Protein AF-0000000074691077 (afdb_homodimer)

Nearest PDB structures (foldseek):
  2z0b-assembly9_D  TM=8.021E-01  e=1.906E-07  Homo sapiens
  6fhv-assembly1_A  TM=8.304E-01  e=1.041E-05  Penicillium oxalicum 114-2
  7t8t-assembly1_A  TM=6.051E-01  e=1.243E-04  Rattus norvegicus
  1djy-assembly2_B  TM=5.001E-01  e=1.184E-03  Rattus norvegicus
  1qat-assembly1_A  TM=5.034E-01  e=3.265E-03  Rattus norvegicus

Radius of gyration: 37.83 Å; Cα contacts (8 Å, |Δi|>4): 3043; chains: 2; bounding box: 96×134×83 Å

Structure (mmCIF, N/CA/C/O backbone):
data_AF-0000000074691077-model_v1
#
loop_
_entity.id
_entity.type
_entity.pdbx_description
1 polymer 'Glycerophosphocholine phosphodiesterase'
#
loop_
_atom_site.group_PDB
_atom_site.id
_atom_site.type_symbol
_atom_site.label_atom_id
_atom_site.label_alt_id
_atom_site.label_comp_id
_atom_site.label_asym_id
_atom_site.label_entity_id
_atom_site.label_seq_id
_atom_site.pdbx_PDB_ins_code
_atom_site.Cartn_x
_atom_site.Cartn_y
_atom_site.Cartn_z
_atom_site.occupancy
_atom_site.B_iso_or_equiv
_atom_site.auth_seq_id
_atom_site.auth_comp_id
_atom_site.auth_asym_id
_atom_site.auth_atom_id
_atom_site.pdbx_PDB_model_num
ATOM 1 N N . MET A 1 1 ? 10.656 -65.75 6.633 1 41.53 1 MET A N 1
ATOM 2 C CA . MET A 1 1 ? 11.523 -64.625 7.02 1 41.53 1 MET A CA 1
ATOM 3 C C . MET A 1 1 ? 11.734 -63.656 5.855 1 41.53 1 MET A C 1
ATOM 5 O O . MET A 1 1 ? 12.141 -64.062 4.77 1 41.53 1 MET A O 1
ATOM 9 N N . GLU A 1 2 ? 10.852 -62.656 5.738 1 58.03 2 GLU A N 1
ATOM 10 C CA . GLU A 1 2 ? 10.914 -61.688 4.66 1 58.03 2 GLU A CA 1
ATOM 11 C C . GLU A 1 2 ? 12.344 -61.188 4.445 1 58.03 2 GLU A C 1
ATOM 13 O O . GLU A 1 2 ? 12.961 -60.656 5.363 1 58.03 2 GLU A O 1
ATOM 18 N N . VAL A 1 3 ? 13.156 -61.875 3.617 1 71.19 3 VAL A N 1
ATOM 19 C CA . VAL A 1 3 ? 14.562 -61.562 3.385 1 71.19 3 VAL A CA 1
ATOM 20 C C . VAL A 1 3 ? 14.688 -60.281 2.562 1 71.19 3 VAL A C 1
ATOM 22 O O . VAL A 1 3 ? 13.961 -60.094 1.585 1 71.19 3 VAL A O 1
ATOM 25 N N . GLY A 1 4 ? 15.328 -59.25 3.135 1 84.06 4 GLY A N 1
ATOM 26 C CA . GLY A 1 4 ? 15.688 -58.031 2.418 1 84.06 4 GLY A CA 1
ATOM 27 C C . GLY A 1 4 ? 16.766 -58.25 1.377 1 84.06 4 GLY A C 1
ATOM 28 O O . GLY A 1 4 ? 17.719 -59 1.613 1 84.06 4 GLY A O 1
ATOM 29 N N . VAL A 1 5 ? 16.5 -57.875 0.088 1 89.5 5 VAL A N 1
ATOM 30 C CA . VAL A 1 5 ? 17.484 -57.969 -0.988 1 89.5 5 VAL A CA 1
ATOM 31 C C . VAL A 1 5 ? 17.891 -56.562 -1.446 1 89.5 5 VAL A C 1
ATOM 33 O O . VAL A 1 5 ? 17.078 -55.656 -1.417 1 89.5 5 VAL A O 1
ATOM 36 N N . ASP A 1 6 ? 19.172 -56.531 -1.837 1 92.44 6 ASP A N 1
ATOM 37 C CA . ASP A 1 6 ? 19.688 -55.281 -2.369 1 92.44 6 ASP A CA 1
ATOM 38 C C . ASP A 1 6 ? 19.25 -55.062 -3.818 1 92.44 6 ASP A C 1
ATOM 40 O O . ASP A 1 6 ? 19.531 -55.906 -4.676 1 92.44 6 ASP A O 1
ATOM 44 N N . VAL A 1 7 ? 18.578 -53.969 -4.09 1 94.56 7 VAL A N 1
ATOM 45 C CA . VAL A 1 7 ? 18.125 -53.656 -5.434 1 94.56 7 VAL A CA 1
ATOM 46 C C . VAL A 1 7 ? 18.812 -52.375 -5.902 1 94.56 7 VAL A C 1
ATOM 48 O O . VAL A 1 7 ? 18.828 -51.344 -5.184 1 94.56 7 VAL A O 1
ATOM 51 N N . THR A 1 8 ? 19.359 -52.406 -7.102 1 95 8 THR A N 1
ATOM 52 C CA . THR A 1 8 ? 20.062 -51.25 -7.629 1 95 8 THR A CA 1
ATOM 53 C C . THR A 1 8 ? 19.188 -50.5 -8.625 1 95 8 THR A C 1
ATOM 55 O O . THR A 1 8 ? 18.703 -51.062 -9.594 1 95 8 THR A O 1
ATOM 58 N N . PHE A 1 9 ? 19 -49.219 -8.328 1 96.44 9 PHE A N 1
ATOM 59 C CA . PHE A 1 9 ? 18.312 -48.281 -9.219 1 96.44 9 PHE A CA 1
ATOM 60 C C . PHE A 1 9 ? 19.312 -47.438 -10.008 1 96.44 9 PHE A C 1
ATOM 62 O O . PHE A 1 9 ? 20.344 -47.031 -9.469 1 96.44 9 PHE A O 1
ATOM 69 N N . SER A 1 10 ? 19.016 -47.219 -11.305 1 95.62 10 SER A N 1
ATOM 70 C CA . SER A 1 10 ? 19.891 -46.375 -12.133 1 95.62 10 SER A CA 1
ATOM 71 C C . SER A 1 10 ? 19.062 -45.531 -13.109 1 95.62 10 SER A C 1
ATOM 73 O O . SER A 1 10 ? 18.078 -46 -13.656 1 95.62 10 SER A O 1
ATOM 75 N N . VAL A 1 11 ? 19.5 -44.281 -13.289 1 96.75 11 VAL A N 1
ATOM 76 C CA . VAL A 1 11 ? 18.797 -43.406 -14.211 1 96.75 11 VAL A CA 1
ATOM 77 C C . VAL A 1 11 ? 19.797 -42.438 -14.852 1 96.75 11 VAL A C 1
ATOM 79 O O . VAL A 1 11 ? 20.734 -41.969 -14.195 1 96.75 11 VAL A O 1
ATOM 82 N N . THR A 1 12 ? 19.578 -42.188 -16.141 1 95.38 12 THR A N 1
ATOM 83 C CA . THR A 1 12 ? 20.375 -41.188 -16.859 1 95.38 12 THR A CA 1
ATOM 84 C C . THR A 1 12 ? 19.625 -39.844 -16.938 1 95.38 12 THR A C 1
ATOM 86 O O . THR A 1 12 ? 18.484 -39.812 -17.406 1 95.38 12 THR A O 1
ATOM 89 N N . VAL A 1 13 ? 20.281 -38.781 -16.453 1 95.38 13 VAL A N 1
ATOM 90 C CA . VAL A 1 13 ? 19.688 -37.438 -16.484 1 95.38 13 VAL A CA 1
ATOM 91 C C . VAL A 1 13 ? 20.781 -36.375 -16.391 1 95.38 13 VAL A C 1
ATOM 93 O O . VAL A 1 13 ? 21.781 -36.594 -15.672 1 95.38 13 VAL A O 1
ATOM 96 N N . SER A 1 14 ? 20.594 -35.344 -17.156 1 90.19 14 SER A N 1
ATOM 97 C CA . SER A 1 14 ? 21.5 -34.188 -17.031 1 90.19 14 SER A CA 1
ATOM 98 C C . SER A 1 14 ? 21.156 -33.344 -15.805 1 90.19 14 SER A C 1
ATOM 100 O O . SER A 1 14 ? 19.984 -33.031 -15.562 1 90.19 14 SER A O 1
ATOM 102 N N . THR A 1 15 ? 22.172 -33.062 -14.977 1 89.56 15 THR A N 1
ATOM 103 C CA . THR A 1 15 ? 21.984 -32.219 -13.789 1 89.56 15 THR A CA 1
ATOM 104 C C . THR A 1 15 ? 23 -31.094 -13.75 1 89.56 15 THR A C 1
ATOM 106 O O . THR A 1 15 ? 24.094 -31.219 -14.305 1 89.56 15 THR A O 1
ATOM 109 N N . GLU A 1 16 ? 22.578 -30.031 -13.141 1 83.31 16 GLU A N 1
ATOM 110 C CA . GLU A 1 16 ? 23.5 -28.953 -12.805 1 83.31 16 GLU A CA 1
ATOM 111 C C . GLU A 1 16 ? 24.312 -29.297 -11.555 1 83.31 16 GLU A C 1
ATOM 113 O O . GLU A 1 16 ? 23.953 -30.203 -10.805 1 83.31 16 GLU A O 1
ATOM 118 N N . PRO A 1 17 ? 25.453 -28.547 -11.328 1 79.81 17 PRO A N 1
ATOM 119 C CA . PRO A 1 17 ? 26.328 -28.844 -10.195 1 79.81 17 PRO A CA 1
ATOM 120 C C . PRO A 1 17 ? 25.609 -28.781 -8.852 1 79.81 17 PRO A C 1
ATOM 122 O O . PRO A 1 17 ? 25.969 -29.484 -7.914 1 79.81 17 PRO A O 1
ATOM 125 N N . ASN A 1 18 ? 24.656 -27.984 -8.766 1 82.94 18 ASN A N 1
ATOM 126 C CA . ASN A 1 18 ? 23.969 -27.812 -7.488 1 82.94 18 ASN A CA 1
ATOM 127 C C . ASN A 1 18 ? 22.75 -28.734 -7.387 1 82.94 18 ASN A C 1
ATOM 129 O O . ASN A 1 18 ? 21.922 -28.562 -6.492 1 82.94 18 ASN A O 1
ATOM 133 N N . GLN A 1 19 ? 22.719 -29.75 -8.242 1 89.5 19 GLN A N 1
ATOM 134 C CA . GLN A 1 19 ? 21.547 -30.625 -8.266 1 89.5 19 GLN A CA 1
ATOM 135 C C . GLN A 1 19 ? 21.953 -32.062 -7.949 1 89.5 19 GLN A C 1
ATOM 137 O O . GLN A 1 19 ? 23.094 -32.469 -8.203 1 89.5 19 GLN A O 1
ATOM 142 N N . CYS A 1 20 ? 21.062 -32.75 -7.359 1 93.19 20 CYS A N 1
ATOM 143 C CA . CYS A 1 20 ? 21.203 -34.188 -7.121 1 93.19 20 CYS A CA 1
ATOM 144 C C . CYS A 1 20 ? 19.953 -34.938 -7.578 1 93.19 20 CYS A C 1
ATOM 146 O O . CYS A 1 20 ? 18.938 -34.312 -7.887 1 93.19 20 CYS A O 1
ATOM 148 N N . VAL A 1 21 ? 20.141 -36.25 -7.699 1 96.5 21 VAL A N 1
ATOM 149 C CA . VAL A 1 21 ? 19.016 -37.094 -8.117 1 96.5 21 VAL A CA 1
ATOM 150 C C . VAL A 1 21 ? 18.578 -37.969 -6.949 1 96.5 21 VAL A C 1
ATOM 152 O O . VAL A 1 21 ? 19.422 -38.469 -6.195 1 96.5 21 VAL A O 1
ATOM 155 N N . CYS A 1 22 ? 17.297 -38.062 -6.828 1 97.44 22 CYS A N 1
ATOM 156 C CA . CYS A 1 22 ? 16.719 -38.938 -5.793 1 97.44 22 CYS A CA 1
ATOM 157 C C . CYS A 1 22 ? 15.719 -39.906 -6.391 1 97.44 22 CYS A C 1
ATOM 159 O O . CYS A 1 22 ? 15.234 -39.719 -7.508 1 97.44 22 CYS A O 1
ATOM 161 N N . VAL A 1 23 ? 15.508 -40.969 -5.684 1 98.12 23 VAL A N 1
ATOM 162 C CA . VAL A 1 23 ? 14.445 -41.938 -6.004 1 98.12 23 VAL A CA 1
ATOM 163 C C . VAL A 1 23 ? 13.438 -41.969 -4.859 1 98.12 23 VAL A C 1
ATOM 165 O O . VAL A 1 23 ? 13.812 -41.875 -3.689 1 98.12 23 VAL A O 1
ATOM 168 N N . THR A 1 24 ? 12.203 -42.031 -5.176 1 98.06 24 THR A N 1
ATOM 169 C CA . THR A 1 24 ? 11.125 -42.188 -4.211 1 98.06 24 THR A CA 1
ATOM 170 C C . THR A 1 24 ? 10.109 -43.219 -4.691 1 98.06 24 THR A C 1
ATOM 172 O O . THR A 1 24 ? 10.141 -43.625 -5.855 1 98.06 24 THR A O 1
ATOM 175 N N . GLY A 1 25 ? 9.266 -43.688 -3.711 1 98.12 25 GLY A N 1
ATOM 176 C CA . GLY A 1 25 ? 8.281 -44.719 -4.062 1 98.12 25 GLY A CA 1
ATOM 177 C C . GLY A 1 25 ? 7.258 -44.969 -2.975 1 98.12 25 GLY A C 1
ATOM 178 O O . GLY A 1 25 ? 7.125 -44.156 -2.047 1 98.12 25 GLY A O 1
ATOM 179 N N . ASP A 1 26 ? 6.516 -46.031 -3.186 1 97.69 26 ASP A N 1
ATOM 180 C CA . ASP A 1 26 ? 5.371 -46.312 -2.324 1 97.69 26 ASP A CA 1
ATOM 181 C C . ASP A 1 26 ? 5.812 -46.969 -1.015 1 97.69 26 ASP A C 1
ATOM 183 O O . ASP A 1 26 ? 5.062 -46.969 -0.037 1 97.69 26 ASP A O 1
ATOM 187 N N . ASP A 1 27 ? 6.973 -47.469 -0.967 1 96.75 27 ASP A N 1
ATOM 188 C CA . ASP A 1 27 ? 7.484 -48.156 0.21 1 96.75 27 ASP A CA 1
ATOM 189 C C . ASP A 1 27 ? 8.242 -47.219 1.127 1 96.75 27 ASP A C 1
ATOM 191 O O . ASP A 1 27 ? 8.836 -46.25 0.661 1 96.75 27 ASP A O 1
ATOM 195 N N . ALA A 1 28 ? 8.25 -47.562 2.393 1 96.12 28 ALA A N 1
ATOM 196 C CA . ALA A 1 28 ? 8.961 -46.75 3.371 1 96.12 28 ALA A CA 1
ATOM 197 C C . ALA A 1 28 ? 10.445 -46.656 3.035 1 96.12 28 ALA A C 1
ATOM 199 O O . ALA A 1 28 ? 11.07 -45.594 3.266 1 96.12 28 ALA A O 1
ATOM 200 N N . ALA A 1 29 ? 11.031 -47.688 2.49 1 96.19 29 ALA A N 1
ATOM 201 C CA . ALA A 1 29 ? 12.445 -47.719 2.135 1 96.19 29 ALA A CA 1
ATOM 202 C C . ALA A 1 29 ? 12.734 -46.75 0.989 1 96.19 29 ALA A C 1
ATOM 204 O O . ALA A 1 29 ? 13.875 -46.312 0.8 1 96.19 29 ALA A O 1
ATOM 205 N N . LEU A 1 30 ? 11.719 -46.438 0.269 1 97.38 30 LEU A N 1
ATOM 206 C CA . LEU A 1 30 ? 11.836 -45.5 -0.838 1 97.38 30 LEU A CA 1
ATOM 207 C C . LEU A 1 30 ? 11.266 -44.125 -0.455 1 97.38 30 LEU A C 1
ATOM 209 O O . LEU A 1 30 ? 11.008 -43.312 -1.323 1 97.38 30 LEU A O 1
ATOM 213 N N . GLY A 1 31 ? 10.906 -43.938 0.749 1 96.75 31 GLY A N 1
ATOM 214 C CA . GLY A 1 31 ? 10.453 -42.656 1.241 1 96.75 31 GLY A CA 1
ATOM 215 C C . GLY A 1 31 ? 8.938 -42.5 1.225 1 96.75 31 GLY A C 1
ATOM 216 O O . GLY A 1 31 ? 8.414 -41.469 1.599 1 96.75 31 GLY A O 1
ATOM 217 N N . ALA A 1 32 ? 8.172 -43.469 0.817 1 97.75 32 ALA A N 1
ATOM 218 C CA . ALA A 1 32 ? 6.711 -43.469 0.806 1 97.75 32 ALA A CA 1
ATOM 219 C C . ALA A 1 32 ? 6.156 -42.25 0.089 1 97.75 32 ALA A C 1
ATOM 221 O O . ALA A 1 32 ? 5.219 -41.594 0.572 1 97.75 32 ALA A O 1
ATOM 222 N N . TRP A 1 33 ? 6.785 -41.844 -0.959 1 97.5 33 TRP A N 1
ATOM 223 C CA . TRP A 1 33 ? 6.406 -40.75 -1.838 1 97.5 33 TRP A CA 1
ATOM 224 C C . TRP A 1 33 ? 6.562 -39.406 -1.129 1 97.5 33 TRP A C 1
ATOM 226 O O . TRP A 1 33 ? 6.125 -38.375 -1.639 1 97.5 33 TRP A O 1
ATOM 236 N N . ASP A 1 34 ? 7.109 -39.375 0.087 1 95.75 34 ASP A N 1
ATOM 237 C CA . ASP A 1 34 ? 7.363 -38.125 0.839 1 95.75 34 ASP A CA 1
ATOM 238 C C . ASP A 1 34 ? 8.57 -37.375 0.281 1 95.75 34 ASP A C 1
ATOM 240 O O . ASP A 1 34 ? 9.695 -37.875 0.326 1 95.75 34 ASP A O 1
ATOM 244 N N . PRO A 1 35 ? 8.328 -36.188 -0.18 1 95.5 35 PRO A N 1
ATOM 245 C CA . PRO A 1 35 ? 9.445 -35.469 -0.792 1 95.5 35 PRO A CA 1
ATOM 246 C C . PRO A 1 35 ? 10.57 -35.156 0.198 1 95.5 35 PRO A C 1
ATOM 248 O O . PRO A 1 35 ? 11.68 -34.812 -0.211 1 95.5 35 PRO A O 1
ATOM 251 N N . THR A 1 36 ? 10.328 -35.25 1.429 1 92.38 36 THR A N 1
ATOM 252 C CA . THR A 1 36 ? 11.352 -34.969 2.426 1 92.38 36 THR A CA 1
ATOM 253 C C . THR A 1 36 ? 12.078 -36.219 2.85 1 92.38 36 THR A C 1
ATOM 255 O O . THR A 1 36 ? 13.016 -36.188 3.648 1 92.38 36 THR A O 1
ATOM 258 N N . ARG A 1 37 ? 11.719 -37.406 2.297 1 94.19 37 ARG A N 1
ATOM 259 C CA . ARG A 1 37 ? 12.305 -38.656 2.727 1 94.19 37 ARG A CA 1
ATOM 260 C C . ARG A 1 37 ? 12.789 -39.469 1.529 1 94.19 37 ARG A C 1
ATOM 262 O O . ARG A 1 37 ? 12.883 -40.719 1.604 1 94.19 37 ARG A O 1
ATOM 269 N N . MET A 1 38 ? 13.109 -38.875 0.482 1 96.31 38 MET A N 1
ATOM 270 C CA . MET A 1 38 ? 13.57 -39.562 -0.716 1 96.31 38 MET A CA 1
ATOM 271 C C . MET A 1 38 ? 14.984 -40.094 -0.523 1 96.31 38 MET A C 1
ATOM 273 O O . MET A 1 38 ? 15.711 -39.625 0.354 1 96.31 38 MET A O 1
ATOM 277 N N . VAL A 1 39 ? 15.328 -41 -1.365 1 96.62 39 VAL A N 1
ATOM 278 C CA . VAL A 1 39 ? 16.656 -41.594 -1.266 1 96.62 39 VAL A CA 1
ATOM 279 C C . VAL A 1 39 ? 17.594 -40.969 -2.297 1 96.62 39 VAL A C 1
ATOM 281 O O . VAL A 1 39 ? 17.328 -41.031 -3.5 1 96.62 39 VAL A O 1
ATOM 284 N N . ARG A 1 40 ? 18.609 -40.406 -1.838 1 95.69 40 ARG A N 1
ATOM 285 C CA . ARG A 1 40 ? 19.594 -39.75 -2.701 1 95.69 40 ARG A CA 1
ATOM 286 C C . ARG A 1 40 ? 20.406 -40.781 -3.479 1 95.69 40 ARG A C 1
ATOM 288 O O . ARG A 1 40 ? 20.812 -41.812 -2.93 1 95.69 40 ARG A O 1
ATOM 295 N N . MET A 1 41 ? 20.672 -40.469 -4.688 1 96.12 41 MET A N 1
ATOM 296 C CA . MET A 1 41 ? 21.484 -41.344 -5.543 1 96.12 41 MET A CA 1
ATOM 297 C C . MET A 1 41 ? 22.891 -40.781 -5.695 1 96.12 41 MET A C 1
ATOM 299 O O . MET A 1 41 ? 23.156 -39.656 -5.328 1 96.12 41 MET A O 1
ATOM 303 N N . SER A 1 42 ? 23.734 -41.625 -6.164 1 93.5 42 SER A N 1
ATOM 304 C CA . SER A 1 42 ? 25.125 -41.25 -6.398 1 93.5 42 SER A CA 1
ATOM 305 C C . SER A 1 42 ? 25.438 -41.156 -7.887 1 93.5 42 SER A C 1
ATOM 307 O O . SER A 1 42 ? 24.984 -42 -8.664 1 93.5 42 SER A O 1
ATOM 309 N N . ARG A 1 43 ? 26.141 -40.156 -8.172 1 91.56 43 ARG A N 1
ATOM 310 C CA . ARG A 1 43 ? 26.562 -40.031 -9.555 1 91.56 43 ARG A CA 1
ATOM 311 C C . ARG A 1 43 ? 27.625 -41.062 -9.922 1 91.56 43 ARG A C 1
ATOM 313 O O . ARG A 1 43 ? 28.547 -41.312 -9.148 1 91.56 43 ARG A O 1
ATOM 320 N N . GLU A 1 44 ? 27.469 -41.719 -11.078 1 86.06 44 GLU A N 1
ATOM 321 C CA . GLU A 1 44 ? 28.438 -42.719 -11.523 1 86.06 44 GLU A CA 1
ATOM 322 C C . GLU A 1 44 ? 29.391 -42.125 -12.562 1 86.06 44 GLU A C 1
ATOM 324 O O . GLU A 1 44 ? 28.969 -41.375 -13.445 1 86.06 44 GLU A O 1
ATOM 329 N N . PHE A 1 45 ? 30.672 -42.094 -12.312 1 72.62 45 PHE A N 1
ATOM 330 C CA . PHE A 1 45 ? 31.688 -41.594 -13.234 1 72.62 45 PHE A CA 1
ATOM 331 C C . PHE A 1 45 ? 32.094 -42.656 -14.234 1 72.62 45 PHE A C 1
ATOM 333 O O . PHE A 1 45 ? 32.469 -43.781 -13.844 1 72.62 45 PHE A O 1
ATOM 340 N N . THR A 1 46 ? 31.359 -42.75 -15.328 1 59.38 46 THR A N 1
ATOM 341 C CA . THR A 1 46 ? 31.797 -43.719 -16.328 1 59.38 46 THR A CA 1
ATOM 342 C C . THR A 1 46 ? 33.062 -43.219 -17.047 1 59.38 46 THR A C 1
ATOM 344 O O . THR A 1 46 ? 33.344 -42 -17.047 1 59.38 46 THR A O 1
ATOM 347 N N . GLY A 1 47 ? 33.938 -44.094 -17.547 1 51.78 47 GLY A N 1
ATOM 348 C CA . GLY A 1 47 ? 35.188 -43.844 -18.25 1 51.78 47 GLY A CA 1
ATOM 349 C C . GLY A 1 47 ? 35.062 -42.781 -19.312 1 51.78 47 GLY A C 1
ATOM 350 O O . GLY A 1 47 ? 36.062 -42.156 -19.703 1 51.78 47 GLY A O 1
ATOM 351 N N . ASN A 1 48 ? 34.031 -42.75 -20.078 1 48.47 48 ASN A N 1
ATOM 352 C CA . ASN A 1 48 ? 34 -41.812 -21.219 1 48.47 48 ASN A CA 1
ATOM 353 C C . ASN A 1 48 ? 33.5 -40.438 -20.781 1 48.47 48 ASN A C 1
ATOM 355 O O . ASN A 1 48 ? 33.094 -39.625 -21.625 1 48.47 48 ASN A O 1
ATOM 359 N N . GLY A 1 49 ? 33.469 -40.125 -19.594 1 51.28 49 GLY A N 1
ATOM 360 C CA . GLY A 1 49 ? 33.25 -38.75 -19.203 1 51.28 49 GLY A CA 1
ATOM 361 C C . GLY A 1 49 ? 31.781 -38.406 -19.016 1 51.28 49 GLY A C 1
ATOM 362 O O . GLY A 1 49 ? 31.438 -37.25 -18.766 1 51.28 49 GLY A O 1
ATOM 363 N N . SER A 1 50 ? 30.953 -39.344 -19.469 1 56 50 SER A N 1
ATOM 364 C CA . SER A 1 50 ? 29.578 -38.875 -19.469 1 56 50 SER A CA 1
ATOM 365 C C . SER A 1 50 ? 28.984 -38.875 -18.047 1 56 50 SER A C 1
ATOM 367 O O . SER A 1 50 ? 29 -39.906 -17.375 1 56 50 SER A O 1
ATOM 369 N N . ARG A 1 51 ? 28.766 -37.781 -17.281 1 66.94 51 ARG A N 1
ATOM 370 C CA . ARG A 1 51 ? 28.359 -37.344 -15.945 1 66.94 51 ARG A CA 1
ATOM 371 C C . ARG A 1 51 ? 26.844 -37.375 -15.797 1 66.94 51 ARG A C 1
ATOM 373 O O . ARG A 1 51 ? 26.297 -36.656 -14.961 1 66.94 51 ARG A O 1
ATOM 380 N N . LYS A 1 52 ? 26.203 -38.375 -16.516 1 88.44 52 LYS A N 1
ATOM 381 C CA . LYS A 1 52 ? 24.75 -38.219 -16.484 1 88.44 52 LYS A CA 1
ATOM 382 C C . LYS A 1 52 ? 24.109 -39.406 -15.758 1 88.44 52 LYS A C 1
ATOM 384 O O . LYS A 1 52 ? 22.906 -39.375 -15.492 1 88.44 52 LYS A O 1
ATOM 389 N N . LEU A 1 53 ? 24.906 -40.469 -15.445 1 93.69 53 LEU A N 1
ATOM 390 C CA . LEU A 1 53 ? 24.328 -41.625 -14.836 1 93.69 53 LEU A CA 1
ATOM 391 C C . LEU A 1 53 ? 24.328 -41.531 -13.312 1 93.69 53 LEU A C 1
ATOM 393 O O . LEU A 1 53 ? 25.344 -41.188 -12.719 1 93.69 53 LEU A O 1
ATOM 397 N N . TRP A 1 54 ? 23.219 -41.75 -12.695 1 95.75 54 TRP A N 1
ATOM 398 C CA . TRP A 1 54 ? 23.031 -41.812 -11.25 1 95.75 54 TRP A CA 1
ATOM 399 C C . TRP A 1 54 ? 22.531 -43.156 -10.797 1 95.75 54 TRP A C 1
ATOM 401 O O . TRP A 1 54 ? 21.734 -43.812 -11.492 1 95.75 54 TRP A O 1
ATOM 411 N N . SER A 1 55 ? 23.016 -43.656 -9.594 1 95.69 55 SER A N 1
ATOM 412 C CA . SER A 1 55 ? 22.562 -44.969 -9.117 1 95.69 55 SER A CA 1
ATOM 413 C C . SER A 1 55 ? 22.547 -45.031 -7.59 1 95.69 55 SER A C 1
ATOM 415 O O . SER A 1 55 ? 23.172 -44.188 -6.93 1 95.69 55 SER A O 1
ATOM 417 N N . THR A 1 56 ? 21.766 -45.875 -7.105 1 95.81 56 THR A N 1
ATOM 418 C CA . THR A 1 56 ? 21.75 -46.188 -5.68 1 95.81 56 THR A CA 1
ATOM 419 C C . THR A 1 56 ? 21.219 -47.594 -5.441 1 95.81 56 THR A C 1
ATOM 421 O O . THR A 1 56 ? 20.562 -48.188 -6.312 1 95.81 56 THR A O 1
ATOM 424 N N . THR A 1 57 ? 21.656 -48.188 -4.383 1 95.62 57 THR A N 1
ATOM 425 C CA . THR A 1 57 ? 21.203 -49.531 -3.986 1 95.62 57 THR A CA 1
ATOM 426 C C . THR A 1 57 ? 20.422 -49.469 -2.676 1 95.62 57 THR A C 1
ATOM 428 O O . THR A 1 57 ? 20.891 -48.844 -1.702 1 95.62 57 THR A O 1
ATOM 431 N N . ILE A 1 58 ? 19.281 -50.062 -2.729 1 95.25 58 ILE A N 1
ATOM 432 C CA . ILE A 1 58 ? 18.375 -50 -1.586 1 95.25 58 ILE A CA 1
ATOM 433 C C . ILE A 1 58 ? 17.953 -51.438 -1.208 1 95.25 58 ILE A C 1
ATOM 435 O O . ILE A 1 58 ? 17.688 -52.25 -2.082 1 95.25 58 ILE A O 1
ATOM 439 N N . LYS A 1 59 ? 17.891 -51.719 0.114 1 93.44 59 LYS A N 1
ATOM 440 C CA . LYS A 1 59 ? 17.391 -53 0.598 1 93.44 59 LYS A CA 1
ATOM 441 C C . LYS A 1 59 ? 15.867 -53.062 0.602 1 93.44 59 LYS A C 1
ATOM 443 O O . LYS A 1 59 ? 15.227 -52.25 1.269 1 93.44 59 LYS A O 1
ATOM 448 N N . LEU A 1 60 ? 15.336 -54.031 -0.163 1 94.31 60 LEU A N 1
ATOM 449 C CA . LEU A 1 60 ? 13.883 -54.156 -0.281 1 94.31 60 LEU A CA 1
ATOM 450 C C . LEU A 1 60 ? 13.438 -55.562 0.024 1 94.31 60 LEU A C 1
ATOM 452 O O . LEU A 1 60 ? 14.227 -56.531 -0.089 1 94.31 60 LEU A O 1
ATOM 456 N N . HIS A 1 61 ? 12.148 -55.688 0.437 1 91.94 61 HIS A N 1
ATOM 457 C CA . HIS A 1 61 ? 11.602 -57.031 0.76 1 91.94 61 HIS A CA 1
ATOM 458 C C . HIS A 1 61 ? 11.172 -57.75 -0.499 1 91.94 61 HIS A C 1
ATOM 460 O O . HIS A 1 61 ? 10.648 -57.156 -1.436 1 91.94 61 HIS A O 1
ATOM 466 N N . THR A 1 62 ? 11.336 -59.062 -0.495 1 88.94 62 THR A N 1
ATOM 467 C CA . THR A 1 62 ? 10.953 -59.875 -1.637 1 88.94 62 THR A CA 1
ATOM 468 C C . THR A 1 62 ? 9.453 -60.156 -1.63 1 88.94 62 THR A C 1
ATOM 470 O O . THR A 1 62 ? 8.773 -59.906 -0.635 1 88.94 62 THR A O 1
ATOM 473 N N . HIS A 1 63 ? 8.953 -60.625 -2.852 1 88.44 63 HIS A N 1
ATOM 474 C CA . HIS A 1 63 ? 7.555 -61 -3.084 1 88.44 63 HIS A CA 1
ATOM 475 C C . HIS A 1 63 ? 6.641 -59.781 -2.939 1 88.44 63 HIS A C 1
ATOM 477 O O . HIS A 1 63 ? 5.586 -59.875 -2.307 1 88.44 63 HIS A O 1
ATOM 483 N N . LYS A 1 64 ? 7.199 -58.719 -3.414 1 91.75 64 LYS A N 1
ATOM 484 C CA . LYS A 1 64 ? 6.445 -57.469 -3.404 1 91.75 64 LYS A CA 1
ATOM 485 C C . LYS A 1 64 ? 6.641 -56.688 -4.707 1 91.75 64 LYS A C 1
ATOM 487 O O . LYS A 1 64 ? 7.676 -56.844 -5.367 1 91.75 64 LYS A O 1
ATOM 492 N N . THR A 1 65 ? 5.566 -55.938 -5.117 1 94.75 65 THR A N 1
ATOM 493 C CA . THR A 1 65 ? 5.637 -55 -6.238 1 94.75 65 THR A CA 1
ATOM 494 C C . THR A 1 65 ? 5.867 -53.594 -5.742 1 94.75 65 THR A C 1
ATOM 496 O O . THR A 1 65 ? 5.242 -53.156 -4.77 1 94.75 65 THR A O 1
ATOM 499 N N . TYR A 1 66 ? 6.848 -52.906 -6.402 1 95.94 66 TYR A N 1
ATOM 500 C CA . TYR A 1 66 ? 7.215 -51.562 -5.977 1 95.94 66 TYR A CA 1
ATOM 501 C C . TYR A 1 66 ? 6.941 -50.531 -7.078 1 95.94 66 TYR A C 1
ATOM 503 O O . TYR A 1 66 ? 7.262 -50.781 -8.242 1 95.94 66 TYR A O 1
ATOM 511 N N . ASP A 1 67 ? 6.316 -49.406 -6.723 1 97.69 67 ASP A N 1
ATOM 512 C CA . ASP A 1 67 ? 6.219 -48.219 -7.57 1 97.69 67 ASP A CA 1
ATOM 513 C C . ASP A 1 67 ? 7.293 -47.188 -7.207 1 97.69 67 ASP A C 1
ATOM 515 O O . ASP A 1 67 ? 7.602 -47 -6.027 1 97.69 67 ASP A O 1
ATOM 519 N N . TYR A 1 68 ? 7.902 -46.562 -8.219 1 97.88 68 TYR A N 1
ATOM 520 C CA . TYR A 1 68 ? 8.93 -45.594 -7.883 1 97.88 68 TYR A CA 1
ATOM 521 C C . TYR A 1 68 ? 9.047 -44.531 -8.961 1 97.88 68 TYR A C 1
ATOM 523 O O . TYR A 1 68 ? 8.5 -44.688 -10.062 1 97.88 68 TYR A O 1
ATOM 531 N N . ARG A 1 69 ? 9.648 -43.375 -8.672 1 98 69 ARG A N 1
ATOM 532 C CA . ARG A 1 69 ? 9.945 -42.25 -9.547 1 98 69 ARG A CA 1
ATOM 533 C C . ARG A 1 69 ? 11.312 -41.656 -9.234 1 98 69 ARG A C 1
ATOM 535 O O . ARG A 1 69 ? 11.82 -41.812 -8.125 1 98 69 ARG A O 1
ATOM 542 N N . PHE A 1 70 ? 11.852 -41 -10.242 1 98.25 70 PHE A N 1
ATOM 543 C CA . PHE A 1 70 ? 13.078 -40.25 -10.031 1 98.25 70 PHE A CA 1
ATOM 544 C C . PHE A 1 70 ? 12.781 -38.75 -9.93 1 98.25 70 PHE A C 1
ATOM 546 O O . PHE A 1 70 ? 11.836 -38.281 -10.555 1 98.25 70 PHE A O 1
ATOM 553 N N . VAL A 1 71 ? 13.594 -38.062 -9.109 1 97.88 71 VAL A N 1
ATOM 554 C CA . VAL A 1 71 ? 13.406 -36.625 -8.82 1 97.88 71 VAL A CA 1
ATOM 555 C C . VAL A 1 71 ? 14.758 -35.906 -8.859 1 97.88 71 VAL A C 1
ATOM 557 O O . VAL A 1 71 ? 15.75 -36.406 -8.328 1 97.88 71 VAL A O 1
ATOM 560 N N . VAL A 1 72 ? 14.836 -34.844 -9.523 1 96.12 72 VAL A N 1
ATOM 561 C CA . VAL A 1 72 ? 16 -33.969 -9.469 1 96.12 72 VAL A CA 1
ATOM 562 C C . VAL A 1 72 ? 15.75 -32.812 -8.484 1 96.12 72 VAL A C 1
ATOM 564 O O . VAL A 1 72 ? 14.805 -32.062 -8.633 1 96.12 72 VAL A O 1
ATOM 567 N N . CYS A 1 73 ? 16.594 -32.75 -7.484 1 93.94 73 CYS A N 1
ATOM 568 C CA . CYS A 1 73 ? 16.406 -31.781 -6.414 1 93.94 73 CYS A CA 1
ATOM 569 C C . CYS A 1 73 ? 17.672 -30.969 -6.172 1 93.94 73 CYS A C 1
ATOM 571 O O . CYS A 1 73 ? 18.719 -31.266 -6.766 1 93.94 73 CYS A O 1
ATOM 573 N N . LYS A 1 74 ? 17.469 -29.922 -5.414 1 89.31 74 LYS A N 1
ATOM 574 C CA . LYS A 1 74 ? 18.641 -29.156 -4.984 1 89.31 74 LYS A CA 1
ATOM 575 C C . LYS A 1 74 ? 19.516 -29.953 -4.027 1 89.31 74 LYS A C 1
ATOM 577 O O . LYS A 1 74 ? 19 -30.641 -3.139 1 89.31 74 LYS A O 1
ATOM 582 N N . ASP A 1 75 ? 20.812 -29.844 -4.25 1 81.31 75 ASP A N 1
ATOM 583 C CA . ASP A 1 75 ? 21.766 -30.547 -3.396 1 81.31 75 ASP A CA 1
ATOM 584 C C . ASP A 1 75 ? 22.078 -29.75 -2.139 1 81.31 75 ASP A C 1
ATOM 586 O O . ASP A 1 75 ? 22.828 -28.766 -2.189 1 81.31 75 ASP A O 1
ATOM 590 N N . SER A 1 76 ? 21.375 -30.078 -1.082 1 69.88 76 SER A N 1
ATOM 591 C CA . SER A 1 76 ? 21.594 -29.359 0.163 1 69.88 76 SER A CA 1
ATOM 592 C C . SER A 1 76 ? 23.016 -29.531 0.659 1 69.88 76 SER A C 1
ATOM 594 O O . SER A 1 76 ? 23.5 -28.734 1.477 1 69.88 76 SER A O 1
ATOM 596 N N . HIS A 1 77 ? 23.703 -30.609 0.251 1 57.81 77 HIS A N 1
ATOM 597 C CA . HIS A 1 77 ? 25.078 -30.875 0.687 1 57.81 77 HIS A CA 1
ATOM 598 C C . HIS A 1 77 ? 26.094 -30.203 -0.229 1 57.81 77 HIS A C 1
ATOM 600 O O . HIS A 1 77 ? 27.281 -30.203 0.062 1 57.81 77 HIS A O 1
ATOM 606 N N . ALA A 1 78 ? 25.672 -29.719 -1.239 1 49.88 78 ALA A N 1
ATOM 607 C CA . ALA A 1 78 ? 26.594 -29.062 -2.152 1 49.88 78 ALA A CA 1
ATOM 608 C C . ALA A 1 78 ? 27.172 -27.781 -1.53 1 49.88 78 ALA A C 1
ATOM 610 O O . ALA A 1 78 ? 26.422 -26.875 -1.182 1 49.88 78 ALA A O 1
ATOM 611 N N . ARG A 1 79 ? 28.266 -27.969 -0.62 1 43.31 79 ARG A N 1
ATOM 612 C CA . ARG A 1 79 ? 29.031 -26.891 -0.007 1 43.31 79 ARG A CA 1
ATOM 613 C C . ARG A 1 79 ? 29.469 -25.859 -1.051 1 43.31 79 ARG A C 1
ATOM 615 O O . ARG A 1 79 ? 29.672 -26.219 -2.217 1 43.31 79 ARG A O 1
ATOM 622 N N . SER A 1 80 ? 29.297 -24.609 -0.726 1 40.75 80 SER A N 1
ATOM 623 C CA . SER A 1 80 ? 29.984 -23.516 -1.428 1 40.75 80 SER A CA 1
ATOM 624 C C . SER A 1 80 ? 31.469 -23.844 -1.632 1 40.75 80 SER A C 1
ATOM 626 O O . SER A 1 80 ? 32.156 -24.188 -0.68 1 40.75 80 SER A O 1
ATOM 628 N N . THR A 1 81 ? 32.031 -24.297 -2.67 1 30 81 THR A N 1
ATOM 629 C CA . THR A 1 81 ? 33.469 -24.297 -2.877 1 30 81 THR A CA 1
ATOM 630 C C . THR A 1 81 ? 34.094 -22.984 -2.377 1 30 81 THR A C 1
ATOM 632 O O . THR A 1 81 ? 33.875 -21.922 -2.965 1 30 81 THR A O 1
ATOM 635 N N . LYS A 1 82 ? 34.344 -22.797 -1.191 1 31.88 82 LYS A N 1
ATOM 636 C CA . LYS A 1 82 ? 35.375 -21.797 -0.889 1 31.88 82 LYS A CA 1
ATOM 637 C C . LYS A 1 82 ? 36.625 -22 -1.738 1 31.88 82 LYS A C 1
ATOM 639 O O . LYS A 1 82 ? 37.156 -23.125 -1.813 1 31.88 82 LYS A O 1
ATOM 644 N N . ALA A 1 83 ? 37.125 -21.031 -2.461 1 26.14 83 ALA A N 1
ATOM 645 C CA . ALA A 1 83 ? 38.469 -20.922 -3.01 1 26.14 83 ALA A CA 1
ATOM 646 C C . ALA A 1 83 ? 39.5 -21.266 -1.961 1 26.14 83 ALA A C 1
ATOM 648 O O . ALA A 1 83 ? 39.719 -20.516 -1.01 1 26.14 83 ALA A O 1
ATOM 649 N N . GLU A 1 84 ? 39.812 -22.422 -1.589 1 27.66 84 GLU A N 1
ATOM 650 C CA . GLU A 1 84 ? 41.062 -22.797 -0.943 1 27.66 84 GLU A CA 1
ATOM 651 C C . GLU A 1 84 ? 42.281 -22.297 -1.752 1 27.66 84 GLU A C 1
ATOM 653 O O . GLU A 1 84 ? 42.719 -22.984 -2.668 1 27.66 84 GLU A O 1
ATOM 658 N N . THR A 1 85 ? 42.344 -21.047 -2.205 1 23.94 85 THR A N 1
ATOM 659 C CA . THR A 1 85 ? 43.656 -20.812 -2.736 1 23.94 85 THR A CA 1
ATOM 660 C C . THR A 1 85 ? 44.719 -21.25 -1.734 1 23.94 85 THR A C 1
ATOM 662 O O . THR A 1 85 ? 45.656 -22.016 -2.08 1 23.94 85 THR A O 1
ATOM 665 N N . ASN A 1 86 ? 45.719 -20.234 -1.282 1 23.02 86 ASN A N 1
ATOM 666 C CA . ASN A 1 86 ? 47.156 -20.281 -1.225 1 23.02 86 ASN A CA 1
ATOM 667 C C . ASN A 1 86 ? 47.656 -20.891 0.089 1 23.02 86 ASN A C 1
ATOM 669 O O . ASN A 1 86 ? 48.781 -20.656 0.499 1 23.02 86 ASN A O 1
ATOM 673 N N . LEU A 1 87 ? 46.938 -21.172 1.102 1 21.94 87 LEU A N 1
ATOM 674 C CA . LEU A 1 87 ? 47.906 -21.406 2.156 1 21.94 87 LEU A CA 1
ATOM 675 C C . LEU A 1 87 ? 48.781 -22.609 1.827 1 21.94 87 LEU A C 1
ATOM 677 O O . LEU A 1 87 ? 48.281 -23.703 1.618 1 21.94 87 LEU A O 1
ATOM 681 N N . ARG A 1 88 ? 50 -22.375 1.264 1 21.61 88 ARG A N 1
ATOM 682 C CA . ARG A 1 88 ? 51.188 -23.234 1.129 1 21.61 88 ARG A CA 1
ATOM 683 C C . ARG A 1 88 ? 51.281 -24.188 2.32 1 21.61 88 ARG A C 1
ATOM 685 O O . ARG A 1 88 ? 51.469 -25.391 2.145 1 21.61 88 ARG A O 1
ATOM 692 N N . ASN A 1 89 ? 52.125 -23.688 3.326 1 20.77 89 ASN A N 1
ATOM 693 C CA . ASN A 1 89 ? 53.25 -24.484 3.783 1 20.77 89 ASN A CA 1
ATOM 694 C C . ASN A 1 89 ? 52.812 -25.625 4.707 1 20.77 89 ASN A C 1
ATOM 696 O O . ASN A 1 89 ? 53.188 -26.781 4.512 1 20.77 89 ASN A O 1
ATOM 700 N N . GLY A 1 90 ? 52.812 -25.266 6.055 1 21.39 90 GLY A N 1
ATOM 701 C CA . GLY A 1 90 ? 53.5 -26.109 7.02 1 21.39 90 GLY A CA 1
ATOM 702 C C . GLY A 1 90 ? 52.781 -27.391 7.324 1 21.39 90 GLY A C 1
ATOM 703 O O . GLY A 1 90 ? 51.594 -27.516 7.016 1 21.39 90 GLY A O 1
ATOM 704 N N . ASN A 1 91 ? 53.469 -28.422 7.895 1 20.28 91 ASN A N 1
ATOM 705 C CA . ASN A 1 91 ? 53.562 -29.844 8.164 1 20.28 91 ASN A CA 1
ATOM 706 C C . ASN A 1 91 ? 52.438 -30.312 9.086 1 20.28 91 ASN A C 1
ATOM 708 O O . ASN A 1 91 ? 52.469 -31.453 9.547 1 20.28 91 ASN A O 1
ATOM 712 N N . SER A 1 92 ? 51.844 -29.328 9.867 1 20.25 92 SER A N 1
ATOM 713 C CA . SER A 1 92 ? 51.562 -30.078 11.094 1 20.25 92 SER A CA 1
ATOM 714 C C . SER A 1 92 ? 50.562 -31.203 10.836 1 20.25 92 SER A C 1
ATOM 716 O O . SER A 1 92 ? 49.625 -31.031 10.039 1 20.25 92 SER A O 1
ATOM 718 N N . THR A 1 93 ? 50.75 -32.375 11.328 1 19.91 93 THR A N 1
ATOM 719 C CA . THR A 1 93 ? 50.406 -33.781 11.359 1 19.91 93 THR A CA 1
ATOM 720 C C . THR A 1 93 ? 48.938 -33.969 11.734 1 19.91 93 THR A C 1
ATOM 722 O O . THR A 1 93 ? 48.281 -34.938 11.289 1 19.91 93 THR A O 1
ATOM 725 N N . ASN A 1 94 ? 48.438 -33.25 12.773 1 18.64 94 ASN A N 1
ATOM 726 C CA . ASN A 1 94 ? 47.688 -34.125 13.656 1 18.64 94 ASN A CA 1
ATOM 727 C C . ASN A 1 94 ? 46.406 -34.594 13.008 1 18.64 94 ASN A C 1
ATOM 729 O O . ASN A 1 94 ? 45.875 -33.938 12.102 1 18.64 94 ASN A O 1
ATOM 733 N N . ASN A 1 95 ? 45.844 -35.719 13.445 1 19 95 ASN A N 1
ATOM 734 C CA . ASN A 1 95 ? 45.062 -36.906 13.234 1 19 95 ASN A CA 1
ATOM 735 C C . ASN A 1 95 ? 43.562 -36.625 13.203 1 19 95 ASN A C 1
ATOM 737 O O . ASN A 1 95 ? 42.75 -37.438 12.766 1 19 95 ASN A O 1
ATOM 741 N N . GLY A 1 96 ? 43.031 -35.719 14.086 1 18.83 96 GLY A N 1
ATOM 742 C CA . GLY A 1 96 ? 41.781 -36.25 14.672 1 18.83 96 GLY A CA 1
ATOM 743 C C . GLY A 1 96 ? 40.625 -36.188 13.711 1 18.83 96 GLY A C 1
ATOM 744 O O . GLY A 1 96 ? 40.562 -35.344 12.82 1 18.83 96 GLY A O 1
ATOM 745 N N . HIS A 1 97 ? 39.875 -37.25 13.57 1 18.92 97 HIS A N 1
ATOM 746 C CA . HIS A 1 97 ? 38.75 -37.875 12.836 1 18.92 97 HIS A CA 1
ATOM 747 C C . HIS A 1 97 ? 37.469 -37.062 13.023 1 18.92 97 HIS A C 1
ATOM 749 O O . HIS A 1 97 ? 36.406 -37.562 12.703 1 18.92 97 HIS A O 1
ATOM 755 N N . GLY A 1 98 ? 37.438 -35.812 13.445 1 19.56 98 GLY A N 1
ATOM 756 C CA . GLY A 1 98 ? 36.094 -35.469 13.883 1 19.56 98 GLY A CA 1
ATOM 757 C C . GLY A 1 98 ? 35.094 -35.5 12.75 1 19.56 98 GLY A C 1
ATOM 758 O O . GLY A 1 98 ? 35.312 -34.906 11.695 1 19.56 98 GLY A O 1
ATOM 759 N N . HIS A 1 99 ? 34.344 -36.594 12.633 1 20.98 99 HIS A N 1
ATOM 760 C CA . HIS A 1 99 ? 33.125 -36.812 11.875 1 20.98 99 HIS A CA 1
ATOM 761 C C . HIS A 1 99 ? 32.094 -35.719 12.102 1 20.98 99 HIS A C 1
ATOM 763 O O . HIS A 1 99 ? 31.609 -35.531 13.219 1 20.98 99 HIS A O 1
ATOM 769 N N . SER A 1 100 ? 32.344 -34.562 11.695 1 23.62 100 SER A N 1
ATOM 770 C CA . SER A 1 100 ? 31.25 -33.625 11.875 1 23.62 100 SER A CA 1
ATOM 771 C C . SER A 1 100 ? 29.938 -34.156 11.312 1 23.62 100 SER A C 1
ATOM 773 O O . SER A 1 100 ? 29.828 -34.406 10.109 1 23.62 100 SER A O 1
ATOM 775 N N . ASP A 1 101 ? 29.234 -34.969 12.109 1 24.02 101 ASP A N 1
ATOM 776 C CA . ASP A 1 101 ? 27.844 -35.406 11.992 1 24.02 101 ASP A CA 1
ATOM 777 C C . ASP A 1 101 ? 26.938 -34.25 11.57 1 24.02 101 ASP A C 1
ATOM 779 O O . ASP A 1 101 ? 27.141 -33.125 11.984 1 24.02 101 ASP A O 1
ATOM 783 N N . MET A 1 102 ? 26.375 -34.406 10.492 1 26.8 102 MET A N 1
ATOM 784 C CA . MET A 1 102 ? 25.188 -33.656 10.094 1 26.8 102 MET A CA 1
ATOM 785 C C . MET A 1 102 ? 24.219 -33.531 11.258 1 26.8 102 MET A C 1
ATOM 787 O O . MET A 1 102 ? 23.688 -34.531 11.758 1 26.8 102 MET A O 1
ATOM 791 N N . ASP A 1 103 ? 24.516 -32.719 12.219 1 27.44 103 ASP A N 1
ATOM 792 C CA . ASP A 1 103 ? 23.578 -32.438 13.312 1 27.44 103 ASP A CA 1
ATOM 793 C C . ASP A 1 103 ? 22.172 -32.219 12.789 1 27.44 103 ASP A C 1
ATOM 795 O O . ASP A 1 103 ? 21.875 -31.188 12.195 1 27.44 103 ASP A O 1
ATOM 799 N N . CYS A 1 104 ? 21.438 -33.281 12.438 1 29.45 104 CYS A N 1
ATOM 800 C CA . CYS A 1 104 ? 20.016 -33.5 12.195 1 29.45 104 CYS A CA 1
ATOM 801 C C . CYS A 1 104 ? 19.172 -32.938 13.336 1 29.45 104 CYS A C 1
ATOM 803 O O . CYS A 1 104 ? 18 -33.281 13.461 1 29.45 104 CYS A O 1
ATOM 805 N N . SER A 1 105 ? 19.625 -32.375 14.312 1 30.56 105 SER A N 1
ATOM 806 C CA . SER A 1 105 ? 18.766 -32.125 15.469 1 30.56 105 SER A CA 1
ATOM 807 C C . SER A 1 105 ? 17.734 -31.031 15.148 1 30.56 105 SER A C 1
ATOM 809 O O . SER A 1 105 ? 16.891 -30.719 15.984 1 30.56 105 SER A O 1
ATOM 811 N N . SER A 1 106 ? 18.094 -30.016 14.398 1 34.44 106 SER A N 1
ATOM 812 C CA . SER A 1 106 ? 16.984 -29.047 14.406 1 34.44 106 SER A CA 1
ATOM 813 C C . SER A 1 106 ? 15.781 -29.594 13.633 1 34.44 106 SER A C 1
ATOM 815 O O . SER A 1 106 ? 15.938 -30.188 12.57 1 34.44 106 SER A O 1
ATOM 817 N N . SER A 1 107 ? 14.656 -29.984 14.258 1 39.28 107 SER A N 1
ATOM 818 C CA . SER A 1 107 ? 13.375 -30.578 13.898 1 39.28 107 SER A CA 1
ATOM 819 C C . SER A 1 107 ? 12.828 -29.984 12.609 1 39.28 107 SER A C 1
ATOM 821 O O . SER A 1 107 ? 11.812 -30.453 12.086 1 39.28 107 SER A O 1
ATOM 823 N N . ASP A 1 108 ? 13.133 -28.812 12.242 1 49.06 108 ASP A N 1
ATOM 824 C CA . ASP A 1 108 ? 12.453 -28.344 11.039 1 49.06 108 ASP A CA 1
ATOM 825 C C . ASP A 1 108 ? 13.07 -28.969 9.789 1 49.06 108 ASP A C 1
ATOM 827 O O . ASP A 1 108 ? 14.289 -28.938 9.609 1 49.06 108 ASP A O 1
ATOM 831 N N . PRO A 1 109 ? 12.352 -29.875 9.086 1 56.78 109 PRO A N 1
ATOM 832 C CA . PRO A 1 109 ? 12.898 -30.516 7.883 1 56.78 109 PRO A CA 1
ATOM 833 C C . PRO A 1 109 ? 13.602 -29.531 6.957 1 56.78 109 PRO A C 1
ATOM 835 O O . PRO A 1 109 ? 13.219 -28.359 6.891 1 56.78 109 PRO A O 1
ATOM 838 N N . SER A 1 110 ? 14.789 -29.797 6.566 1 68.56 110 SER A N 1
ATOM 839 C CA . SER A 1 110 ? 15.555 -29.016 5.594 1 68.56 110 SER A CA 1
ATOM 840 C C . SER A 1 110 ? 14.734 -28.719 4.348 1 68.56 110 SER A C 1
ATOM 842 O O . SER A 1 110 ? 13.938 -29.547 3.908 1 68.56 110 SER A O 1
ATOM 844 N N . PRO A 1 111 ? 14.805 -27.531 3.895 1 79.38 111 PRO A N 1
ATOM 845 C CA . PRO A 1 111 ? 14.031 -27.188 2.699 1 79.38 111 PRO A CA 1
ATOM 846 C C . PRO A 1 111 ? 14.398 -28.047 1.49 1 79.38 111 PRO A C 1
ATOM 848 O O . PRO A 1 111 ? 15.57 -28.375 1.301 1 79.38 111 PRO A O 1
ATOM 851 N N . VAL A 1 112 ? 13.438 -28.562 0.878 1 87.25 112 VAL A N 1
ATOM 852 C CA . VAL A 1 112 ? 13.602 -29.391 -0.322 1 87.25 112 VAL A CA 1
ATOM 853 C C . VAL A 1 112 ? 13.102 -28.609 -1.542 1 87.25 112 VAL A C 1
ATOM 855 O O . VAL A 1 112 ? 11.961 -28.141 -1.559 1 87.25 112 VAL A O 1
ATOM 858 N N . THR A 1 113 ? 13.984 -28.391 -2.457 1 92 113 THR A N 1
ATOM 859 C CA . THR A 1 113 ? 13.602 -27.797 -3.732 1 92 113 THR A CA 1
ATOM 860 C C . THR A 1 113 ? 13.68 -28.828 -4.855 1 92 113 THR A C 1
ATOM 862 O O . THR A 1 113 ? 14.734 -29.406 -5.098 1 92 113 THR A O 1
ATOM 865 N N . ILE A 1 114 ? 12.555 -29.078 -5.457 1 95 114 ILE A N 1
ATOM 866 C CA . ILE A 1 114 ? 12.492 -29.984 -6.605 1 95 114 ILE A CA 1
ATOM 867 C C . ILE A 1 114 ? 12.531 -29.172 -7.898 1 95 114 ILE A C 1
ATOM 869 O O . ILE A 1 114 ? 11.688 -28.297 -8.117 1 95 114 ILE A O 1
ATOM 873 N N . TYR A 1 115 ? 13.508 -29.469 -8.703 1 92.44 115 TYR A N 1
ATOM 874 C CA . TYR A 1 115 ? 13.609 -28.766 -9.977 1 92.44 115 TYR A CA 1
ATOM 875 C C . TYR A 1 115 ? 12.758 -29.438 -11.047 1 92.44 115 TYR A C 1
ATOM 877 O O . TYR A 1 115 ? 12.078 -28.766 -11.828 1 92.44 115 TYR A O 1
ATOM 885 N N . LYS A 1 116 ? 12.859 -30.734 -11.102 1 94.25 116 LYS A N 1
ATOM 886 C CA . LYS A 1 116 ? 12.023 -31.531 -12 1 94.25 116 LYS A CA 1
ATOM 887 C C . LYS A 1 116 ? 11.828 -32.938 -11.461 1 94.25 116 LYS A C 1
ATOM 889 O O . LYS A 1 116 ? 12.664 -33.469 -10.711 1 94.25 116 LYS A O 1
ATOM 894 N N . TRP A 1 117 ? 10.75 -33.594 -11.844 1 97.12 117 TRP A N 1
ATOM 895 C CA . TRP A 1 117 ? 10.453 -34.938 -11.414 1 97.12 117 TRP A CA 1
ATOM 896 C C . TRP A 1 117 ? 9.555 -35.656 -12.422 1 97.12 117 TRP A C 1
ATOM 898 O O . TRP A 1 117 ? 8.938 -35.031 -13.273 1 97.12 117 TRP A O 1
ATOM 908 N N . GLU A 1 118 ? 9.594 -36.938 -12.406 1 96.75 118 GLU A N 1
ATOM 909 C CA . GLU A 1 118 ? 8.758 -37.75 -13.289 1 96.75 118 GLU A CA 1
ATOM 910 C C . GLU A 1 118 ? 7.293 -37.688 -12.859 1 96.75 118 GLU A C 1
ATOM 912 O O . GLU A 1 118 ? 6.973 -37.938 -11.695 1 96.75 118 GLU A O 1
ATOM 917 N N . THR A 1 119 ? 6.441 -37.406 -13.867 1 95.19 119 THR A N 1
ATOM 918 C CA . THR A 1 119 ? 5.035 -37.25 -13.516 1 95.19 119 THR A CA 1
ATOM 919 C C . THR A 1 119 ? 4.145 -38.094 -14.422 1 95.19 119 THR A C 1
ATOM 921 O O . THR A 1 119 ? 2.975 -37.75 -14.625 1 95.19 119 THR A O 1
ATOM 924 N N . ASN A 1 120 ? 4.73 -39.125 -14.969 1 93.31 120 ASN A N 1
ATOM 925 C CA . ASN A 1 120 ? 3.846 -40.062 -15.641 1 93.31 120 ASN A CA 1
ATOM 926 C C . ASN A 1 120 ? 2.723 -40.531 -14.719 1 93.31 120 ASN A C 1
ATOM 928 O O . ASN A 1 120 ? 2.953 -40.781 -13.539 1 93.31 120 ASN A O 1
ATOM 932 N N . VAL A 1 121 ? 1.54 -40.594 -15.266 1 90.5 121 VAL A N 1
ATOM 933 C CA . VAL A 1 121 ? 0.391 -40.938 -14.438 1 90.5 121 VAL A CA 1
ATOM 934 C C . VAL A 1 121 ? 0.648 -42.281 -13.742 1 90.5 121 VAL A C 1
ATOM 936 O O . VAL A 1 121 ? 0.393 -42.406 -12.547 1 90.5 121 VAL A O 1
ATOM 939 N N . ARG A 1 122 ? 1.146 -43.219 -14.555 1 91.75 122 ARG A N 1
ATOM 940 C CA . ARG A 1 122 ? 1.579 -44.469 -13.961 1 91.75 122 ARG A CA 1
ATOM 941 C C . ARG A 1 122 ? 3.045 -44.406 -13.547 1 91.75 122 ARG A C 1
ATOM 943 O O . ARG A 1 122 ? 3.922 -44.188 -14.383 1 91.75 122 ARG A O 1
ATOM 950 N N . PRO A 1 123 ? 3.318 -44.625 -12.328 1 96.12 123 PRO A N 1
ATOM 951 C CA . PRO A 1 123 ? 4.723 -44.688 -11.914 1 96.12 123 PRO A CA 1
ATOM 952 C C . PRO A 1 123 ? 5.457 -45.906 -12.453 1 96.12 123 PRO A C 1
ATOM 954 O O . PRO A 1 123 ? 4.832 -46.812 -13 1 96.12 123 PRO A O 1
ATOM 957 N N . ARG A 1 124 ? 6.82 -45.875 -12.375 1 96.94 124 ARG A N 1
ATOM 958 C CA . ARG A 1 124 ? 7.586 -47.062 -12.672 1 96.94 124 ARG A CA 1
ATOM 959 C C . ARG A 1 124 ? 7.246 -48.188 -11.703 1 96.94 124 ARG A C 1
ATOM 961 O O . ARG A 1 124 ? 6.977 -47.938 -10.523 1 96.94 124 ARG A O 1
ATOM 968 N N . VAL A 1 125 ? 7.203 -49.406 -12.25 1 95.94 125 VAL A N 1
ATOM 969 C CA . VAL A 1 125 ? 6.848 -50.562 -11.406 1 95.94 125 VAL A CA 1
ATOM 970 C C . VAL A 1 125 ? 7.848 -51.688 -11.625 1 95.94 125 VAL A C 1
ATOM 972 O O . VAL A 1 125 ? 8.32 -51.906 -12.742 1 95.94 125 VAL A O 1
ATOM 975 N N . PHE A 1 126 ? 8.273 -52.344 -10.57 1 92.94 126 PHE A N 1
ATOM 976 C CA . PHE A 1 126 ? 9.039 -53.562 -10.672 1 92.94 126 PHE A CA 1
ATOM 977 C C . PHE A 1 126 ? 8.625 -54.562 -9.594 1 92.94 126 PHE A C 1
ATOM 979 O O . PHE A 1 126 ? 8.203 -54.156 -8.5 1 92.94 126 PHE A O 1
ATOM 986 N N . LYS A 1 127 ? 8.688 -55.781 -9.961 1 91.81 127 LYS A N 1
ATOM 987 C CA . LYS A 1 127 ? 8.344 -56.875 -9.039 1 91.81 127 LYS A CA 1
ATOM 988 C C . LYS A 1 127 ? 9.594 -57.594 -8.562 1 91.81 127 LYS A C 1
ATOM 990 O O . LYS A 1 127 ? 10.484 -57.906 -9.359 1 91.81 127 LYS A O 1
ATOM 995 N N . LEU A 1 128 ? 9.703 -57.688 -7.324 1 88.69 128 LEU A N 1
ATOM 996 C CA . LEU A 1 128 ? 10.789 -58.469 -6.734 1 88.69 128 LEU A CA 1
ATOM 997 C C . LEU A 1 128 ? 10.305 -59.875 -6.359 1 88.69 128 LEU A C 1
ATOM 999 O O . LEU A 1 128 ? 9.578 -60.062 -5.379 1 88.69 128 LEU A O 1
ATOM 1003 N N . ASP A 1 129 ? 10.836 -60.812 -7.16 1 81.25 129 ASP A N 1
ATOM 1004 C CA . ASP A 1 129 ? 10.469 -62.188 -6.906 1 81.25 129 ASP A CA 1
ATOM 1005 C C . ASP A 1 129 ? 11.438 -62.844 -5.93 1 81.25 129 ASP A C 1
ATOM 1007 O O . ASP A 1 129 ? 12.477 -62.281 -5.594 1 81.25 129 ASP A O 1
ATOM 1011 N N . GLY A 1 130 ? 11.148 -63.875 -5.094 1 72.38 130 GLY A N 1
ATOM 1012 C CA . GLY A 1 130 ? 11.93 -64.562 -4.086 1 72.38 130 GLY A CA 1
ATOM 1013 C C . GLY A 1 130 ? 13.25 -65.125 -4.625 1 72.38 130 GLY A C 1
ATOM 1014 O O . GLY A 1 130 ? 14.109 -65.5 -3.854 1 72.38 130 GLY A O 1
ATOM 1015 N N . SER A 1 131 ? 13.531 -65.25 -5.852 1 61.5 131 SER A N 1
ATOM 1016 C CA . SER A 1 131 ? 14.633 -66.062 -6.344 1 61.5 131 SER A CA 1
ATOM 1017 C C . SER A 1 131 ? 15.891 -65.25 -6.559 1 61.5 131 SER A C 1
ATOM 1019 O O . SER A 1 131 ? 16.984 -65.75 -6.688 1 61.5 131 SER A O 1
ATOM 1021 N N . ALA A 1 132 ? 15.734 -63.938 -6.891 1 58.97 132 ALA A N 1
ATOM 1022 C CA . ALA A 1 132 ? 16.953 -63.344 -7.426 1 58.97 132 ALA A CA 1
ATOM 1023 C C . ALA A 1 132 ? 17.781 -62.688 -6.32 1 58.97 132 ALA A C 1
ATOM 1025 O O . ALA A 1 132 ? 17.234 -62 -5.453 1 58.97 132 ALA A O 1
ATOM 1026 N N . ALA A 1 133 ? 19.062 -63.094 -6.074 1 62.19 133 ALA A N 1
ATOM 1027 C CA . ALA A 1 133 ? 19.938 -62.656 -4.992 1 62.19 133 ALA A CA 1
ATOM 1028 C C . ALA A 1 133 ? 20.094 -61.125 -5.004 1 62.19 133 ALA A C 1
ATOM 1030 O O . ALA A 1 133 ? 20 -60.5 -3.959 1 62.19 133 ALA A O 1
ATOM 1031 N N . ARG A 1 134 ? 20.516 -60.375 -6.156 1 70.25 134 ARG A N 1
ATOM 1032 C CA . ARG A 1 134 ? 20.734 -58.938 -6.227 1 70.25 134 ARG A CA 1
ATOM 1033 C C . ARG A 1 134 ? 20.25 -58.375 -7.559 1 70.25 134 ARG A C 1
ATOM 1035 O O . ARG A 1 134 ? 21.047 -58.156 -8.469 1 70.25 134 ARG A O 1
ATOM 1042 N N . PRO A 1 135 ? 18.922 -58.125 -7.68 1 78.12 135 PRO A N 1
ATOM 1043 C CA . PRO A 1 135 ? 18.438 -57.625 -8.969 1 78.12 135 PRO A CA 1
ATOM 1044 C C . PRO A 1 135 ? 18.953 -56.219 -9.281 1 78.12 135 PRO A C 1
ATOM 1046 O O . PRO A 1 135 ? 19.031 -55.375 -8.383 1 78.12 135 PRO A O 1
ATOM 1049 N N . ILE A 1 136 ? 19.531 -56.062 -10.477 1 81.19 136 ILE A N 1
ATOM 1050 C CA . ILE A 1 136 ? 19.859 -54.75 -11.062 1 81.19 136 ILE A CA 1
ATOM 1051 C C . ILE A 1 136 ? 18.766 -54.344 -12.047 1 81.19 136 ILE A C 1
ATOM 1053 O O . ILE A 1 136 ? 18.578 -55 -13.078 1 81.19 136 ILE A O 1
ATOM 1057 N N . LEU A 1 137 ? 18.094 -53.25 -11.641 1 90.44 137 LEU A N 1
ATOM 1058 C CA . LEU A 1 137 ? 17.047 -52.781 -12.539 1 90.44 137 LEU A CA 1
ATOM 1059 C C . LEU A 1 137 ? 17.641 -52.188 -13.812 1 90.44 137 LEU A C 1
ATOM 1061 O O . LEU A 1 137 ? 18.766 -51.688 -13.797 1 90.44 137 LEU A O 1
ATOM 1065 N N . PRO A 1 138 ? 16.906 -52.281 -14.898 1 90.44 138 PRO A N 1
ATOM 1066 C CA . PRO A 1 138 ? 17.375 -51.656 -16.125 1 90.44 138 PRO A CA 1
ATOM 1067 C C . PRO A 1 138 ? 17.625 -50.156 -15.969 1 90.44 138 PRO A C 1
ATOM 1069 O O . PRO A 1 138 ? 16.875 -49.469 -15.25 1 90.44 138 PRO A O 1
ATOM 1072 N N . GLU A 1 139 ? 18.656 -49.75 -16.609 1 91.81 139 GLU A N 1
ATOM 1073 C CA . GLU A 1 139 ? 18.953 -48.312 -16.609 1 91.81 139 GLU A CA 1
ATOM 1074 C C . GLU A 1 139 ? 17.781 -47.531 -17.188 1 91.81 139 GLU A C 1
ATOM 1076 O O . GLU A 1 139 ? 17.359 -47.781 -18.328 1 91.81 139 GLU A O 1
ATOM 1081 N N . ALA A 1 140 ? 17.328 -46.594 -16.406 1 95.25 140 ALA A N 1
ATOM 1082 C CA . ALA A 1 140 ? 16.172 -45.812 -16.828 1 95.25 140 ALA A CA 1
ATOM 1083 C C . ALA A 1 140 ? 16.625 -44.5 -17.5 1 95.25 140 ALA A C 1
ATOM 1085 O O . ALA A 1 140 ? 17.766 -44.062 -17.297 1 95.25 140 ALA A O 1
ATOM 1086 N N . THR A 1 141 ? 15.805 -44.031 -18.375 1 95.5 141 THR A N 1
ATOM 1087 C CA . THR A 1 141 ? 15.891 -42.656 -18.859 1 95.5 141 THR A CA 1
ATOM 1088 C C . THR A 1 141 ? 14.906 -41.75 -18.125 1 95.5 141 THR A C 1
ATOM 1090 O O . THR A 1 141 ? 13.703 -42 -18.125 1 95.5 141 THR A O 1
ATOM 1093 N N . PHE A 1 142 ? 15.414 -40.75 -17.578 1 96.81 142 PHE A N 1
ATOM 1094 C CA . PHE A 1 142 ? 14.602 -39.875 -16.734 1 96.81 142 PHE A CA 1
ATOM 1095 C C . PHE A 1 142 ? 13.375 -39.406 -17.5 1 96.81 142 PHE A C 1
ATOM 1097 O O . PHE A 1 142 ? 13.484 -38.906 -18.625 1 96.81 142 PHE A O 1
ATOM 1104 N N . GLY A 1 143 ? 12.234 -39.562 -16.938 1 95.06 143 GLY A N 1
ATOM 1105 C CA . GLY A 1 143 ? 10.984 -39.062 -17.484 1 95.06 143 GLY A CA 1
ATOM 1106 C C . GLY A 1 143 ? 10.312 -40.031 -18.438 1 95.06 143 GLY A C 1
ATOM 1107 O O . GLY A 1 143 ? 9.109 -39.938 -18.672 1 95.06 143 GLY A O 1
ATOM 1108 N N . SER A 1 144 ? 11.062 -40.938 -18.984 1 95.06 144 SER A N 1
ATOM 1109 C CA . SER A 1 144 ? 10.523 -41.875 -19.984 1 95.06 144 SER A CA 1
ATOM 1110 C C . SER A 1 144 ? 10.234 -43.219 -19.391 1 95.06 144 SER A C 1
ATOM 1112 O O . SER A 1 144 ? 11.141 -43.906 -18.922 1 95.06 144 SER A O 1
ATOM 1114 N N . TYR A 1 145 ? 8.984 -43.625 -19.5 1 93.38 145 TYR A N 1
ATOM 1115 C CA . TYR A 1 145 ? 8.57 -44.938 -19 1 93.38 145 TYR A CA 1
ATOM 1116 C C . TYR A 1 145 ? 7.297 -45.406 -19.688 1 93.38 145 TYR A C 1
ATOM 1118 O O . TYR A 1 145 ? 6.332 -44.656 -19.812 1 93.38 145 TYR A O 1
ATOM 1126 N N . ASP A 1 146 ? 7.336 -46.656 -20.188 1 89.88 146 ASP A N 1
ATOM 1127 C CA . ASP A 1 146 ? 6.18 -47.312 -20.781 1 89.88 146 ASP A CA 1
ATOM 1128 C C . ASP A 1 146 ? 5.621 -46.5 -21.938 1 89.88 146 ASP A C 1
ATOM 1130 O O . ASP A 1 146 ? 4.41 -46.25 -22.016 1 89.88 146 ASP A O 1
ATOM 1134 N N . GLY A 1 147 ? 6.438 -45.875 -22.625 1 86.88 147 GLY A N 1
ATOM 1135 C CA . GLY A 1 147 ? 6.047 -45.156 -23.828 1 86.88 147 GLY A CA 1
ATOM 1136 C C . GLY A 1 147 ? 5.625 -43.75 -23.578 1 86.88 147 GLY A C 1
ATOM 1137 O O . GLY A 1 147 ? 5.254 -43.031 -24.516 1 86.88 147 GLY A O 1
ATOM 1138 N N . MET A 1 148 ? 5.656 -43.281 -22.375 1 87.81 148 MET A N 1
ATOM 1139 C CA . MET A 1 148 ? 5.293 -41.906 -22.031 1 87.81 148 MET A CA 1
ATOM 1140 C C . MET A 1 148 ? 6.496 -41.156 -21.469 1 87.81 148 MET A C 1
ATOM 1142 O O . MET A 1 148 ? 7.387 -41.75 -20.875 1 87.81 148 MET A O 1
ATOM 1146 N N . THR A 1 149 ? 6.535 -39.938 -21.766 1 90.5 149 THR A N 1
ATOM 1147 C CA . THR A 1 149 ? 7.57 -39.062 -21.219 1 90.5 149 THR A CA 1
ATOM 1148 C C . THR A 1 149 ? 6.953 -37.781 -20.625 1 90.5 149 THR A C 1
ATOM 1150 O O . THR A 1 149 ? 6.559 -36.875 -21.359 1 90.5 149 THR A O 1
ATOM 1153 N N . ASN A 1 150 ? 6.758 -37.781 -19.359 1 90.69 150 ASN A N 1
ATOM 1154 C CA . ASN A 1 150 ? 6.203 -36.594 -18.672 1 90.69 150 ASN A CA 1
ATOM 1155 C C . ASN A 1 150 ? 7.105 -36.156 -17.516 1 90.69 150 ASN A C 1
ATOM 1157 O O . ASN A 1 150 ? 7.41 -36.938 -16.625 1 90.69 150 ASN A O 1
ATOM 1161 N N . ILE A 1 151 ? 7.574 -34.938 -17.625 1 92.62 151 ILE A N 1
ATOM 1162 C CA . ILE A 1 151 ? 8.398 -34.312 -16.609 1 92.62 151 ILE A CA 1
ATOM 1163 C C . ILE A 1 151 ? 7.77 -32.969 -16.203 1 92.62 151 ILE A C 1
ATOM 1165 O O . ILE A 1 151 ? 7.285 -32.219 -17.062 1 92.62 151 ILE A O 1
ATOM 1169 N N . ASN A 1 152 ? 7.68 -32.75 -14.938 1 93.31 152 ASN A N 1
ATOM 1170 C CA . ASN A 1 152 ? 7.141 -31.469 -14.445 1 93.31 152 ASN A CA 1
ATOM 1171 C C . ASN A 1 152 ? 8.102 -30.797 -13.461 1 93.31 152 ASN A C 1
ATOM 1173 O O . ASN A 1 152 ? 8.992 -31.453 -12.914 1 93.31 152 ASN A O 1
ATOM 1177 N N . LYS A 1 153 ? 7.918 -29.516 -13.359 1 92.56 153 LYS A N 1
ATOM 1178 C CA . LYS A 1 153 ? 8.672 -28.797 -12.344 1 92.56 153 LYS A CA 1
ATOM 1179 C C . LYS A 1 153 ? 8.148 -29.094 -10.945 1 92.56 153 LYS A C 1
ATOM 1181 O O . LYS A 1 153 ? 7.027 -29.594 -10.789 1 92.56 153 LYS A O 1
ATOM 1186 N N . GLY A 1 154 ? 8.945 -28.734 -9.969 1 95 154 GLY A N 1
ATOM 1187 C CA . GLY A 1 154 ? 8.539 -28.953 -8.594 1 95 154 GLY A CA 1
ATOM 1188 C C . GLY A 1 154 ? 7.516 -27.938 -8.117 1 95 154 GLY A C 1
ATOM 1189 O O . GLY A 1 154 ? 7.117 -27.047 -8.867 1 95 154 GLY A O 1
ATOM 1190 N N . TYR A 1 155 ? 6.98 -28.188 -6.953 1 96.5 155 TYR A N 1
ATOM 1191 C CA . TYR A 1 155 ? 6.043 -27.312 -6.246 1 96.5 155 TYR A CA 1
ATOM 1192 C C . TYR A 1 155 ? 6.625 -26.859 -4.914 1 96.5 155 TYR A C 1
ATOM 1194 O O . TYR A 1 155 ? 7.758 -27.203 -4.57 1 96.5 155 TYR A O 1
ATOM 1202 N N . LEU A 1 156 ? 5.922 -26.016 -4.23 1 96.62 156 LEU A N 1
ATOM 1203 C CA . LEU A 1 156 ? 6.418 -25.5 -2.961 1 96.62 156 LEU A CA 1
ATOM 1204 C C . LEU A 1 156 ? 6.09 -26.453 -1.818 1 96.62 156 LEU A C 1
ATOM 1206 O O . LEU A 1 156 ? 4.918 -26.688 -1.523 1 96.62 156 LEU A O 1
ATOM 1210 N N . ILE A 1 157 ? 7.117 -26.953 -1.228 1 94.69 157 ILE A N 1
ATOM 1211 C CA . ILE A 1 157 ? 6.98 -27.906 -0.132 1 94.69 157 ILE A CA 1
ATOM 1212 C C . ILE A 1 157 ? 7.137 -27.188 1.204 1 94.69 157 ILE A C 1
ATOM 1214 O O . ILE A 1 157 ? 6.191 -27.109 1.992 1 94.69 157 ILE A O 1
ATOM 1218 N N . ASN A 1 158 ? 8.234 -26.594 1.493 1 90.94 158 ASN A N 1
ATOM 1219 C CA . ASN A 1 158 ? 8.508 -25.797 2.682 1 90.94 158 ASN A CA 1
ATOM 1220 C C . ASN A 1 158 ? 9.398 -24.594 2.355 1 90.94 158 ASN A C 1
ATOM 1222 O O . ASN A 1 158 ? 10.016 -24.016 3.25 1 90.94 158 ASN A O 1
ATOM 1226 N N . GLN A 1 159 ? 9.516 -24.344 1.121 1 91.88 159 GLN A N 1
ATOM 1227 C CA . GLN A 1 159 ? 10.234 -23.156 0.643 1 91.88 159 GLN A CA 1
ATOM 1228 C C . GLN A 1 159 ? 9.297 -22.203 -0.084 1 91.88 159 GLN A C 1
ATOM 1230 O O . GLN A 1 159 ? 8.141 -22.531 -0.357 1 91.88 159 GLN A O 1
ATOM 1235 N N . CYS A 1 160 ? 9.789 -21 -0.314 1 93.56 160 CYS A N 1
ATOM 1236 C CA . CYS A 1 160 ? 9.07 -19.984 -1.064 1 93.56 160 CYS A CA 1
ATOM 1237 C C . CYS A 1 160 ? 9.773 -19.672 -2.377 1 93.56 160 CYS A C 1
ATOM 1239 O O . CYS A 1 160 ? 10.945 -20.016 -2.559 1 93.56 160 CYS A O 1
ATOM 1241 N N . GLU A 1 161 ? 9.062 -19.188 -3.273 1 95.62 161 GLU A N 1
ATOM 1242 C CA . GLU A 1 161 ? 9.664 -18.688 -4.504 1 95.62 161 GLU A CA 1
ATOM 1243 C C . GLU A 1 161 ? 9.508 -17.172 -4.609 1 95.62 161 GLU A C 1
ATOM 1245 O O . GLU A 1 161 ? 8.445 -16.625 -4.285 1 95.62 161 GLU A O 1
ATOM 1250 N N . ILE A 1 162 ? 10.547 -16.516 -4.906 1 95.75 162 ILE A N 1
ATOM 1251 C CA . ILE A 1 162 ? 10.523 -15.078 -5.172 1 95.75 162 ILE A CA 1
ATOM 1252 C C . ILE A 1 162 ? 10.836 -14.82 -6.645 1 95.75 162 ILE A C 1
ATOM 1254 O O . ILE A 1 162 ? 11.805 -15.352 -7.184 1 95.75 162 ILE A O 1
ATOM 1258 N N . GLN A 1 163 ? 9.961 -14.078 -7.324 1 97.12 163 GLN A N 1
ATOM 1259 C CA . GLN A 1 163 ? 10.203 -13.625 -8.688 1 97.12 163 GLN A CA 1
ATOM 1260 C C . GLN A 1 163 ? 10.492 -12.125 -8.734 1 97.12 163 GLN A C 1
ATOM 1262 O O . GLN A 1 163 ? 9.758 -11.328 -8.141 1 97.12 163 GLN A O 1
ATOM 1267 N N . ILE A 1 164 ? 11.57 -11.773 -9.32 1 97.19 164 ILE A N 1
ATOM 1268 C CA . ILE A 1 164 ? 11.906 -10.391 -9.641 1 97.19 164 ILE A CA 1
ATOM 1269 C C . ILE A 1 164 ? 11.68 -10.141 -11.133 1 97.19 164 ILE A C 1
ATOM 1271 O O . ILE A 1 164 ? 12.32 -10.758 -11.984 1 97.19 164 ILE A O 1
ATOM 1275 N N . ARG A 1 165 ? 10.836 -9.18 -11.43 1 98 165 ARG A N 1
ATOM 1276 C CA . ARG A 1 165 ? 10.406 -9 -12.812 1 98 165 ARG A CA 1
ATOM 1277 C C . ARG A 1 165 ? 10.797 -7.617 -13.328 1 98 165 ARG A C 1
ATOM 1279 O O . ARG A 1 165 ? 10.625 -6.617 -12.633 1 98 165 ARG A O 1
ATOM 1286 N N . LEU A 1 166 ? 11.336 -7.613 -14.508 1 97.75 166 LEU A N 1
ATOM 1287 C CA . LEU A 1 166 ? 11.68 -6.387 -15.219 1 97.75 166 LEU A CA 1
ATOM 1288 C C . LEU A 1 166 ? 10.906 -6.273 -16.531 1 97.75 166 LEU A C 1
ATOM 1290 O O . LEU A 1 166 ? 11.102 -7.086 -17.438 1 97.75 166 LEU A O 1
ATOM 1294 N N . HIS A 1 167 ? 10.055 -5.309 -16.594 1 96.12 167 HIS A N 1
ATOM 1295 C CA . HIS A 1 167 ? 9.258 -5.055 -17.797 1 96.12 167 HIS A CA 1
ATOM 1296 C C . HIS A 1 167 ? 8.805 -3.6 -17.844 1 96.12 167 HIS A C 1
ATOM 1298 O O . HIS A 1 167 ? 8.969 -2.852 -16.891 1 96.12 167 HIS A O 1
ATOM 1304 N N . SER A 1 168 ? 8.344 -3.117 -19 1 92.94 168 SER A N 1
ATOM 1305 C CA . SER A 1 168 ? 7.754 -1.796 -19.172 1 92.94 168 SER A CA 1
ATOM 1306 C C . SER A 1 168 ? 8.758 -0.693 -18.875 1 92.94 168 SER A C 1
ATOM 1308 O O . SER A 1 168 ? 8.484 0.202 -18.062 1 92.94 168 SER A O 1
ATOM 1310 N N . SER A 1 169 ? 9.922 -0.782 -19.406 1 92.88 169 SER A N 1
ATOM 1311 C CA . SER A 1 169 ? 10.992 0.204 -19.297 1 92.88 169 SER A CA 1
ATOM 1312 C C . SER A 1 169 ? 11.406 0.397 -17.844 1 92.88 169 SER A C 1
ATOM 1314 O O . SER A 1 169 ? 11.352 1.511 -17.312 1 92.88 169 SER A O 1
ATOM 1316 N N . PRO A 1 170 ? 11.914 -0.686 -17.281 1 96.12 170 PRO A N 1
ATOM 1317 C CA . PRO A 1 170 ? 12.203 -0.675 -15.844 1 96.12 170 PRO A CA 1
ATOM 1318 C C . PRO A 1 170 ? 13.469 0.106 -15.5 1 96.12 170 PRO A C 1
ATOM 1320 O O . PRO A 1 170 ? 13.695 0.44 -14.336 1 96.12 170 PRO A O 1
ATOM 1323 N N . ILE A 1 171 ? 14.328 0.366 -16.5 1 96.31 171 ILE A N 1
ATOM 1324 C CA . ILE A 1 171 ? 15.625 0.997 -16.25 1 96.31 171 ILE A CA 1
ATOM 1325 C C . ILE A 1 171 ? 15.586 2.449 -16.719 1 96.31 171 ILE A C 1
ATOM 1327 O O . ILE A 1 171 ? 15.297 2.719 -17.891 1 96.31 171 ILE A O 1
ATOM 1331 N N . TYR A 1 172 ? 15.891 3.326 -15.828 1 93.19 172 TYR A N 1
ATOM 1332 C CA . TYR A 1 172 ? 16.016 4.738 -16.188 1 93.19 172 TYR A CA 1
ATOM 1333 C C . TYR A 1 172 ? 17.328 5.316 -15.664 1 93.19 172 TYR A C 1
ATOM 1335 O O . TYR A 1 172 ? 17.516 5.449 -14.453 1 93.19 172 TYR A O 1
ATOM 1343 N N . MET A 1 173 ? 18.188 5.66 -16.578 1 91.75 173 MET A N 1
ATOM 1344 C CA . MET A 1 173 ? 19.469 6.285 -16.25 1 91.75 173 MET A CA 1
ATOM 1345 C C . MET A 1 173 ? 19.391 7.797 -16.422 1 91.75 173 MET A C 1
ATOM 1347 O O . MET A 1 173 ? 18.781 8.289 -17.375 1 91.75 173 MET A O 1
ATOM 1351 N N . TRP A 1 174 ? 20 8.477 -15.547 1 88.44 174 TRP A N 1
ATOM 1352 C CA . TRP A 1 174 ? 19.828 9.93 -15.523 1 88.44 174 TRP A CA 1
ATOM 1353 C C . TRP A 1 174 ? 20.547 10.586 -16.688 1 88.44 174 TRP A C 1
ATOM 1355 O O . TRP A 1 174 ? 19.984 11.43 -17.391 1 88.44 174 TRP A O 1
ATOM 1365 N N . LYS A 1 175 ? 21.766 10.18 -16.953 1 87.88 175 LYS A N 1
ATOM 1366 C CA . LYS A 1 175 ? 22.562 10.805 -18.016 1 87.88 175 LYS A CA 1
ATOM 1367 C C . LYS A 1 175 ? 22.328 10.102 -19.359 1 87.88 175 LYS A C 1
ATOM 1369 O O . LYS A 1 175 ? 22.219 8.875 -19.406 1 87.88 175 LYS A O 1
ATOM 1374 N N . PRO A 1 176 ? 22.406 10.852 -20.359 1 86.12 176 PRO A N 1
ATOM 1375 C CA . PRO A 1 176 ? 22.203 10.273 -21.688 1 86.12 176 PRO A CA 1
ATOM 1376 C C . PRO A 1 176 ? 23.25 9.219 -22.047 1 86.12 176 PRO A C 1
ATOM 1378 O O . PRO A 1 176 ? 22.922 8.211 -22.672 1 86.12 176 PRO A O 1
ATOM 1381 N N . LYS A 1 177 ? 24.438 9.383 -21.688 1 86.06 177 LYS A N 1
ATOM 1382 C CA . LYS A 1 177 ? 25.484 8.43 -22.016 1 86.06 177 LYS A CA 1
ATOM 1383 C C . LYS A 1 177 ? 25.156 7.039 -21.469 1 86.06 177 LYS A C 1
ATOM 1385 O O . LYS A 1 177 ? 25.562 6.027 -22.047 1 86.06 177 LYS A O 1
ATOM 1390 N N . HIS A 1 178 ? 24.422 7.039 -20.359 1 87.81 178 HIS A N 1
ATOM 1391 C CA . HIS A 1 178 ? 23.984 5.773 -19.781 1 87.81 178 HIS A CA 1
ATOM 1392 C C . HIS A 1 178 ? 22.625 5.359 -20.344 1 87.81 178 HIS A C 1
ATOM 1394 O O . HIS A 1 178 ? 22.391 4.176 -20.594 1 87.81 178 HIS A O 1
ATOM 1400 N N . ARG A 1 179 ? 21.75 6.293 -20.578 1 87.5 179 ARG A N 1
ATOM 1401 C CA . ARG A 1 179 ? 20.375 6.035 -20.969 1 87.5 179 ARG A CA 1
ATOM 1402 C C . ARG A 1 179 ? 20.312 5.414 -22.359 1 87.5 179 ARG A C 1
ATOM 1404 O O . ARG A 1 179 ? 19.422 4.621 -22.656 1 87.5 179 ARG A O 1
ATOM 1411 N N . GLU A 1 180 ? 21.25 5.664 -23.203 1 87.88 180 GLU A N 1
ATOM 1412 C CA . GLU A 1 180 ? 21.219 5.227 -24.594 1 87.88 180 GLU A CA 1
ATOM 1413 C C . GLU A 1 180 ? 21.875 3.854 -24.75 1 87.88 180 GLU A C 1
ATOM 1415 O O . GLU A 1 180 ? 21.859 3.277 -25.844 1 87.88 180 GLU A O 1
ATOM 1420 N N . GLN A 1 181 ? 22.344 3.326 -23.672 1 90.38 181 GLN A N 1
ATOM 1421 C CA . GLN A 1 181 ? 23.016 2.031 -23.719 1 90.38 181 GLN A CA 1
ATOM 1422 C C . GLN A 1 181 ? 22.016 0.887 -23.609 1 90.38 181 GLN A C 1
ATOM 1424 O O . GLN A 1 181 ? 20.875 1.094 -23.172 1 90.38 181 GLN A O 1
ATOM 1429 N N . THR A 1 182 ? 22.453 -0.236 -24.109 1 94.56 182 THR A N 1
ATOM 1430 C CA . THR A 1 182 ? 21.766 -1.491 -23.859 1 94.56 182 THR A CA 1
ATOM 1431 C C . THR A 1 182 ? 22.406 -2.242 -22.703 1 94.56 182 THR A C 1
ATOM 1433 O O . THR A 1 182 ? 23.625 -2.416 -22.656 1 94.56 182 THR A O 1
ATOM 1436 N N . TYR A 1 183 ? 21.547 -2.666 -21.781 1 96.44 183 TYR A N 1
ATOM 1437 C CA . TYR A 1 183 ? 22.125 -3.248 -20.578 1 96.44 183 TYR A CA 1
ATOM 1438 C C . TYR A 1 183 ? 21.812 -4.738 -20.5 1 96.44 183 TYR A C 1
ATOM 1440 O O . TYR A 1 183 ? 20.734 -5.18 -20.875 1 96.44 183 TYR A O 1
ATOM 1448 N N . SER A 1 184 ? 22.797 -5.516 -20.078 1 96.69 184 SER A N 1
ATOM 1449 C CA . SER A 1 184 ? 22.609 -6.855 -19.531 1 96.69 184 SER A CA 1
ATOM 1450 C C . SER A 1 184 ? 22.516 -6.824 -18 1 96.69 184 SER A C 1
ATOM 1452 O O . SER A 1 184 ? 23.234 -6.066 -17.344 1 96.69 184 SER A O 1
ATOM 1454 N N . ILE A 1 185 ? 21.609 -7.59 -17.453 1 97.62 185 ILE A N 1
ATOM 1455 C CA . ILE A 1 185 ? 21.344 -7.551 -16.016 1 97.62 185 ILE A CA 1
ATOM 1456 C C . ILE A 1 185 ? 21.562 -8.938 -15.414 1 97.62 185 ILE A C 1
ATOM 1458 O O . ILE A 1 185 ? 20.969 -9.922 -15.875 1 97.62 185 ILE A O 1
ATOM 1462 N N . LYS A 1 186 ? 22.406 -9.016 -14.469 1 96.62 186 LYS A N 1
ATOM 1463 C CA . LYS A 1 186 ? 22.609 -10.227 -13.688 1 96.62 186 LYS A CA 1
ATOM 1464 C C . LYS A 1 186 ? 21.984 -10.117 -12.305 1 96.62 186 LYS A C 1
ATOM 1466 O O . LYS A 1 186 ? 22.188 -9.133 -11.594 1 96.62 186 LYS A O 1
ATOM 1471 N N . CYS A 1 187 ? 21.141 -11.047 -11.969 1 96.75 187 CYS A N 1
ATOM 1472 C CA . CYS A 1 187 ? 20.5 -11.07 -10.664 1 96.75 187 CYS A CA 1
ATOM 1473 C C . CYS A 1 187 ? 21.109 -12.156 -9.781 1 96.75 187 CYS A C 1
ATOM 1475 O O . CYS A 1 187 ? 21.172 -13.32 -10.172 1 96.75 187 CYS A O 1
ATOM 1477 N N . THR A 1 188 ? 21.547 -11.781 -8.602 1 94.56 188 THR A N 1
ATOM 1478 C CA . THR A 1 188 ? 22.125 -12.711 -7.641 1 94.56 188 THR A CA 1
ATOM 1479 C C . THR A 1 188 ? 21.375 -12.656 -6.309 1 94.56 188 THR A C 1
ATOM 1481 O O . THR A 1 188 ? 21.047 -11.57 -5.82 1 94.56 188 THR A O 1
ATOM 1484 N N . ALA A 1 189 ? 21.078 -13.828 -5.824 1 92.69 189 ALA A N 1
ATOM 1485 C CA . ALA A 1 189 ? 20.438 -13.883 -4.512 1 92.69 189 ALA A CA 1
ATOM 1486 C C . ALA A 1 189 ? 21.438 -13.578 -3.402 1 92.69 189 ALA A C 1
ATOM 1488 O O . ALA A 1 189 ? 22.609 -13.961 -3.496 1 92.69 189 ALA A O 1
ATOM 1489 N N . VAL A 1 190 ? 20.984 -12.844 -2.398 1 91.12 190 VAL A N 1
ATOM 1490 C CA . VAL A 1 190 ? 21.797 -12.469 -1.248 1 91.12 190 VAL A CA 1
ATOM 1491 C C . VAL A 1 190 ? 21.156 -12.984 0.035 1 91.12 190 VAL A C 1
ATOM 1493 O O . VAL A 1 190 ? 19.969 -12.773 0.268 1 91.12 190 VAL A O 1
ATOM 1496 N N . ASP A 1 191 ? 21.891 -13.641 0.88 1 86.81 191 ASP A N 1
ATOM 1497 C CA . ASP A 1 191 ? 21.391 -14.234 2.115 1 86.81 191 ASP A CA 1
ATOM 1498 C C . ASP A 1 191 ? 21.578 -13.281 3.295 1 86.81 191 ASP A C 1
ATOM 1500 O O . ASP A 1 191 ? 22.672 -13.156 3.83 1 86.81 191 ASP A O 1
ATOM 1504 N N . TYR A 1 192 ? 20.594 -12.75 3.834 1 86.44 192 TYR A N 1
ATOM 1505 C CA . TYR A 1 192 ? 20.641 -11.781 4.926 1 86.44 192 TYR A CA 1
ATOM 1506 C C . TYR A 1 192 ? 20.438 -12.469 6.27 1 86.44 192 TYR A C 1
ATOM 1508 O O . TYR A 1 192 ? 20.375 -11.805 7.309 1 86.44 192 TYR A O 1
ATOM 1516 N N . SER A 1 193 ? 20.312 -13.742 6.285 1 79.12 193 SER A N 1
ATOM 1517 C CA . SER A 1 193 ? 20.156 -14.477 7.539 1 79.12 193 SER A CA 1
ATOM 1518 C C . SER A 1 193 ? 21.469 -14.562 8.297 1 79.12 193 SER A C 1
ATOM 1520 O O . SER A 1 193 ? 21.484 -14.742 9.516 1 79.12 193 SER A O 1
ATOM 1522 N N . GLN A 1 194 ? 22.562 -14.602 7.547 1 68.25 194 GLN A N 1
ATOM 1523 C CA . GLN A 1 194 ? 23.875 -14.789 8.172 1 68.25 194 GLN A CA 1
ATOM 1524 C C . GLN A 1 194 ? 24.375 -13.484 8.781 1 68.25 194 GLN A C 1
ATOM 1526 O O . GLN A 1 194 ? 24.562 -12.5 8.078 1 68.25 194 GLN A O 1
ATOM 1531 N N . GLN A 1 195 ? 24.156 -13.461 10.102 1 64.81 195 GLN A N 1
ATOM 1532 C CA . GLN A 1 195 ? 24.672 -12.305 10.82 1 64.81 195 GLN A CA 1
ATOM 1533 C C . GLN A 1 195 ? 26.172 -12.445 11.094 1 64.81 195 GLN A C 1
ATOM 1535 O O . GLN A 1 195 ? 26.672 -13.555 11.312 1 64.81 195 GLN A O 1
ATOM 1540 N N . GLY A 1 196 ? 27.078 -11.789 10.305 1 60.38 196 GLY A N 1
ATOM 1541 C CA . GLY A 1 196 ? 28.516 -11.867 10.445 1 60.38 196 GLY A CA 1
ATOM 1542 C C . GLY A 1 196 ? 28.953 -12.242 11.852 1 60.38 196 GLY A C 1
ATOM 1543 O O . GLY A 1 196 ? 28.234 -12.016 12.812 1 60.38 196 GLY A O 1
ATOM 1544 N N . ALA A 1 197 ? 29.938 -13.148 11.906 1 62.94 197 ALA A N 1
ATOM 1545 C CA . ALA A 1 197 ? 30.531 -13.477 13.203 1 62.94 197 ALA A CA 1
ATOM 1546 C C . ALA A 1 197 ? 31.016 -12.227 13.922 1 62.94 197 ALA A C 1
ATOM 1548 O O . ALA A 1 197 ? 31.562 -11.312 13.297 1 62.94 197 ALA A O 1
ATOM 1549 N N . PRO A 1 198 ? 30.641 -12.031 15.164 1 64.31 198 PRO A N 1
ATOM 1550 C CA . PRO A 1 198 ? 31.078 -10.867 15.938 1 64.31 198 PRO A CA 1
ATOM 1551 C C . PRO A 1 198 ? 32.562 -10.57 15.781 1 64.31 198 PRO A C 1
ATOM 1553 O O . PRO A 1 198 ? 32.969 -9.406 15.828 1 64.31 198 PRO A O 1
ATOM 1556 N N . GLU A 1 199 ? 33.344 -11.594 15.57 1 66.5 199 GLU A N 1
ATOM 1557 C CA . GLU A 1 199 ? 34.781 -11.406 15.602 1 66.5 199 GLU A CA 1
ATOM 1558 C C . GLU A 1 199 ? 35.344 -11.055 14.219 1 66.5 199 GLU A C 1
ATOM 1560 O O . GLU A 1 199 ? 36.531 -10.742 14.078 1 66.5 199 GLU A O 1
ATOM 1565 N N . ASP A 1 200 ? 34.5 -10.945 13.328 1 66.19 200 ASP A N 1
ATOM 1566 C CA . ASP A 1 200 ? 35 -10.695 11.977 1 66.19 200 ASP A CA 1
ATOM 1567 C C . ASP A 1 200 ? 35.156 -9.195 11.719 1 66.19 200 ASP A C 1
ATOM 1569 O O . ASP A 1 200 ? 34.156 -8.516 11.414 1 66.19 200 ASP A O 1
ATOM 1573 N N . ASP A 1 201 ? 36.344 -8.648 11.773 1 67.38 201 ASP A N 1
ATOM 1574 C CA . ASP A 1 201 ? 36.594 -7.219 11.656 1 67.38 201 ASP A CA 1
ATOM 1575 C C . ASP A 1 201 ? 36.969 -6.852 10.219 1 67.38 201 ASP A C 1
ATOM 1577 O O . ASP A 1 201 ? 37.375 -5.719 9.945 1 67.38 201 ASP A O 1
ATOM 1581 N N . ASP A 1 202 ? 36.844 -7.832 9.352 1 71.5 202 ASP A N 1
ATOM 1582 C CA . ASP A 1 202 ? 37.219 -7.543 7.961 1 71.5 202 ASP A CA 1
ATOM 1583 C C . ASP A 1 202 ? 36.094 -6.793 7.25 1 71.5 202 ASP A C 1
ATOM 1585 O O . ASP A 1 202 ? 35 -7.332 7.062 1 71.5 202 ASP A O 1
ATOM 1589 N N . ASP A 1 203 ? 36.406 -5.645 6.762 1 71.69 203 ASP A N 1
ATOM 1590 C CA . ASP A 1 203 ? 35.438 -4.754 6.133 1 71.69 203 ASP A CA 1
ATOM 1591 C C . ASP A 1 203 ? 34.906 -5.348 4.824 1 71.69 203 ASP A C 1
ATOM 1593 O O . ASP A 1 203 ? 33.844 -4.977 4.355 1 71.69 203 ASP A O 1
ATOM 1597 N N . SER A 1 204 ? 35.656 -6.238 4.25 1 70.06 204 SER A N 1
ATOM 1598 C CA . SER A 1 204 ? 35.281 -6.824 2.977 1 70.06 204 SER A CA 1
ATOM 1599 C C . SER A 1 204 ? 34.094 -7.773 3.148 1 70.06 204 SER A C 1
ATOM 1601 O O . SER A 1 204 ? 33.406 -8.109 2.178 1 70.06 204 SER A O 1
ATOM 1603 N N . ARG A 1 205 ? 33.781 -8.078 4.473 1 74.19 205 ARG A N 1
ATOM 1604 C CA . ARG A 1 205 ? 32.688 -9.016 4.742 1 74.19 205 ARG A CA 1
ATOM 1605 C C . ARG A 1 205 ? 31.578 -8.344 5.535 1 74.19 205 ARG A C 1
ATOM 1607 O O . ARG A 1 205 ? 30.875 -9 6.297 1 74.19 205 ARG A O 1
ATOM 1614 N N . ASP A 1 206 ? 31.578 -7.074 5.285 1 79.31 206 ASP A N 1
ATOM 1615 C CA . ASP A 1 206 ? 30.562 -6.332 6.031 1 79.31 206 ASP A CA 1
ATOM 1616 C C . ASP A 1 206 ? 29.172 -6.562 5.449 1 79.31 206 ASP A C 1
ATOM 1618 O O . ASP A 1 206 ? 28.156 -6.355 6.129 1 79.31 206 ASP A O 1
ATOM 1622 N N . SER A 1 207 ? 29.172 -7.016 4.188 1 81.25 207 SER A N 1
ATOM 1623 C CA . SER A 1 207 ? 27.906 -7.262 3.512 1 81.25 207 SER A CA 1
ATOM 1624 C C . SER A 1 207 ? 27.516 -8.734 3.584 1 81.25 207 SER A C 1
ATOM 1626 O O . SER A 1 207 ? 28.375 -9.602 3.697 1 81.25 207 SER A O 1
ATOM 1628 N N . PRO A 1 208 ? 26.219 -9 3.531 1 77.81 208 PRO A N 1
ATOM 1629 C CA . PRO A 1 208 ? 25.812 -10.406 3.479 1 77.81 208 PRO A CA 1
ATOM 1630 C C . PRO A 1 208 ? 26.375 -11.148 2.27 1 77.81 208 PRO A C 1
ATOM 1632 O O . PRO A 1 208 ? 26.594 -10.539 1.217 1 77.81 208 PRO A O 1
ATOM 1635 N N . PRO A 1 209 ? 26.656 -12.383 2.494 1 73.75 209 PRO A N 1
ATOM 1636 C CA . PRO A 1 209 ? 27.25 -13.156 1.4 1 73.75 209 PRO A CA 1
ATOM 1637 C C . PRO A 1 209 ? 26.281 -13.383 0.242 1 73.75 209 PRO A C 1
ATOM 1639 O O . PRO A 1 209 ? 25.062 -13.492 0.458 1 73.75 209 PRO A O 1
ATOM 1642 N N . LEU A 1 210 ? 26.844 -13.438 -0.909 1 75.56 210 LEU A N 1
ATOM 1643 C CA . LEU A 1 210 ? 26.078 -13.805 -2.096 1 75.56 210 LEU A CA 1
ATOM 1644 C C . LEU A 1 210 ? 25.828 -15.312 -2.131 1 75.56 210 LEU A C 1
ATOM 1646 O O . LEU A 1 210 ? 26.703 -16.094 -1.729 1 75.56 210 LEU A O 1
ATOM 1650 N N . CYS A 1 211 ? 24.672 -15.594 -2.58 1 74.06 211 CYS A N 1
ATOM 1651 C CA . CYS A 1 211 ? 24.359 -17 -2.771 1 74.06 211 CYS A CA 1
ATOM 1652 C C . CYS A 1 211 ? 25.016 -17.547 -4.035 1 74.06 211 CYS A C 1
ATOM 1654 O O . CYS A 1 211 ? 25.75 -16.812 -4.719 1 74.06 211 CYS A O 1
ATOM 1656 N N . GLN A 1 212 ? 24.781 -18.844 -4.203 1 70 212 GLN A N 1
ATOM 1657 C CA . GLN A 1 212 ? 25.359 -19.453 -5.398 1 70 212 GLN A CA 1
ATOM 1658 C C . GLN A 1 212 ? 24.688 -18.922 -6.664 1 70 212 GLN A C 1
ATOM 1660 O O . GLN A 1 212 ? 23.5 -18.625 -6.656 1 70 212 GLN A O 1
ATOM 1665 N N . PRO A 1 213 ? 25.531 -18.719 -7.633 1 58.47 213 PRO A N 1
ATOM 1666 C CA . PRO A 1 213 ? 24.969 -18.172 -8.875 1 58.47 213 PRO A CA 1
ATOM 1667 C C . PRO A 1 213 ? 23.75 -18.953 -9.367 1 58.47 213 PRO A C 1
ATOM 1669 O O . PRO A 1 213 ? 22.828 -18.359 -9.922 1 58.47 213 PRO A O 1
ATOM 1672 N N . ASN A 1 214 ? 23.828 -20.234 -9.148 1 66.94 214 ASN A N 1
ATOM 1673 C CA . ASN A 1 214 ? 22.766 -21.062 -9.703 1 66.94 214 ASN A CA 1
ATOM 1674 C C . ASN A 1 214 ? 21.547 -21.094 -8.789 1 66.94 214 ASN A C 1
ATOM 1676 O O . ASN A 1 214 ? 20.656 -21.922 -8.977 1 66.94 214 ASN A O 1
ATOM 1680 N N . ASP A 1 215 ? 21.531 -20.094 -8.031 1 81.88 215 ASP A N 1
ATOM 1681 C CA . ASP A 1 215 ? 20.359 -20.016 -7.152 1 81.88 215 ASP A CA 1
ATOM 1682 C C . ASP A 1 215 ? 19.25 -19.172 -7.781 1 81.88 215 ASP A C 1
ATOM 1684 O O . ASP A 1 215 ? 18.125 -19.172 -7.309 1 81.88 215 ASP A O 1
ATOM 1688 N N . VAL A 1 216 ? 19.641 -18.484 -8.859 1 92.31 216 VAL A N 1
ATOM 1689 C CA . VAL A 1 216 ? 18.641 -17.672 -9.547 1 92.31 216 VAL A CA 1
ATOM 1690 C C . VAL A 1 216 ? 18.531 -18.109 -11.008 1 92.31 216 VAL A C 1
ATOM 1692 O O . VAL A 1 216 ? 19.516 -18.094 -11.742 1 92.31 216 VAL A O 1
ATOM 1695 N N . TYR A 1 217 ? 17.375 -18.531 -11.375 1 93.12 217 TYR A N 1
ATOM 1696 C CA . TYR A 1 217 ? 17.078 -18.828 -12.766 1 93.12 217 TYR A CA 1
ATOM 1697 C C . TYR A 1 217 ? 16.422 -17.641 -13.453 1 93.12 217 TYR A C 1
ATOM 1699 O O . TYR A 1 217 ? 15.797 -16.797 -12.797 1 93.12 217 TYR A O 1
ATOM 1707 N N . ALA A 1 218 ? 16.656 -17.516 -14.734 1 95.06 218 ALA A N 1
ATOM 1708 C CA . ALA A 1 218 ? 16.156 -16.359 -15.445 1 95.06 218 ALA A CA 1
ATOM 1709 C C . ALA A 1 218 ? 15.516 -16.766 -16.766 1 95.06 218 ALA A C 1
ATOM 1711 O O . ALA A 1 218 ? 15.906 -17.766 -17.375 1 95.06 218 ALA A O 1
ATOM 1712 N N . CYS A 1 219 ? 14.531 -15.984 -17.188 1 95.25 219 CYS A N 1
ATOM 1713 C CA . CYS A 1 219 ? 13.938 -16.141 -18.516 1 95.25 219 CYS A CA 1
ATOM 1714 C C . CYS A 1 219 ? 13.406 -14.812 -19.031 1 95.25 219 CYS A C 1
ATOM 1716 O O . CYS A 1 219 ? 13.289 -13.852 -18.281 1 95.25 219 CYS A O 1
ATOM 1718 N N . ASN A 1 220 ? 13.273 -14.719 -20.25 1 95.56 220 ASN A N 1
ATOM 1719 C CA . ASN A 1 220 ? 12.523 -13.656 -20.938 1 95.56 220 ASN A CA 1
ATOM 1720 C C . ASN A 1 220 ? 11.219 -14.172 -21.516 1 95.56 220 ASN A C 1
ATOM 1722 O O . ASN A 1 220 ? 11.211 -14.844 -22.547 1 95.56 220 ASN A O 1
ATOM 1726 N N . VAL A 1 221 ? 10.164 -13.812 -20.906 1 93.12 221 VAL A N 1
ATOM 1727 C CA . VAL A 1 221 ? 8.844 -14.359 -21.219 1 93.12 221 VAL A CA 1
ATOM 1728 C C . VAL A 1 221 ? 8.484 -14.047 -22.672 1 93.12 221 VAL A C 1
ATOM 1730 O O . VAL A 1 221 ? 7.801 -14.836 -23.328 1 93.12 221 VAL A O 1
ATOM 1733 N N . ASN A 1 222 ? 9 -13 -23.172 1 88.25 222 ASN A N 1
ATOM 1734 C CA . ASN A 1 222 ? 8.602 -12.57 -24.5 1 88.25 222 ASN A CA 1
ATOM 1735 C C . ASN A 1 222 ? 9.586 -13.07 -25.562 1 88.25 222 ASN A C 1
ATOM 1737 O O . ASN A 1 222 ? 9.445 -12.75 -26.75 1 88.25 222 ASN A O 1
ATOM 1741 N N . ASP A 1 223 ? 10.539 -13.805 -25.094 1 83 223 ASP A N 1
ATOM 1742 C CA . ASP A 1 223 ? 11.492 -14.414 -26.016 1 83 223 ASP A CA 1
ATOM 1743 C C . ASP A 1 223 ? 11.25 -15.914 -26.156 1 83 223 ASP A C 1
ATOM 1745 O O . ASP A 1 223 ? 11.414 -16.672 -25.203 1 83 223 ASP A O 1
ATOM 1749 N N . HIS A 1 224 ? 10.977 -16.344 -27.297 1 74.88 224 HIS A N 1
ATOM 1750 C CA . HIS A 1 224 ? 10.617 -17.734 -27.547 1 74.88 224 HIS A CA 1
ATOM 1751 C C . HIS A 1 224 ? 11.75 -18.672 -27.156 1 74.88 224 HIS A C 1
ATOM 1753 O O . HIS A 1 224 ? 11.508 -19.766 -26.641 1 74.88 224 HIS A O 1
ATOM 1759 N N . GLU A 1 225 ? 12.961 -18.25 -27.312 1 74.62 225 GLU A N 1
ATOM 1760 C CA . GLU A 1 225 ? 14.109 -19.109 -27.031 1 74.62 225 GLU A CA 1
ATOM 1761 C C . GLU A 1 225 ? 14.445 -19.109 -25.547 1 74.62 225 GLU A C 1
ATOM 1763 O O . GLU A 1 225 ? 15.031 -20.078 -25.047 1 74.62 225 GLU A O 1
ATOM 1768 N N . LEU A 1 226 ? 14.031 -18.078 -24.938 1 75.94 226 LEU A N 1
ATOM 1769 C CA . LEU A 1 226 ? 14.391 -17.922 -23.531 1 75.94 226 LEU A CA 1
ATOM 1770 C C . LEU A 1 226 ? 13.148 -17.922 -22.656 1 75.94 226 LEU A C 1
ATOM 1772 O O . LEU A 1 226 ? 13.148 -17.328 -21.562 1 75.94 226 LEU A O 1
ATOM 1776 N N . SER A 1 227 ? 12.125 -18.531 -23.125 1 80.19 227 SER A N 1
ATOM 1777 C CA . SER A 1 227 ? 10.867 -18.422 -22.391 1 80.19 227 SER A CA 1
ATOM 1778 C C . SER A 1 227 ? 10.883 -19.312 -21.156 1 80.19 227 SER A C 1
ATOM 1780 O O . SER A 1 227 ? 10.117 -19.078 -20.219 1 80.19 227 SER A O 1
ATOM 1782 N N . VAL A 1 228 ? 11.742 -20.281 -21.172 1 82.56 228 VAL A N 1
ATOM 1783 C CA . VAL A 1 228 ? 11.828 -21.172 -20.016 1 82.56 228 VAL A CA 1
ATOM 1784 C C . VAL A 1 228 ? 13.016 -20.781 -19.141 1 82.56 228 VAL A C 1
ATOM 1786 O O . VAL A 1 228 ? 14.094 -20.484 -19.641 1 82.56 228 VAL A O 1
ATOM 1789 N N . ALA A 1 229 ? 12.836 -20.797 -17.906 1 88.94 229 ALA A N 1
ATOM 1790 C CA . ALA A 1 229 ? 13.844 -20.375 -16.938 1 88.94 229 ALA A CA 1
ATOM 1791 C C . ALA A 1 229 ? 15.102 -21.234 -17.047 1 88.94 229 ALA A C 1
ATOM 1793 O O . ALA A 1 229 ? 15.016 -22.453 -17.125 1 88.94 229 ALA A O 1
ATOM 1794 N N . GLN A 1 230 ? 16.219 -20.594 -17.047 1 88.62 230 GLN A N 1
ATOM 1795 C CA . GLN A 1 230 ? 17.516 -21.25 -17.141 1 88.62 230 GLN A CA 1
ATOM 1796 C C . GLN A 1 230 ? 18.547 -20.531 -16.266 1 88.62 230 GLN A C 1
ATOM 1798 O O . GLN A 1 230 ? 18.328 -19.406 -15.836 1 88.62 230 GLN A O 1
ATOM 1803 N N . PRO A 1 231 ? 19.578 -21.281 -15.992 1 88.81 231 PRO A N 1
ATOM 1804 C CA . PRO A 1 231 ? 20.656 -20.594 -15.266 1 88.81 231 PRO A CA 1
ATOM 1805 C C . PRO A 1 231 ? 21.172 -19.359 -16.016 1 88.81 231 PRO A C 1
ATOM 1807 O O . PRO A 1 231 ? 21.125 -19.328 -17.25 1 88.81 231 PRO A O 1
ATOM 1810 N N . GLN A 1 232 ? 21.672 -18.422 -15.305 1 91.69 232 GLN A N 1
ATOM 1811 C CA . GLN A 1 232 ? 22.141 -17.172 -15.891 1 91.69 232 GLN A CA 1
ATOM 1812 C C . GLN A 1 232 ? 23.578 -17.312 -16.375 1 91.69 232 GLN A C 1
ATOM 1814 O O . GLN A 1 232 ? 24.375 -18.047 -15.781 1 91.69 232 GLN A O 1
ATOM 1819 N N . GLY A 1 233 ? 23.891 -16.609 -17.453 1 89.56 233 GLY A N 1
ATOM 1820 C CA . GLY A 1 233 ? 25.281 -16.406 -17.797 1 89.56 233 GLY A CA 1
ATOM 1821 C C . GLY A 1 233 ? 26 -15.453 -16.875 1 89.56 233 GLY A C 1
ATOM 1822 O O . GLY A 1 233 ? 25.391 -14.906 -15.945 1 89.56 233 GLY A O 1
ATOM 1823 N N . PRO A 1 234 ? 27.266 -15.234 -17.094 1 90.44 234 PRO A N 1
ATOM 1824 C CA . PRO A 1 234 ? 28.062 -14.398 -16.203 1 90.44 234 PRO A CA 1
ATOM 1825 C C . PRO A 1 234 ? 27.562 -12.961 -16.125 1 90.44 234 PRO A C 1
ATOM 1827 O O . PRO A 1 234 ? 27.766 -12.281 -15.117 1 90.44 234 PRO A O 1
ATOM 1830 N N . VAL A 1 235 ? 26.859 -12.523 -17.172 1 94.19 235 VAL A N 1
ATOM 1831 C CA . VAL A 1 235 ? 26.422 -11.133 -17.172 1 94.19 235 VAL A CA 1
ATOM 1832 C C . VAL A 1 235 ? 24.891 -11.078 -17.219 1 94.19 235 VAL A C 1
ATOM 1834 O O . VAL A 1 235 ? 24.312 -10.023 -17.5 1 94.19 235 VAL A O 1
ATOM 1837 N N . GLY A 1 236 ? 24.266 -12.18 -17.047 1 94.81 236 GLY A N 1
ATOM 1838 C CA . GLY A 1 236 ? 22.812 -12.227 -16.969 1 94.81 236 GLY A CA 1
ATOM 1839 C C . GLY A 1 236 ? 22.141 -12.125 -18.312 1 94.81 236 GLY A C 1
ATOM 1840 O O . GLY A 1 236 ? 22.578 -12.75 -19.281 1 94.81 236 GLY A O 1
ATOM 1841 N N . LEU A 1 237 ? 21.016 -11.43 -18.406 1 95.38 237 LEU A N 1
ATOM 1842 C CA . LEU A 1 237 ? 20.219 -11.32 -19.625 1 95.38 237 LEU A CA 1
ATOM 1843 C C . LEU A 1 237 ? 20.188 -9.891 -20.141 1 95.38 237 LEU A C 1
ATOM 1845 O O . LEU A 1 237 ? 20.109 -8.945 -19.359 1 95.38 237 LEU A O 1
ATOM 1849 N N . ILE A 1 238 ? 20.188 -9.797 -21.469 1 94.88 238 ILE A N 1
ATOM 1850 C CA . ILE A 1 238 ? 20.062 -8.492 -22.109 1 94.88 238 ILE A CA 1
ATOM 1851 C C . ILE A 1 238 ? 18.609 -8.023 -22.062 1 94.88 238 ILE A C 1
ATOM 1853 O O . ILE A 1 238 ? 17.688 -8.812 -22.312 1 94.88 238 ILE A O 1
ATOM 1857 N N . TYR A 1 239 ? 18.375 -6.789 -21.703 1 96 239 TYR A N 1
ATOM 1858 C CA . TYR A 1 239 ? 17.031 -6.215 -21.703 1 96 239 TYR A CA 1
ATOM 1859 C C . TYR A 1 239 ? 16.828 -5.301 -22.906 1 96 239 TYR A C 1
ATOM 1861 O O . TYR A 1 239 ? 17.562 -4.328 -23.094 1 96 239 TYR A O 1
ATOM 1869 N N . LYS A 1 240 ? 15.891 -5.566 -23.703 1 93.19 240 LYS A N 1
ATOM 1870 C CA . LYS A 1 240 ? 15.461 -4.742 -24.844 1 93.19 240 LYS A CA 1
ATOM 1871 C C . LYS A 1 240 ? 14.023 -4.266 -24.656 1 93.19 240 LYS A C 1
ATOM 1873 O O . LYS A 1 240 ? 13.336 -4.684 -23.719 1 93.19 240 LYS A O 1
ATOM 1878 N N . GLN A 1 241 ? 13.656 -3.402 -25.516 1 89.31 241 GLN A N 1
ATOM 1879 C CA . GLN A 1 241 ? 12.289 -2.885 -25.469 1 89.31 241 GLN A CA 1
ATOM 1880 C C . GLN A 1 241 ? 11.273 -4.02 -25.547 1 89.31 241 GLN A C 1
ATOM 1882 O O . GLN A 1 241 ? 11.43 -4.953 -26.328 1 89.31 241 GLN A O 1
ATOM 1887 N N . ASN A 1 242 ? 10.297 -4.074 -24.688 1 88.56 242 ASN A N 1
ATOM 1888 C CA . ASN A 1 242 ? 9.164 -4.992 -24.625 1 88.56 242 ASN A CA 1
ATOM 1889 C C . ASN A 1 242 ? 9.555 -6.332 -24.016 1 88.56 242 ASN A C 1
ATOM 1891 O O . ASN A 1 242 ? 8.766 -7.277 -24.016 1 88.56 242 ASN A O 1
ATOM 1895 N N . ASP A 1 243 ? 10.852 -6.445 -23.594 1 94.25 243 ASP A N 1
ATOM 1896 C CA . ASP A 1 243 ? 11.227 -7.664 -22.875 1 94.25 243 ASP A CA 1
ATOM 1897 C C . ASP A 1 243 ? 10.484 -7.77 -21.547 1 94.25 243 ASP A C 1
ATOM 1899 O O . ASP A 1 243 ? 10.055 -6.758 -20.984 1 94.25 243 ASP A O 1
ATOM 1903 N N . TYR A 1 244 ? 10.234 -8.969 -21.219 1 96.56 244 TYR A N 1
ATOM 1904 C CA . TYR A 1 244 ? 9.703 -9.328 -19.922 1 96.56 244 TYR A CA 1
ATOM 1905 C C . TYR A 1 244 ? 10.586 -10.352 -19.219 1 96.56 244 TYR A C 1
ATOM 1907 O O . TYR A 1 244 ? 10.375 -11.562 -19.359 1 96.56 244 TYR A O 1
ATOM 1915 N N . ILE A 1 245 ? 11.578 -9.852 -18.453 1 97.25 245 ILE A N 1
ATOM 1916 C CA . ILE A 1 245 ? 12.562 -10.727 -17.812 1 97.25 245 ILE A CA 1
ATOM 1917 C C . ILE A 1 245 ? 12.086 -11.109 -16.406 1 97.25 245 ILE A C 1
ATOM 1919 O O . ILE A 1 245 ? 11.594 -10.258 -15.664 1 97.25 245 ILE A O 1
ATOM 1923 N N . VAL A 1 246 ? 12.18 -12.336 -16.125 1 97.44 246 VAL A N 1
ATOM 1924 C CA . VAL A 1 246 ? 11.836 -12.844 -14.789 1 97.44 246 VAL A CA 1
ATOM 1925 C C . VAL A 1 246 ? 13.039 -13.555 -14.18 1 97.44 246 VAL A C 1
ATOM 1927 O O . VAL A 1 246 ? 13.594 -14.477 -14.789 1 97.44 246 VAL A O 1
ATOM 1930 N N . PHE A 1 247 ? 13.492 -13.086 -13.023 1 96.94 247 PHE A N 1
ATOM 1931 C CA . PHE A 1 247 ? 14.438 -13.82 -12.18 1 96.94 247 PHE A CA 1
ATOM 1932 C C . PHE A 1 247 ? 13.703 -14.555 -11.07 1 96.94 247 PHE A C 1
ATOM 1934 O O . PHE A 1 247 ? 12.875 -13.969 -10.367 1 96.94 247 PHE A O 1
ATOM 1941 N N . ARG A 1 248 ? 13.977 -15.828 -10.906 1 95.38 248 ARG A N 1
ATOM 1942 C CA . ARG A 1 248 ? 13.281 -16.609 -9.898 1 95.38 248 ARG A CA 1
ATOM 1943 C C . ARG A 1 248 ? 14.266 -17.344 -8.992 1 95.38 248 ARG A C 1
ATOM 1945 O O . ARG A 1 248 ? 15.289 -17.844 -9.453 1 95.38 248 ARG A O 1
ATOM 1952 N N . SER A 1 249 ? 13.969 -17.344 -7.738 1 93.38 249 SER A N 1
ATOM 1953 C CA . SER A 1 249 ? 14.75 -18.062 -6.738 1 93.38 249 SER A CA 1
ATOM 1954 C C . SER A 1 249 ? 13.844 -18.688 -5.68 1 93.38 249 SER A C 1
ATOM 1956 O O . SER A 1 249 ? 12.844 -18.078 -5.273 1 93.38 249 SER A O 1
ATOM 1958 N N . GLN A 1 250 ? 14.156 -19.875 -5.285 1 91.88 250 GLN A N 1
ATOM 1959 C CA . GLN A 1 250 ? 13.43 -20.531 -4.199 1 91.88 250 GLN A CA 1
ATOM 1960 C C . GLN A 1 250 ? 14.289 -20.609 -2.939 1 91.88 250 GLN A C 1
ATOM 1962 O O . GLN A 1 250 ? 15.477 -20.922 -3.01 1 91.88 250 GLN A O 1
ATOM 1967 N N . MET A 1 251 ? 13.664 -20.234 -1.845 1 87.31 251 MET A N 1
ATOM 1968 C CA . MET A 1 251 ? 14.367 -20.188 -0.567 1 87.31 251 MET A CA 1
ATOM 1969 C C . MET A 1 251 ? 13.422 -20.469 0.591 1 87.31 251 MET A C 1
ATOM 1971 O O . MET A 1 251 ? 12.203 -20.328 0.447 1 87.31 251 MET A O 1
ATOM 1975 N N . PRO A 1 252 ? 13.977 -20.844 1.717 1 83.38 252 PRO A N 1
ATOM 1976 C CA . PRO A 1 252 ? 13.117 -21.219 2.842 1 83.38 252 PRO A CA 1
ATOM 1977 C C . PRO A 1 252 ? 12.336 -20.031 3.4 1 83.38 252 PRO A C 1
ATOM 1979 O O . PRO A 1 252 ? 11.156 -20.156 3.734 1 83.38 252 PRO A O 1
ATOM 1982 N N . ASP A 1 253 ? 13.008 -18.859 3.562 1 85 253 ASP A N 1
ATOM 1983 C CA . ASP A 1 253 ? 12.375 -17.703 4.188 1 85 253 ASP A CA 1
ATOM 1984 C C . ASP A 1 253 ? 12.602 -16.438 3.361 1 85 253 ASP A C 1
ATOM 1986 O O . ASP A 1 253 ? 13.719 -15.914 3.314 1 85 253 ASP A O 1
ATOM 1990 N N . PRO A 1 254 ? 11.516 -16.016 2.816 1 81.44 254 PRO A N 1
ATOM 1991 C CA . PRO A 1 254 ? 11.672 -14.805 1.993 1 81.44 254 PRO A CA 1
ATOM 1992 C C . PRO A 1 254 ? 12.086 -13.586 2.807 1 81.44 254 PRO A C 1
ATOM 1994 O O . PRO A 1 254 ? 12.602 -12.617 2.246 1 81.44 254 PRO A O 1
ATOM 1997 N N . ALA A 1 255 ? 11.906 -13.641 4.082 1 86.31 255 ALA A N 1
ATOM 1998 C CA . ALA A 1 255 ? 12.227 -12.5 4.938 1 86.31 255 ALA A CA 1
ATOM 1999 C C . ALA A 1 255 ? 13.734 -12.367 5.133 1 86.31 255 ALA A C 1
ATOM 2001 O O . ALA A 1 255 ? 14.211 -11.375 5.691 1 86.31 255 ALA A O 1
ATOM 2002 N N . THR A 1 256 ? 14.469 -13.273 4.586 1 85.94 256 THR A N 1
ATOM 2003 C CA . THR A 1 256 ? 15.906 -13.242 4.789 1 85.94 256 THR A CA 1
ATOM 2004 C C . THR A 1 256 ? 16.641 -13.234 3.453 1 85.94 256 THR A C 1
ATOM 2006 O O . THR A 1 256 ? 17.859 -13.383 3.408 1 85.94 256 THR A O 1
ATOM 2009 N N . MET A 1 257 ? 15.914 -13.102 2.455 1 88.06 257 MET A N 1
ATOM 2010 C CA . MET A 1 257 ? 16.562 -13.148 1.147 1 88.06 257 MET A CA 1
ATOM 2011 C C . MET A 1 257 ? 16.406 -11.82 0.418 1 88.06 257 MET A C 1
ATOM 2013 O O . MET A 1 257 ? 15.289 -11.297 0.301 1 88.06 257 MET A O 1
ATOM 2017 N N . GLY A 1 258 ? 17.516 -11.336 0.038 1 92.25 258 GLY A N 1
ATOM 2018 C CA . GLY A 1 258 ? 17.547 -10.18 -0.848 1 92.25 258 GLY A CA 1
ATOM 2019 C C . GLY A 1 258 ? 18.172 -10.484 -2.199 1 92.25 258 GLY A C 1
ATOM 2020 O O . GLY A 1 258 ? 18.469 -11.641 -2.508 1 92.25 258 GLY A O 1
ATOM 2021 N N . PHE A 1 259 ? 18.281 -9.445 -3.029 1 95.06 259 PHE A N 1
ATOM 2022 C CA . PHE A 1 259 ? 18.828 -9.633 -4.363 1 95.06 259 PHE A CA 1
ATOM 2023 C C . PHE A 1 259 ? 19.719 -8.453 -4.75 1 95.06 259 PHE A C 1
ATOM 2025 O O . PHE A 1 259 ? 19.5 -7.328 -4.297 1 95.06 259 PHE A O 1
ATOM 2032 N N . GLN A 1 260 ? 20.688 -8.773 -5.453 1 95.12 260 GLN A N 1
ATOM 2033 C CA . GLN A 1 260 ? 21.547 -7.789 -6.102 1 95.12 260 GLN A CA 1
ATOM 2034 C C . GLN A 1 260 ? 21.438 -7.875 -7.621 1 95.12 260 GLN A C 1
ATOM 2036 O O . GLN A 1 260 ? 21.531 -8.961 -8.195 1 95.12 260 GLN A O 1
ATOM 2041 N N . LEU A 1 261 ? 21.172 -6.777 -8.281 1 97.06 261 LEU A N 1
ATOM 2042 C CA . LEU A 1 261 ? 21.141 -6.703 -9.742 1 97.06 261 LEU A CA 1
ATOM 2043 C C . LEU A 1 261 ? 22.328 -5.895 -10.266 1 97.06 261 LEU A C 1
ATOM 2045 O O . LEU A 1 261 ? 22.438 -4.703 -9.969 1 97.06 261 LEU A O 1
ATOM 2049 N N . ASP A 1 262 ? 23.125 -6.547 -11.031 1 96.25 262 ASP A N 1
ATOM 2050 C CA . ASP A 1 262 ? 24.297 -5.906 -11.641 1 96.25 262 ASP A CA 1
ATOM 2051 C C . ASP A 1 262 ? 24.016 -5.512 -13.086 1 96.25 262 ASP A C 1
ATOM 2053 O O . ASP A 1 262 ? 23.438 -6.293 -13.852 1 96.25 262 ASP A O 1
ATOM 2057 N N . PHE A 1 263 ? 24.453 -4.34 -13.414 1 96.88 263 PHE A N 1
ATOM 2058 C CA . PHE A 1 263 ? 24.188 -3.805 -14.75 1 96.88 263 PHE A CA 1
ATOM 2059 C C . PHE A 1 263 ? 25.484 -3.723 -15.555 1 96.88 263 PHE A C 1
ATOM 2061 O O . PHE A 1 263 ? 26.469 -3.152 -15.094 1 96.88 263 PHE A O 1
ATOM 2068 N N . TYR A 1 264 ? 25.453 -4.277 -16.766 1 96.69 264 TYR A N 1
ATOM 2069 C CA . TYR A 1 264 ? 26.578 -4.25 -17.688 1 96.69 264 TYR A CA 1
ATOM 2070 C C . TYR A 1 264 ? 26.172 -3.611 -19.016 1 96.69 264 TYR A C 1
ATOM 2072 O O . TYR A 1 264 ? 25.078 -3.883 -19.531 1 96.69 264 TYR A O 1
ATOM 2080 N N . VAL A 1 265 ? 26.984 -2.756 -19.547 1 95.69 265 VAL A N 1
ATOM 2081 C CA . VAL A 1 265 ? 26.75 -2.25 -20.891 1 95.69 265 VAL A CA 1
ATOM 2082 C C . VAL A 1 265 ? 27.031 -3.35 -21.922 1 95.69 265 VAL A C 1
ATOM 2084 O O . VAL A 1 265 ? 28.094 -3.984 -21.875 1 95.69 265 VAL A O 1
ATOM 2087 N N . PHE A 1 266 ? 26.062 -3.568 -22.719 1 91.81 266 PHE A N 1
ATOM 2088 C CA . PHE A 1 266 ? 26.203 -4.578 -23.75 1 91.81 266 PHE A CA 1
ATOM 2089 C C . PHE A 1 266 ? 26.391 -3.924 -25.125 1 91.81 266 PHE A C 1
ATOM 2091 O O . PHE A 1 266 ? 25.547 -3.143 -25.562 1 91.81 266 PHE A O 1
ATOM 2098 N N . GLU A 1 267 ? 27.484 -4.129 -25.672 1 87.94 267 GLU A N 1
ATOM 2099 C CA . GLU A 1 267 ? 27.797 -3.793 -27.062 1 87.94 267 GLU A CA 1
ATOM 2100 C C . GLU A 1 267 ? 28.281 -5.02 -27.828 1 87.94 267 GLU A C 1
ATOM 2102 O O . GLU A 1 267 ? 29.094 -5.797 -27.328 1 87.94 267 GLU A O 1
ATOM 2107 N N . ALA A 1 268 ? 27.766 -5.035 -29.047 1 84 268 ALA A N 1
ATOM 2108 C CA . ALA A 1 268 ? 28.125 -6.188 -29.859 1 84 268 ALA A CA 1
ATOM 2109 C C . ALA A 1 268 ? 29.641 -6.301 -29.984 1 84 268 ALA A C 1
ATOM 2111 O O . ALA A 1 268 ? 30.328 -5.312 -30.281 1 84 268 ALA A O 1
ATOM 2112 N N . ASN A 1 269 ? 30.25 -7.441 -29.781 1 85.56 269 ASN A N 1
ATOM 2113 C CA . ASN A 1 269 ? 31.641 -7.805 -30 1 85.56 269 ASN A CA 1
ATOM 2114 C C . ASN A 1 269 ? 32.562 -7.098 -29 1 85.56 269 ASN A C 1
ATOM 2116 O O . ASN A 1 269 ? 33.75 -6.906 -29.266 1 85.56 269 ASN A O 1
ATOM 2120 N N . GLN A 1 270 ? 31.969 -6.562 -27.938 1 89.62 270 GLN A N 1
ATOM 2121 C CA . GLN A 1 270 ? 32.75 -5.977 -26.859 1 89.62 270 GLN A CA 1
ATOM 2122 C C . GLN A 1 270 ? 32.5 -6.684 -25.531 1 89.62 270 GLN A C 1
ATOM 2124 O O . GLN A 1 270 ? 31.422 -7.262 -25.344 1 89.62 270 GLN A O 1
ATOM 2129 N N . THR A 1 271 ? 33.5 -6.691 -24.797 1 91.38 271 THR A N 1
ATOM 2130 C CA . THR A 1 271 ? 33.312 -7.211 -23.438 1 91.38 271 THR A CA 1
ATOM 2131 C C . THR A 1 271 ? 32.344 -6.344 -22.656 1 91.38 271 THR A C 1
ATOM 2133 O O . THR A 1 271 ? 32.5 -5.117 -22.625 1 91.38 271 THR A O 1
ATOM 2136 N N . PRO A 1 272 ? 31.359 -6.93 -22.047 1 93.12 272 PRO A N 1
ATOM 2137 C CA . PRO A 1 272 ? 30.406 -6.145 -21.266 1 93.12 272 PRO A CA 1
ATOM 2138 C C . PRO A 1 272 ? 31.062 -5.375 -20.125 1 93.12 272 PRO A C 1
ATOM 2140 O O . PRO A 1 272 ? 31.953 -5.914 -19.453 1 93.12 272 PRO A O 1
ATOM 2143 N N . LYS A 1 273 ? 30.719 -4.168 -19.906 1 93.88 273 LYS A N 1
ATOM 2144 C CA . LYS A 1 273 ? 31.312 -3.303 -18.891 1 93.88 273 LYS A CA 1
ATOM 2145 C C . LYS A 1 273 ? 30.344 -3.07 -17.734 1 93.88 273 LYS A C 1
ATOM 2147 O O . LYS A 1 273 ? 29.203 -2.637 -17.953 1 93.88 273 LYS A O 1
ATOM 2152 N N . PHE A 1 274 ? 30.844 -3.348 -16.594 1 94.5 274 PHE A N 1
ATOM 2153 C CA . PHE A 1 274 ? 30.047 -3.127 -15.383 1 94.5 274 PHE A CA 1
ATOM 2154 C C . PHE A 1 274 ? 29.844 -1.638 -15.133 1 94.5 274 PHE A C 1
ATOM 2156 O O . PHE A 1 274 ? 30.797 -0.853 -15.219 1 94.5 274 PHE A O 1
ATOM 2163 N N . VAL A 1 275 ? 28.562 -1.236 -14.727 1 93.06 275 VAL A N 1
ATOM 2164 C CA . VAL A 1 275 ? 28.297 0.187 -14.555 1 93.06 275 VAL A CA 1
ATOM 2165 C C . VAL A 1 275 ? 27.75 0.447 -13.148 1 93.06 275 VAL A C 1
ATOM 2167 O O . VAL A 1 275 ? 27.859 1.563 -12.633 1 93.06 275 VAL A O 1
ATOM 2170 N N . GLY A 1 276 ? 27.156 -0.541 -12.562 1 93.56 276 GLY A N 1
ATOM 2171 C CA . GLY A 1 276 ? 26.578 -0.342 -11.242 1 93.56 276 GLY A CA 1
ATOM 2172 C C . GLY A 1 276 ? 25.656 -1.477 -10.812 1 93.56 276 GLY A C 1
ATOM 2173 O O . GLY A 1 276 ? 25.531 -2.479 -11.523 1 93.56 276 GLY A O 1
ATOM 2174 N N . SER A 1 277 ? 25.109 -1.344 -9.539 1 95.25 277 SER A N 1
ATOM 2175 C CA . SER A 1 277 ? 24.25 -2.387 -8.984 1 95.25 277 SER A CA 1
ATOM 2176 C C . SER A 1 277 ? 23.047 -1.79 -8.258 1 95.25 277 SER A C 1
ATOM 2178 O O . SER A 1 277 ? 23.094 -0.644 -7.809 1 95.25 277 SER A O 1
ATOM 2180 N N . SER A 1 278 ? 22.016 -2.455 -8.258 1 96.38 278 SER A N 1
ATOM 2181 C CA . SER A 1 278 ? 20.875 -2.211 -7.383 1 96.38 278 SER A CA 1
ATOM 2182 C C . SER A 1 278 ? 20.75 -3.301 -6.324 1 96.38 278 SER A C 1
ATOM 2184 O O . SER A 1 278 ? 21.078 -4.461 -6.574 1 96.38 278 SER A O 1
ATOM 2186 N N . HIS A 1 279 ? 20.328 -2.945 -5.152 1 94.75 279 HIS A N 1
ATOM 2187 C CA . HIS A 1 279 ? 20.172 -3.881 -4.043 1 94.75 279 HIS A CA 1
ATOM 2188 C C . HIS A 1 279 ? 18.734 -3.924 -3.551 1 94.75 279 HIS A C 1
ATOM 2190 O O . HIS A 1 279 ? 18.172 -2.896 -3.162 1 94.75 279 HIS A O 1
ATOM 2196 N N . LEU A 1 280 ? 18.172 -5.043 -3.619 1 94.94 280 LEU A N 1
ATOM 2197 C CA . LEU A 1 280 ? 16.828 -5.285 -3.082 1 94.94 280 LEU A CA 1
ATOM 2198 C C . LEU A 1 280 ? 16.906 -5.977 -1.725 1 94.94 280 LEU A C 1
ATOM 2200 O O . LEU A 1 280 ? 17.359 -7.121 -1.63 1 94.94 280 LEU A O 1
ATOM 2204 N N . LEU A 1 281 ? 16.484 -5.332 -0.683 1 93 281 LEU A N 1
ATOM 2205 C CA . LEU A 1 281 ? 16.438 -5.914 0.654 1 93 281 LEU A CA 1
ATOM 2206 C C . LEU A 1 281 ? 15.312 -6.93 0.769 1 93 281 LEU A C 1
ATOM 2208 O O . LEU A 1 281 ? 14.367 -6.91 -0.027 1 93 281 LEU A O 1
ATOM 2212 N N . PRO A 1 282 ? 15.5 -7.82 1.764 1 90.19 282 PRO A N 1
ATOM 2213 C CA . PRO A 1 282 ? 14.406 -8.773 1.979 1 90.19 282 PRO A CA 1
ATOM 2214 C C . PRO A 1 282 ? 13.062 -8.086 2.238 1 90.19 282 PRO A C 1
ATOM 2216 O O . PRO A 1 282 ? 13.023 -7.023 2.861 1 90.19 282 PRO A O 1
ATOM 2219 N N . HIS A 1 283 ? 12.109 -8.68 1.654 1 83 283 HIS A N 1
ATOM 2220 C CA . HIS A 1 283 ? 10.758 -8.172 1.869 1 83 283 HIS A CA 1
ATOM 2221 C C . HIS A 1 283 ? 10.156 -8.742 3.148 1 83 283 HIS A C 1
ATOM 2223 O O . HIS A 1 283 ? 9.875 -9.938 3.232 1 83 283 HIS A O 1
ATOM 2229 N N . LYS A 1 284 ? 9.883 -7.93 4.105 1 77.94 284 LYS A N 1
ATOM 2230 C CA . LYS A 1 284 ? 9.406 -8.406 5.402 1 77.94 284 LYS A CA 1
ATOM 2231 C C . LYS A 1 284 ? 7.914 -8.125 5.57 1 77.94 284 LYS A C 1
ATOM 2233 O O . LYS A 1 284 ? 7.297 -8.586 6.535 1 77.94 284 LYS A O 1
ATOM 2238 N N . GLN A 1 285 ? 7.332 -7.535 4.605 1 75.31 285 GLN A N 1
ATOM 2239 C CA . GLN A 1 285 ? 5.922 -7.188 4.738 1 75.31 285 GLN A CA 1
ATOM 2240 C C . GLN A 1 285 ? 5.027 -8.328 4.262 1 75.31 285 GLN A C 1
ATOM 2242 O O . GLN A 1 285 ? 5.52 -9.352 3.771 1 75.31 285 GLN A O 1
ATOM 2247 N N . LYS A 1 286 ? 3.74 -8.148 4.516 1 78.75 286 LYS A N 1
ATOM 2248 C CA . LYS A 1 286 ? 2.756 -9.195 4.273 1 78.75 286 LYS A CA 1
ATOM 2249 C C . LYS A 1 286 ? 2.342 -9.234 2.805 1 78.75 286 LYS A C 1
ATOM 2251 O O . LYS A 1 286 ? 1.87 -10.266 2.314 1 78.75 286 LYS A O 1
ATOM 2256 N N . ASP A 1 287 ? 2.59 -8.242 2.096 1 90 287 ASP A N 1
ATOM 2257 C CA . ASP A 1 287 ? 2.133 -8.18 0.712 1 90 287 ASP A CA 1
ATOM 2258 C C . ASP A 1 287 ? 2.955 -9.102 -0.182 1 90 287 ASP A C 1
ATOM 2260 O O . ASP A 1 287 ? 4.188 -9.102 -0.118 1 90 287 ASP A O 1
ATOM 2264 N N . SER A 1 288 ? 2.248 -9.867 -0.985 1 96.06 288 SER A N 1
ATOM 2265 C CA . SER A 1 288 ? 2.912 -10.82 -1.859 1 96.06 288 SER A CA 1
ATOM 2266 C C . SER A 1 288 ? 3.291 -10.188 -3.193 1 96.06 288 SER A C 1
ATOM 2268 O O . SER A 1 288 ? 4.141 -10.711 -3.918 1 96.06 288 SER A O 1
ATOM 2270 N N . GLN A 1 289 ? 2.59 -9.18 -3.617 1 95.38 289 GLN A N 1
ATOM 2271 C CA . GLN A 1 289 ? 2.846 -8.422 -4.84 1 95.38 289 GLN A CA 1
ATOM 2272 C C . GLN A 1 289 ? 3.328 -7.012 -4.523 1 95.38 289 GLN A C 1
ATOM 2274 O O . GLN A 1 289 ? 2.596 -6.219 -3.932 1 95.38 289 GLN A O 1
ATOM 2279 N N . VAL A 1 290 ? 4.57 -6.75 -4.984 1 91.75 290 VAL A N 1
ATOM 2280 C CA . VAL A 1 290 ? 5.156 -5.473 -4.578 1 91.75 290 VAL A CA 1
ATOM 2281 C C . VAL A 1 290 ? 5.891 -4.844 -5.758 1 91.75 290 VAL A C 1
ATOM 2283 O O . VAL A 1 290 ? 6.566 -5.539 -6.52 1 91.75 290 VAL A O 1
ATOM 2286 N N . ILE A 1 291 ? 5.73 -3.619 -5.977 1 92.06 291 ILE A N 1
ATOM 2287 C CA . ILE A 1 291 ? 6.539 -2.842 -6.91 1 92.06 291 ILE A CA 1
ATOM 2288 C C . ILE A 1 291 ? 7.512 -1.954 -6.137 1 92.06 291 ILE A C 1
ATOM 2290 O O . ILE A 1 291 ? 7.109 -1.235 -5.219 1 92.06 291 ILE A O 1
ATOM 2294 N N . ARG A 1 292 ? 8.719 -2.008 -6.449 1 92 292 ARG A N 1
ATOM 2295 C CA . ARG A 1 292 ? 9.75 -1.221 -5.777 1 92 292 ARG A CA 1
ATOM 2296 C C . ARG A 1 292 ? 10.562 -0.406 -6.777 1 92 292 ARG A C 1
ATOM 2298 O O . ARG A 1 292 ? 10.852 -0.881 -7.879 1 92 292 ARG A O 1
ATOM 2305 N N . LYS A 1 293 ? 10.844 0.759 -6.41 1 92.31 293 LYS A N 1
ATOM 2306 C CA . LYS A 1 293 ? 11.812 1.595 -7.117 1 92.31 293 LYS A CA 1
ATOM 2307 C C . LYS A 1 293 ? 13.094 1.76 -6.305 1 92.31 293 LYS A C 1
ATOM 2309 O O . LYS A 1 293 ? 13.055 2.227 -5.164 1 92.31 293 LYS A O 1
ATOM 2314 N N . VAL A 1 294 ? 14.203 1.371 -6.844 1 94.81 294 VAL A N 1
ATOM 2315 C CA . VAL A 1 294 ? 15.469 1.408 -6.121 1 94.81 294 VAL A CA 1
ATOM 2316 C C . VAL A 1 294 ? 16.531 2.092 -6.98 1 94.81 294 VAL A C 1
ATOM 2318 O O . VAL A 1 294 ? 16.438 2.09 -8.211 1 94.81 294 VAL A O 1
ATOM 2321 N N . PRO A 1 295 ? 17.516 2.676 -6.371 1 94.5 295 PRO A N 1
ATOM 2322 C CA . PRO A 1 295 ? 18.562 3.326 -7.148 1 94.5 295 PRO A CA 1
ATOM 2323 C C . PRO A 1 295 ? 19.547 2.326 -7.77 1 94.5 295 PRO A C 1
ATOM 2325 O O . PRO A 1 295 ? 19.734 1.231 -7.238 1 94.5 295 PRO A O 1
ATOM 2328 N N . ILE A 1 296 ? 19.984 2.678 -8.906 1 95.94 296 ILE A N 1
ATOM 2329 C CA . ILE A 1 296 ? 21.188 2.047 -9.461 1 95.94 296 ILE A CA 1
ATOM 2330 C C . ILE A 1 296 ? 22.422 2.797 -8.984 1 95.94 296 ILE A C 1
ATOM 2332 O O . ILE A 1 296 ? 22.656 3.943 -9.375 1 95.94 296 ILE A O 1
ATOM 2336 N N . ILE A 1 297 ? 23.156 2.102 -8.164 1 92.75 297 ILE A N 1
ATOM 2337 C CA . ILE A 1 297 ? 24.344 2.727 -7.57 1 92.75 297 ILE A CA 1
ATOM 2338 C C . ILE A 1 297 ? 25.547 2.523 -8.492 1 92.75 297 ILE A C 1
ATOM 2340 O O . ILE A 1 297 ? 25.906 1.388 -8.797 1 92.75 297 ILE A O 1
ATOM 2344 N N . GLY A 1 298 ? 26.109 3.645 -8.859 1 89.88 298 GLY A N 1
ATOM 2345 C CA . GLY A 1 298 ? 27.25 3.592 -9.75 1 89.88 298 GLY A CA 1
ATOM 2346 C C . GLY A 1 298 ? 28.547 3.291 -9.023 1 89.88 298 GLY A C 1
ATOM 2347 O O . GLY A 1 298 ? 28.547 3.01 -7.824 1 89.88 298 GLY A O 1
ATOM 2348 N N . CYS A 1 299 ? 29.594 3.352 -9.766 1 85.38 299 CYS A N 1
ATOM 2349 C CA . CYS A 1 299 ? 30.922 2.967 -9.273 1 85.38 299 CYS A CA 1
ATOM 2350 C C . CYS A 1 299 ? 31.469 4.008 -8.305 1 85.38 299 CYS A C 1
ATOM 2352 O O . CYS A 1 299 ? 32.469 3.766 -7.621 1 85.38 299 CYS A O 1
ATOM 2354 N N . LYS A 1 300 ? 30.766 5.129 -8.148 1 79.62 300 LYS A N 1
ATOM 2355 C CA . LYS A 1 300 ? 31.188 6.148 -7.195 1 79.62 300 LYS A CA 1
ATOM 2356 C C . LYS A 1 300 ? 30.234 6.227 -6.008 1 79.62 300 LYS A C 1
ATOM 2358 O O . LYS A 1 300 ? 30.047 7.297 -5.426 1 79.62 300 LYS A O 1
ATOM 2363 N N . TYR A 1 301 ? 29.453 5.289 -5.789 1 78.69 301 TYR A N 1
ATOM 2364 C CA . TYR A 1 301 ? 28.641 5.055 -4.602 1 78.69 301 TYR A CA 1
ATOM 2365 C C . TYR A 1 301 ? 27.422 5.969 -4.594 1 78.69 301 TYR A C 1
ATOM 2367 O O . TYR A 1 301 ? 26.828 6.219 -3.541 1 78.69 301 TYR A O 1
ATOM 2375 N N . ARG A 1 302 ? 27.156 6.535 -5.703 1 87.12 302 ARG A N 1
ATOM 2376 C CA . ARG A 1 302 ? 25.984 7.398 -5.82 1 87.12 302 ARG A CA 1
ATOM 2377 C C . ARG A 1 302 ? 25.047 6.883 -6.895 1 87.12 302 ARG A C 1
ATOM 2379 O O . ARG A 1 302 ? 25.453 6.145 -7.793 1 87.12 302 ARG A O 1
ATOM 2386 N N . PRO A 1 303 ? 23.812 7.273 -6.789 1 91.06 303 PRO A N 1
ATOM 2387 C CA . PRO A 1 303 ? 22.844 6.809 -7.793 1 91.06 303 PRO A CA 1
ATOM 2388 C C . PRO A 1 303 ? 23.125 7.375 -9.18 1 91.06 303 PRO A C 1
ATOM 2390 O O . PRO A 1 303 ? 23.391 8.57 -9.328 1 91.06 303 PRO A O 1
ATOM 2393 N N . ILE A 1 304 ? 23.062 6.531 -10.211 1 92.19 304 ILE A N 1
ATOM 2394 C CA . ILE A 1 304 ? 23.219 6.98 -11.586 1 92.19 304 ILE A CA 1
ATOM 2395 C C . ILE A 1 304 ? 21.922 6.746 -12.359 1 92.19 304 ILE A C 1
ATOM 2397 O O . ILE A 1 304 ? 21.797 7.145 -13.516 1 92.19 304 ILE A O 1
ATOM 2401 N N . GLY A 1 305 ? 21.047 6.078 -11.734 1 94 305 GLY A N 1
ATOM 2402 C CA . GLY A 1 305 ? 19.75 5.773 -12.297 1 94 305 GLY A CA 1
ATOM 2403 C C . GLY A 1 305 ? 18.812 5.102 -11.312 1 94 305 GLY A C 1
ATOM 2404 O O . GLY A 1 305 ? 19.078 5.082 -10.109 1 94 305 GLY A O 1
ATOM 2405 N N . GLU A 1 306 ? 17.703 4.723 -11.805 1 94.44 306 GLU A N 1
ATOM 2406 C CA . GLU A 1 306 ? 16.719 4.027 -10.977 1 94.44 306 GLU A CA 1
ATOM 2407 C C . GLU A 1 306 ? 16.172 2.785 -11.68 1 94.44 306 GLU A C 1
ATOM 2409 O O . GLU A 1 306 ? 16.125 2.738 -12.914 1 94.44 306 GLU A O 1
ATOM 2414 N N . LEU A 1 307 ? 15.867 1.811 -10.875 1 96.81 307 LEU A N 1
ATOM 2415 C CA . LEU A 1 307 ? 15.297 0.545 -11.328 1 96.81 307 LEU A CA 1
ATOM 2416 C C . LEU A 1 307 ? 13.914 0.323 -10.727 1 96.81 307 LEU A C 1
ATOM 2418 O O . LEU A 1 307 ? 13.727 0.464 -9.516 1 96.81 307 LEU A O 1
ATOM 2422 N N . THR A 1 308 ? 12.961 0.109 -11.609 1 95.94 308 THR A N 1
ATOM 2423 C CA . THR A 1 308 ? 11.648 -0.325 -11.148 1 95.94 308 THR A CA 1
ATOM 2424 C C . THR A 1 308 ? 11.508 -1.841 -11.258 1 95.94 308 THR A C 1
ATOM 2426 O O . THR A 1 308 ? 11.625 -2.398 -12.352 1 95.94 308 THR A O 1
ATOM 2429 N N . VAL A 1 309 ? 11.266 -2.482 -10.125 1 96.69 309 VAL A N 1
ATOM 2430 C CA . VAL A 1 309 ? 11.164 -3.938 -10.117 1 96.69 309 VAL A CA 1
ATOM 2431 C C . VAL A 1 309 ? 9.805 -4.355 -9.547 1 96.69 309 VAL A C 1
ATOM 2433 O O . VAL A 1 309 ? 9.305 -3.738 -8.609 1 96.69 309 VAL A O 1
ATOM 2436 N N . GLU A 1 310 ? 9.227 -5.305 -10.195 1 96.56 310 GLU A N 1
ATOM 2437 C CA . GLU A 1 310 ? 8.055 -5.977 -9.633 1 96.56 310 GLU A CA 1
ATOM 2438 C C . GLU A 1 310 ? 8.438 -7.297 -8.977 1 96.56 310 GLU A C 1
ATOM 2440 O O . GLU A 1 310 ? 9.148 -8.109 -9.57 1 96.56 310 GLU A O 1
ATOM 2445 N N . CYS A 1 311 ? 8 -7.473 -7.766 1 96.19 311 CYS A N 1
ATOM 2446 C CA . CYS A 1 311 ? 8.328 -8.68 -7.016 1 96.19 311 CYS A CA 1
ATOM 2447 C C . CYS A 1 311 ? 7.066 -9.484 -6.707 1 96.19 311 CYS A C 1
ATOM 2449 O O . CYS A 1 311 ? 6.035 -8.914 -6.344 1 96.19 311 CYS A O 1
ATOM 2451 N N . LEU A 1 312 ? 7.145 -10.773 -6.91 1 97.62 312 LEU A N 1
ATOM 2452 C CA . LEU A 1 312 ? 6.105 -11.719 -6.5 1 97.62 312 LEU A CA 1
ATOM 2453 C C . LEU A 1 312 ? 6.66 -12.75 -5.527 1 97.62 312 LEU A C 1
ATOM 2455 O O . LEU A 1 312 ? 7.688 -13.383 -5.805 1 97.62 312 LEU A O 1
ATOM 2459 N N . ILE A 1 313 ? 6.031 -12.906 -4.406 1 96.94 313 ILE A N 1
ATOM 2460 C CA . ILE A 1 313 ? 6.402 -13.93 -3.436 1 96.94 313 ILE A CA 1
ATOM 2461 C C . ILE A 1 313 ? 5.32 -15.008 -3.383 1 96.94 313 ILE A C 1
ATOM 2463 O O . ILE A 1 313 ? 4.16 -14.719 -3.094 1 96.94 313 ILE A O 1
ATOM 2467 N N . ALA A 1 314 ? 5.664 -16.172 -3.705 1 97.31 314 ALA A N 1
ATOM 2468 C CA . ALA A 1 314 ? 4.781 -17.328 -3.57 1 97.31 314 ALA A CA 1
ATOM 2469 C C . ALA A 1 314 ? 5.172 -18.188 -2.365 1 97.31 314 ALA A C 1
ATOM 2471 O O . ALA A 1 314 ? 6.332 -18.578 -2.229 1 97.31 314 ALA A O 1
ATOM 2472 N N . ARG A 1 315 ? 4.242 -18.484 -1.504 1 96.19 315 ARG A N 1
ATOM 2473 C CA . ARG A 1 315 ? 4.457 -19.266 -0.297 1 96.19 315 ARG A CA 1
ATOM 2474 C C . ARG A 1 315 ? 3.652 -20.562 -0.339 1 96.19 315 ARG A C 1
ATOM 2476 O O . ARG A 1 315 ? 2.586 -20.625 -0.957 1 96.19 315 ARG A O 1
ATOM 2483 N N . PRO A 1 316 ? 4.191 -21.609 0.271 1 96.38 316 PRO A N 1
ATOM 2484 C CA . PRO A 1 316 ? 3.396 -22.844 0.334 1 96.38 316 PRO A CA 1
ATOM 2485 C C . PRO A 1 316 ? 2.154 -22.688 1.21 1 96.38 316 PRO A C 1
ATOM 2487 O O . PRO A 1 316 ? 2.051 -21.75 1.99 1 96.38 316 PRO A O 1
ATOM 2490 N N . VAL A 1 317 ? 1.176 -23.547 0.954 1 97.38 317 VAL A N 1
ATOM 2491 C CA . VAL A 1 317 ? -0.011 -23.578 1.802 1 97.38 317 VAL A CA 1
ATOM 2492 C C . VAL A 1 317 ? 0.333 -24.219 3.146 1 97.38 317 VAL A C 1
ATOM 2494 O O . VAL A 1 317 ? 0.674 -25.406 3.209 1 97.38 317 VAL A O 1
ATOM 2497 N N . LYS A 1 318 ? 0.191 -23.453 4.164 1 92.88 318 LYS A N 1
ATOM 2498 C CA . LYS A 1 318 ? 0.495 -23.984 5.492 1 92.88 318 LYS A CA 1
ATOM 2499 C C . LYS A 1 318 ? -0.421 -25.141 5.844 1 92.88 318 LYS A C 1
ATOM 2501 O O . LYS A 1 318 ? -1.642 -25.047 5.703 1 92.88 318 LYS A O 1
ATOM 2506 N N . GLY A 1 319 ? 0.172 -26.25 6.184 1 91.12 319 GLY A N 1
ATOM 2507 C CA . GLY A 1 319 ? -0.597 -27.406 6.648 1 91.12 319 GLY A CA 1
ATOM 2508 C C . GLY A 1 319 ? -0.971 -28.359 5.531 1 91.12 319 GLY A C 1
ATOM 2509 O O . GLY A 1 319 ? -1.478 -29.453 5.789 1 91.12 319 GLY A O 1
ATOM 2510 N N . LEU A 1 320 ? -0.801 -28 4.301 1 94.44 320 LEU A N 1
ATOM 2511 C CA . LEU A 1 320 ? -1.109 -28.891 3.18 1 94.44 320 LEU A CA 1
ATOM 2512 C C . LEU A 1 320 ? 0.1 -29.734 2.809 1 94.44 320 LEU A C 1
ATOM 2514 O O . LEU A 1 320 ? 1.14 -29.203 2.41 1 94.44 320 LEU A O 1
ATOM 2518 N N . THR A 1 321 ? -0.014 -31.031 2.963 1 91.62 321 THR A N 1
ATOM 2519 C CA . THR A 1 321 ? 1.062 -31.938 2.613 1 91.62 321 THR A CA 1
ATOM 2520 C C . THR A 1 321 ? 0.713 -32.719 1.353 1 91.62 321 THR A C 1
ATOM 2522 O O . THR A 1 321 ? -0.305 -33.438 1.311 1 91.62 321 THR A O 1
ATOM 2525 N N . LEU A 1 322 ? 1.556 -32.594 0.405 1 95.44 322 LEU A N 1
ATOM 2526 C CA . LEU A 1 322 ? 1.387 -33.281 -0.861 1 95.44 322 LEU A CA 1
ATOM 2527 C C . LEU A 1 322 ? 2.537 -34.25 -1.099 1 95.44 322 LEU A C 1
ATOM 2529 O O . LEU A 1 322 ? 3.668 -34 -0.679 1 95.44 322 LEU A O 1
ATOM 2533 N N . THR A 1 323 ? 2.225 -35.375 -1.746 1 95.62 323 THR A N 1
ATOM 2534 C CA . THR A 1 323 ? 3.234 -36.375 -2.021 1 95.62 323 THR A CA 1
ATOM 2535 C C . THR A 1 323 ? 3.559 -36.438 -3.512 1 95.62 323 THR A C 1
ATOM 2537 O O . THR A 1 323 ? 2.924 -35.75 -4.312 1 95.62 323 THR A O 1
ATOM 2540 N N . LEU A 1 324 ? 4.516 -37.25 -3.879 1 97.31 324 LEU A N 1
ATOM 2541 C CA . LEU A 1 324 ? 4.953 -37.406 -5.262 1 97.31 324 LEU A CA 1
ATOM 2542 C C . LEU A 1 324 ? 4.332 -38.625 -5.914 1 97.31 324 LEU A C 1
ATOM 2544 O O . LEU A 1 324 ? 4.883 -39.156 -6.875 1 97.31 324 LEU A O 1
ATOM 2548 N N . GLU A 1 325 ? 3.236 -39.062 -5.371 1 96.19 325 GLU A N 1
ATOM 2549 C CA . GLU A 1 325 ? 2.572 -40.281 -5.863 1 96.19 325 GLU A CA 1
ATOM 2550 C C . GLU A 1 325 ? 1.933 -40.031 -7.227 1 96.19 325 GLU A C 1
ATOM 2552 O O . GLU A 1 325 ? 2.016 -40.875 -8.117 1 96.19 325 GLU A O 1
ATOM 2557 N N . SER A 1 326 ? 1.241 -38.938 -7.324 1 93.38 326 SER A N 1
ATOM 2558 C CA . SER A 1 326 ? 0.542 -38.656 -8.578 1 93.38 326 SER A CA 1
ATOM 2559 C C . SER A 1 326 ? 0.483 -37.156 -8.852 1 93.38 326 SER A C 1
ATOM 2561 O O . SER A 1 326 ? 0.53 -36.344 -7.926 1 93.38 326 SER A O 1
ATOM 2563 N N . SER A 1 327 ? 0.478 -36.844 -10.141 1 95.12 327 SER A N 1
ATOM 2564 C CA . SER A 1 327 ? 0.294 -35.469 -10.609 1 95.12 327 SER A CA 1
ATOM 2565 C C . SER A 1 327 ? -0.415 -35.438 -11.953 1 95.12 327 SER A C 1
ATOM 2567 O O . SER A 1 327 ? -0.145 -36.281 -12.828 1 95.12 327 SER A O 1
ATOM 2569 N N . PHE A 1 328 ? -1.317 -34.531 -12.055 1 93.44 328 PHE A N 1
ATOM 2570 C CA . PHE A 1 328 ? -2.037 -34.375 -13.312 1 93.44 328 PHE A CA 1
ATOM 2571 C C . PHE A 1 328 ? -1.774 -33 -13.898 1 93.44 328 PHE A C 1
ATOM 2573 O O . PHE A 1 328 ? -2.459 -32.562 -14.836 1 93.44 328 PHE A O 1
ATOM 2580 N N . GLN A 1 329 ? -0.812 -32.281 -13.375 1 93.75 329 GLN A N 1
ATOM 2581 C CA . GLN A 1 329 ? -0.595 -30.891 -13.742 1 93.75 329 GLN A CA 1
ATOM 2582 C C . GLN A 1 329 ? -0.248 -30.766 -15.227 1 93.75 329 GLN A C 1
ATOM 2584 O O . GLN A 1 329 ? -0.512 -29.734 -15.844 1 93.75 329 GLN A O 1
ATOM 2589 N N . THR A 1 330 ? 0.35 -31.797 -15.781 1 87.75 330 THR A N 1
ATOM 2590 C CA . THR A 1 330 ? 0.761 -31.719 -17.172 1 87.75 330 THR A CA 1
ATOM 2591 C C . THR A 1 330 ? 0.12 -32.844 -18 1 87.75 330 THR A C 1
ATOM 2593 O O . THR A 1 330 ? 0.589 -33.156 -19.094 1 87.75 330 THR A O 1
ATOM 2596 N N . HIS A 1 331 ? -0.86 -33.375 -17.484 1 87.06 331 HIS A N 1
ATOM 2597 C CA . HIS A 1 331 ? -1.497 -34.531 -18.141 1 87.06 331 HIS A CA 1
ATOM 2598 C C . HIS A 1 331 ? -2.807 -34.125 -18.812 1 87.06 331 HIS A C 1
ATOM 2600 O O . HIS A 1 331 ? -3.635 -33.438 -18.203 1 87.06 331 HIS A O 1
ATOM 2606 N N . TRP A 1 332 ? -2.889 -34.438 -20.031 1 87.06 332 TRP A N 1
ATOM 2607 C CA . TRP A 1 332 ? -4.152 -34.312 -20.75 1 87.06 332 TRP A CA 1
ATOM 2608 C C . TRP A 1 332 ? -4.332 -35.469 -21.734 1 87.06 332 TRP A C 1
ATOM 2610 O O . TRP A 1 332 ? -3.496 -35.688 -22.609 1 87.06 332 TRP A O 1
ATOM 2620 N N . LYS A 1 333 ? -5.316 -36.281 -21.484 1 76.69 333 LYS A N 1
ATOM 2621 C CA . LYS A 1 333 ? -5.547 -37.438 -22.375 1 76.69 333 LYS A CA 1
ATOM 2622 C C . LYS A 1 333 ? -6.332 -37.031 -23.609 1 76.69 333 LYS A C 1
ATOM 2624 O O . LYS A 1 333 ? -7.453 -36.531 -23.5 1 76.69 333 LYS A O 1
ATOM 2629 N N . LYS A 1 334 ? -5.57 -36.875 -24.688 1 62.5 334 LYS A N 1
ATOM 2630 C CA . LYS A 1 334 ? -6.285 -36.625 -25.922 1 62.5 334 LYS A CA 1
ATOM 2631 C C . LYS A 1 334 ? -6.906 -37.906 -26.484 1 62.5 334 LYS A C 1
ATOM 2633 O O . LYS A 1 334 ? -6.273 -38.969 -26.469 1 62.5 334 LYS A O 1
ATOM 2638 N N . LYS A 1 335 ? -8.117 -38.188 -26.234 1 51.62 335 LYS A N 1
ATOM 2639 C CA . LYS A 1 335 ? -8.781 -39.375 -26.719 1 51.62 335 LYS A CA 1
ATOM 2640 C C . LYS A 1 335 ? -8.312 -39.719 -28.141 1 51.62 335 LYS A C 1
ATOM 2642 O O . LYS A 1 335 ? -7.984 -38.844 -28.922 1 51.62 335 LYS A O 1
ATOM 2647 N N . ASP A 1 336 ? -7.852 -40.938 -28.391 1 44.5 336 ASP A N 1
ATOM 2648 C CA . ASP A 1 336 ? -7.297 -41.656 -29.531 1 44.5 336 ASP A CA 1
ATOM 2649 C C . ASP A 1 336 ? -7.98 -41.25 -30.828 1 44.5 336 ASP A C 1
ATOM 2651 O O . ASP A 1 336 ? -9.195 -41.406 -30.969 1 44.5 336 ASP A O 1
ATOM 2655 N N . LEU A 1 337 ? -7.395 -40.406 -31.547 1 41.28 337 LEU A N 1
ATOM 2656 C CA . LEU A 1 337 ? -7.742 -40.125 -32.938 1 41.28 337 LEU A CA 1
ATOM 2657 C C . LEU A 1 337 ? -8.188 -41.375 -33.656 1 41.28 337 LEU A C 1
ATOM 2659 O O . LEU A 1 337 ? -9.008 -41.312 -34.594 1 41.28 337 LEU A O 1
ATOM 2663 N N . GLU A 1 338 ? -7.426 -42.406 -33.469 1 40.62 338 GLU A N 1
ATOM 2664 C CA . GLU A 1 338 ? -7.625 -43.562 -34.344 1 40.62 338 GLU A CA 1
ATOM 2665 C C . GLU A 1 338 ? -9.031 -44.156 -34.188 1 40.62 338 GLU A C 1
ATOM 2667 O O . GLU A 1 338 ? -9.516 -44.875 -35.062 1 40.62 338 GLU A O 1
ATOM 2672 N N . ARG A 1 339 ? -9.484 -44.25 -32.938 1 43.38 339 ARG A N 1
ATOM 2673 C CA . ARG A 1 339 ? -10.797 -44.906 -32.938 1 43.38 339 ARG A CA 1
ATOM 2674 C C . ARG A 1 339 ? -11.906 -43.875 -33.188 1 43.38 339 ARG A C 1
ATOM 2676 O O . ARG A 1 339 ? -13.078 -44.156 -32.938 1 43.38 339 ARG A O 1
ATOM 2683 N N . GLY A 1 340 ? -11.625 -42.625 -33.812 1 43.81 340 GLY A N 1
ATOM 2684 C CA . GLY A 1 340 ? -12.609 -41.75 -34.375 1 43.81 340 GLY A CA 1
ATOM 2685 C C . GLY A 1 340 ? -13.086 -40.656 -33.438 1 43.81 340 GLY A C 1
ATOM 2686 O O . GLY A 1 340 ? -13.695 -39.688 -33.844 1 43.81 340 GLY A O 1
ATOM 2687 N N . MET A 1 341 ? -13.438 -40.812 -32.125 1 44.25 341 MET A N 1
ATOM 2688 C CA . MET A 1 341 ? -14.258 -39.812 -31.438 1 44.25 341 MET A CA 1
ATOM 2689 C C . MET A 1 341 ? -13.391 -38.812 -30.672 1 44.25 341 MET A C 1
ATOM 2691 O O . MET A 1 341 ? -12.984 -39.094 -29.547 1 44.25 341 MET A O 1
ATOM 2695 N N . GLU A 1 342 ? -12.531 -38 -31.172 1 54.47 342 GLU A N 1
ATOM 2696 C CA . GLU A 1 342 ? -11.773 -36.906 -30.609 1 54.47 342 GLU A CA 1
ATOM 2697 C C . GLU A 1 342 ? -12.703 -35.812 -30.062 1 54.47 342 GLU A C 1
ATOM 2699 O O . GLU A 1 342 ? -13.18 -34.969 -30.812 1 54.47 342 GLU A O 1
ATOM 2704 N N . ARG A 1 343 ? -13.43 -36.031 -28.922 1 71.56 343 ARG A N 1
ATOM 2705 C CA . ARG A 1 343 ? -14.461 -35.031 -28.656 1 71.56 343 ARG A CA 1
ATOM 2706 C C . ARG A 1 343 ? -13.977 -34 -27.656 1 71.56 343 ARG A C 1
ATOM 2708 O O . ARG A 1 343 ? -13.25 -34.344 -26.719 1 71.56 343 ARG A O 1
ATOM 2715 N N . SER A 1 344 ? -13.969 -32.719 -28.047 1 89.38 344 SER A N 1
ATOM 2716 C CA . SER A 1 344 ? -13.844 -31.578 -27.141 1 89.38 344 SER A CA 1
ATOM 2717 C C . SER A 1 344 ? -14.75 -31.734 -25.922 1 89.38 344 SER A C 1
ATOM 2719 O O . SER A 1 344 ? -15.867 -32.25 -26.031 1 89.38 344 SER A O 1
ATOM 2721 N N . LEU A 1 345 ? -14.195 -31.453 -24.797 1 93.94 345 LEU A N 1
ATOM 2722 C CA . LEU A 1 345 ? -15.031 -31.453 -23.609 1 93.94 345 LEU A CA 1
ATOM 2723 C C . LEU A 1 345 ? -16.141 -30.422 -23.719 1 93.94 345 LEU A C 1
ATOM 2725 O O . LEU A 1 345 ? -15.922 -29.312 -24.203 1 93.94 345 LEU A O 1
ATOM 2729 N N . ASP A 1 346 ? -17.344 -30.828 -23.344 1 95.38 346 ASP A N 1
ATOM 2730 C CA . ASP A 1 346 ? -18.438 -29.875 -23.109 1 95.38 346 ASP A CA 1
ATOM 2731 C C . ASP A 1 346 ? -18.406 -29.344 -21.672 1 95.38 346 ASP A C 1
ATOM 2733 O O . ASP A 1 346 ? -18.609 -30.109 -20.719 1 95.38 346 ASP A O 1
ATOM 2737 N N . ILE A 1 347 ? -18.219 -28.078 -21.531 1 97.44 347 ILE A N 1
ATOM 2738 C CA . ILE A 1 347 ? -18.078 -27.484 -20.203 1 97.44 347 ILE A CA 1
ATOM 2739 C C . ILE A 1 347 ? -19.219 -26.5 -19.953 1 97.44 347 ILE A C 1
ATOM 2741 O O . ILE A 1 347 ? -19.328 -25.484 -20.641 1 97.44 347 ILE A O 1
ATOM 2745 N N . GLY A 1 348 ? -20.078 -26.812 -18.922 1 96.56 348 GLY A N 1
ATOM 2746 C CA . GLY A 1 348 ? -21.188 -25.938 -18.594 1 96.56 348 GLY A CA 1
ATOM 2747 C C . GLY A 1 348 ? -20.766 -24.656 -17.906 1 96.56 348 GLY A C 1
ATOM 2748 O O . GLY A 1 348 ? -20.219 -24.703 -16.797 1 96.56 348 GLY A O 1
ATOM 2749 N N . HIS A 1 349 ? -21 -23.5 -18.531 1 95.31 349 HIS A N 1
ATOM 2750 C CA . HIS A 1 349 ? -20.672 -22.188 -17.984 1 95.31 349 HIS A CA 1
ATOM 2751 C C . HIS A 1 349 ? -21.547 -21.844 -16.797 1 95.31 349 HIS A C 1
ATOM 2753 O O . HIS A 1 349 ? -22.766 -21.703 -16.938 1 95.31 349 HIS A O 1
ATOM 2759 N N . ARG A 1 350 ? -20.953 -21.75 -15.602 1 94.56 350 ARG A N 1
ATOM 2760 C CA . ARG A 1 350 ? -21.672 -21.484 -14.359 1 94.56 350 ARG A CA 1
ATOM 2761 C C . ARG A 1 350 ? -22.766 -22.516 -14.133 1 94.56 350 ARG A C 1
ATOM 2763 O O . ARG A 1 350 ? -23.828 -22.188 -13.602 1 94.56 350 ARG A O 1
ATOM 2770 N N . GLY A 1 351 ? -22.594 -23.609 -14.586 1 94.25 351 GLY A N 1
ATOM 2771 C CA . GLY A 1 351 ? -23.594 -24.672 -14.602 1 94.25 351 GLY A CA 1
ATOM 2772 C C . GLY A 1 351 ? -24.422 -24.688 -15.875 1 94.25 351 GLY A C 1
ATOM 2773 O O . GLY A 1 351 ? -23.938 -25.062 -16.938 1 94.25 351 GLY A O 1
ATOM 2774 N N . MET A 1 352 ? -25.578 -24.203 -15.688 1 89.69 352 MET A N 1
ATOM 2775 C CA . MET A 1 352 ? -26.5 -24.188 -16.828 1 89.69 352 MET A CA 1
ATOM 2776 C C . MET A 1 352 ? -26.469 -22.859 -17.547 1 89.69 352 MET A C 1
ATOM 2778 O O . MET A 1 352 ? -27.312 -22.578 -18.391 1 89.69 352 MET A O 1
ATOM 2782 N N . GLY A 1 353 ? -25.5 -22.031 -17.156 1 87.75 353 GLY A N 1
ATOM 2783 C CA . GLY A 1 353 ? -25.359 -20.781 -17.891 1 87.75 353 GLY A CA 1
ATOM 2784 C C . GLY A 1 353 ? -25.578 -19.562 -17.016 1 87.75 353 GLY A C 1
ATOM 2785 O O . GLY A 1 353 ? -25.906 -19.688 -15.828 1 87.75 353 GLY A O 1
ATOM 2786 N N . ALA A 1 354 ? -25.375 -18.312 -17.609 1 79.62 354 ALA A N 1
ATOM 2787 C CA . ALA A 1 354 ? -25.5 -17.031 -16.922 1 79.62 354 ALA A CA 1
ATOM 2788 C C . ALA A 1 354 ? -26.953 -16.609 -16.797 1 79.62 354 ALA A C 1
ATOM 2790 O O . ALA A 1 354 ? -27.453 -15.828 -17.609 1 79.62 354 ALA A O 1
ATOM 2791 N N . SER A 1 355 ? -27.531 -16.969 -15.664 1 77.69 355 SER A N 1
ATOM 2792 C CA . SER A 1 355 ? -28.984 -16.844 -15.523 1 77.69 355 SER A CA 1
ATOM 2793 C C . SER A 1 355 ? -29.391 -15.398 -15.25 1 77.69 355 SER A C 1
ATOM 2795 O O . SER A 1 355 ? -30.531 -15.016 -15.484 1 77.69 355 SER A O 1
ATOM 2797 N N . TYR A 1 356 ? -28.469 -14.648 -14.75 1 74.12 356 TYR A N 1
ATOM 2798 C CA . TYR A 1 356 ? -28.828 -13.273 -14.422 1 74.12 356 TYR A CA 1
ATOM 2799 C C . TYR A 1 356 ? -28.844 -12.398 -15.664 1 74.12 356 TYR A C 1
ATOM 2801 O O . TYR A 1 356 ? -29.438 -11.312 -15.664 1 74.12 356 TYR A O 1
ATOM 2809 N N . SER A 1 357 ? -28.141 -12.828 -16.688 1 68.56 357 SER A N 1
ATOM 2810 C CA . SER A 1 357 ? -28.047 -12.023 -17.891 1 68.56 357 SER A CA 1
ATOM 2811 C C . SER A 1 357 ? -28.812 -12.664 -19.047 1 68.56 357 SER A C 1
ATOM 2813 O O . SER A 1 357 ? -29.109 -12.008 -20.047 1 68.56 357 SER A O 1
ATOM 2815 N N . ARG A 1 358 ? -29.156 -13.969 -18.828 1 71.06 358 ARG A N 1
ATOM 2816 C CA . ARG A 1 358 ? -29.844 -14.703 -19.891 1 71.06 358 ARG A CA 1
ATOM 2817 C C . ARG A 1 358 ? -30.922 -15.617 -19.312 1 71.06 358 ARG A C 1
ATOM 2819 O O . ARG A 1 358 ? -30.891 -15.938 -18.125 1 71.06 358 ARG A O 1
ATOM 2826 N N . VAL A 1 359 ? -31.781 -16.016 -20.094 1 69.38 359 VAL A N 1
ATOM 2827 C CA . VAL A 1 359 ? -32.875 -16.875 -19.672 1 69.38 359 VAL A CA 1
ATOM 2828 C C . VAL A 1 359 ? -32.344 -18.25 -19.281 1 69.38 359 VAL A C 1
ATOM 2830 O O . VAL A 1 359 ? -31.594 -18.859 -20.047 1 69.38 359 VAL A O 1
ATOM 2833 N N . SER A 1 360 ? -32.5 -18.609 -18.031 1 72.31 360 SER A N 1
ATOM 2834 C CA . SER A 1 360 ? -32.156 -19.938 -17.562 1 72.31 360 SER A CA 1
ATOM 2835 C C . SER A 1 360 ? -33.188 -20.438 -16.547 1 72.31 360 SER A C 1
ATOM 2837 O O . SER A 1 360 ? -33.844 -19.641 -15.867 1 72.31 360 SER A O 1
ATOM 2839 N N . THR A 1 361 ? -33.312 -21.719 -16.516 1 72.06 361 THR A N 1
ATOM 2840 C CA . THR A 1 361 ? -34.281 -22.312 -15.594 1 72.06 361 THR A CA 1
ATOM 2841 C C . THR A 1 361 ? -33.719 -22.359 -14.18 1 72.06 361 THR A C 1
ATOM 2843 O O . THR A 1 361 ? -34.469 -22.438 -13.211 1 72.06 361 THR A O 1
ATOM 2846 N N . LEU A 1 362 ? -32.406 -22.359 -14.164 1 84 362 LEU A N 1
ATOM 2847 C CA . LEU A 1 362 ? -31.766 -22.469 -12.859 1 84 362 LEU A CA 1
ATOM 2848 C C . LEU A 1 362 ? -30.812 -21.312 -12.625 1 84 362 LEU A C 1
ATOM 2850 O O . LEU A 1 362 ? -30.188 -20.812 -13.562 1 84 362 LEU A O 1
ATOM 2854 N N . LYS A 1 363 ? -30.75 -20.969 -11.398 1 87 363 LYS A N 1
ATOM 2855 C CA . LYS A 1 363 ? -29.828 -19.891 -11.023 1 87 363 LYS A CA 1
ATOM 2856 C C . LYS A 1 363 ? -28.375 -20.328 -11.234 1 87 363 LYS A C 1
ATOM 2858 O O . LYS A 1 363 ? -28 -21.453 -10.891 1 87 363 LYS A O 1
ATOM 2863 N N . GLU A 1 364 ? -27.609 -19.516 -11.82 1 88.25 364 GLU A N 1
ATOM 2864 C CA . GLU A 1 364 ? -26.203 -19.781 -12.055 1 88.25 364 GLU A CA 1
ATOM 2865 C C . GLU A 1 364 ? -25.453 -20 -10.734 1 88.25 364 GLU A C 1
ATOM 2867 O O . GLU A 1 364 ? -25.875 -19.5 -9.688 1 88.25 364 GLU A O 1
ATOM 2872 N N . ASN A 1 365 ? -24.344 -20.766 -10.828 1 91.81 365 ASN A N 1
ATOM 2873 C CA . ASN A 1 365 ? -23.422 -20.938 -9.711 1 91.81 365 ASN A CA 1
ATOM 2874 C C . ASN A 1 365 ? -24.125 -21.484 -8.477 1 91.81 365 ASN A C 1
ATOM 2876 O O . ASN A 1 365 ? -23.938 -20.984 -7.367 1 91.81 365 ASN A O 1
ATOM 2880 N N . THR A 1 366 ? -25.016 -22.406 -8.727 1 91.44 366 THR A N 1
ATOM 2881 C CA . THR A 1 366 ? -25.672 -23.156 -7.66 1 91.44 366 THR A CA 1
ATOM 2882 C C . THR A 1 366 ? -25.438 -24.656 -7.832 1 91.44 366 THR A C 1
ATOM 2884 O O . THR A 1 366 ? -25.094 -25.109 -8.922 1 91.44 366 THR A O 1
ATOM 2887 N N . VAL A 1 367 ? -25.641 -25.375 -6.754 1 94 367 VAL A N 1
ATOM 2888 C CA . VAL A 1 367 ? -25.484 -26.828 -6.793 1 94 367 VAL A CA 1
ATOM 2889 C C . VAL A 1 367 ? -26.484 -27.422 -7.793 1 94 367 VAL A C 1
ATOM 2891 O O . VAL A 1 367 ? -26.125 -28.297 -8.57 1 94 367 VAL A O 1
ATOM 2894 N N . ALA A 1 368 ? -27.672 -26.828 -7.773 1 92.44 368 ALA A N 1
ATOM 2895 C CA . ALA A 1 368 ? -28.703 -27.297 -8.688 1 92.44 368 ALA A CA 1
ATOM 2896 C C . ALA A 1 368 ? -28.297 -27.078 -10.141 1 92.44 368 ALA A C 1
ATOM 2898 O O . ALA A 1 368 ? -28.5 -27.953 -10.992 1 92.44 368 ALA A O 1
ATOM 2899 N N . SER A 1 369 ? -27.766 -26 -10.414 1 93.44 369 SER A N 1
ATOM 2900 C CA . SER A 1 369 ? -27.328 -25.688 -11.766 1 93.44 369 SER A CA 1
ATOM 2901 C C . SER A 1 369 ? -26.219 -26.641 -12.219 1 93.44 369 SER A C 1
ATOM 2903 O O . SER A 1 369 ? -26.203 -27.078 -13.367 1 93.44 369 SER A O 1
ATOM 2905 N N . PHE A 1 370 ? -25.344 -26.984 -11.398 1 96.5 370 PHE A N 1
ATOM 2906 C CA . PHE A 1 370 ? -24.234 -27.891 -11.711 1 96.5 370 PHE A CA 1
ATOM 2907 C C . PHE A 1 370 ? -24.75 -29.297 -11.969 1 96.5 370 PHE A C 1
ATOM 2909 O O . PHE A 1 370 ? -24.359 -29.938 -12.953 1 96.5 370 PHE A O 1
ATOM 2916 N N . ALA A 1 371 ? -25.609 -29.719 -11.094 1 94.06 371 ALA A N 1
ATOM 2917 C CA . ALA A 1 371 ? -26.188 -31.047 -11.258 1 94.06 371 ALA A CA 1
ATOM 2918 C C . ALA A 1 371 ? -26.969 -31.141 -12.562 1 94.06 371 ALA A C 1
ATOM 2920 O O . ALA A 1 371 ? -26.891 -32.156 -13.258 1 94.06 371 ALA A O 1
ATOM 2921 N N . ALA A 1 372 ? -27.641 -30.094 -12.836 1 92.88 372 ALA A N 1
ATOM 2922 C CA . ALA A 1 372 ? -28.422 -30.078 -14.078 1 92.88 372 ALA A CA 1
ATOM 2923 C C . ALA A 1 372 ? -27.516 -30.156 -15.297 1 92.88 372 ALA A C 1
ATOM 2925 O O . ALA A 1 372 ? -27.812 -30.844 -16.266 1 92.88 372 ALA A O 1
ATOM 2926 N N . ALA A 1 373 ? -26.453 -29.469 -15.312 1 94.44 373 ALA A N 1
ATOM 2927 C CA . ALA A 1 373 ? -25.5 -29.5 -16.422 1 94.44 373 ALA A CA 1
ATOM 2928 C C . ALA A 1 373 ? -24.984 -30.922 -16.641 1 94.44 373 ALA A C 1
ATOM 2930 O O . ALA A 1 373 ? -24.875 -31.375 -17.781 1 94.44 373 ALA A O 1
ATOM 2931 N N . ALA A 1 374 ? -24.656 -31.578 -15.562 1 94.12 374 ALA A N 1
ATOM 2932 C CA . ALA A 1 374 ? -24.188 -32.969 -15.641 1 94.12 374 ALA A CA 1
ATOM 2933 C C . ALA A 1 374 ? -25.219 -33.844 -16.328 1 94.12 374 ALA A C 1
ATOM 2935 O O . ALA A 1 374 ? -24.875 -34.656 -17.203 1 94.12 374 ALA A O 1
ATOM 2936 N N . THR A 1 375 ? -26.422 -33.625 -15.961 1 92.38 375 THR A N 1
ATOM 2937 C CA . THR A 1 375 ? -27.516 -34.438 -16.5 1 92.38 375 THR A CA 1
ATOM 2938 C C . THR A 1 375 ? -27.672 -34.219 -18 1 92.38 375 THR A C 1
ATOM 2940 O O . THR A 1 375 ? -28.125 -35.094 -18.734 1 92.38 375 THR A O 1
ATOM 2943 N N . HIS A 1 376 ? -27.25 -33.094 -18.391 1 91.81 376 HIS A N 1
ATOM 2944 C CA . HIS A 1 376 ? -27.438 -32.75 -19.797 1 91.81 376 HIS A CA 1
ATOM 2945 C C . HIS A 1 376 ? -26.156 -32.969 -20.594 1 91.81 376 HIS A C 1
ATOM 2947 O O . HIS A 1 376 ? -26 -32.469 -21.703 1 91.81 376 HIS A O 1
ATOM 2953 N N . GLY A 1 377 ? -25.156 -33.594 -19.969 1 91.12 377 GLY A N 1
ATOM 2954 C CA . GLY A 1 377 ? -24.047 -34.125 -20.75 1 91.12 377 GLY A CA 1
ATOM 2955 C C . GLY A 1 377 ? -22.781 -33.281 -20.578 1 91.12 377 GLY A C 1
ATOM 2956 O O . GLY A 1 377 ? -21.828 -33.438 -21.359 1 91.12 377 GLY A O 1
ATOM 2957 N N . ALA A 1 378 ? -22.734 -32.469 -19.656 1 94.75 378 ALA A N 1
ATOM 2958 C CA . ALA A 1 378 ? -21.5 -31.719 -19.406 1 94.75 378 ALA A CA 1
ATOM 2959 C C . ALA A 1 378 ? -20.406 -32.656 -18.875 1 94.75 378 ALA A C 1
ATOM 2961 O O . ALA A 1 378 ? -20.672 -33.5 -18.031 1 94.75 378 ALA A O 1
ATOM 2962 N N . ASP A 1 379 ? -19.266 -32.5 -19.453 1 94.75 379 ASP A N 1
ATOM 2963 C CA . ASP A 1 379 ? -18.094 -33.219 -18.922 1 94.75 379 ASP A CA 1
ATOM 2964 C C . ASP A 1 379 ? -17.547 -32.5 -17.688 1 94.75 379 ASP A C 1
ATOM 2966 O O . ASP A 1 379 ? -17.047 -33.125 -16.766 1 94.75 379 ASP A O 1
ATOM 2970 N N . PHE A 1 380 ? -17.578 -31.203 -17.75 1 97.38 380 PHE A N 1
ATOM 2971 C CA . PHE A 1 380 ? -17.156 -30.281 -16.703 1 97.38 380 PHE A CA 1
ATOM 2972 C C . PHE A 1 380 ? -18.172 -29.172 -16.5 1 97.38 380 PHE A C 1
ATOM 2974 O O . PHE A 1 380 ? -19.016 -28.938 -17.375 1 97.38 380 PHE A O 1
ATOM 2981 N N . VAL A 1 381 ? -18.125 -28.562 -15.344 1 97.88 381 VAL A N 1
ATOM 2982 C CA . VAL A 1 381 ? -18.75 -27.266 -15.148 1 97.88 381 VAL A CA 1
ATOM 2983 C C . VAL A 1 381 ? -17.688 -26.234 -14.75 1 97.88 381 VAL A C 1
ATOM 2985 O O . VAL A 1 381 ? -16.703 -26.578 -14.094 1 97.88 381 VAL A O 1
ATOM 2988 N N . GLU A 1 382 ? -17.875 -25.047 -15.273 1 98.25 382 GLU A N 1
ATOM 2989 C CA . GLU A 1 382 ? -17 -23.922 -14.93 1 98.25 382 GLU A CA 1
ATOM 2990 C C . GLU A 1 382 ? -17.703 -22.984 -13.953 1 98.25 382 GLU A C 1
ATOM 2992 O O . GLU A 1 382 ? -18.875 -22.656 -14.125 1 98.25 382 GLU A O 1
ATOM 2997 N N . PHE A 1 383 ? -17.031 -22.578 -12.891 1 98 383 PHE A N 1
ATOM 2998 C CA . PHE A 1 383 ? -17.609 -21.625 -11.961 1 98 383 PHE A CA 1
ATOM 2999 C C . PHE A 1 383 ? -16.516 -20.797 -11.281 1 98 383 PHE A C 1
ATOM 3001 O O . PHE A 1 383 ? -15.344 -21.172 -11.297 1 98 383 PHE A O 1
ATOM 3008 N N . ASP A 1 384 ? -16.938 -19.656 -10.688 1 97.12 384 ASP A N 1
ATOM 3009 C CA . ASP A 1 384 ? -16.031 -18.688 -10.086 1 97.12 384 ASP A CA 1
ATOM 3010 C C . ASP A 1 384 ? -16.031 -18.797 -8.562 1 97.12 384 ASP A C 1
ATOM 3012 O O . ASP A 1 384 ? -17.094 -19.016 -7.953 1 97.12 384 ASP A O 1
ATOM 3016 N N . VAL A 1 385 ? -14.852 -18.672 -7.992 1 98.56 385 VAL A N 1
ATOM 3017 C CA . VAL A 1 385 ? -14.719 -18.766 -6.539 1 98.56 385 VAL A CA 1
ATOM 3018 C C . VAL A 1 385 ? -14.031 -17.5 -6.012 1 98.56 385 VAL A C 1
ATOM 3020 O O . VAL A 1 385 ? -13.062 -17.031 -6.605 1 98.56 385 VAL A O 1
ATOM 3023 N N . LEU A 1 386 ? -14.516 -16.938 -4.973 1 97.38 386 LEU A N 1
ATOM 3024 C CA . LEU A 1 386 ? -13.875 -15.875 -4.199 1 97.38 386 LEU A CA 1
ATOM 3025 C C . LEU A 1 386 ? -14.164 -16.031 -2.711 1 97.38 386 LEU A C 1
ATOM 3027 O O . LEU A 1 386 ? -14.914 -16.938 -2.312 1 97.38 386 LEU A O 1
ATOM 3031 N N . LEU A 1 387 ? -13.555 -15.219 -1.839 1 98.31 387 LEU A N 1
ATOM 3032 C CA . LEU A 1 387 ? -13.688 -15.375 -0.395 1 98.31 387 LEU A CA 1
ATOM 3033 C C . LEU A 1 387 ? -14.711 -14.391 0.164 1 98.31 387 LEU A C 1
ATOM 3035 O O . LEU A 1 387 ? -14.781 -13.242 -0.272 1 98.31 387 LEU A O 1
ATOM 3039 N N . SER A 1 388 ? -15.477 -14.875 1.096 1 97.56 388 SER A N 1
ATOM 3040 C CA . SER A 1 388 ? -16.281 -13.984 1.929 1 97.56 388 SER A CA 1
ATOM 3041 C C . SER A 1 388 ? -15.422 -13.242 2.939 1 97.56 388 SER A C 1
ATOM 3043 O O . SER A 1 388 ? -14.211 -13.469 3.016 1 97.56 388 SER A O 1
ATOM 3045 N N . LYS A 1 389 ? -16.031 -12.359 3.68 1 93.62 389 LYS A N 1
ATOM 3046 C CA . LYS A 1 389 ? -15.336 -11.578 4.695 1 93.62 389 LYS A CA 1
ATOM 3047 C C . LYS A 1 389 ? -14.656 -12.484 5.719 1 93.62 389 LYS A C 1
ATOM 3049 O O . LYS A 1 389 ? -13.555 -12.188 6.18 1 93.62 389 LYS A O 1
ATOM 3054 N N . ASP A 1 390 ? -15.297 -13.523 6.086 1 96.12 390 ASP A N 1
ATOM 3055 C CA . ASP A 1 390 ? -14.773 -14.461 7.074 1 96.12 390 ASP A CA 1
ATOM 3056 C C . ASP A 1 390 ? -13.867 -15.5 6.426 1 96.12 390 ASP A C 1
ATOM 3058 O O . ASP A 1 390 ? -13.594 -16.547 7.012 1 96.12 390 ASP A O 1
ATOM 3062 N N . LYS A 1 391 ? -13.461 -15.336 5.211 1 97.56 391 LYS A N 1
ATOM 3063 C CA . LYS A 1 391 ? -12.445 -16.094 4.484 1 97.56 391 LYS A CA 1
ATOM 3064 C C . LYS A 1 391 ? -12.953 -17.484 4.121 1 97.56 391 LYS A C 1
ATOM 3066 O O . LYS A 1 391 ? -12.195 -18.453 4.176 1 97.56 391 LYS A O 1
ATOM 3071 N N . ILE A 1 392 ? -14.203 -17.547 3.84 1 98.44 392 ILE A N 1
ATOM 3072 C CA . ILE A 1 392 ? -14.781 -18.797 3.352 1 98.44 392 ILE A CA 1
ATOM 3073 C C . ILE A 1 392 ? -14.922 -18.734 1.832 1 98.44 392 ILE A C 1
ATOM 3075 O O . ILE A 1 392 ? -15.539 -17.812 1.295 1 98.44 392 ILE A O 1
ATOM 3079 N N . PRO A 1 393 ? -14.352 -19.75 1.109 1 98.69 393 PRO A N 1
ATOM 3080 C CA . PRO A 1 393 ? -14.547 -19.75 -0.342 1 98.69 393 PRO A CA 1
ATOM 3081 C C . PRO A 1 393 ? -16.016 -19.922 -0.74 1 98.69 393 PRO A C 1
ATOM 3083 O O . PRO A 1 393 ? -16.656 -20.891 -0.327 1 98.69 393 PRO A O 1
ATOM 3086 N N . VAL A 1 394 ? -16.547 -18.984 -1.546 1 98.25 394 VAL A N 1
ATOM 3087 C CA . VAL A 1 394 ? -17.922 -19 -2.01 1 98.25 394 VAL A CA 1
ATOM 3088 C C . VAL A 1 394 ? -17.953 -18.969 -3.537 1 98.25 394 VAL A C 1
ATOM 3090 O O . VAL A 1 394 ? -17.031 -18.469 -4.176 1 98.25 394 VAL A O 1
ATOM 3093 N N . VAL A 1 395 ? -18.953 -19.594 -4.051 1 97.81 395 VAL A N 1
ATOM 3094 C CA . VAL A 1 395 ? -19.125 -19.656 -5.496 1 97.81 395 VAL A CA 1
ATOM 3095 C C . VAL A 1 395 ? -20.016 -18.5 -5.949 1 97.81 395 VAL A C 1
ATOM 3097 O O . VAL A 1 395 ? -21.203 -18.453 -5.625 1 97.81 395 VAL A O 1
ATOM 3100 N N . TYR A 1 396 ? -19.438 -17.531 -6.691 1 96 396 TYR A N 1
ATOM 3101 C CA . TYR A 1 396 ? -20.125 -16.344 -7.219 1 96 396 TYR A CA 1
ATOM 3102 C C . TYR A 1 396 ? -19.281 -15.656 -8.281 1 96 396 TYR A C 1
ATOM 3104 O O . TYR A 1 396 ? -18.062 -15.641 -8.195 1 96 396 TYR A O 1
ATOM 3112 N N . HIS A 1 397 ? -19.891 -15.023 -9.172 1 92.69 397 HIS A N 1
ATOM 3113 C CA . HIS A 1 397 ? -19.203 -14.562 -10.367 1 92.69 397 HIS A CA 1
ATOM 3114 C C . HIS A 1 397 ? -18.641 -13.156 -10.172 1 92.69 397 HIS A C 1
ATOM 3116 O O . HIS A 1 397 ? -17.516 -12.867 -10.578 1 92.69 397 HIS A O 1
ATOM 3122 N N . ASP A 1 398 ? -19.406 -12.211 -9.648 1 92.5 398 ASP A N 1
ATOM 3123 C CA . ASP A 1 398 ? -19.016 -10.812 -9.586 1 92.5 398 ASP A CA 1
ATOM 3124 C C . ASP A 1 398 ? -18.219 -10.516 -8.32 1 92.5 398 ASP A C 1
ATOM 3126 O O . ASP A 1 398 ? -18.328 -11.242 -7.328 1 92.5 398 ASP A O 1
ATOM 3130 N N . PHE A 1 399 ? -17.484 -9.406 -8.336 1 95.5 399 PHE A N 1
ATOM 3131 C CA . PHE A 1 399 ? -16.703 -9.016 -7.164 1 95.5 399 PHE A CA 1
ATOM 3132 C C . PHE A 1 399 ? -17.594 -8.359 -6.121 1 95.5 399 PHE A C 1
ATOM 3134 O O . PHE A 1 399 ? -17.234 -8.266 -4.945 1 95.5 399 PHE A O 1
ATOM 3141 N N . ALA A 1 400 ? -18.766 -7.91 -6.598 1 93.5 400 ALA A N 1
ATOM 3142 C CA . ALA A 1 400 ? -19.625 -7.152 -5.699 1 93.5 400 ALA A CA 1
ATOM 3143 C C . ALA A 1 400 ? -21.094 -7.547 -5.887 1 93.5 400 ALA A C 1
ATOM 3145 O O . ALA A 1 400 ? -21.438 -8.172 -6.887 1 93.5 400 ALA A O 1
ATOM 3146 N N . VAL A 1 401 ? -21.875 -7.27 -4.859 1 92.19 401 VAL A N 1
ATOM 3147 C CA . VAL A 1 401 ? -23.328 -7.367 -4.879 1 92.19 401 VAL A CA 1
ATOM 3148 C C . VAL A 1 401 ? -23.953 -6.02 -4.52 1 92.19 401 VAL A C 1
ATOM 3150 O O . VAL A 1 401 ? -23.234 -5.078 -4.16 1 92.19 401 VAL A O 1
ATOM 3153 N N . LYS A 1 402 ? -25.188 -5.965 -4.738 1 87.81 402 LYS A N 1
ATOM 3154 C CA . LYS A 1 402 ? -25.875 -4.734 -4.379 1 87.81 402 LYS A CA 1
ATOM 3155 C C . LYS A 1 402 ? -26.953 -4.996 -3.338 1 87.81 402 LYS A C 1
ATOM 3157 O O . LYS A 1 402 ? -27.531 -6.086 -3.295 1 87.81 402 LYS A O 1
ATOM 3162 N N . VAL A 1 403 ? -27.141 -4.039 -2.494 1 82.06 403 VAL A N 1
ATOM 3163 C CA . VAL A 1 403 ? -28.188 -4.109 -1.479 1 82.06 403 VAL A CA 1
ATOM 3164 C C . VAL A 1 403 ? -29.188 -2.977 -1.691 1 82.06 403 VAL A C 1
ATOM 3166 O O . VAL A 1 403 ? -28.812 -1.877 -2.107 1 82.06 403 VAL A O 1
ATOM 3169 N N . LEU A 1 404 ? -30.438 -3.379 -1.407 1 76.88 404 LEU A N 1
ATOM 3170 C CA . LEU A 1 404 ? -31.516 -2.393 -1.522 1 76.88 404 LEU A CA 1
ATOM 3171 C C . LEU A 1 404 ? -31.625 -1.564 -0.247 1 76.88 404 LEU A C 1
ATOM 3173 O O . LEU A 1 404 ? -31.547 -2.105 0.858 1 76.88 404 LEU A O 1
ATOM 3177 N N . TYR A 1 405 ? -31.688 -0.284 -0.37 1 72.62 405 TYR A N 1
ATOM 3178 C CA . TYR A 1 405 ? -31.969 0.574 0.779 1 72.62 405 TYR A CA 1
ATOM 3179 C C . TYR A 1 405 ? -33.062 1.571 0.466 1 72.62 405 TYR A C 1
ATOM 3181 O O . TYR A 1 405 ? -33.344 1.852 -0.702 1 72.62 405 TYR A O 1
ATOM 3189 N N . SER A 1 406 ? -33.844 1.947 1.573 1 68.44 406 SER A N 1
ATOM 3190 C CA . SER A 1 406 ? -34.938 2.881 1.411 1 68.44 406 SER A CA 1
ATOM 3191 C C . SER A 1 406 ? -34.5 4.32 1.643 1 68.44 406 SER A C 1
ATOM 3193 O O . SER A 1 406 ? -33.781 4.605 2.6 1 68.44 406 SER A O 1
ATOM 3195 N N . ASN A 1 407 ? -34.719 5.164 0.638 1 64.81 407 ASN A N 1
ATOM 3196 C CA . ASN A 1 407 ? -34.469 6.594 0.744 1 64.81 407 ASN A CA 1
ATOM 3197 C C . ASN A 1 407 ? -35.531 7.312 1.538 1 64.81 407 ASN A C 1
ATOM 3199 O O . ASN A 1 407 ? -36.719 7.195 1.224 1 64.81 407 ASN A O 1
ATOM 3203 N N . LYS A 1 408 ? -35.25 7.98 2.781 1 60.16 408 LYS A N 1
ATOM 3204 C CA . LYS A 1 408 ? -36.219 8.656 3.658 1 60.16 408 LYS A CA 1
ATOM 3205 C C . LYS A 1 408 ? -36.75 9.93 3.012 1 60.16 408 LYS A C 1
ATOM 3207 O O . LYS A 1 408 ? -37.844 10.375 3.336 1 60.16 408 LYS A O 1
ATOM 3212 N N . LYS A 1 409 ? -35.906 10.773 2.406 1 55.22 409 LYS A N 1
ATOM 3213 C CA . LYS A 1 409 ? -36.375 12.094 2.002 1 55.22 409 LYS A CA 1
ATOM 3214 C C . LYS A 1 409 ? -37.594 11.992 1.078 1 55.22 409 LYS A C 1
ATOM 3216 O O . LYS A 1 409 ? -38.281 12.984 0.828 1 55.22 409 LYS A O 1
ATOM 3221 N N . LYS A 1 410 ? -37.5 11.461 -0.146 1 44.88 410 LYS A N 1
ATOM 3222 C CA . LYS A 1 410 ? -38.469 11.656 -1.204 1 44.88 410 LYS A CA 1
ATOM 3223 C C . LYS A 1 410 ? -39.781 10.922 -0.892 1 44.88 410 LYS A C 1
ATOM 3225 O O . LYS A 1 410 ? -39.75 9.82 -0.337 1 44.88 410 LYS A O 1
ATOM 3230 N N . HIS A 1 411 ? -40.75 11.711 -0.821 1 46.31 411 HIS A N 1
ATOM 3231 C CA . HIS A 1 411 ? -42.125 11.195 -0.882 1 46.31 411 HIS A CA 1
ATOM 3232 C C . HIS A 1 411 ? -42.156 9.844 -1.588 1 46.31 411 HIS A C 1
ATOM 3234 O O . HIS A 1 411 ? -43.188 9.18 -1.599 1 46.31 411 HIS A O 1
ATOM 3240 N N . SER A 1 412 ? -41.281 9.727 -2.512 1 46.03 412 SER A N 1
ATOM 3241 C CA . SER A 1 412 ? -41.438 8.5 -3.287 1 46.03 412 SER A CA 1
ATOM 3242 C C . SER A 1 412 ? -40.5 7.402 -2.783 1 46.03 412 SER A C 1
ATOM 3244 O O . SER A 1 412 ? -39.312 7.633 -2.6 1 46.03 412 SER A O 1
ATOM 3246 N N . LYS A 1 413 ? -40.938 6.539 -2.129 1 52.84 413 LYS A N 1
ATOM 3247 C CA . LYS A 1 413 ? -40.406 5.258 -1.681 1 52.84 413 LYS A CA 1
ATOM 3248 C C . LYS A 1 413 ? -39.531 4.617 -2.764 1 52.84 413 LYS A C 1
ATOM 3250 O O . LYS A 1 413 ? -39.844 3.51 -3.221 1 52.84 413 LYS A O 1
ATOM 3255 N N . GLU A 1 414 ? -38.688 5.512 -3.369 1 60.19 414 GLU A N 1
ATOM 3256 C CA . GLU A 1 414 ? -37.875 4.828 -4.379 1 60.19 414 GLU A CA 1
ATOM 3257 C C . GLU A 1 414 ? -36.688 4.09 -3.738 1 60.19 414 GLU A C 1
ATOM 3259 O O . GLU A 1 414 ? -36 4.633 -2.871 1 60.19 414 GLU A O 1
ATOM 3264 N N . SER A 1 415 ? -36.594 2.822 -3.812 1 69 415 SER A N 1
ATOM 3265 C CA . SER A 1 415 ? -35.531 1.928 -3.393 1 69 415 SER A CA 1
ATOM 3266 C C . SER A 1 415 ? -34.312 2.078 -4.289 1 69 415 SER A C 1
ATOM 3268 O O . SER A 1 415 ? -34.438 2.232 -5.504 1 69 415 SER A O 1
ATOM 3270 N N . GLU A 1 416 ? -33.219 2.449 -3.658 1 77.44 416 GLU A N 1
ATOM 3271 C CA . GLU A 1 416 ? -31.953 2.557 -4.387 1 77.44 416 GLU A CA 1
ATOM 3272 C C . GLU A 1 416 ? -31.016 1.412 -4.027 1 77.44 416 GLU A C 1
ATOM 3274 O O . GLU A 1 416 ? -31.188 0.752 -3.004 1 77.44 416 GLU A O 1
ATOM 3279 N N . LEU A 1 417 ? -30.156 1.133 -5 1 81.31 417 LEU A N 1
ATOM 3280 C CA . LEU A 1 417 ? -29.219 0.043 -4.801 1 81.31 417 LEU A CA 1
ATOM 3281 C C . LEU A 1 417 ? -27.828 0.583 -4.434 1 81.31 417 LEU A C 1
ATOM 3283 O O . LEU A 1 417 ? -27.406 1.622 -4.949 1 81.31 417 LEU A O 1
ATOM 3287 N N . PHE A 1 418 ? -27.25 -0.151 -3.49 1 82.12 418 PHE A N 1
ATOM 3288 C CA . PHE A 1 418 ? -25.906 0.165 -3.041 1 82.12 418 PHE A CA 1
ATOM 3289 C C . PHE A 1 418 ? -24.984 -1.027 -3.236 1 82.12 418 PHE A C 1
ATOM 3291 O O . PHE A 1 418 ? -25.312 -2.15 -2.85 1 82.12 418 PHE A O 1
ATOM 3298 N N . GLU A 1 419 ? -23.766 -0.735 -3.852 1 87 419 GLU A N 1
ATOM 3299 C CA . GLU A 1 419 ? -22.812 -1.803 -4.176 1 87 419 GLU A CA 1
ATOM 3300 C C . GLU A 1 419 ? -21.906 -2.119 -2.988 1 87 419 GLU A C 1
ATOM 3302 O O . GLU A 1 419 ? -21.391 -1.209 -2.336 1 87 419 GLU A O 1
ATOM 3307 N N . ILE A 1 420 ? -21.781 -3.418 -2.691 1 86.88 420 ILE A N 1
ATOM 3308 C CA . ILE A 1 420 ? -20.922 -3.902 -1.608 1 86.88 420 ILE A CA 1
ATOM 3309 C C . ILE A 1 420 ? -20.031 -5.035 -2.115 1 86.88 420 ILE A C 1
ATOM 3311 O O . ILE A 1 420 ? -20.531 -5.98 -2.742 1 86.88 420 ILE A O 1
ATOM 3315 N N . PRO A 1 421 ? -18.703 -4.957 -1.867 1 91.75 421 PRO A N 1
ATOM 3316 C CA . PRO A 1 421 ? -17.859 -6.09 -2.246 1 91.75 421 PRO A CA 1
ATOM 3317 C C . PRO A 1 421 ? -18.266 -7.391 -1.556 1 91.75 421 PRO A C 1
ATOM 3319 O O . PRO A 1 421 ? -18.625 -7.379 -0.376 1 91.75 421 PRO A O 1
ATOM 3322 N N . VAL A 1 422 ? -18.188 -8.438 -2.275 1 95.12 422 VAL A N 1
ATOM 3323 C CA . VAL A 1 422 ? -18.516 -9.75 -1.722 1 95.12 422 VAL A CA 1
ATOM 3324 C C . VAL A 1 422 ? -17.625 -10.039 -0.518 1 95.12 422 VAL A C 1
ATOM 3326 O O . VAL A 1 422 ? -18.078 -10.539 0.506 1 95.12 422 VAL A O 1
ATOM 3329 N N . GLN A 1 423 ? -16.406 -9.672 -0.583 1 94.62 423 GLN A N 1
ATOM 3330 C CA . GLN A 1 423 ? -15.438 -9.961 0.466 1 94.62 423 GLN A CA 1
ATOM 3331 C C . GLN A 1 423 ? -15.703 -9.125 1.711 1 94.62 423 GLN A C 1
ATOM 3333 O O . GLN A 1 423 ? -15.023 -9.281 2.729 1 94.62 423 GLN A O 1
ATOM 3338 N N . SER A 1 424 ? -16.625 -8.242 1.672 1 89.94 424 SER A N 1
ATOM 3339 C CA . SER A 1 424 ? -16.969 -7.426 2.828 1 89.94 424 SER A CA 1
ATOM 3340 C C . SER A 1 424 ? -18.172 -8.008 3.566 1 89.94 424 SER A C 1
ATOM 3342 O O . SER A 1 424 ? -18.594 -7.465 4.59 1 89.94 424 SER A O 1
ATOM 3344 N N . LEU A 1 425 ? -18.75 -9.086 3.055 1 91.69 425 LEU A N 1
ATOM 3345 C CA . LEU A 1 425 ? -19.891 -9.75 3.668 1 91.69 425 LEU A CA 1
ATOM 3346 C C . LEU A 1 425 ? -19.516 -11.141 4.16 1 91.69 425 LEU A C 1
ATOM 3348 O O . LEU A 1 425 ? -18.812 -11.875 3.475 1 91.69 425 LEU A O 1
ATOM 3352 N N . THR A 1 426 ? -19.938 -11.445 5.363 1 93.19 426 THR A N 1
ATOM 3353 C CA . THR A 1 426 ? -19.734 -12.805 5.863 1 93.19 426 THR A CA 1
ATOM 3354 C C . THR A 1 426 ? -20.578 -13.797 5.078 1 93.19 426 THR A C 1
ATOM 3356 O O . THR A 1 426 ? -21.516 -13.406 4.367 1 93.19 426 THR A O 1
ATOM 3359 N N . LEU A 1 427 ? -20.234 -15.062 5.277 1 95.5 427 LEU A N 1
ATOM 3360 C CA . LEU A 1 427 ? -21.016 -16.109 4.621 1 95.5 427 LEU A CA 1
ATOM 3361 C C . LEU A 1 427 ? -22.484 -16.016 5.031 1 95.5 427 LEU A C 1
ATOM 3363 O O . LEU A 1 427 ? -23.375 -16.094 4.184 1 95.5 427 LEU A O 1
ATOM 3367 N N . ALA A 1 428 ? -22.719 -15.844 6.316 1 91.38 428 ALA A N 1
ATOM 3368 C CA . ALA A 1 428 ? -24.094 -15.758 6.828 1 91.38 428 ALA A CA 1
ATOM 3369 C C . ALA A 1 428 ? -24.844 -14.602 6.184 1 91.38 428 ALA A C 1
ATOM 3371 O O . ALA A 1 428 ? -26 -14.75 5.793 1 91.38 428 ALA A O 1
ATOM 3372 N N . GLN A 1 429 ? -24.203 -13.516 5.996 1 87.69 429 GLN A N 1
ATOM 3373 C CA . GLN A 1 429 ? -24.812 -12.344 5.383 1 87.69 429 GLN A CA 1
ATOM 3374 C C . GLN A 1 429 ? -25.094 -12.578 3.902 1 87.69 429 GLN A C 1
ATOM 3376 O O . GLN A 1 429 ? -26.172 -12.234 3.404 1 87.69 429 GLN A O 1
ATOM 3381 N N . LEU A 1 430 ? -24.156 -13.141 3.184 1 91.56 430 LEU A N 1
ATOM 3382 C CA . LEU A 1 430 ? -24.328 -13.43 1.764 1 91.56 430 LEU A CA 1
ATOM 3383 C C . LEU A 1 430 ? -25.531 -14.32 1.529 1 91.56 430 LEU A C 1
ATOM 3385 O O . LEU A 1 430 ? -26.281 -14.133 0.56 1 91.56 430 LEU A O 1
ATOM 3389 N N . GLN A 1 431 ? -25.703 -15.172 2.434 1 89.69 431 GLN A N 1
ATOM 3390 C CA . GLN A 1 431 ? -26.734 -16.188 2.223 1 89.69 431 GLN A CA 1
ATOM 3391 C C . GLN A 1 431 ? -28.078 -15.719 2.777 1 89.69 431 GLN A C 1
ATOM 3393 O O . GLN A 1 431 ? -29.125 -16.297 2.459 1 89.69 431 GLN A O 1
ATOM 3398 N N . SER A 1 432 ? -28.109 -14.672 3.578 1 85.94 432 SER A N 1
ATOM 3399 C CA . SER A 1 432 ? -29.359 -14.312 4.25 1 85.94 432 SER A CA 1
ATOM 3400 C C . SER A 1 432 ? -29.875 -12.961 3.777 1 85.94 432 SER A C 1
ATOM 3402 O O . SER A 1 432 ? -31.062 -12.688 3.838 1 85.94 432 SER A O 1
ATOM 3404 N N . MET A 1 433 ? -29 -12.117 3.309 1 82.25 433 MET A N 1
ATOM 3405 C CA . MET A 1 433 ? -29.406 -10.766 2.92 1 82.25 433 MET A CA 1
ATOM 3406 C C . MET A 1 433 ? -30.109 -10.773 1.569 1 82.25 433 MET A C 1
ATOM 3408 O O . MET A 1 433 ? -29.844 -11.633 0.729 1 82.25 433 MET A O 1
ATOM 3412 N N . ARG A 1 434 ? -31.016 -9.844 1.424 1 82.5 434 ARG A N 1
ATOM 3413 C CA . ARG A 1 434 ? -31.578 -9.594 0.099 1 82.5 434 ARG A CA 1
ATOM 3414 C C . ARG A 1 434 ? -30.578 -8.852 -0.788 1 82.5 434 ARG A C 1
ATOM 3416 O O . ARG A 1 434 ? -30.375 -7.648 -0.64 1 82.5 434 ARG A O 1
ATOM 3423 N N . LEU A 1 435 ? -30.031 -9.602 -1.732 1 86.25 435 LEU A N 1
ATOM 3424 C CA . LEU A 1 435 ? -28.938 -9.062 -2.533 1 86.25 435 LEU A CA 1
ATOM 3425 C C . LEU A 1 435 ? -29.312 -9.047 -4.016 1 86.25 435 LEU A C 1
ATOM 3427 O O . LEU A 1 435 ? -30.156 -9.828 -4.453 1 86.25 435 LEU A O 1
ATOM 3431 N N . PHE A 1 436 ? -28.703 -8.164 -4.676 1 85.06 436 PHE A N 1
ATOM 3432 C CA . PHE A 1 436 ? -28.859 -8.008 -6.117 1 85.06 436 PHE A CA 1
ATOM 3433 C C . PHE A 1 436 ? -27.516 -8.148 -6.828 1 85.06 436 PHE A C 1
ATOM 3435 O O . PHE A 1 436 ? -26.469 -7.812 -6.27 1 85.06 436 PHE A O 1
ATOM 3442 N N . SER A 1 437 ? -27.656 -8.656 -8.039 1 83.75 437 SER A N 1
ATOM 3443 C CA . SER A 1 437 ? -26.422 -8.844 -8.805 1 83.75 437 SER A CA 1
ATOM 3444 C C . SER A 1 437 ? -25.797 -7.5 -9.18 1 83.75 437 SER A C 1
ATOM 3446 O O . SER A 1 437 ? -26.516 -6.52 -9.414 1 83.75 437 SER A O 1
ATOM 3448 N N . GLY A 1 438 ? -24.516 -7.375 -9.234 1 72.31 438 GLY A N 1
ATOM 3449 C CA . GLY A 1 438 ? -23.781 -6.156 -9.508 1 72.31 438 GLY A CA 1
ATOM 3450 C C . GLY A 1 438 ? -24.016 -5.613 -10.906 1 72.31 438 GLY A C 1
ATOM 3451 O O . GLY A 1 438 ? -24.25 -4.418 -11.078 1 72.31 438 GLY A O 1
ATOM 3452 N N . GLU A 1 439 ? -24.031 -6.461 -11.883 1 71.69 439 GLU A N 1
ATOM 3453 C CA . GLU A 1 439 ? -24.031 -6.035 -13.273 1 71.69 439 GLU A CA 1
ATOM 3454 C C . GLU A 1 439 ? -25.453 -5.801 -13.781 1 71.69 439 GLU A C 1
ATOM 3456 O O . GLU A 1 439 ? -25.719 -4.844 -14.516 1 71.69 439 GLU A O 1
ATOM 3461 N N . HIS A 1 440 ? -26.5 -6.574 -13.266 1 71.81 440 HIS A N 1
ATOM 3462 C CA . HIS A 1 440 ? -27.797 -6.539 -13.914 1 71.81 440 HIS A CA 1
ATOM 3463 C C . HIS A 1 440 ? -28.891 -6.098 -12.93 1 71.81 440 HIS A C 1
ATOM 3465 O O . HIS A 1 440 ? -30.047 -5.953 -13.312 1 71.81 440 HIS A O 1
ATOM 3471 N N . ASP A 1 441 ? -28.578 -5.906 -11.719 1 73.38 441 ASP A N 1
ATOM 3472 C CA . ASP A 1 441 ? -29.469 -5.426 -10.68 1 73.38 441 ASP A CA 1
ATOM 3473 C C . ASP A 1 441 ? -30.656 -6.379 -10.492 1 73.38 441 ASP A C 1
ATOM 3475 O O . ASP A 1 441 ? -31.781 -5.941 -10.297 1 73.38 441 ASP A O 1
ATOM 3479 N N . VAL A 1 442 ? -30.297 -7.715 -10.766 1 77.31 442 VAL A N 1
ATOM 3480 C CA . VAL A 1 442 ? -31.297 -8.75 -10.555 1 77.31 442 VAL A CA 1
ATOM 3481 C C . VAL A 1 442 ? -31.188 -9.305 -9.141 1 77.31 442 VAL A C 1
ATOM 3483 O O . VAL A 1 442 ? -30.078 -9.516 -8.641 1 77.31 442 VAL A O 1
ATOM 3486 N N . GLU A 1 443 ? -32.281 -9.516 -8.555 1 79.69 443 GLU A N 1
ATOM 3487 C CA . GLU A 1 443 ? -32.281 -10.055 -7.191 1 79.69 443 GLU A CA 1
ATOM 3488 C C . GLU A 1 443 ? -31.75 -11.484 -7.164 1 79.69 443 GLU A C 1
ATOM 3490 O O . GLU A 1 443 ? -32.25 -12.352 -7.883 1 79.69 443 GLU A O 1
ATOM 3495 N N . ILE A 1 444 ? -30.812 -11.719 -6.371 1 76.56 444 ILE A N 1
ATOM 3496 C CA . ILE A 1 444 ? -30.094 -12.984 -6.324 1 76.56 444 ILE A CA 1
ATOM 3497 C C . ILE A 1 444 ? -30.828 -13.969 -5.422 1 76.56 444 ILE A C 1
ATOM 3499 O O . ILE A 1 444 ? -31 -15.141 -5.773 1 76.56 444 ILE A O 1
ATOM 3503 N N . ASN A 1 445 ? -31.312 -13.461 -4.227 1 68.38 445 ASN A N 1
ATOM 3504 C CA . ASN A 1 445 ? -31.859 -14.344 -3.203 1 68.38 445 ASN A CA 1
ATOM 3505 C C . ASN A 1 445 ? -33.406 -14.352 -3.23 1 68.38 445 ASN A C 1
ATOM 3507 O O . ASN A 1 445 ? -34.031 -14.414 -2.184 1 68.38 445 ASN A O 1
ATOM 3511 N N . LYS A 1 446 ? -33.875 -14.195 -4.355 1 64.38 446 LYS A N 1
ATOM 3512 C CA . LYS A 1 446 ? -35.344 -14.266 -4.41 1 64.38 446 LYS A CA 1
ATOM 3513 C C . LYS A 1 446 ? -35.844 -15.672 -4.07 1 64.38 446 LYS A C 1
ATOM 3515 O O . LYS A 1 446 ? -35.406 -16.656 -4.668 1 64.38 446 LYS A O 1
ATOM 3520 N N . GLU A 1 447 ? -36.406 -15.812 -2.846 1 59.25 447 GLU A N 1
ATOM 3521 C CA . GLU A 1 447 ? -36.906 -17.094 -2.377 1 59.25 447 GLU A CA 1
ATOM 3522 C C . GLU A 1 447 ? -38 -17.625 -3.285 1 59.25 447 GLU A C 1
ATOM 3524 O O . GLU A 1 447 ? -38.906 -16.891 -3.668 1 59.25 447 GLU A O 1
ATOM 3529 N N . GLN A 1 448 ? -37.719 -18.531 -4.062 1 53.97 448 GLN A N 1
ATOM 3530 C CA . GLN A 1 448 ? -38.875 -19.25 -4.629 1 53.97 448 GLN A CA 1
ATOM 3531 C C . GLN A 1 448 ? -39.406 -20.281 -3.643 1 53.97 448 GLN A C 1
ATOM 3533 O O . GLN A 1 448 ? -38.656 -20.969 -2.975 1 53.97 448 GLN A O 1
ATOM 3538 N N . GLU A 1 449 ? -40.688 -20.156 -3.146 1 49.03 449 GLU A N 1
ATOM 3539 C CA . GLU A 1 449 ? -41.375 -21.078 -2.254 1 49.03 449 GLU A CA 1
ATOM 3540 C C . GLU A 1 449 ? -41 -22.531 -2.586 1 49.03 449 GLU A C 1
ATOM 3542 O O . GLU A 1 449 ? -41.062 -22.938 -3.748 1 49.03 449 GLU A O 1
ATOM 3547 N N . GLY A 1 450 ? -40.531 -23.344 -1.536 1 50.78 450 GLY A N 1
ATOM 3548 C CA . GLY A 1 450 ? -40.312 -24.781 -1.641 1 50.78 450 GLY A CA 1
ATOM 3549 C C . GLY A 1 450 ? -38.906 -25.141 -2.111 1 50.78 450 GLY A C 1
ATOM 3550 O O . GLY A 1 450 ? -38.625 -26.312 -2.354 1 50.78 450 GLY A O 1
ATOM 3551 N N . GLN A 1 451 ? -38.125 -24.156 -2.311 1 59.75 451 GLN A N 1
ATOM 3552 C CA . GLN A 1 451 ? -36.875 -24.484 -2.998 1 59.75 451 GLN A CA 1
ATOM 3553 C C . GLN A 1 451 ? -35.812 -25.031 -2.023 1 59.75 451 GLN A C 1
ATOM 3555 O O . GLN A 1 451 ? -35.656 -24.516 -0.917 1 59.75 451 GLN A O 1
ATOM 3560 N N . CYS A 1 452 ? -35.25 -26.172 -2.387 1 66.94 452 CYS A N 1
ATOM 3561 C CA . CYS A 1 452 ? -34.188 -26.938 -1.747 1 66.94 452 CYS A CA 1
ATOM 3562 C C . CYS A 1 452 ? -32.906 -26.094 -1.656 1 66.94 452 CYS A C 1
ATOM 3564 O O . CYS A 1 452 ? -32.688 -25.188 -2.461 1 66.94 452 CYS A O 1
ATOM 3566 N N . VAL A 1 453 ? -32.156 -26.266 -0.597 1 76.44 453 VAL A N 1
ATOM 3567 C CA . VAL A 1 453 ? -30.906 -25.609 -0.264 1 76.44 453 VAL A CA 1
ATOM 3568 C C . VAL A 1 453 ? -29.969 -25.641 -1.475 1 76.44 453 VAL A C 1
ATOM 3570 O O . VAL A 1 453 ? -29.172 -24.719 -1.665 1 76.44 453 VAL A O 1
ATOM 3573 N N . ARG A 1 454 ? -30.25 -26.5 -2.383 1 83.62 454 ARG A N 1
ATOM 3574 C CA . ARG A 1 454 ? -29.375 -26.672 -3.539 1 83.62 454 ARG A CA 1
ATOM 3575 C C . ARG A 1 454 ? -29.547 -25.531 -4.531 1 83.62 454 ARG A C 1
ATOM 3577 O O . ARG A 1 454 ? -28.703 -25.312 -5.402 1 83.62 454 ARG A O 1
ATOM 3584 N N . HIS A 1 455 ? -30.594 -24.828 -4.363 1 84.56 455 HIS A N 1
ATOM 3585 C CA . HIS A 1 455 ? -30.891 -23.734 -5.293 1 84.56 455 HIS A CA 1
ATOM 3586 C C . HIS A 1 455 ? -30.406 -22.391 -4.75 1 84.56 455 HIS A C 1
ATOM 3588 O O . HIS A 1 455 ? -30.469 -21.375 -5.445 1 84.56 455 HIS A O 1
ATOM 3594 N N . ASP A 1 456 ? -29.922 -22.438 -3.619 1 86.88 456 ASP A N 1
ATOM 3595 C CA . ASP A 1 456 ? -29.531 -21.188 -2.955 1 86.88 456 ASP A CA 1
ATOM 3596 C C . ASP A 1 456 ? -28.266 -20.609 -3.561 1 86.88 456 ASP A C 1
ATOM 3598 O O . ASP A 1 456 ? -27.312 -21.344 -3.863 1 86.88 456 ASP A O 1
ATOM 3602 N N . PRO A 1 457 ? -28.297 -19.375 -3.744 1 90.44 457 PRO A N 1
ATOM 3603 C CA . PRO A 1 457 ? -27.078 -18.719 -4.23 1 90.44 457 PRO A CA 1
ATOM 3604 C C . PRO A 1 457 ? -25.969 -18.703 -3.186 1 90.44 457 PRO A C 1
ATOM 3606 O O . PRO A 1 457 ? -26.219 -18.953 -2.004 1 90.44 457 PRO A O 1
ATOM 3609 N N . PHE A 1 458 ? -24.797 -18.531 -3.602 1 94.31 458 PHE A N 1
ATOM 3610 C CA . PHE A 1 458 ? -23.594 -18.438 -2.801 1 94.31 458 PHE A CA 1
ATOM 3611 C C . PHE A 1 458 ? -23.312 -19.734 -2.07 1 94.31 458 PHE A C 1
ATOM 3613 O O . PHE A 1 458 ? -23.062 -19.75 -0.86 1 94.31 458 PHE A O 1
ATOM 3620 N N . PRO A 1 459 ? -23.422 -20.797 -2.723 1 96.56 459 PRO A N 1
ATOM 3621 C CA . PRO A 1 459 ? -22.922 -22 -2.043 1 96.56 459 PRO A CA 1
ATOM 3622 C C . PRO A 1 459 ? -21.438 -21.922 -1.723 1 96.56 459 PRO A C 1
ATOM 3624 O O . PRO A 1 459 ? -20.688 -21.234 -2.426 1 96.56 459 PRO A O 1
ATOM 3627 N N . THR A 1 460 ? -21.047 -22.547 -0.647 1 98 460 THR A N 1
ATOM 3628 C CA . THR A 1 460 ? -19.625 -22.656 -0.393 1 98 460 THR A CA 1
ATOM 3629 C C . THR A 1 460 ? -18.969 -23.625 -1.372 1 98 460 THR A C 1
ATOM 3631 O O . THR A 1 460 ? -19.641 -24.516 -1.902 1 98 460 THR A O 1
ATOM 3634 N N . LEU A 1 461 ? -17.719 -23.438 -1.621 1 98.62 461 LEU A N 1
ATOM 3635 C CA . LEU A 1 461 ? -16.984 -24.391 -2.438 1 98.62 461 LEU A CA 1
ATOM 3636 C C . LEU A 1 461 ? -17.062 -25.797 -1.837 1 98.62 461 LEU A C 1
ATOM 3638 O O . LEU A 1 461 ? -17.172 -26.781 -2.566 1 98.62 461 LEU A O 1
ATOM 3642 N N . GLN A 1 462 ? -16.984 -25.875 -0.546 1 98.25 462 GLN A N 1
ATOM 3643 C CA . GLN A 1 462 ? -17.109 -27.156 0.129 1 98.25 462 GLN A CA 1
ATOM 3644 C C . GLN A 1 462 ? -18.438 -27.828 -0.216 1 98.25 462 GLN A C 1
ATOM 3646 O O . GLN A 1 462 ? -18.469 -29.031 -0.517 1 98.25 462 GLN A O 1
ATOM 3651 N N . GLU A 1 463 ? -19.5 -27.031 -0.151 1 97.19 463 GLU A N 1
ATOM 3652 C CA . GLU A 1 463 ? -20.812 -27.562 -0.466 1 97.19 463 GLU A CA 1
ATOM 3653 C C . GLU A 1 463 ? -20.875 -28.078 -1.904 1 97.19 463 GLU A C 1
ATOM 3655 O O . GLU A 1 463 ? -21.438 -29.141 -2.168 1 97.19 463 GLU A O 1
ATOM 3660 N N . VAL A 1 464 ? -20.312 -27.359 -2.783 1 97.75 464 VAL A N 1
ATOM 3661 C CA . VAL A 1 464 ? -20.312 -27.734 -4.195 1 97.75 464 VAL A CA 1
ATOM 3662 C C . VAL A 1 464 ? -19.516 -29.016 -4.391 1 97.75 464 VAL A C 1
ATOM 3664 O O . VAL A 1 464 ? -19.953 -29.938 -5.086 1 97.75 464 VAL A O 1
ATOM 3667 N N . LEU A 1 465 ? -18.391 -29.156 -3.783 1 98 465 LEU A N 1
ATOM 3668 C CA . LEU A 1 465 ? -17.5 -30.312 -3.92 1 98 465 LEU A CA 1
ATOM 3669 C C . LEU A 1 465 ? -18.141 -31.562 -3.35 1 98 465 LEU A C 1
ATOM 3671 O O . LEU A 1 465 ? -17.906 -32.656 -3.844 1 98 465 LEU A O 1
ATOM 3675 N N . THR A 1 466 ? -18.984 -31.375 -2.379 1 96.81 466 THR A N 1
ATOM 3676 C CA . THR A 1 466 ? -19.5 -32.562 -1.68 1 96.81 466 THR A CA 1
ATOM 3677 C C . THR A 1 466 ? -20.891 -32.906 -2.201 1 96.81 466 THR A C 1
ATOM 3679 O O . THR A 1 466 ? -21.312 -34.062 -2.098 1 96.81 466 THR A O 1
ATOM 3682 N N . SER A 1 467 ? -21.578 -31.938 -2.809 1 95.19 467 SER A N 1
ATOM 3683 C CA . SER A 1 467 ? -22.984 -32.188 -3.16 1 95.19 467 SER A CA 1
ATOM 3684 C C . SER A 1 467 ? -23.125 -32.562 -4.625 1 95.19 467 SER A C 1
ATOM 3686 O O . SER A 1 467 ? -24.125 -33.156 -5.016 1 95.19 467 SER A O 1
ATOM 3688 N N . VAL A 1 468 ? -22.25 -32.25 -5.457 1 95.81 468 VAL A N 1
ATOM 3689 C CA . VAL A 1 468 ? -22.297 -32.562 -6.879 1 95.81 468 VAL A CA 1
ATOM 3690 C C . VAL A 1 468 ? -21.625 -33.906 -7.129 1 95.81 468 VAL A C 1
ATOM 3692 O O . VAL A 1 468 ? -20.594 -34.219 -6.52 1 95.81 468 VAL A O 1
ATOM 3695 N N . GLU A 1 469 ? -22.109 -34.656 -8.016 1 94.69 469 GLU A N 1
ATOM 3696 C CA . GLU A 1 469 ? -21.578 -35.969 -8.305 1 94.69 469 GLU A CA 1
ATOM 3697 C C . GLU A 1 469 ? -20.109 -35.906 -8.742 1 94.69 469 GLU A C 1
ATOM 3699 O O . GLU A 1 469 ? -19.734 -35.031 -9.508 1 94.69 469 GLU A O 1
ATOM 3704 N N . ASP A 1 470 ? -19.344 -36.875 -8.406 1 93.88 470 ASP A N 1
ATOM 3705 C CA . ASP A 1 470 ? -17.906 -36.875 -8.57 1 93.88 470 ASP A CA 1
ATOM 3706 C C . ASP A 1 470 ? -17.516 -37.031 -10.039 1 93.88 470 ASP A C 1
ATOM 3708 O O . ASP A 1 470 ? -16.406 -36.688 -10.445 1 93.88 470 ASP A O 1
ATOM 3712 N N . SER A 1 471 ? -18.391 -37.562 -10.758 1 93.12 471 SER A N 1
ATOM 3713 C CA . SER A 1 471 ? -18.078 -37.844 -12.156 1 93.12 471 SER A CA 1
ATOM 3714 C C . SER A 1 471 ? -18.016 -36.562 -12.969 1 93.12 471 SER A C 1
ATOM 3716 O O . SER A 1 471 ? -17.422 -36.531 -14.047 1 93.12 471 SER A O 1
ATOM 3718 N N . LEU A 1 472 ? -18.688 -35.562 -12.469 1 96.38 472 LEU A N 1
ATOM 3719 C CA . LEU A 1 472 ? -18.641 -34.25 -13.133 1 96.38 472 LEU A CA 1
ATOM 3720 C C . LEU A 1 472 ? -17.344 -33.5 -12.789 1 96.38 472 LEU A C 1
ATOM 3722 O O . LEU A 1 472 ? -17.062 -33.25 -11.617 1 96.38 472 LEU A O 1
ATOM 3726 N N . GLY A 1 473 ? -16.531 -33.188 -13.812 1 97.5 473 GLY A N 1
ATOM 3727 C CA . GLY A 1 473 ? -15.32 -32.406 -13.578 1 97.5 473 GLY A CA 1
ATOM 3728 C C . GLY A 1 473 ? -15.594 -30.953 -13.242 1 97.5 473 GLY A C 1
ATOM 3729 O O . GLY A 1 473 ? -16.656 -30.422 -13.57 1 97.5 473 GLY A O 1
ATOM 3730 N N . PHE A 1 474 ? -14.664 -30.344 -12.555 1 98.56 474 PHE A N 1
ATOM 3731 C CA . PHE A 1 474 ? -14.789 -28.938 -12.195 1 98.56 474 PHE A CA 1
ATOM 3732 C C . PHE A 1 474 ? -13.68 -28.109 -12.828 1 98.56 474 PHE A C 1
ATOM 3734 O O . PHE A 1 474 ? -12.5 -28.469 -12.734 1 98.56 474 PHE A O 1
ATOM 3741 N N . ASN A 1 475 ? -14.008 -27.109 -13.609 1 98.56 475 ASN A N 1
ATOM 3742 C CA . ASN A 1 475 ? -13.133 -25.984 -13.898 1 98.56 475 ASN A CA 1
ATOM 3743 C C . ASN A 1 475 ? -13.344 -24.844 -12.906 1 98.56 475 ASN A C 1
ATOM 3745 O O . ASN A 1 475 ? -14.273 -24.047 -13.047 1 98.56 475 ASN A O 1
ATOM 3749 N N . ILE A 1 476 ? -12.469 -24.766 -11.914 1 98.81 476 ILE A N 1
ATOM 3750 C CA . ILE A 1 476 ? -12.609 -23.797 -10.836 1 98.81 476 ILE A CA 1
ATOM 3751 C C . ILE A 1 476 ? -11.836 -22.531 -11.18 1 98.81 476 ILE A C 1
ATOM 3753 O O . ILE A 1 476 ? -10.609 -22.5 -11.125 1 98.81 476 ILE A O 1
ATOM 3757 N N . GLU A 1 477 ? -12.516 -21.547 -11.547 1 98.69 477 GLU A N 1
ATOM 3758 C CA . GLU A 1 477 ? -11.898 -20.25 -11.828 1 98.69 477 GLU A CA 1
ATOM 3759 C C . GLU A 1 477 ? -11.68 -19.453 -10.547 1 98.69 477 GLU A C 1
ATOM 3761 O O . GLU A 1 477 ? -12.633 -19.203 -9.797 1 98.69 477 GLU A O 1
ATOM 3766 N N . ILE A 1 478 ? -10.484 -19.094 -10.273 1 98.69 478 ILE A N 1
ATOM 3767 C CA . ILE A 1 478 ? -10.18 -18.234 -9.133 1 98.69 478 ILE A CA 1
ATOM 3768 C C . ILE A 1 478 ? -10.289 -16.766 -9.547 1 98.69 478 ILE A C 1
ATOM 3770 O O . ILE A 1 478 ? -9.539 -16.312 -10.406 1 98.69 478 ILE A O 1
ATOM 3774 N N . LYS A 1 479 ? -11.18 -16.078 -8.867 1 97.12 479 LYS A N 1
ATOM 3775 C CA . LYS A 1 479 ? -11.352 -14.656 -9.141 1 97.12 479 LYS A CA 1
ATOM 3776 C C . LYS A 1 479 ? -10.328 -13.82 -8.375 1 97.12 479 LYS A C 1
ATOM 3778 O O . LYS A 1 479 ? -10.203 -13.953 -7.156 1 97.12 479 LYS A O 1
ATOM 3783 N N . TYR A 1 480 ? -9.664 -13.008 -9.078 1 98 480 TYR A N 1
ATOM 3784 C CA . TYR A 1 480 ? -8.727 -12.047 -8.508 1 98 480 TYR A CA 1
ATOM 3785 C C . TYR A 1 480 ? -8.664 -10.781 -9.352 1 98 480 TYR A C 1
ATOM 3787 O O . TYR A 1 480 ? -8.555 -10.852 -10.578 1 98 480 TYR A O 1
ATOM 3795 N N . PRO A 1 481 ? -8.758 -9.641 -8.695 1 97.5 481 PRO A N 1
ATOM 3796 C CA . PRO A 1 481 ? -8.906 -8.398 -9.461 1 97.5 481 PRO A CA 1
ATOM 3797 C C . PRO A 1 481 ? -7.621 -7.992 -10.172 1 97.5 481 PRO A C 1
ATOM 3799 O O . PRO A 1 481 ? -6.523 -8.188 -9.641 1 97.5 481 PRO A O 1
ATOM 3802 N N . GLN A 1 482 ? -7.793 -7.41 -11.359 1 97.12 482 GLN A N 1
ATOM 3803 C CA . GLN A 1 482 ? -6.695 -6.863 -12.148 1 97.12 482 GLN A CA 1
ATOM 3804 C C . GLN A 1 482 ? -6.906 -5.379 -12.422 1 97.12 482 GLN A C 1
ATOM 3806 O O . GLN A 1 482 ? -8.023 -4.875 -12.328 1 97.12 482 GLN A O 1
ATOM 3811 N N . GLN A 1 483 ? -5.82 -4.727 -12.68 1 95.94 483 GLN A N 1
ATOM 3812 C CA . GLN A 1 483 ? -5.891 -3.355 -13.172 1 95.94 483 GLN A CA 1
ATOM 3813 C C . GLN A 1 483 ? -6.207 -3.322 -14.664 1 95.94 483 GLN A C 1
ATOM 3815 O O . GLN A 1 483 ? -5.715 -4.156 -15.43 1 95.94 483 GLN A O 1
ATOM 3820 N N . LEU A 1 484 ? -6.973 -2.318 -15.055 1 96.69 484 LEU A N 1
ATOM 3821 C CA . LEU A 1 484 ? -7.371 -2.176 -16.453 1 96.69 484 LEU A CA 1
ATOM 3822 C C . LEU A 1 484 ? -6.512 -1.13 -17.156 1 96.69 484 LEU A C 1
ATOM 3824 O O . LEU A 1 484 ? -5.785 -0.376 -16.516 1 96.69 484 LEU A O 1
ATOM 3828 N N . ILE A 1 485 ? -6.551 -1.096 -18.422 1 94.5 485 ILE A N 1
ATOM 3829 C CA . ILE A 1 485 ? -5.688 -0.264 -19.25 1 94.5 485 ILE A CA 1
ATOM 3830 C C . ILE A 1 485 ? -5.953 1.211 -18.953 1 94.5 485 ILE A C 1
ATOM 3832 O O . ILE A 1 485 ? -5.078 2.059 -19.156 1 94.5 485 ILE A O 1
ATOM 3836 N N . ASP A 1 486 ? -7.129 1.565 -18.422 1 93.44 486 ASP A N 1
ATOM 3837 C CA . ASP A 1 486 ? -7.457 2.945 -18.078 1 93.44 486 ASP A CA 1
ATOM 3838 C C . ASP A 1 486 ? -7.055 3.266 -16.641 1 93.44 486 ASP A C 1
ATOM 3840 O O . ASP A 1 486 ? -7.488 4.273 -16.078 1 93.44 486 ASP A O 1
ATOM 3844 N N . ASP A 1 487 ? -6.395 2.367 -16 1 90.81 487 ASP A N 1
ATOM 3845 C CA . ASP A 1 487 ? -5.77 2.518 -14.695 1 90.81 487 ASP A CA 1
ATOM 3846 C C . ASP A 1 487 ? -6.789 2.318 -13.57 1 90.81 487 ASP A C 1
ATOM 3848 O O . ASP A 1 487 ? -6.477 2.525 -12.398 1 90.81 487 ASP A O 1
ATOM 3852 N N . THR A 1 488 ? -7.941 1.898 -13.914 1 92.31 488 THR A N 1
ATOM 3853 C CA . THR A 1 488 ? -8.898 1.529 -12.883 1 92.31 488 THR A CA 1
ATOM 3854 C C . THR A 1 488 ? -8.734 0.066 -12.484 1 92.31 488 THR A C 1
ATOM 3856 O O . THR A 1 488 ? -8.18 -0.729 -13.25 1 92.31 488 THR A O 1
ATOM 3859 N N . TRP A 1 489 ? -9.18 -0.263 -11.281 1 92.94 489 TRP A N 1
ATOM 3860 C CA . TRP A 1 489 ? -9.117 -1.636 -10.789 1 92.94 489 TRP A CA 1
ATOM 3861 C C . TRP A 1 489 ? -10.5 -2.283 -10.812 1 92.94 489 TRP A C 1
ATOM 3863 O O . TRP A 1 489 ? -11.5 -1.628 -10.531 1 92.94 489 TRP A O 1
ATOM 3873 N N . GLU A 1 490 ? -10.531 -3.551 -11.117 1 94.62 490 GLU A N 1
ATOM 3874 C CA . GLU A 1 490 ? -11.789 -4.281 -11 1 94.62 490 GLU A CA 1
ATOM 3875 C C . GLU A 1 490 ? -12.336 -4.23 -9.578 1 94.62 490 GLU A C 1
ATOM 3877 O O . GLU A 1 490 ? -13.547 -4.152 -9.375 1 94.62 490 GLU A O 1
ATOM 3882 N N . MET A 1 491 ? -11.539 -4.312 -8.672 1 93.44 491 MET A N 1
ATOM 3883 C CA . MET A 1 491 ? -11.836 -4.18 -7.246 1 93.44 491 MET A CA 1
ATOM 3884 C C . MET A 1 491 ? -10.594 -3.764 -6.473 1 93.44 491 MET A C 1
ATOM 3886 O O . MET A 1 491 ? -9.5 -4.281 -6.715 1 93.44 491 MET A O 1
ATOM 3890 N N . GLU A 1 492 ? -10.75 -2.906 -5.555 1 87.44 492 GLU A N 1
ATOM 3891 C CA . GLU A 1 492 ? -9.633 -2.422 -4.754 1 87.44 492 GLU A CA 1
ATOM 3892 C C . GLU A 1 492 ? -9.617 -3.076 -3.373 1 87.44 492 GLU A C 1
ATOM 3894 O O . GLU A 1 492 ? -10.633 -3.611 -2.924 1 87.44 492 GLU A O 1
ATOM 3899 N N . ASN A 1 493 ? -8.453 -3.014 -2.734 1 85.62 493 ASN A N 1
ATOM 3900 C CA . ASN A 1 493 ? -8.289 -3.486 -1.364 1 85.62 493 ASN A CA 1
ATOM 3901 C C . ASN A 1 493 ? -8.719 -4.945 -1.219 1 85.62 493 ASN A C 1
ATOM 3903 O O . ASN A 1 493 ? -9.516 -5.281 -0.341 1 85.62 493 ASN A O 1
ATOM 3907 N N . PHE A 1 494 ? -8.219 -5.777 -2.039 1 92.31 494 PHE A N 1
ATOM 3908 C CA . PHE A 1 494 ? -8.555 -7.195 -2.074 1 92.31 494 PHE A CA 1
ATOM 3909 C C . PHE A 1 494 ? -7.586 -8 -1.217 1 92.31 494 PHE A C 1
ATOM 3911 O O . PHE A 1 494 ? -6.477 -7.547 -0.928 1 92.31 494 PHE A O 1
ATOM 3918 N N . THR A 1 495 ? -7.992 -9.141 -0.796 1 94.31 495 THR A N 1
ATOM 3919 C CA . THR A 1 495 ? -7.191 -10.062 -0 1 94.31 495 THR A CA 1
ATOM 3920 C C . THR A 1 495 ? -5.898 -10.422 -0.728 1 94.31 495 THR A C 1
ATOM 3922 O O . THR A 1 495 ? -5.895 -10.602 -1.947 1 94.31 495 THR A O 1
ATOM 3925 N N . ASP A 1 496 ? -4.824 -10.586 0.046 1 96.5 496 ASP A N 1
ATOM 3926 C CA . ASP A 1 496 ? -3.529 -10.977 -0.5 1 96.5 496 ASP A CA 1
ATOM 3927 C C . ASP A 1 496 ? -3.637 -12.281 -1.294 1 96.5 496 ASP A C 1
ATOM 3929 O O . ASP A 1 496 ? -4.332 -13.211 -0.88 1 96.5 496 ASP A O 1
ATOM 3933 N N . VAL A 1 497 ? -2.877 -12.383 -2.367 1 97.81 497 VAL A N 1
ATOM 3934 C CA . VAL A 1 497 ? -3.029 -13.469 -3.324 1 97.81 497 VAL A CA 1
ATOM 3935 C C . VAL A 1 497 ? -2.66 -14.797 -2.66 1 97.81 497 VAL A C 1
ATOM 3937 O O . VAL A 1 497 ? -3.299 -15.82 -2.908 1 97.81 497 VAL A O 1
ATOM 3940 N N . ASN A 1 498 ? -1.559 -14.883 -1.814 1 97.88 498 ASN A N 1
ATOM 3941 C CA . ASN A 1 498 ? -1.221 -16.109 -1.1 1 97.88 498 ASN A CA 1
ATOM 3942 C C . ASN A 1 498 ? -2.338 -16.531 -0.149 1 97.88 498 ASN A C 1
ATOM 3944 O O . ASN A 1 498 ? -2.754 -17.688 -0.147 1 97.88 498 ASN A O 1
ATOM 3948 N N . GLU A 1 499 ? -2.803 -15.594 0.598 1 97.25 499 GLU A N 1
ATOM 3949 C CA . GLU A 1 499 ? -3.867 -15.891 1.551 1 97.25 499 GLU A CA 1
ATOM 3950 C C . GLU A 1 499 ? -5.129 -16.359 0.838 1 97.25 499 GLU A C 1
ATOM 3952 O O . GLU A 1 499 ? -5.789 -17.297 1.29 1 97.25 499 GLU A O 1
ATOM 3957 N N . ASN A 1 500 ? -5.465 -15.641 -0.198 1 97.94 500 ASN A N 1
ATOM 3958 C CA . ASN A 1 500 ? -6.629 -16.016 -0.997 1 97.94 500 ASN A CA 1
ATOM 3959 C C . ASN A 1 500 ? -6.566 -17.469 -1.434 1 97.94 500 ASN A C 1
ATOM 3961 O O . ASN A 1 500 ? -7.508 -18.234 -1.207 1 97.94 500 ASN A O 1
ATOM 3965 N N . LEU A 1 501 ? -5.457 -17.891 -1.978 1 98.56 501 LEU A N 1
ATOM 3966 C CA . LEU A 1 501 ? -5.324 -19.234 -2.535 1 98.56 501 LEU A CA 1
ATOM 3967 C C . LEU A 1 501 ? -5.184 -20.266 -1.426 1 98.56 501 LEU A C 1
ATOM 3969 O O . LEU A 1 501 ? -5.641 -21.406 -1.57 1 98.56 501 LEU A O 1
ATOM 3973 N N . ASP A 1 502 ? -4.527 -19.906 -0.31 1 98.38 502 ASP A N 1
ATOM 3974 C CA . ASP A 1 502 ? -4.41 -20.828 0.803 1 98.38 502 ASP A CA 1
ATOM 3975 C C . ASP A 1 502 ? -5.781 -21.328 1.257 1 98.38 502 ASP A C 1
ATOM 3977 O O . ASP A 1 502 ? -5.984 -22.531 1.452 1 98.38 502 ASP A O 1
ATOM 3981 N N . GLN A 1 503 ? -6.711 -20.391 1.349 1 98.38 503 GLN A N 1
ATOM 3982 C CA . GLN A 1 503 ? -8.047 -20.734 1.818 1 98.38 503 GLN A CA 1
ATOM 3983 C C . GLN A 1 503 ? -8.773 -21.625 0.814 1 98.38 503 GLN A C 1
ATOM 3985 O O . GLN A 1 503 ? -9.438 -22.594 1.199 1 98.38 503 GLN A O 1
ATOM 3990 N N . ILE A 1 504 ? -8.641 -21.375 -0.388 1 98.75 504 ILE A N 1
ATOM 3991 C CA . ILE A 1 504 ? -9.344 -22.094 -1.436 1 98.75 504 ILE A CA 1
ATOM 3992 C C . ILE A 1 504 ? -8.742 -23.484 -1.592 1 98.75 504 ILE A C 1
ATOM 3994 O O . ILE A 1 504 ? -9.461 -24.484 -1.64 1 98.75 504 ILE A O 1
ATOM 3998 N N . LEU A 1 505 ? -7.422 -23.578 -1.656 1 98.75 505 LEU A N 1
ATOM 3999 C CA . LEU A 1 505 ? -6.746 -24.859 -1.872 1 98.75 505 LEU A CA 1
ATOM 4000 C C . LEU A 1 505 ? -6.961 -25.797 -0.686 1 98.75 505 LEU A C 1
ATOM 4002 O O . LEU A 1 505 ? -7.066 -27 -0.86 1 98.75 505 LEU A O 1
ATOM 4006 N N . ARG A 1 506 ? -7.035 -25.25 0.503 1 98.19 506 ARG A N 1
ATOM 4007 C CA . ARG A 1 506 ? -7.32 -26.078 1.664 1 98.19 506 ARG A CA 1
ATOM 4008 C C . ARG A 1 506 ? -8.664 -26.781 1.513 1 98.19 506 ARG A C 1
ATOM 4010 O O . ARG A 1 506 ? -8.789 -27.984 1.794 1 98.19 506 ARG A O 1
ATOM 4017 N N . VAL A 1 507 ? -9.641 -26.031 1.054 1 98.56 507 VAL A N 1
ATOM 4018 C CA . VAL A 1 507 ? -10.984 -26.578 0.883 1 98.56 507 VAL A CA 1
ATOM 4019 C C . VAL A 1 507 ? -10.969 -27.625 -0.228 1 98.56 507 VAL A C 1
ATOM 4021 O O . VAL A 1 507 ? -11.531 -28.719 -0.075 1 98.56 507 VAL A O 1
ATOM 4024 N N . VAL A 1 508 ? -10.289 -27.391 -1.312 1 98.62 508 VAL A N 1
ATOM 4025 C CA . VAL A 1 508 ? -10.266 -28.297 -2.453 1 98.62 508 VAL A CA 1
ATOM 4026 C C . VAL A 1 508 ? -9.602 -29.609 -2.053 1 98.62 508 VAL A C 1
ATOM 4028 O O . VAL A 1 508 ? -10.164 -30.688 -2.271 1 98.62 508 VAL A O 1
ATOM 4031 N N . PHE A 1 509 ? -8.477 -29.578 -1.434 1 97.88 509 PHE A N 1
ATOM 4032 C CA . PHE A 1 509 ? -7.719 -30.797 -1.145 1 97.88 509 PHE A CA 1
ATOM 4033 C C . PHE A 1 509 ? -8.352 -31.562 0.011 1 97.88 509 PHE A C 1
ATOM 4035 O O . PHE A 1 509 ? -8.094 -32.75 0.179 1 97.88 509 PHE A O 1
ATOM 4042 N N . ALA A 1 510 ? -9.203 -30.875 0.753 1 97.38 510 ALA A N 1
ATOM 4043 C CA . ALA A 1 510 ? -9.914 -31.562 1.829 1 97.38 510 ALA A CA 1
ATOM 4044 C C . ALA A 1 510 ? -11.133 -32.312 1.291 1 97.38 510 ALA A C 1
ATOM 4046 O O . ALA A 1 510 ? -11.547 -33.312 1.856 1 97.38 510 ALA A O 1
ATOM 4047 N N . HIS A 1 511 ? -11.695 -31.828 0.098 1 97.62 511 HIS A N 1
ATOM 4048 C CA . HIS A 1 511 ? -13.031 -32.312 -0.218 1 97.62 511 HIS A CA 1
ATOM 4049 C C . HIS A 1 511 ? -13.125 -32.781 -1.67 1 97.62 511 HIS A C 1
ATOM 4051 O O . HIS A 1 511 ? -14.141 -33.344 -2.092 1 97.62 511 HIS A O 1
ATOM 4057 N N . ALA A 1 512 ? -12.133 -32.656 -2.473 1 95.88 512 ALA A N 1
ATOM 4058 C CA . ALA A 1 512 ? -12.211 -32.906 -3.906 1 95.88 512 ALA A CA 1
ATOM 4059 C C . ALA A 1 512 ? -12.344 -34.406 -4.184 1 95.88 512 ALA A C 1
ATOM 4061 O O . ALA A 1 512 ? -12.922 -34.812 -5.195 1 95.88 512 ALA A O 1
ATOM 4062 N N . GLY A 1 513 ? -11.742 -35.281 -3.297 1 93.44 513 GLY A N 1
ATOM 4063 C CA . GLY A 1 513 ? -11.742 -36.688 -3.574 1 93.44 513 GLY A CA 1
ATOM 4064 C C . GLY A 1 513 ? -11.117 -37.031 -4.914 1 93.44 513 GLY A C 1
ATOM 4065 O O . GLY A 1 513 ? -10.039 -36.562 -5.25 1 93.44 513 GLY A O 1
ATOM 4066 N N . PRO A 1 514 ? -11.781 -37.906 -5.691 1 94.06 514 PRO A N 1
ATOM 4067 C CA . PRO A 1 514 ? -11.227 -38.312 -6.984 1 94.06 514 PRO A CA 1
ATOM 4068 C C . PRO A 1 514 ? -11.641 -37.406 -8.125 1 94.06 514 PRO A C 1
ATOM 4070 O O . PRO A 1 514 ? -11.352 -37.688 -9.289 1 94.06 514 PRO A O 1
ATOM 4073 N N . ARG A 1 515 ? -12.297 -36.312 -7.84 1 96.38 515 ARG A N 1
ATOM 4074 C CA . ARG A 1 515 ? -12.852 -35.438 -8.867 1 96.38 515 ARG A CA 1
ATOM 4075 C C . ARG A 1 515 ? -11.758 -34.875 -9.766 1 96.38 515 ARG A C 1
ATOM 4077 O O . ARG A 1 515 ? -10.688 -34.5 -9.281 1 96.38 515 ARG A O 1
ATOM 4084 N N . LYS A 1 516 ? -12.102 -34.844 -11.023 1 95.69 516 LYS A N 1
ATOM 4085 C CA . LYS A 1 516 ? -11.227 -34.125 -11.961 1 95.69 516 LYS A CA 1
ATOM 4086 C C . LYS A 1 516 ? -11.391 -32.625 -11.836 1 95.69 516 LYS A C 1
ATOM 4088 O O . LYS A 1 516 ? -12.5 -32.094 -11.938 1 95.69 516 LYS A O 1
ATOM 4093 N N . ILE A 1 517 ? -10.25 -32 -11.617 1 98 517 ILE A N 1
ATOM 4094 C CA . ILE A 1 517 ? -10.312 -30.562 -11.414 1 98 517 ILE A CA 1
ATOM 4095 C C . ILE A 1 517 ? -9.273 -29.875 -12.305 1 98 517 ILE A C 1
ATOM 4097 O O . ILE A 1 517 ? -8.156 -30.359 -12.469 1 98 517 ILE A O 1
ATOM 4101 N N . VAL A 1 518 ? -9.672 -28.812 -12.938 1 98.12 518 VAL A N 1
ATOM 4102 C CA . VAL A 1 518 ? -8.789 -27.859 -13.586 1 98.12 518 VAL A CA 1
ATOM 4103 C C . VAL A 1 518 ? -8.961 -26.484 -12.945 1 98.12 518 VAL A C 1
ATOM 4105 O O . VAL A 1 518 ? -10.086 -26.016 -12.758 1 98.12 518 VAL A O 1
ATOM 4108 N N . PHE A 1 519 ? -7.844 -25.875 -12.547 1 98.81 519 PHE A N 1
ATOM 4109 C CA . PHE A 1 519 ? -7.902 -24.5 -12.07 1 98.81 519 PHE A CA 1
ATOM 4110 C C . PHE A 1 519 ? -7.707 -23.516 -13.219 1 98.81 519 PHE A C 1
ATOM 4112 O O . PHE A 1 519 ? -6.969 -23.797 -14.164 1 98.81 519 PHE A O 1
ATOM 4119 N N . SER A 1 520 ? -8.336 -22.406 -13.125 1 98.75 520 SER A N 1
ATOM 4120 C CA . SER A 1 520 ? -8.125 -21.359 -14.109 1 98.75 520 SER A CA 1
ATOM 4121 C C . SER A 1 520 ? -8.219 -19.969 -13.461 1 98.75 520 SER A C 1
ATOM 4123 O O . SER A 1 520 ? -8.742 -19.828 -12.352 1 98.75 520 SER A O 1
ATOM 4125 N N . SER A 1 521 ? -7.633 -18.984 -14.07 1 98.81 521 SER A N 1
ATOM 4126 C CA . SER A 1 521 ? -7.723 -17.594 -13.633 1 98.81 521 SER A CA 1
ATOM 4127 C C . SER A 1 521 ? -7.324 -16.625 -14.75 1 98.81 521 SER A C 1
ATOM 4129 O O . SER A 1 521 ? -6.477 -16.953 -15.578 1 98.81 521 SER A O 1
ATOM 4131 N N . PHE A 1 522 ? -7.926 -15.43 -14.75 1 98.5 522 PHE A N 1
ATOM 4132 C CA . PHE A 1 522 ? -7.5 -14.367 -15.648 1 98.5 522 PHE A CA 1
ATOM 4133 C C . PHE A 1 522 ? -6.23 -13.695 -15.141 1 98.5 522 PHE A C 1
ATOM 4135 O O . PHE A 1 522 ? -5.539 -13.008 -15.891 1 98.5 522 PHE A O 1
ATOM 4142 N N . ASP A 1 523 ? -5.953 -13.82 -13.883 1 98.31 523 ASP A N 1
ATOM 4143 C CA . ASP A 1 523 ? -4.801 -13.164 -13.266 1 98.31 523 ASP A CA 1
ATOM 4144 C C . ASP A 1 523 ? -3.555 -14.039 -13.375 1 98.31 523 ASP A C 1
ATOM 4146 O O . ASP A 1 523 ? -3.498 -15.125 -12.789 1 98.31 523 ASP A O 1
ATOM 4150 N N . PRO A 1 524 ? -2.512 -13.555 -14.023 1 98.38 524 PRO A N 1
ATOM 4151 C CA . PRO A 1 524 ? -1.305 -14.359 -14.203 1 98.38 524 PRO A CA 1
ATOM 4152 C C . PRO A 1 524 ? -0.657 -14.758 -12.875 1 98.38 524 PRO A C 1
ATOM 4154 O O . PRO A 1 524 ? -0.157 -15.875 -12.734 1 98.38 524 PRO A O 1
ATOM 4157 N N . ASP A 1 525 ? -0.624 -13.891 -11.953 1 98.56 525 ASP A N 1
ATOM 4158 C CA . ASP A 1 525 ? 0.013 -14.203 -10.672 1 98.56 525 ASP A CA 1
ATOM 4159 C C . ASP A 1 525 ? -0.727 -15.32 -9.945 1 98.56 525 ASP A C 1
ATOM 4161 O O . ASP A 1 525 ? -0.101 -16.188 -9.328 1 98.56 525 ASP A O 1
ATOM 4165 N N . THR A 1 526 ? -2.025 -15.281 -10.023 1 98.69 526 THR A N 1
ATOM 4166 C CA . THR A 1 526 ? -2.824 -16.359 -9.453 1 98.69 526 THR A CA 1
ATOM 4167 C C . THR A 1 526 ? -2.475 -17.688 -10.109 1 98.69 526 THR A C 1
ATOM 4169 O O . THR A 1 526 ? -2.338 -18.703 -9.422 1 98.69 526 THR A O 1
ATOM 4172 N N . CYS A 1 527 ? -2.299 -17.719 -11.391 1 98.81 527 CYS A N 1
ATOM 4173 C CA . CYS A 1 527 ? -1.934 -18.953 -12.094 1 98.81 527 CYS A CA 1
ATOM 4174 C C . CYS A 1 527 ? -0.572 -19.453 -11.633 1 98.81 527 CYS A C 1
ATOM 4176 O O . CYS A 1 527 ? -0.384 -20.656 -11.445 1 98.81 527 CYS A O 1
ATOM 4178 N N . ILE A 1 528 ? 0.366 -18.547 -11.461 1 98.56 528 ILE A N 1
ATOM 4179 C CA . ILE A 1 528 ? 1.695 -18.922 -10.992 1 98.56 528 ILE A CA 1
ATOM 4180 C C . ILE A 1 528 ? 1.588 -19.594 -9.625 1 98.56 528 ILE A C 1
ATOM 4182 O O . ILE A 1 528 ? 2.15 -20.672 -9.414 1 98.56 528 ILE A O 1
ATOM 4186 N N . LEU A 1 529 ? 0.857 -18.984 -8.758 1 98.75 529 LEU A N 1
ATOM 4187 C CA . LEU A 1 529 ? 0.735 -19.516 -7.402 1 98.75 529 LEU A CA 1
ATOM 4188 C C . LEU A 1 529 ? 0 -20.859 -7.414 1 98.75 529 LEU A C 1
ATOM 4190 O O . LEU A 1 529 ? 0.372 -21.781 -6.688 1 98.75 529 LEU A O 1
ATOM 4194 N N . LEU A 1 530 ? -1.041 -20.938 -8.219 1 98.69 530 LEU A N 1
ATOM 4195 C CA . LEU A 1 530 ? -1.766 -22.203 -8.312 1 98.69 530 LEU A CA 1
ATOM 4196 C C . LEU A 1 530 ? -0.835 -23.328 -8.742 1 98.69 530 LEU A C 1
ATOM 4198 O O . LEU A 1 530 ? -0.931 -24.453 -8.227 1 98.69 530 LEU A O 1
ATOM 4202 N N . LYS A 1 531 ? 0.003 -23.016 -9.68 1 98.06 531 LYS A N 1
ATOM 4203 C CA . LYS A 1 531 ? 0.953 -24.016 -10.18 1 98.06 531 LYS A CA 1
ATOM 4204 C C . LYS A 1 531 ? 1.968 -24.391 -9.102 1 98.06 531 LYS A C 1
ATOM 4206 O O . LYS A 1 531 ? 2.32 -25.562 -8.961 1 98.06 531 LYS A O 1
ATOM 4211 N N . LEU A 1 532 ? 2.369 -23.469 -8.312 1 98.06 532 LEU A N 1
ATOM 4212 C CA . LEU A 1 532 ? 3.469 -23.656 -7.371 1 98.06 532 LEU A CA 1
ATOM 4213 C C . LEU A 1 532 ? 2.967 -24.25 -6.059 1 98.06 532 LEU A C 1
ATOM 4215 O O . LEU A 1 532 ? 3.695 -24.969 -5.379 1 98.06 532 LEU A O 1
ATOM 4219 N N . LYS A 1 533 ? 1.768 -23.953 -5.691 1 98.38 533 LYS A N 1
ATOM 4220 C CA . LYS A 1 533 ? 1.302 -24.266 -4.344 1 98.38 533 LYS A CA 1
ATOM 4221 C C . LYS A 1 533 ? 0.796 -25.703 -4.258 1 98.38 533 LYS A C 1
ATOM 4223 O O . LYS A 1 533 ? 0.606 -26.234 -3.16 1 98.38 533 LYS A O 1
ATOM 4228 N N . GLN A 1 534 ? 0.589 -26.328 -5.441 1 98.06 534 GLN A N 1
ATOM 4229 C CA . GLN A 1 534 ? 0.125 -27.703 -5.461 1 98.06 534 GLN A CA 1
ATOM 4230 C C . GLN A 1 534 ? 0.706 -28.469 -6.652 1 98.06 534 GLN A C 1
ATOM 4232 O O . GLN A 1 534 ? 1.25 -27.859 -7.574 1 98.06 534 GLN A O 1
ATOM 4237 N N . ASN A 1 535 ? 0.666 -29.828 -6.609 1 96.56 535 ASN A N 1
ATOM 4238 C CA . ASN A 1 535 ? 1.288 -30.609 -7.668 1 96.56 535 ASN A CA 1
ATOM 4239 C C . ASN A 1 535 ? 0.299 -31.594 -8.297 1 96.56 535 ASN A C 1
ATOM 4241 O O . ASN A 1 535 ? 0.699 -32.531 -8.992 1 96.56 535 ASN A O 1
ATOM 4245 N N . LYS A 1 536 ? -0.931 -31.359 -8.07 1 96.75 536 LYS A N 1
ATOM 4246 C CA . LYS A 1 536 ? -1.89 -32.375 -8.484 1 96.75 536 LYS A CA 1
ATOM 4247 C C . LYS A 1 536 ? -2.695 -31.922 -9.695 1 96.75 536 LYS A C 1
ATOM 4249 O O . LYS A 1 536 ? -2.75 -32.625 -10.711 1 96.75 536 LYS A O 1
ATOM 4254 N N . TYR A 1 537 ? -3.303 -30.812 -9.594 1 97.94 537 TYR A N 1
ATOM 4255 C CA . TYR A 1 537 ? -4.27 -30.391 -10.602 1 97.94 537 TYR A CA 1
ATOM 4256 C C . TYR A 1 537 ? -3.641 -29.422 -11.594 1 97.94 537 TYR A C 1
ATOM 4258 O O . TYR A 1 537 ? -2.836 -28.562 -11.211 1 97.94 537 TYR A O 1
ATOM 4266 N N . PRO A 1 538 ? -4.035 -29.516 -12.844 1 97.56 538 PRO A N 1
ATOM 4267 C CA . PRO A 1 538 ? -3.516 -28.609 -13.859 1 97.56 538 PRO A CA 1
ATOM 4268 C C . PRO A 1 538 ? -4.098 -27.203 -13.742 1 97.56 538 PRO A C 1
ATOM 4270 O O . PRO A 1 538 ? -5.117 -27 -13.078 1 97.56 538 PRO A O 1
ATOM 4273 N N . VAL A 1 539 ? -3.381 -26.25 -14.352 1 98.56 539 VAL A N 1
ATOM 4274 C CA . VAL A 1 539 ? -3.783 -24.844 -14.352 1 98.56 539 VAL A CA 1
ATOM 4275 C C . VAL A 1 539 ? -3.883 -24.344 -15.789 1 98.56 539 VAL A C 1
ATOM 4277 O O . VAL A 1 539 ? -2.984 -24.578 -16.609 1 98.56 539 VAL A O 1
ATOM 4280 N N . ILE A 1 540 ? -5 -23.719 -16.078 1 98.5 540 ILE A N 1
ATOM 4281 C CA . ILE A 1 540 ? -5.238 -23.094 -17.375 1 98.5 540 ILE A CA 1
ATOM 4282 C C . ILE A 1 540 ? -5.34 -21.578 -17.219 1 98.5 540 ILE A C 1
ATOM 4284 O O . ILE A 1 540 ? -5.988 -21.094 -16.297 1 98.5 540 ILE A O 1
ATOM 4288 N N . PHE A 1 541 ? -4.641 -20.844 -18.156 1 98.62 541 PHE A N 1
ATOM 4289 C CA . PHE A 1 541 ? -4.664 -19.391 -18.125 1 98.62 541 PHE A CA 1
ATOM 4290 C C . PHE A 1 541 ? -5.828 -18.844 -18.953 1 98.62 541 PHE A C 1
ATOM 4292 O O . PHE A 1 541 ? -5.879 -19.047 -20.172 1 98.62 541 PHE A O 1
ATOM 4299 N N . LEU A 1 542 ? -6.789 -18.156 -18.281 1 98.75 542 LEU A N 1
ATOM 4300 C CA . LEU A 1 542 ? -7.883 -17.484 -18.984 1 98.75 542 LEU A CA 1
ATOM 4301 C C . LEU A 1 542 ? -7.402 -16.203 -19.641 1 98.75 542 LEU A C 1
ATOM 4303 O O . LEU A 1 542 ? -6.711 -15.398 -19 1 98.75 542 LEU A O 1
ATOM 4307 N N . HIS A 1 543 ? -7.789 -16.016 -20.891 1 98.31 543 HIS A N 1
ATOM 4308 C CA . HIS A 1 543 ? -7.273 -14.852 -21.609 1 98.31 543 HIS A CA 1
ATOM 4309 C C . HIS A 1 543 ? -8.344 -14.25 -22.516 1 98.31 543 HIS A C 1
ATOM 4311 O O . HIS A 1 543 ? -8.977 -14.961 -23.297 1 98.31 543 HIS A O 1
ATOM 4317 N N . GLN A 1 544 ? -8.547 -12.969 -22.453 1 97.38 544 GLN A N 1
ATOM 4318 C CA . GLN A 1 544 ? -9.609 -12.344 -23.234 1 97.38 544 GLN A CA 1
ATOM 4319 C C . GLN A 1 544 ? -9.062 -11.781 -24.547 1 97.38 544 GLN A C 1
ATOM 4321 O O . GLN A 1 544 ? -9.836 -11.438 -25.438 1 97.38 544 GLN A O 1
ATOM 4326 N N . GLY A 1 545 ? -7.727 -11.719 -24.688 1 95.69 545 GLY A N 1
ATOM 4327 C CA . GLY A 1 545 ? -7.141 -11.117 -25.875 1 95.69 545 GLY A CA 1
ATOM 4328 C C . GLY A 1 545 ? -7.543 -9.672 -26.062 1 95.69 545 GLY A C 1
ATOM 4329 O O . GLY A 1 545 ? -7.902 -8.984 -25.109 1 95.69 545 GLY A O 1
ATOM 4330 N N . GLN A 1 546 ? -7.297 -9.195 -27.25 1 94.19 546 GLN A N 1
ATOM 4331 C CA . GLN A 1 546 ? -7.703 -7.84 -27.609 1 94.19 546 GLN A CA 1
ATOM 4332 C C . GLN A 1 546 ? -9.141 -7.812 -28.109 1 94.19 546 GLN A C 1
ATOM 4334 O O . GLN A 1 546 ? -9.383 -7.566 -29.297 1 94.19 546 GLN A O 1
ATOM 4339 N N . THR A 1 547 ? -10.039 -7.93 -27.219 1 95 547 THR A N 1
ATOM 4340 C CA . THR A 1 547 ? -11.461 -8.023 -27.531 1 95 547 THR A CA 1
ATOM 4341 C C . THR A 1 547 ? -12.086 -6.633 -27.609 1 95 547 THR A C 1
ATOM 4343 O O . THR A 1 547 ? -11.555 -5.672 -27.047 1 95 547 THR A O 1
ATOM 4346 N N . ASN A 1 548 ? -13.164 -6.48 -28.234 1 92.19 548 ASN A N 1
ATOM 4347 C CA . ASN A 1 548 ? -13.945 -5.25 -28.297 1 92.19 548 ASN A CA 1
ATOM 4348 C C . ASN A 1 548 ? -15.07 -5.25 -27.266 1 92.19 548 ASN A C 1
ATOM 4350 O O . ASN A 1 548 ? -15.836 -4.285 -27.172 1 92.19 548 ASN A O 1
ATOM 4354 N N . ILE A 1 549 ? -15.141 -6.25 -26.516 1 92.88 549 ILE A N 1
ATOM 4355 C CA . ILE A 1 549 ? -16.281 -6.445 -25.625 1 92.88 549 ILE A CA 1
ATOM 4356 C C . ILE A 1 549 ? -15.93 -5.965 -24.219 1 92.88 549 ILE A C 1
ATOM 4358 O O . ILE A 1 549 ? -16.734 -5.301 -23.562 1 92.88 549 ILE A O 1
ATOM 4362 N N . TYR A 1 550 ? -14.781 -6.32 -23.766 1 93.94 550 TYR A N 1
ATOM 4363 C CA . TYR A 1 550 ? -14.359 -5.992 -22.406 1 93.94 550 TYR A CA 1
ATOM 4364 C C . TYR A 1 550 ? -13.211 -4.992 -22.406 1 93.94 550 TYR A C 1
ATOM 4366 O O . TYR A 1 550 ? -12.469 -4.902 -23.391 1 93.94 550 TYR A O 1
ATOM 4374 N N . VAL A 1 551 ? -13.062 -4.289 -21.281 1 94.94 551 VAL A N 1
ATOM 4375 C CA . VAL A 1 551 ? -11.898 -3.426 -21.125 1 94.94 551 VAL A CA 1
ATOM 4376 C C . VAL A 1 551 ? -10.641 -4.277 -20.953 1 94.94 551 VAL A C 1
ATOM 4378 O O . VAL A 1 551 ? -10.641 -5.262 -20.203 1 94.94 551 VAL A O 1
ATOM 4381 N N . ARG A 1 552 ? -9.672 -3.914 -21.625 1 95.31 552 ARG A N 1
ATOM 4382 C CA . ARG A 1 552 ? -8.438 -4.695 -21.625 1 95.31 552 ARG A CA 1
ATOM 4383 C C . ARG A 1 552 ? -7.715 -4.586 -20.297 1 95.31 552 ARG A C 1
ATOM 4385 O O . ARG A 1 552 ? -7.781 -3.551 -19.625 1 95.31 552 ARG A O 1
ATOM 4392 N N . TYR A 1 553 ? -6.996 -5.664 -19.953 1 96.75 553 TYR A N 1
ATOM 4393 C CA . TYR A 1 553 ? -6.152 -5.656 -18.766 1 96.75 553 TYR A CA 1
ATOM 4394 C C . TYR A 1 553 ? -4.84 -4.93 -19.031 1 96.75 553 TYR A C 1
ATOM 4396 O O . TYR A 1 553 ? -4.332 -4.945 -20.156 1 96.75 553 TYR A O 1
ATOM 4404 N N . LYS A 1 554 ? -4.289 -4.336 -18.016 1 95.62 554 LYS A N 1
ATOM 4405 C CA . LYS A 1 554 ? -3.033 -3.596 -18.109 1 95.62 554 LYS A CA 1
ATOM 4406 C C . LYS A 1 554 ? -1.835 -4.543 -18.109 1 95.62 554 LYS A C 1
ATOM 4408 O O . LYS A 1 554 ? -0.809 -4.254 -18.734 1 95.62 554 LYS A O 1
ATOM 4413 N N . ASP A 1 555 ? -1.893 -5.633 -17.438 1 96.12 555 ASP A N 1
ATOM 4414 C CA . ASP A 1 555 ? -0.808 -6.605 -17.344 1 96.12 555 ASP A CA 1
ATOM 4415 C C . ASP A 1 555 ? -0.404 -7.109 -18.734 1 96.12 555 ASP A C 1
ATOM 4417 O O . ASP A 1 555 ? -1.237 -7.629 -19.469 1 96.12 555 ASP A O 1
ATOM 4421 N N . HIS A 1 556 ? 0.892 -7.031 -18.984 1 92.06 556 HIS A N 1
ATOM 4422 C CA . HIS A 1 556 ? 1.455 -7.406 -20.281 1 92.06 556 HIS A CA 1
ATOM 4423 C C . HIS A 1 556 ? 1.119 -8.852 -20.625 1 92.06 556 HIS A C 1
ATOM 4425 O O . HIS A 1 556 ? 0.823 -9.164 -21.781 1 92.06 556 HIS A O 1
ATOM 4431 N N . ARG A 1 557 ? 1.102 -9.68 -19.797 1 95 557 ARG A N 1
ATOM 4432 C CA . ARG A 1 557 ? 0.883 -11.109 -20 1 95 557 ARG A CA 1
ATOM 4433 C C . ARG A 1 557 ? -0.562 -11.391 -20.391 1 95 557 ARG A C 1
ATOM 4435 O O . ARG A 1 557 ? -0.846 -12.398 -21.047 1 95 557 ARG A O 1
ATOM 4442 N N . ALA A 1 558 ? -1.442 -10.477 -20 1 96.31 558 ALA A N 1
ATOM 4443 C CA . ALA A 1 558 ? -2.869 -10.656 -20.25 1 96.31 558 ALA A CA 1
ATOM 4444 C C . ALA A 1 558 ? -3.338 -9.758 -21.406 1 96.31 558 ALA A C 1
ATOM 4446 O O . ALA A 1 558 ? -4.539 -9.656 -21.656 1 96.31 558 ALA A O 1
ATOM 4447 N N . SER A 1 559 ? -2.422 -9.188 -22.156 1 92.94 559 SER A N 1
ATOM 4448 C CA . SER A 1 559 ? -2.775 -8.156 -23.125 1 92.94 559 SER A CA 1
ATOM 4449 C C . SER A 1 559 ? -3.107 -8.773 -24.484 1 92.94 559 SER A C 1
ATOM 4451 O O . SER A 1 559 ? -4.121 -8.43 -25.094 1 92.94 559 SER A O 1
ATOM 4453 N N . THR A 1 560 ? -2.244 -9.672 -25 1 93.44 560 THR A N 1
ATOM 4454 C CA . THR A 1 560 ? -2.48 -10.359 -26.266 1 93.44 560 THR A CA 1
ATOM 4455 C C . THR A 1 560 ? -2.357 -11.867 -26.094 1 93.44 560 THR A C 1
ATOM 4457 O O . THR A 1 560 ? -1.653 -12.344 -25.203 1 93.44 560 THR A O 1
ATOM 4460 N N . PHE A 1 561 ? -3.021 -12.586 -27.031 1 95.31 561 PHE A N 1
ATOM 4461 C CA . PHE A 1 561 ? -2.928 -14.047 -26.984 1 95.31 561 PHE A CA 1
ATOM 4462 C C . PHE A 1 561 ? -1.477 -14.5 -27.094 1 95.31 561 PHE A C 1
ATOM 4464 O O . PHE A 1 561 ? -1.056 -15.438 -26.422 1 95.31 561 PHE A O 1
ATOM 4471 N N . GLY A 1 562 ? -0.7 -13.828 -27.938 1 92.44 562 GLY A N 1
ATOM 4472 C CA . GLY A 1 562 ? 0.704 -14.172 -28.094 1 92.44 562 GLY A CA 1
ATOM 4473 C C . GLY A 1 562 ? 1.478 -14.109 -26.781 1 92.44 562 GLY A C 1
ATOM 4474 O O . GLY A 1 562 ? 2.188 -15.055 -26.438 1 92.44 562 GLY A O 1
ATOM 4475 N N . TRP A 1 563 ? 1.335 -13.039 -26.094 1 92.44 563 TRP A N 1
ATOM 4476 C CA . TRP A 1 563 ? 2.02 -12.875 -24.812 1 92.44 563 TRP A CA 1
ATOM 4477 C C . TRP A 1 563 ? 1.496 -13.867 -23.781 1 92.44 563 TRP A C 1
ATOM 4479 O O . TRP A 1 563 ? 2.252 -14.344 -22.938 1 92.44 563 TRP A O 1
ATOM 4489 N N . GLY A 1 564 ? 0.183 -14.086 -23.859 1 95.5 564 GLY A N 1
ATOM 4490 C CA . GLY A 1 564 ? -0.397 -15.086 -22.969 1 95.5 564 GLY A CA 1
ATOM 4491 C C . GLY A 1 564 ? 0.172 -16.469 -23.172 1 95.5 564 GLY A C 1
ATOM 4492 O O . GLY A 1 564 ? 0.438 -17.188 -22.219 1 95.5 564 GLY A O 1
ATOM 4493 N N . ILE A 1 565 ? 0.336 -16.875 -24.422 1 94.44 565 ILE A N 1
ATOM 4494 C CA . ILE A 1 565 ? 0.912 -18.172 -24.766 1 94.44 565 ILE A CA 1
ATOM 4495 C C . ILE A 1 565 ? 2.34 -18.266 -24.234 1 94.44 565 ILE A C 1
ATOM 4497 O O . ILE A 1 565 ? 2.721 -19.266 -23.625 1 94.44 565 ILE A O 1
ATOM 4501 N N . ASN A 1 566 ? 3.129 -17.188 -24.406 1 93.06 566 ASN A N 1
ATOM 4502 C CA . ASN A 1 566 ? 4.488 -17.141 -23.891 1 93.06 566 ASN A CA 1
ATOM 4503 C C . ASN A 1 566 ? 4.508 -17.312 -22.375 1 93.06 566 ASN A C 1
ATOM 4505 O O . ASN A 1 566 ? 5.348 -18.031 -21.828 1 93.06 566 ASN A O 1
ATOM 4509 N N . PHE A 1 567 ? 3.635 -16.672 -21.766 1 95.81 567 PHE A N 1
ATOM 4510 C CA . PHE A 1 567 ? 3.531 -16.734 -20.312 1 95.81 567 PHE A CA 1
ATOM 4511 C C . PHE A 1 567 ? 3.223 -18.172 -19.859 1 95.81 567 PHE A C 1
ATOM 4513 O O . PHE A 1 567 ? 3.877 -18.688 -18.953 1 95.81 567 PHE A O 1
ATOM 4520 N N . ALA A 1 568 ? 2.201 -18.719 -20.453 1 96.06 568 ALA A N 1
ATOM 4521 C CA . ALA A 1 568 ? 1.812 -20.094 -20.094 1 96.06 568 ALA A CA 1
ATOM 4522 C C . ALA A 1 568 ? 2.98 -21.062 -20.266 1 96.06 568 ALA A C 1
ATOM 4524 O O . ALA A 1 568 ? 3.186 -21.953 -19.438 1 96.06 568 ALA A O 1
ATOM 4525 N N . LEU A 1 569 ? 3.729 -20.859 -21.328 1 92.69 569 LEU A N 1
ATOM 4526 C CA . LEU A 1 569 ? 4.902 -21.703 -21.578 1 92.69 569 LEU A CA 1
ATOM 4527 C C . LEU A 1 569 ? 5.961 -21.484 -20.5 1 92.69 569 LEU A C 1
ATOM 4529 O O . LEU A 1 569 ? 6.516 -22.453 -19.969 1 92.69 569 LEU A O 1
ATOM 4533 N N . SER A 1 570 ? 6.176 -20.266 -20.172 1 93.56 570 SER A N 1
ATOM 4534 C CA . SER A 1 570 ? 7.211 -19.906 -19.219 1 93.56 570 SER A CA 1
ATOM 4535 C C . SER A 1 570 ? 6.914 -20.5 -17.844 1 93.56 570 SER A C 1
ATOM 4537 O O . SER A 1 570 ? 7.836 -20.891 -17.109 1 93.56 570 SER A O 1
ATOM 4539 N N . GLU A 1 571 ? 5.652 -20.609 -17.516 1 94.88 571 GLU A N 1
ATOM 4540 C CA . GLU A 1 571 ? 5.273 -21.047 -16.188 1 94.88 571 GLU A CA 1
ATOM 4541 C C . GLU A 1 571 ? 4.82 -22.5 -16.188 1 94.88 571 GLU A C 1
ATOM 4543 O O . GLU A 1 571 ? 4.367 -23.031 -15.164 1 94.88 571 GLU A O 1
ATOM 4548 N N . HIS A 1 572 ? 4.883 -23.188 -17.297 1 92.56 572 HIS A N 1
ATOM 4549 C CA . HIS A 1 572 ? 4.574 -24.609 -17.453 1 92.56 572 HIS A CA 1
ATOM 4550 C C . HIS A 1 572 ? 3.113 -24.891 -17.125 1 92.56 572 HIS A C 1
ATOM 4552 O O . HIS A 1 572 ? 2.812 -25.859 -16.406 1 92.56 572 HIS A O 1
ATOM 4558 N N . LEU A 1 573 ? 2.266 -23.984 -17.516 1 96.38 573 LEU A N 1
ATOM 4559 C CA . LEU A 1 573 ? 0.838 -24.25 -17.375 1 96.38 573 LEU A CA 1
ATOM 4560 C C . LEU A 1 573 ? 0.381 -25.297 -18.391 1 96.38 573 LEU A C 1
ATOM 4562 O O . LEU A 1 573 ? 1.09 -25.594 -19.344 1 96.38 573 LEU A O 1
ATOM 4566 N N . LEU A 1 574 ? -0.768 -25.875 -18.078 1 96.38 574 LEU A N 1
ATOM 4567 C CA . LEU A 1 574 ? -1.294 -26.891 -18.984 1 96.38 574 LEU A CA 1
ATOM 4568 C C . LEU A 1 574 ? -1.693 -26.266 -20.328 1 96.38 574 LEU A C 1
ATOM 4570 O O . LEU A 1 574 ? -1.512 -26.891 -21.375 1 96.38 574 LEU A O 1
ATOM 4574 N N . GLY A 1 575 ? -2.285 -25.172 -20.234 1 97.31 575 GLY A N 1
ATOM 4575 C CA . GLY A 1 575 ? -2.732 -24.5 -21.453 1 97.31 575 GLY A CA 1
ATOM 4576 C C . GLY A 1 575 ? -3.451 -23.188 -21.188 1 97.31 575 GLY A C 1
ATOM 4577 O O . GLY A 1 575 ? -3.109 -22.469 -20.25 1 97.31 575 GLY A O 1
ATOM 4578 N N . LEU A 1 576 ? -4.324 -22.828 -22.203 1 97.94 576 LEU A N 1
ATOM 4579 C CA . LEU A 1 576 ? -5.039 -21.562 -22.125 1 97.94 576 LEU A CA 1
ATOM 4580 C C . LEU A 1 576 ? -6.52 -21.75 -22.438 1 97.94 576 LEU A C 1
ATOM 4582 O O . LEU A 1 576 ? -6.891 -22.703 -23.141 1 97.94 576 LEU A O 1
ATOM 4586 N N . ALA A 1 577 ? -7.34 -20.875 -21.875 1 98.56 577 ALA A N 1
ATOM 4587 C CA . ALA A 1 577 ? -8.727 -20.688 -22.312 1 98.56 577 ALA A CA 1
ATOM 4588 C C . ALA A 1 577 ? -8.898 -19.344 -23.031 1 98.56 577 ALA A C 1
ATOM 4590 O O . ALA A 1 577 ? -8.805 -18.281 -22.406 1 98.56 577 ALA A O 1
ATOM 4591 N N . LEU A 1 578 ? -9.195 -19.391 -24.312 1 98.25 578 LEU A N 1
ATOM 4592 C CA . LEU A 1 578 ? -9.141 -18.203 -25.156 1 98.25 578 LEU A CA 1
ATOM 4593 C C . LEU A 1 578 ? -10.547 -17.734 -25.531 1 98.25 578 LEU A C 1
ATOM 4595 O O . LEU A 1 578 ? -11.43 -18.562 -25.781 1 98.25 578 LEU A O 1
ATOM 4599 N N . HIS A 1 579 ? -10.727 -16.438 -25.516 1 98 579 HIS A N 1
ATOM 4600 C CA . HIS A 1 579 ? -12 -15.859 -25.922 1 98 579 HIS A CA 1
ATOM 4601 C C . HIS A 1 579 ? -12.281 -16.141 -27.391 1 98 579 HIS A C 1
ATOM 4603 O O . HIS A 1 579 ? -11.5 -15.75 -28.266 1 98 579 HIS A O 1
ATOM 4609 N N . THR A 1 580 ? -13.383 -16.672 -27.656 1 97.44 580 THR A N 1
ATOM 4610 C CA . THR A 1 580 ? -13.711 -17.172 -28.984 1 97.44 580 THR A CA 1
ATOM 4611 C C . THR A 1 580 ? -13.789 -16.031 -30 1 97.44 580 THR A C 1
ATOM 4613 O O . THR A 1 580 ? -13.328 -16.172 -31.125 1 97.44 580 THR A O 1
ATOM 4616 N N . GLU A 1 581 ? -14.312 -14.906 -29.562 1 96.38 581 GLU A N 1
ATOM 4617 C CA . GLU A 1 581 ? -14.453 -13.758 -30.453 1 96.38 581 GLU A CA 1
ATOM 4618 C C . GLU A 1 581 ? -13.109 -13.367 -31.062 1 96.38 581 GLU A C 1
ATOM 4620 O O . GLU A 1 581 ? -13.008 -13.102 -32.25 1 96.38 581 GLU A O 1
ATOM 4625 N N . VAL A 1 582 ? -12.148 -13.32 -30.297 1 95.75 582 VAL A N 1
ATOM 4626 C CA . VAL A 1 582 ? -10.82 -12.906 -30.734 1 95.75 582 VAL A CA 1
ATOM 4627 C C . VAL A 1 582 ? -10.164 -14.031 -31.531 1 95.75 582 VAL A C 1
ATOM 4629 O O . VAL A 1 582 ? -9.523 -13.781 -32.562 1 95.75 582 VAL A O 1
ATOM 4632 N N . LEU A 1 583 ? -10.352 -15.234 -31.094 1 95.12 583 LEU A N 1
ATOM 4633 C CA . LEU A 1 583 ? -9.734 -16.391 -31.719 1 95.12 583 LEU A CA 1
ATOM 4634 C C . LEU A 1 583 ? -10.234 -16.562 -33.156 1 95.12 583 LEU A C 1
ATOM 4636 O O . LEU A 1 583 ? -9.461 -16.906 -34.062 1 95.12 583 LEU A O 1
ATOM 4640 N N . LEU A 1 584 ? -11.477 -16.281 -33.375 1 94.31 584 LEU A N 1
ATOM 4641 C CA . LEU A 1 584 ? -12.094 -16.422 -34.719 1 94.31 584 LEU A CA 1
ATOM 4642 C C . LEU A 1 584 ? -11.492 -15.438 -35.688 1 94.31 584 LEU A C 1
ATOM 4644 O O . LEU A 1 584 ? -11.578 -15.633 -36.906 1 94.31 584 LEU A O 1
ATOM 4648 N N . ARG A 1 585 ? -10.891 -14.422 -35.188 1 92.81 585 ARG A N 1
ATOM 4649 C CA . ARG A 1 585 ? -10.273 -13.43 -36.062 1 92.81 585 ARG A CA 1
ATOM 4650 C C . ARG A 1 585 ? -8.883 -13.883 -36.5 1 92.81 585 ARG A C 1
ATOM 4652 O O . ARG A 1 585 ? -8.383 -13.438 -37.531 1 92.81 585 ARG A O 1
ATOM 4659 N N . ASP A 1 586 ? -8.234 -14.68 -35.625 1 91.62 586 ASP A N 1
ATOM 4660 C CA . ASP A 1 586 ? -6.895 -15.164 -35.969 1 91.62 586 ASP A CA 1
ATOM 4661 C C . ASP A 1 586 ? -6.699 -16.594 -35.469 1 91.62 586 ASP A C 1
ATOM 4663 O O . ASP A 1 586 ? -6.184 -16.828 -34.375 1 91.62 586 ASP A O 1
ATOM 4667 N N . LEU A 1 587 ? -6.887 -17.531 -36.312 1 91.88 587 LEU A N 1
ATOM 4668 C CA . LEU A 1 587 ? -6.84 -18.953 -35.969 1 91.88 587 LEU A CA 1
ATOM 4669 C C . LEU A 1 587 ? -5.398 -19.453 -35.938 1 91.88 587 LEU A C 1
ATOM 4671 O O . LEU A 1 587 ? -5.133 -20.547 -35.438 1 91.88 587 LEU A O 1
ATOM 4675 N N . SER A 1 588 ? -4.41 -18.641 -36.406 1 91 588 SER A N 1
ATOM 4676 C CA . SER A 1 588 ? -3.008 -19.047 -36.375 1 91 588 SER A CA 1
ATOM 4677 C C . SER A 1 588 ? -2.49 -19.234 -34.969 1 91 588 SER A C 1
ATOM 4679 O O . SER A 1 588 ? -1.526 -19.969 -34.75 1 91 588 SER A O 1
ATOM 4681 N N . LEU A 1 589 ? -3.098 -18.594 -34.094 1 90.06 589 LEU A N 1
ATOM 4682 C CA . LEU A 1 589 ? -2.691 -18.703 -32.688 1 90.06 589 LEU A CA 1
ATOM 4683 C C . LEU A 1 589 ? -2.99 -20.094 -32.156 1 90.06 589 LEU A C 1
ATOM 4685 O O . LEU A 1 589 ? -2.299 -20.562 -31.25 1 90.06 589 LEU A O 1
ATOM 4689 N N . LEU A 1 590 ? -4.016 -20.703 -32.656 1 93.06 590 LEU A N 1
ATOM 4690 C CA . LEU A 1 590 ? -4.34 -22.078 -32.281 1 93.06 590 LEU A CA 1
ATOM 4691 C C . LEU A 1 590 ? -3.23 -23.031 -32.688 1 93.06 590 LEU A C 1
ATOM 4693 O O . LEU A 1 590 ? -2.887 -23.953 -31.922 1 93.06 590 LEU A O 1
ATOM 4697 N N . GLU A 1 591 ? -2.676 -22.797 -33.781 1 90.88 591 GLU A N 1
ATOM 4698 C CA . GLU A 1 591 ? -1.582 -23.625 -34.25 1 90.88 591 GLU A CA 1
ATOM 4699 C C . GLU A 1 591 ? -0.354 -23.516 -33.375 1 90.88 591 GLU A C 1
ATOM 4701 O O . GLU A 1 591 ? 0.335 -24.5 -33.125 1 90.88 591 GLU A O 1
ATOM 4706 N N . ARG A 1 592 ? -0.155 -22.391 -32.938 1 90.19 592 ARG A N 1
ATOM 4707 C CA . ARG A 1 592 ? 0.969 -22.188 -32.031 1 90.19 592 ARG A CA 1
ATOM 4708 C C . ARG A 1 592 ? 0.775 -22.969 -30.75 1 90.19 592 ARG A C 1
ATOM 4710 O O . ARG A 1 592 ? 1.717 -23.578 -30.234 1 90.19 592 ARG A O 1
ATOM 4717 N N . CYS A 1 593 ? -0.385 -22.891 -30.219 1 93 593 CYS A N 1
ATOM 4718 C CA . CYS A 1 593 ? -0.69 -23.641 -29.016 1 93 593 CYS A CA 1
ATOM 4719 C C . CYS A 1 593 ? -0.469 -25.141 -29.234 1 93 593 CYS A C 1
ATOM 4721 O O . CYS A 1 593 ? 0.167 -25.797 -28.406 1 93 593 CYS A O 1
ATOM 4723 N N . PHE A 1 594 ? -0.9 -25.594 -30.391 1 91.25 594 PHE A N 1
ATOM 4724 C CA . PHE A 1 594 ? -0.801 -27.031 -30.688 1 91.25 594 PHE A CA 1
ATOM 4725 C C . PHE A 1 594 ? 0.652 -27.438 -30.891 1 91.25 594 PHE A C 1
ATOM 4727 O O . PHE A 1 594 ? 1.06 -28.531 -30.5 1 91.25 594 PHE A O 1
ATOM 4734 N N . ALA A 1 595 ? 1.377 -26.547 -31.453 1 89.12 595 ALA A N 1
ATOM 4735 C CA . ALA A 1 595 ? 2.793 -26.812 -31.688 1 89.12 595 ALA A CA 1
ATOM 4736 C C . ALA A 1 595 ? 3.537 -27.016 -30.359 1 89.12 595 ALA A C 1
ATOM 4738 O O . ALA A 1 595 ? 4.523 -27.766 -30.312 1 89.12 595 ALA A O 1
ATOM 4739 N N . HIS A 1 596 ? 3.043 -26.438 -29.375 1 88.44 596 HIS A N 1
ATOM 4740 C CA . HIS A 1 596 ? 3.676 -26.562 -28.062 1 88.44 596 HIS A CA 1
ATOM 4741 C C . HIS A 1 596 ? 2.906 -27.531 -27.172 1 88.44 596 HIS A C 1
ATOM 4743 O O . HIS A 1 596 ? 3.104 -27.547 -25.953 1 88.44 596 HIS A O 1
ATOM 4749 N N . LYS A 1 597 ? 1.888 -28.234 -27.719 1 88.62 597 LYS A N 1
ATOM 4750 C CA . LYS A 1 597 ? 1.106 -29.266 -27.062 1 88.62 597 LYS A CA 1
ATOM 4751 C C . LYS A 1 597 ? 0.319 -28.703 -25.875 1 88.62 597 LYS A C 1
ATOM 4753 O O . LYS A 1 597 ? 0.185 -29.359 -24.844 1 88.62 597 LYS A O 1
ATOM 4758 N N . MET A 1 598 ? -0.088 -27.5 -26.062 1 93.25 598 MET A N 1
ATOM 4759 C CA . MET A 1 598 ? -0.899 -26.875 -25.016 1 93.25 598 MET A CA 1
ATOM 4760 C C . MET A 1 598 ? -2.365 -27.266 -25.172 1 93.25 598 MET A C 1
ATOM 4762 O O . MET A 1 598 ? -2.867 -27.406 -26.281 1 93.25 598 MET A O 1
ATOM 4766 N N . VAL A 1 599 ? -2.986 -27.453 -24.062 1 95.5 599 VAL A N 1
ATOM 4767 C CA . VAL A 1 599 ? -4.43 -27.688 -24.031 1 95.5 599 VAL A CA 1
ATOM 4768 C C . VAL A 1 599 ? -5.16 -26.359 -24.234 1 95.5 599 VAL A C 1
ATOM 4770 O O . VAL A 1 599 ? -4.816 -25.344 -23.609 1 95.5 599 VAL A O 1
ATOM 4773 N N . VAL A 1 600 ? -6.184 -26.359 -25.125 1 97 600 VAL A N 1
ATOM 4774 C CA . VAL A 1 600 ? -6.867 -25.109 -25.438 1 97 600 VAL A CA 1
ATOM 4775 C C . VAL A 1 600 ? -8.359 -25.25 -25.141 1 97 600 VAL A C 1
ATOM 4777 O O . VAL A 1 600 ? -9.047 -26.094 -25.719 1 97 600 VAL A O 1
ATOM 4780 N N . PHE A 1 601 ? -8.867 -24.453 -24.203 1 97.94 601 PHE A N 1
ATOM 4781 C CA . PHE A 1 601 ? -10.297 -24.203 -24.016 1 97.94 601 PHE A CA 1
ATOM 4782 C C . PHE A 1 601 ? -10.727 -22.922 -24.719 1 97.94 601 PHE A C 1
ATOM 4784 O O . PHE A 1 601 ? -9.891 -22.062 -25.016 1 97.94 601 PHE A O 1
ATOM 4791 N N . VAL A 1 602 ? -11.992 -22.844 -25.031 1 98.19 602 VAL A N 1
ATOM 4792 C CA . VAL A 1 602 ? -12.539 -21.594 -25.578 1 98.19 602 VAL A CA 1
ATOM 4793 C C . VAL A 1 602 ? -13.781 -21.188 -24.781 1 98.19 602 VAL A C 1
ATOM 4795 O O . VAL A 1 602 ? -14.523 -22.047 -24.297 1 98.19 602 VAL A O 1
ATOM 4798 N N . TRP A 1 603 ? -13.969 -19.906 -24.656 1 98 603 TRP A N 1
ATOM 4799 C CA . TRP A 1 603 ? -15.094 -19.359 -23.891 1 98 603 TRP A CA 1
ATOM 4800 C C . TRP A 1 603 ? -15.633 -18.094 -24.562 1 98 603 TRP A C 1
ATOM 4802 O O . TRP A 1 603 ? -15 -17.531 -25.453 1 98 603 TRP A O 1
ATOM 4812 N N . GLY A 1 604 ? -16.797 -17.688 -24.172 1 96.12 604 GLY A N 1
ATOM 4813 C CA . GLY A 1 604 ? -17.422 -16.469 -24.688 1 96.12 604 GLY A CA 1
ATOM 4814 C C . GLY A 1 604 ? -18.828 -16.703 -25.203 1 96.12 604 GLY A C 1
ATOM 4815 O O . GLY A 1 604 ? -19.234 -17.844 -25.438 1 96.12 604 GLY A O 1
ATOM 4816 N N . ASP A 1 605 ? -19.516 -15.617 -25.469 1 93.88 605 ASP A N 1
ATOM 4817 C CA . ASP A 1 605 ? -20.906 -15.664 -25.891 1 93.88 605 ASP A CA 1
ATOM 4818 C C . ASP A 1 605 ? -21.047 -16.297 -27.266 1 93.88 605 ASP A C 1
ATOM 4820 O O . ASP A 1 605 ? -22.109 -16.844 -27.594 1 93.88 605 ASP A O 1
ATOM 4824 N N . ASP A 1 606 ? -20.047 -16.219 -28.031 1 94.88 606 ASP A N 1
ATOM 4825 C CA . ASP A 1 606 ? -20.078 -16.812 -29.359 1 94.88 606 ASP A CA 1
ATOM 4826 C C . ASP A 1 606 ? -20.297 -18.328 -29.281 1 94.88 606 ASP A C 1
ATOM 4828 O O . ASP A 1 606 ? -20.859 -18.922 -30.219 1 94.88 606 ASP A O 1
ATOM 4832 N N . ASN A 1 607 ? -19.922 -18.953 -28.219 1 95.88 607 ASN A N 1
ATOM 4833 C CA . ASN A 1 607 ? -20.047 -20.391 -28.031 1 95.88 607 ASN A CA 1
ATOM 4834 C C . ASN A 1 607 ? -21.5 -20.797 -27.766 1 95.88 607 ASN A C 1
ATOM 4836 O O . ASN A 1 607 ? -21.797 -21.984 -27.656 1 95.88 607 ASN A O 1
ATOM 4840 N N . ASN A 1 608 ? -22.359 -19.797 -27.641 1 93.12 608 ASN A N 1
ATOM 4841 C CA . ASN A 1 608 ? -23.781 -20.125 -27.453 1 93.12 608 ASN A CA 1
ATOM 4842 C C . ASN A 1 608 ? -24.484 -20.359 -28.797 1 93.12 608 ASN A C 1
ATOM 4844 O O . ASN A 1 608 ? -25.688 -20.188 -28.891 1 93.12 608 ASN A O 1
ATOM 4848 N N . ASP A 1 609 ? -23.766 -20.609 -29.812 1 94.06 609 ASP A N 1
ATOM 4849 C CA . ASP A 1 609 ? -24.188 -21.016 -31.156 1 94.06 609 ASP A CA 1
ATOM 4850 C C . ASP A 1 609 ? -23.641 -22.406 -31.5 1 94.06 609 ASP A C 1
ATOM 4852 O O . ASP A 1 609 ? -22.438 -22.578 -31.641 1 94.06 609 ASP A O 1
ATOM 4856 N N . PRO A 1 610 ? -24.562 -23.359 -31.688 1 93.81 610 PRO A N 1
ATOM 4857 C CA . PRO A 1 610 ? -24.125 -24.734 -32 1 93.81 610 PRO A CA 1
ATOM 4858 C C . PRO A 1 610 ? -23.188 -24.781 -33.219 1 93.81 610 PRO A C 1
ATOM 4860 O O . PRO A 1 610 ? -22.297 -25.625 -33.281 1 93.81 610 PRO A O 1
ATOM 4863 N N . LYS A 1 611 ? -23.359 -23.859 -34.125 1 94.75 611 LYS A N 1
ATOM 4864 C CA . LYS A 1 611 ? -22.469 -23.812 -35.281 1 94.75 611 LYS A CA 1
ATOM 4865 C C . LYS A 1 611 ? -21.047 -23.5 -34.875 1 94.75 611 LYS A C 1
ATOM 4867 O O . LYS A 1 611 ? -20.094 -24.078 -35.406 1 94.75 611 LYS A O 1
ATOM 4872 N N . ILE A 1 612 ? -20.938 -22.625 -33.969 1 95.75 612 ILE A N 1
ATOM 4873 C CA . ILE A 1 612 ? -19.609 -22.234 -33.5 1 95.75 612 ILE A CA 1
ATOM 4874 C C . ILE A 1 612 ? -19 -23.375 -32.688 1 95.75 612 ILE A C 1
ATOM 4876 O O . ILE A 1 612 ? -17.797 -23.641 -32.812 1 95.75 612 ILE A O 1
ATOM 4880 N N . ILE A 1 613 ? -19.828 -24.047 -31.875 1 95.62 613 ILE A N 1
ATOM 4881 C CA . ILE A 1 613 ? -19.344 -25.172 -31.109 1 95.62 613 ILE A CA 1
ATOM 4882 C C . ILE A 1 613 ? -18.766 -26.234 -32.031 1 95.62 613 ILE A C 1
ATOM 4884 O O . ILE A 1 613 ? -17.656 -26.719 -31.828 1 95.62 613 ILE A O 1
ATOM 4888 N N . ARG A 1 614 ? -19.469 -26.516 -33.125 1 94 614 ARG A N 1
ATOM 4889 C CA . ARG A 1 614 ? -19 -27.5 -34.094 1 94 614 ARG A CA 1
ATOM 4890 C C . ARG A 1 614 ? -17.688 -27.031 -34.75 1 94 614 ARG A C 1
ATOM 4892 O O . ARG A 1 614 ? -16.781 -27.844 -34.938 1 94 614 ARG A O 1
ATOM 4899 N N . GLN A 1 615 ? -17.719 -25.797 -35.031 1 94.62 615 GLN A N 1
ATOM 4900 C CA . GLN A 1 615 ? -16.5 -25.266 -35.625 1 94.62 615 GLN A CA 1
ATOM 4901 C C . GLN A 1 615 ? -15.305 -25.422 -34.719 1 94.62 615 GLN A C 1
ATOM 4903 O O . GLN A 1 615 ? -14.219 -25.797 -35.156 1 94.62 615 GLN A O 1
ATOM 4908 N N . MET A 1 616 ? -15.484 -25.094 -33.469 1 94.81 616 MET A N 1
ATOM 4909 C CA . MET A 1 616 ? -14.398 -25.219 -32.5 1 94.81 616 MET A CA 1
ATOM 4910 C C . MET A 1 616 ? -13.953 -26.672 -32.344 1 94.81 616 MET A C 1
ATOM 4912 O O . MET A 1 616 ? -12.758 -26.938 -32.25 1 94.81 616 MET A O 1
ATOM 4916 N N . ARG A 1 617 ? -14.891 -27.562 -32.375 1 92.44 617 ARG A N 1
ATOM 4917 C CA . ARG A 1 617 ? -14.578 -28.984 -32.312 1 92.44 617 ARG A CA 1
ATOM 4918 C C . ARG A 1 617 ? -13.766 -29.406 -33.5 1 92.44 617 ARG A C 1
ATOM 4920 O O . ARG A 1 617 ? -12.797 -30.172 -33.375 1 92.44 617 ARG A O 1
ATOM 4927 N N . ASP A 1 618 ? -14.156 -28.875 -34.625 1 91.31 618 ASP A N 1
ATOM 4928 C CA . ASP A 1 618 ? -13.461 -29.203 -35.844 1 91.31 618 ASP A CA 1
ATOM 4929 C C . ASP A 1 618 ? -12.023 -28.688 -35.844 1 91.31 618 ASP A C 1
ATOM 4931 O O . ASP A 1 618 ? -11.133 -29.281 -36.438 1 91.31 618 ASP A O 1
ATOM 4935 N N . LEU A 1 619 ? -11.867 -27.625 -35.156 1 92.31 619 LEU A N 1
ATOM 4936 C CA . LEU A 1 619 ? -10.539 -27.047 -35 1 92.31 619 LEU A CA 1
ATOM 4937 C C . LEU A 1 619 ? -9.742 -27.781 -33.938 1 92.31 619 LEU A C 1
ATOM 4939 O O . LEU A 1 619 ? -8.594 -27.422 -33.656 1 92.31 619 LEU A O 1
ATOM 4943 N N . LYS A 1 620 ? -10.352 -28.703 -33.25 1 91.12 620 LYS A N 1
ATOM 4944 C CA . LYS A 1 620 ? -9.727 -29.641 -32.344 1 91.12 620 LYS A CA 1
ATOM 4945 C C . LYS A 1 620 ? -9.352 -28.953 -31.031 1 91.12 620 LYS A C 1
ATOM 4947 O O . LYS A 1 620 ? -8.32 -29.25 -30.422 1 91.12 620 LYS A O 1
ATOM 4952 N N . VAL A 1 621 ? -10.125 -27.953 -30.672 1 94.62 621 VAL A N 1
ATOM 4953 C CA . VAL A 1 621 ? -9.93 -27.406 -29.328 1 94.62 621 VAL A CA 1
ATOM 4954 C C . VAL A 1 621 ? -10.266 -28.469 -28.281 1 94.62 621 VAL A C 1
ATOM 4956 O O . VAL A 1 621 ? -11.023 -29.406 -28.562 1 94.62 621 VAL A O 1
ATOM 4959 N N . ASP A 1 622 ? -9.727 -28.359 -27.109 1 95.31 622 ASP A N 1
ATOM 4960 C CA . ASP A 1 622 ? -9.828 -29.422 -26.094 1 95.31 622 ASP A CA 1
ATOM 4961 C C . ASP A 1 622 ? -11.102 -29.266 -25.266 1 95.31 622 ASP A C 1
ATOM 4963 O O . ASP A 1 622 ? -11.609 -30.234 -24.703 1 95.31 622 ASP A O 1
ATOM 4967 N N . GLY A 1 623 ? -11.617 -28.109 -25.109 1 96.5 623 GLY A N 1
ATOM 4968 C CA . GLY A 1 623 ? -12.82 -27.875 -24.344 1 96.5 623 GLY A CA 1
ATOM 4969 C C . GLY A 1 623 ? -13.57 -26.625 -24.781 1 96.5 623 GLY A C 1
ATOM 4970 O O . GLY A 1 623 ? -12.953 -25.609 -25.109 1 96.5 623 GLY A O 1
ATOM 4971 N N . VAL A 1 624 ? -14.898 -26.656 -24.75 1 97.56 624 VAL A N 1
ATOM 4972 C CA . VAL A 1 624 ? -15.758 -25.531 -25.094 1 97.56 624 VAL A CA 1
ATOM 4973 C C . VAL A 1 624 ? -16.641 -25.172 -23.906 1 97.56 624 VAL A C 1
ATOM 4975 O O . VAL A 1 624 ? -17.422 -26 -23.438 1 97.56 624 VAL A O 1
ATOM 4978 N N . ILE A 1 625 ? -16.516 -23.953 -23.438 1 97.75 625 ILE A N 1
ATOM 4979 C CA . ILE A 1 625 ? -17.328 -23.453 -22.328 1 97.75 625 ILE A CA 1
ATOM 4980 C C . ILE A 1 625 ? -18.5 -22.625 -22.875 1 97.75 625 ILE A C 1
ATOM 4982 O O . ILE A 1 625 ? -18.297 -21.641 -23.594 1 97.75 625 ILE A O 1
ATOM 4986 N N . TYR A 1 626 ? -19.672 -22.984 -22.516 1 95 626 TYR A N 1
ATOM 4987 C CA . TYR A 1 626 ? -20.812 -22.266 -23.078 1 95 626 TYR A CA 1
ATOM 4988 C C . TYR A 1 626 ? -22.031 -22.391 -22.172 1 95 626 TYR A C 1
ATOM 4990 O O . TYR A 1 626 ? -22.031 -23.188 -21.219 1 95 626 TYR A O 1
ATOM 4998 N N . ASP A 1 627 ? -23 -21.547 -22.391 1 93.44 627 ASP A N 1
ATOM 4999 C CA . ASP A 1 627 ? -24.234 -21.516 -21.625 1 93.44 627 ASP A CA 1
ATOM 5000 C C . ASP A 1 627 ? -25.25 -22.531 -22.172 1 93.44 627 ASP A C 1
ATOM 5002 O O . ASP A 1 627 ? -25.172 -22.906 -23.344 1 93.44 627 ASP A O 1
ATOM 5006 N N . ARG A 1 628 ? -26.141 -22.953 -21.297 1 91.56 628 ARG A N 1
ATOM 5007 C CA . ARG A 1 628 ? -27.344 -23.703 -21.672 1 91.56 628 ARG A CA 1
ATOM 5008 C C . ARG A 1 628 ? -26.984 -24.953 -22.469 1 91.56 628 ARG A C 1
ATOM 5010 O O . ARG A 1 628 ? -27.484 -25.156 -23.578 1 91.56 628 ARG A O 1
ATOM 5017 N N . ILE A 1 629 ? -26.234 -25.734 -21.875 1 91.62 629 ILE A N 1
ATOM 5018 C CA . ILE A 1 629 ? -25.812 -26.984 -22.5 1 91.62 629 ILE A CA 1
ATOM 5019 C C . ILE A 1 629 ? -27.031 -27.797 -22.906 1 91.62 629 ILE A C 1
ATOM 5021 O O . ILE A 1 629 ? -26.969 -28.594 -23.844 1 91.62 629 ILE A O 1
ATOM 5025 N N . ASP A 1 630 ? -28.188 -27.625 -22.266 1 87.56 630 ASP A N 1
ATOM 5026 C CA . ASP A 1 630 ? -29.438 -28.328 -22.594 1 87.56 630 ASP A CA 1
ATOM 5027 C C . ASP A 1 630 ? -29.938 -27.922 -23.984 1 87.56 630 ASP A C 1
ATOM 5029 O O . ASP A 1 630 ? -30.609 -28.703 -24.656 1 87.56 630 ASP A O 1
ATOM 5033 N N . CYS A 1 631 ? -29.531 -26.703 -24.375 1 87.44 631 CYS A N 1
ATOM 5034 C CA . CYS A 1 631 ? -30.062 -26.172 -25.609 1 87.44 631 CYS A CA 1
ATOM 5035 C C . CYS A 1 631 ? -28.984 -26.094 -26.688 1 87.44 631 CYS A C 1
ATOM 5037 O O . CYS A 1 631 ? -29.25 -26.375 -27.859 1 87.44 631 CYS A O 1
ATOM 5039 N N . HIS A 1 632 ? -27.844 -25.812 -26.328 1 88.19 632 HIS A N 1
ATOM 5040 C CA . HIS A 1 632 ? -26.859 -25.422 -27.328 1 88.19 632 HIS A CA 1
ATOM 5041 C C . HIS A 1 632 ? -25.969 -26.594 -27.719 1 88.19 632 HIS A C 1
ATOM 5043 O O . HIS A 1 632 ? -25.266 -26.531 -28.734 1 88.19 632 HIS A O 1
ATOM 5049 N N . LYS A 1 633 ? -26 -27.594 -26.953 1 90.06 633 LYS A N 1
ATOM 5050 C CA . LYS A 1 633 ? -25.203 -28.75 -27.344 1 90.06 633 LYS A CA 1
ATOM 5051 C C . LYS A 1 633 ? -25.656 -29.297 -28.703 1 90.06 633 LYS A C 1
ATOM 5053 O O . LYS A 1 633 ? -26.828 -29.641 -28.875 1 90.06 633 LYS A O 1
ATOM 5058 N N . PRO A 1 634 ? -24.797 -29.359 -29.578 1 82.88 634 PRO A N 1
ATOM 5059 C CA . PRO A 1 634 ? -25.188 -29.703 -30.953 1 82.88 634 PRO A CA 1
ATOM 5060 C C . PRO A 1 634 ? -25.953 -31.016 -31.047 1 82.88 634 PRO A C 1
ATOM 5062 O O . PRO A 1 634 ? -26.859 -31.156 -31.859 1 82.88 634 PRO A O 1
ATOM 5065 N N . GLU A 1 635 ? -25.594 -31.984 -30.219 1 79.12 635 GLU A N 1
ATOM 5066 C CA . GLU A 1 635 ? -26.234 -33.312 -30.25 1 79.12 635 GLU A CA 1
ATOM 5067 C C . GLU A 1 635 ? -27.688 -33.219 -29.797 1 79.12 635 GLU A C 1
ATOM 5069 O O . GLU A 1 635 ? -28.484 -34.125 -30.062 1 79.12 635 GLU A O 1
ATOM 5074 N N . HIS A 1 636 ? -27.969 -32.188 -29.047 1 70.56 636 HIS A N 1
ATOM 5075 C CA . HIS A 1 636 ? -29.344 -32.031 -28.547 1 70.56 636 HIS A CA 1
ATOM 5076 C C . HIS A 1 636 ? -30.25 -31.438 -29.625 1 70.56 636 HIS A C 1
ATOM 5078 O O . HIS A 1 636 ? -31.469 -31.375 -29.438 1 70.56 636 HIS A O 1
ATOM 5084 N N . GLN A 1 637 ? -29.75 -30.891 -30.688 1 59.59 637 GLN A N 1
ATOM 5085 C CA . GLN A 1 637 ? -30.562 -30.234 -31.703 1 59.59 637 GLN A CA 1
ATOM 5086 C C . GLN A 1 637 ? -31.203 -31.25 -32.625 1 59.59 637 GLN A C 1
ATOM 5088 O O . GLN A 1 637 ? -32.156 -30.938 -33.344 1 59.59 637 GLN A O 1
ATOM 5093 N N . GLY A 1 638 ? -30.781 -32.562 -32.719 1 49.66 638 GLY A N 1
ATOM 5094 C CA . GLY A 1 638 ? -31.484 -33.5 -33.562 1 49.66 638 GLY A CA 1
ATOM 5095 C C . GLY A 1 638 ? -32.812 -33.969 -33 1 49.66 638 GLY A C 1
ATOM 5096 O O . GLY A 1 638 ? -33.062 -33.75 -31.797 1 49.66 638 GLY A O 1
ATOM 5097 N N . PRO A 1 639 ? -33.906 -34.406 -33.844 1 41.88 639 PRO A N 1
ATOM 5098 C CA . PRO A 1 639 ? -35.25 -34.812 -33.375 1 41.88 639 PRO A CA 1
ATOM 5099 C C . PRO A 1 639 ? -35.219 -35.594 -32.062 1 41.88 639 PRO A C 1
ATOM 5101 O O . PRO A 1 639 ? -35.969 -35.312 -31.141 1 41.88 639 PRO A O 1
ATOM 5104 N N . GLU A 1 640 ? -35 -37 -32.062 1 36.69 640 GLU A N 1
ATOM 5105 C CA . GLU A 1 640 ? -35.219 -38 -31.031 1 36.69 640 GLU A CA 1
ATOM 5106 C C . GLU A 1 640 ? -34.156 -37.906 -29.938 1 36.69 640 GLU A C 1
ATOM 5108 O O . GLU A 1 640 ? -33.125 -38.562 -30.031 1 36.69 640 GLU A O 1
ATOM 5113 N N . PHE A 1 641 ? -33.875 -36.906 -29.391 1 39.31 641 PHE A N 1
ATOM 5114 C CA . PHE A 1 641 ? -32.812 -36.875 -28.406 1 39.31 641 PHE A CA 1
ATOM 5115 C C . PHE A 1 641 ? -33.188 -37.688 -27.188 1 39.31 641 PHE A C 1
ATOM 5117 O O . PHE A 1 641 ? -34.125 -37.344 -26.453 1 39.31 641 PHE A O 1
ATOM 5124 N N . GLN A 1 642 ? -33.25 -39 -27.25 1 32.97 642 GLN A N 1
ATOM 5125 C CA . GLN A 1 642 ? -33.344 -39.812 -26.047 1 32.97 642 GLN A CA 1
ATOM 5126 C C . GLN A 1 642 ? -32.125 -39.625 -25.156 1 32.97 642 GLN A C 1
ATOM 5128 O O . GLN A 1 642 ? -30.984 -39.688 -25.641 1 32.97 642 GLN A O 1
ATOM 5133 N N . VAL A 1 643 ? -32.25 -38.906 -24.062 1 36.75 643 VAL A N 1
ATOM 5134 C CA . VAL A 1 643 ? -31.234 -38.781 -23 1 36.75 643 VAL A CA 1
ATOM 5135 C C . VAL A 1 643 ? -30.609 -40.156 -22.719 1 36.75 643 VAL A C 1
ATOM 5137 O O . VAL A 1 643 ? -31.297 -41.062 -22.234 1 36.75 643 VAL A O 1
ATOM 5140 N N . SER A 1 644 ? -30.062 -40.875 -23.625 1 28.86 644 SER A N 1
ATOM 5141 C CA . SER A 1 644 ? -29.438 -42.125 -23.172 1 28.86 644 SER A CA 1
ATOM 5142 C C . SER A 1 644 ? -28.453 -41.844 -22.047 1 28.86 644 SER A C 1
ATOM 5144 O O . SER A 1 644 ? -27.688 -40.875 -22.094 1 28.86 644 SER A O 1
ATOM 5146 N N . SER A 1 645 ? -28.734 -42.188 -20.875 1 29.97 645 SER A N 1
ATOM 5147 C CA . SER A 1 645 ? -27.953 -42.219 -19.641 1 29.97 645 SER A CA 1
ATOM 5148 C C . SER A 1 645 ? -26.578 -42.812 -19.875 1 29.97 645 SER A C 1
ATOM 5150 O O . SER A 1 645 ? -26.125 -43.688 -19.125 1 29.97 645 SER A O 1
ATOM 5152 N N . ALA A 1 646 ? -26.078 -43 -21.047 1 29.23 646 ALA A N 1
ATOM 5153 C CA . ALA A 1 646 ? -24.812 -43.75 -21.031 1 29.23 646 ALA A CA 1
ATOM 5154 C C . ALA A 1 646 ? -23.703 -42.906 -20.391 1 29.23 646 ALA A C 1
ATOM 5156 O O . ALA A 1 646 ? -23.469 -41.75 -20.797 1 29.23 646 ALA A O 1
ATOM 5157 N N . LYS A 1 647 ? -23.281 -43.125 -19.188 1 31.73 647 LYS A N 1
ATOM 5158 C CA . LYS A 1 647 ? -22.172 -42.812 -18.297 1 31.73 647 LYS A CA 1
ATOM 5159 C C . LYS A 1 647 ? -20.844 -42.906 -19.031 1 31.73 647 LYS A C 1
ATOM 5161 O O . LYS A 1 647 ? -20.234 -43.969 -19.078 1 31.73 647 LYS A O 1
ATOM 5166 N N . ALA A 1 648 ? -20.625 -42.281 -20.125 1 28.75 648 ALA A N 1
ATOM 5167 C CA . ALA A 1 648 ? -19.234 -42.344 -20.562 1 28.75 648 ALA A CA 1
ATOM 5168 C C . ALA A 1 648 ? -18.328 -41.562 -19.641 1 28.75 648 ALA A C 1
ATOM 5170 O O . ALA A 1 648 ? -18.375 -40.312 -19.609 1 28.75 648 ALA A O 1
ATOM 5171 N N . ALA A 1 649 ? -18.078 -41.969 -18.484 1 28.86 649 ALA A N 1
ATOM 5172 C CA . ALA A 1 649 ? -17 -41.438 -17.656 1 28.86 649 ALA A CA 1
ATOM 5173 C C . ALA A 1 649 ? -15.711 -41.312 -18.469 1 28.86 649 ALA A C 1
ATOM 5175 O O . ALA A 1 649 ? -15.109 -42.312 -18.859 1 28.86 649 ALA A O 1
ATOM 5176 N N . ALA A 1 650 ? -15.625 -40.375 -19.328 1 30.81 650 ALA A N 1
ATOM 5177 C CA . ALA A 1 650 ? -14.375 -40.094 -20.031 1 30.81 650 ALA A CA 1
ATOM 5178 C C . ALA A 1 650 ? -13.188 -40.094 -19.078 1 30.81 650 ALA A C 1
ATOM 5180 O O . ALA A 1 650 ? -13.195 -39.375 -18.078 1 30.81 650 ALA A O 1
ATOM 5181 N N . SER A 1 651 ? -12.453 -41.156 -19.062 1 30.95 651 SER A N 1
ATOM 5182 C CA . SER A 1 651 ? -11.25 -41.438 -18.281 1 30.95 651 SER A CA 1
ATOM 5183 C C . SER A 1 651 ? -10.156 -40.406 -18.562 1 30.95 651 SER A C 1
ATOM 5185 O O . SER A 1 651 ? -9.32 -40.594 -19.453 1 30.95 651 SER A O 1
ATOM 5187 N N . PHE A 1 652 ? -10.516 -39.156 -18.406 1 33.06 652 PHE A N 1
ATOM 5188 C CA . PHE A 1 652 ? -9.492 -38.156 -18.672 1 33.06 652 PHE A CA 1
ATOM 5189 C C . PHE A 1 652 ? -8.211 -38.438 -17.906 1 33.06 652 PHE A C 1
ATOM 5191 O O . PHE A 1 652 ? -7.113 -38.281 -18.438 1 33.06 652 PHE A O 1
ATOM 5198 N N . MET A 1 653 ? -8.453 -38.594 -16.547 1 36.38 653 MET A N 1
ATOM 5199 C CA . MET A 1 653 ? -7.277 -38.875 -15.711 1 36.38 653 MET A CA 1
ATOM 5200 C C . MET A 1 653 ? -6.93 -40.344 -15.734 1 36.38 653 MET A C 1
ATOM 5202 O O . MET A 1 653 ? -6.148 -40.812 -14.914 1 36.38 653 MET A O 1
ATOM 5206 N N . GLN A 1 654 ? -7.723 -41.219 -16.578 1 29.92 654 GLN A N 1
ATOM 5207 C CA . GLN A 1 654 ? -7.348 -42.625 -16.594 1 29.92 654 GLN A CA 1
ATOM 5208 C C . GLN A 1 654 ? -6.141 -42.875 -17.484 1 29.92 654 GLN A C 1
ATOM 5210 O O . GLN A 1 654 ? -6.023 -42.25 -18.547 1 29.92 654 GLN A O 1
ATOM 5215 N N . VAL A 1 655 ? -5.16 -43.5 -17.047 1 31.67 655 VAL A N 1
ATOM 5216 C CA . VAL A 1 655 ? -3.93 -43.938 -17.719 1 31.67 655 VAL A CA 1
ATOM 5217 C C . VAL A 1 655 ? -4.266 -44.812 -18.906 1 31.67 655 VAL A C 1
ATOM 5219 O O . VAL A 1 655 ? -4.77 -45.938 -18.719 1 31.67 655 VAL A O 1
ATOM 5222 N N . VAL A 1 656 ? -4.977 -44.375 -20.016 1 28.92 656 VAL A N 1
ATOM 5223 C CA . VAL A 1 656 ? -5.078 -45.344 -21.109 1 28.92 656 VAL A CA 1
ATOM 5224 C C . VAL A 1 656 ? -3.707 -45.531 -21.75 1 28.92 656 VAL A C 1
ATOM 5226 O O . VAL A 1 656 ? -2.949 -44.562 -21.922 1 28.92 656 VAL A O 1
ATOM 5229 N N . LYS A 1 657 ? -3.189 -46.75 -22.016 1 32.38 657 LYS A N 1
ATOM 5230 C CA . LYS A 1 657 ? -1.938 -47.219 -22.625 1 32.38 657 LYS A CA 1
ATOM 5231 C C . LYS A 1 657 ? -1.785 -46.688 -24.047 1 32.38 657 LYS A C 1
ATOM 5233 O O . LYS A 1 657 ? -0.916 -47.125 -24.797 1 32.38 657 LYS A O 1
ATOM 5238 N N . GLY A 1 658 ? -2.67 -45.688 -24.5 1 29.77 658 GLY A N 1
ATOM 5239 C CA . GLY A 1 658 ? -2.373 -45.5 -25.922 1 29.77 658 GLY A CA 1
ATOM 5240 C C . GLY A 1 658 ? -1.226 -44.562 -26.172 1 29.77 658 GLY A C 1
ATOM 5241 O O . GLY A 1 658 ? -0.842 -43.781 -25.281 1 29.77 658 GLY A O 1
ATOM 5242 N N . ASP A 1 659 ? -0.47 -44.531 -27.344 1 29.62 659 ASP A N 1
ATOM 5243 C CA . ASP A 1 659 ? 0.794 -43.969 -27.828 1 29.62 659 ASP A CA 1
ATOM 5244 C C . ASP A 1 659 ? 0.776 -42.469 -27.812 1 29.62 659 ASP A C 1
ATOM 5246 O O . ASP A 1 659 ? 1.813 -41.812 -28 1 29.62 659 ASP A O 1
ATOM 5250 N N . GLY A 1 660 ? -0.297 -41.719 -28.109 1 30.83 660 GLY A N 1
ATOM 5251 C CA . GLY A 1 660 ? -0.131 -40.375 -28.562 1 30.83 660 GLY A CA 1
ATOM 5252 C C . GLY A 1 660 ? -0.252 -39.344 -27.438 1 30.83 660 GLY A C 1
ATOM 5253 O O . GLY A 1 660 ? -1.15 -38.5 -27.453 1 30.83 660 GLY A O 1
ATOM 5254 N N . ASN A 1 661 ? 0.321 -39.438 -26.344 1 34.06 661 ASN A N 1
ATOM 5255 C CA . ASN A 1 661 ? 0.073 -38.562 -25.188 1 34.06 661 ASN A CA 1
ATOM 5256 C C . ASN A 1 661 ? 0.777 -37.219 -25.344 1 34.06 661 ASN A C 1
ATOM 5258 O O . ASN A 1 661 ? 1.943 -37.156 -25.734 1 34.06 661 ASN A O 1
ATOM 5262 N N . ALA A 1 662 ? 0.012 -36.094 -25.422 1 32.72 662 ALA A N 1
ATOM 5263 C CA . ALA A 1 662 ? 0.565 -34.75 -25.484 1 32.72 662 ALA A CA 1
ATOM 5264 C C . ALA A 1 662 ? 1.226 -34.375 -24.156 1 32.72 662 ALA A C 1
ATOM 5266 O O . ALA A 1 662 ? 0.617 -34.5 -23.094 1 32.72 662 ALA A O 1
ATOM 5267 N N . SER A 1 663 ? 2.412 -34.625 -23.906 1 31.86 663 SER A N 1
ATOM 5268 C CA . SER A 1 663 ? 3.123 -34.156 -22.719 1 31.86 663 SER A CA 1
ATOM 5269 C C . SER A 1 663 ? 3.77 -32.812 -22.969 1 31.86 663 SER A C 1
ATOM 5271 O O . SER A 1 663 ? 4.324 -32.562 -24.031 1 31.86 663 SER A O 1
ATOM 5273 N N . VAL A 1 664 ? 3.414 -31.828 -22.266 1 34.34 664 VAL A N 1
ATOM 5274 C CA . VAL A 1 664 ? 4.129 -30.562 -22.312 1 34.34 664 VAL A CA 1
ATOM 5275 C C . VAL A 1 664 ? 5.605 -30.797 -21.984 1 34.34 664 VAL A C 1
ATOM 5277 O O . VAL A 1 664 ? 5.93 -31.359 -20.938 1 34.34 664 VAL A O 1
ATOM 5280 N N . HIS A 1 665 ? 6.438 -30.859 -23.031 1 33.44 665 HIS A N 1
ATOM 5281 C CA . HIS A 1 665 ? 7.871 -31.078 -22.875 1 33.44 665 HIS A CA 1
ATOM 5282 C C . HIS A 1 665 ? 8.539 -29.891 -22.188 1 33.44 665 HIS A C 1
ATOM 5284 O O . HIS A 1 665 ? 8.273 -28.734 -22.531 1 33.44 665 HIS A O 1
ATOM 5290 N N . ILE A 1 666 ? 8.938 -30.141 -21.047 1 37.12 666 ILE A N 1
ATOM 5291 C CA . ILE A 1 666 ? 9.875 -29.203 -20.469 1 37.12 666 ILE A CA 1
ATOM 5292 C C . ILE A 1 666 ? 11.156 -29.156 -21.297 1 37.12 666 ILE A C 1
ATOM 5294 O O . ILE A 1 666 ? 11.797 -30.188 -21.5 1 37.12 666 ILE A O 1
ATOM 5298 N N . PHE A 1 667 ? 11.398 -28.328 -22.25 1 32.09 667 PHE A N 1
ATOM 5299 C CA . PHE A 1 667 ? 12.555 -28.156 -23.125 1 32.09 667 PHE A CA 1
ATOM 5300 C C . PHE A 1 667 ? 13.852 -28.141 -22.328 1 32.09 667 PHE A C 1
ATOM 5302 O O . PHE A 1 667 ? 13.977 -27.391 -21.359 1 32.09 667 PHE A O 1
ATOM 5309 N N . ASP A 1 668 ? 14.5 -29.266 -22.312 1 31.69 668 ASP A N 1
ATOM 5310 C CA . ASP A 1 668 ? 15.867 -29.281 -21.812 1 31.69 668 ASP A CA 1
ATOM 5311 C C . ASP A 1 668 ? 16.781 -28.422 -22.672 1 31.69 668 ASP A C 1
ATOM 5313 O O . ASP A 1 668 ? 16.609 -28.344 -23.891 1 31.69 668 ASP A O 1
ATOM 5317 N N . ALA A 1 669 ? 17.625 -27.547 -22.203 1 32.53 669 ALA A N 1
ATOM 5318 C CA . ALA A 1 669 ? 18.609 -26.656 -22.828 1 32.53 669 ALA A CA 1
ATOM 5319 C C . ALA A 1 669 ? 19.5 -27.422 -23.797 1 32.53 669 ALA A C 1
ATOM 5321 O O . ALA A 1 669 ? 20.078 -26.812 -24.703 1 32.53 669 ALA A O 1
ATOM 5322 N N . ASP A 1 670 ? 19.672 -28.703 -23.688 1 31.47 670 ASP A N 1
ATOM 5323 C CA . ASP A 1 670 ? 20.734 -29.281 -24.531 1 31.47 670 ASP A CA 1
ATOM 5324 C C . ASP A 1 670 ? 20.328 -29.281 -26 1 31.47 670 ASP A C 1
ATOM 5326 O O . ASP A 1 670 ? 21.094 -29.688 -26.859 1 31.47 670 ASP A O 1
ATOM 5330 N N . CYS A 1 671 ? 19.062 -29.281 -26.438 1 29.89 671 CYS A N 1
ATOM 5331 C CA . CYS A 1 671 ? 18.812 -29.609 -27.828 1 29.89 671 CYS A CA 1
ATOM 5332 C C . CYS A 1 671 ? 19.203 -28.438 -28.734 1 29.89 671 CYS A C 1
ATOM 5334 O O . CYS A 1 671 ? 19.109 -28.547 -29.969 1 29.89 671 CYS A O 1
ATOM 5336 N N . GLN A 1 672 ? 19.141 -27.203 -28.344 1 28.45 672 GLN A N 1
ATOM 5337 C CA . GLN A 1 672 ? 19.234 -26.188 -29.375 1 28.45 672 GLN A CA 1
ATOM 5338 C C . GLN A 1 672 ? 20.688 -25.875 -29.719 1 28.45 672 GLN A C 1
ATOM 5340 O O . GLN A 1 672 ? 20.984 -24.859 -30.375 1 28.45 672 GLN A O 1
ATOM 5345 N N . LEU A 1 673 ? 21.703 -26.484 -29.203 1 27.45 673 LEU A N 1
ATOM 5346 C CA . LEU A 1 673 ? 23.016 -26.031 -29.656 1 27.45 673 LEU A CA 1
ATOM 5347 C C . LEU A 1 673 ? 23.234 -26.344 -31.125 1 27.45 673 LEU A C 1
ATOM 5349 O O . LEU A 1 673 ? 23.719 -27.422 -31.469 1 27.45 673 LEU A O 1
ATOM 5353 N N . THR A 1 674 ? 22.172 -26.297 -32 1 25.44 674 THR A N 1
ATOM 5354 C CA . THR A 1 674 ? 22.609 -26.547 -33.375 1 25.44 674 THR A CA 1
ATOM 5355 C C . THR A 1 674 ? 23.734 -25.594 -33.781 1 25.44 674 THR A C 1
ATOM 5357 O O . THR A 1 674 ? 23.812 -24.469 -33.25 1 25.44 674 THR A O 1
ATOM 5360 N N . LYS A 1 675 ? 24.75 -26.047 -34.656 1 27.28 675 LYS A N 1
ATOM 5361 C CA . LYS A 1 675 ? 25.984 -25.578 -35.25 1 27.28 675 LYS A CA 1
ATOM 5362 C C . LYS A 1 675 ? 25.766 -24.266 -36 1 27.28 675 LYS A C 1
ATOM 5364 O O . LYS A 1 675 ? 24.734 -24.062 -36.625 1 27.28 675 LYS A O 1
ATOM 5369 N N . PRO A 1 676 ? 26.516 -23.219 -35.625 1 25.98 676 PRO A N 1
ATOM 5370 C CA . PRO A 1 676 ? 26.609 -22.047 -36.5 1 25.98 676 PRO A CA 1
ATOM 5371 C C . PRO A 1 676 ? 26.781 -22.422 -38 1 25.98 676 PRO A C 1
ATOM 5373 O O . PRO A 1 676 ? 27.391 -23.453 -38.281 1 25.98 676 PRO A O 1
ATOM 5376 N N . VAL A 1 677 ? 25.703 -22.328 -38.75 1 24.5 677 VAL A N 1
ATOM 5377 C CA . VAL A 1 677 ? 26.062 -22.406 -40.156 1 24.5 677 VAL A CA 1
ATOM 5378 C C . VAL A 1 677 ? 27.344 -21.609 -40.406 1 24.5 677 VAL A C 1
ATOM 5380 O O . VAL A 1 677 ? 27.516 -20.516 -39.875 1 24.5 677 VAL A O 1
ATOM 5383 N N . ALA A 1 678 ? 28.391 -22.172 -41.094 1 21.72 678 ALA A N 1
ATOM 5384 C CA . ALA A 1 678 ? 29.469 -21.422 -41.75 1 21.72 678 ALA A CA 1
ATOM 5385 C C . ALA A 1 678 ? 28.891 -20.359 -42.688 1 21.72 678 ALA A C 1
ATOM 5387 O O . ALA A 1 678 ? 27.922 -20.609 -43.406 1 21.72 678 ALA A O 1
ATOM 5388 N N . MET B 1 1 ? -1.306 66.5 -7.773 1 41.72 1 MET B N 1
ATOM 5389 C CA . MET B 1 1 ? -0.406 65.5 -8.383 1 41.72 1 MET B CA 1
ATOM 5390 C C . MET B 1 1 ? 0.228 64.625 -7.324 1 41.72 1 MET B C 1
ATOM 5392 O O . MET B 1 1 ? 0.833 65.125 -6.371 1 41.72 1 MET B O 1
ATOM 5396 N N . GLU B 1 2 ? -0.437 63.5 -6.996 1 58.28 2 GLU B N 1
ATOM 5397 C CA . GLU B 1 2 ? 0.05 62.562 -5.984 1 58.28 2 GLU B CA 1
ATOM 5398 C C . GLU B 1 2 ? 1.545 62.312 -6.145 1 58.28 2 GLU B C 1
ATOM 5400 O O . GLU B 1 2 ? 1.989 61.84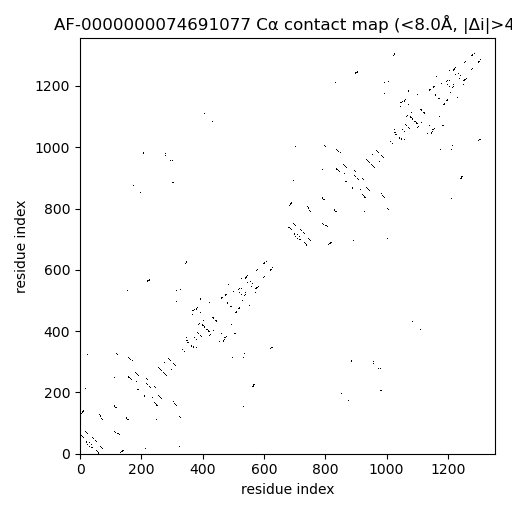4 -7.195 1 58.28 2 GLU B O 1
ATOM 5405 N N . VAL B 1 3 ? 2.424 63.125 -5.527 1 71.5 3 VAL B N 1
ATOM 5406 C CA . VAL B 1 3 ? 3.875 63.062 -5.656 1 71.5 3 VAL B CA 1
ATOM 5407 C C . VAL B 1 3 ? 4.395 61.812 -4.922 1 71.5 3 VAL B C 1
ATOM 5409 O O . VAL B 1 3 ? 3.963 61.531 -3.803 1 71.5 3 VAL B O 1
ATOM 5412 N N . GLY B 1 4 ? 5.031 60.875 -5.656 1 84.19 4 GLY B N 1
ATOM 5413 C CA . GLY B 1 4 ? 5.734 59.75 -5.074 1 84.19 4 GLY B CA 1
ATOM 5414 C C . GLY B 1 4 ? 6.992 60.125 -4.328 1 84.19 4 GLY B C 1
ATOM 5415 O O . GLY B 1 4 ? 7.738 61 -4.777 1 84.19 4 GLY B O 1
ATOM 5416 N N . VAL B 1 5 ? 7.105 59.781 -3.014 1 89.5 5 VAL B N 1
ATOM 5417 C CA . VAL B 1 5 ? 8.297 60.031 -2.211 1 89.5 5 VAL B CA 1
ATOM 5418 C C . VAL B 1 5 ? 9 58.719 -1.887 1 89.5 5 VAL B C 1
ATOM 5420 O O . VAL B 1 5 ? 8.352 57.688 -1.735 1 89.5 5 VAL B O 1
ATOM 5423 N N . ASP B 1 6 ? 10.336 58.875 -1.829 1 92.5 6 ASP B N 1
ATOM 5424 C CA . ASP B 1 6 ? 11.141 57.688 -1.456 1 92.5 6 ASP B CA 1
ATOM 5425 C C . ASP B 1 6 ? 11.102 57.469 0.052 1 92.5 6 ASP B C 1
ATOM 5427 O O . ASP B 1 6 ? 11.445 58.344 0.832 1 92.5 6 ASP B O 1
ATOM 5431 N N . VAL B 1 7 ? 10.68 56.312 0.458 1 94.62 7 VAL B N 1
ATOM 5432 C CA . VAL B 1 7 ? 10.625 55.938 1.866 1 94.62 7 VAL B CA 1
ATOM 5433 C C . VAL B 1 7 ? 11.578 54.781 2.133 1 94.62 7 VAL B C 1
ATOM 5435 O O . VAL B 1 7 ? 11.562 53.75 1.42 1 94.62 7 VAL B O 1
ATOM 5438 N N . THR B 1 8 ? 12.391 54.906 3.168 1 95.06 8 THR B N 1
ATOM 5439 C CA . THR B 1 8 ? 13.359 53.875 3.49 1 95.06 8 THR B CA 1
ATOM 5440 C C . THR B 1 8 ? 12.875 53.031 4.652 1 95.06 8 THR B C 1
ATOM 5442 O O . THR B 1 8 ? 12.547 53.531 5.723 1 95.06 8 THR B O 1
ATOM 5445 N N . PHE B 1 9 ? 12.805 51.719 4.379 1 96.44 9 PHE B N 1
ATOM 5446 C CA . PHE B 1 9 ? 12.508 50.719 5.387 1 96.44 9 PHE B CA 1
ATOM 5447 C C . PHE B 1 9 ? 13.781 50.062 5.898 1 96.44 9 PHE B C 1
ATOM 5449 O O . PHE B 1 9 ? 14.695 49.781 5.121 1 96.44 9 PHE B O 1
ATOM 5456 N N . SER B 1 10 ? 13.836 49.812 7.227 1 95.62 10 SER B N 1
ATOM 5457 C CA . SER B 1 10 ? 14.992 49.125 7.805 1 95.62 10 SER B CA 1
ATOM 5458 C C . SER B 1 10 ? 14.562 48.188 8.93 1 95.62 10 SER B C 1
ATOM 5460 O O . SER B 1 10 ? 13.664 48.531 9.703 1 95.62 10 SER B O 1
ATOM 5462 N N . VAL B 1 11 ? 15.219 47.031 8.984 1 96.81 11 VAL B N 1
ATOM 5463 C CA . VAL B 1 11 ? 14.898 46.062 10.023 1 96.81 11 VAL B CA 1
ATOM 5464 C C . VAL B 1 11 ? 16.156 45.25 10.391 1 96.81 11 VAL B C 1
ATOM 5466 O O . VAL B 1 11 ? 16.969 44.938 9.531 1 96.81 11 VAL B O 1
ATOM 5469 N N . THR B 1 12 ? 16.297 45 11.703 1 95.5 12 THR B N 1
ATOM 5470 C CA . THR B 1 12 ? 17.375 44.156 12.188 1 95.5 12 THR B CA 1
ATOM 5471 C C . THR B 1 12 ? 16.875 42.719 12.422 1 95.5 12 THR B C 1
ATOM 5473 O O . THR B 1 12 ? 15.914 42.531 13.156 1 95.5 12 THR B O 1
ATOM 5476 N N . VAL B 1 13 ? 17.547 41.75 11.766 1 95.44 13 VAL B N 1
ATOM 5477 C CA . VAL B 1 13 ? 17.188 40.344 11.922 1 95.44 13 VAL B CA 1
ATOM 5478 C C . VAL B 1 13 ? 18.375 39.469 11.539 1 95.44 13 VAL B C 1
ATOM 5480 O O . VAL B 1 13 ? 19.141 39.781 10.625 1 95.44 13 VAL B O 1
ATOM 5483 N N . SER B 1 14 ? 18.547 38.406 12.312 1 90.25 14 SER B N 1
ATOM 5484 C CA . SER B 1 14 ? 19.547 37.406 11.953 1 90.25 14 SER B CA 1
ATOM 5485 C C . SER B 1 14 ? 19.047 36.5 10.82 1 90.25 14 SER B C 1
ATOM 5487 O O . SER B 1 14 ? 17.922 36.031 10.867 1 90.25 14 SER B O 1
ATOM 5489 N N . THR B 1 15 ? 19.875 36.344 9.773 1 89.75 15 THR B N 1
ATOM 5490 C CA . THR B 1 15 ? 19.531 35.469 8.648 1 89.75 15 THR B CA 1
ATOM 5491 C C . THR B 1 15 ? 20.672 34.5 8.344 1 89.75 15 THR B C 1
ATOM 5493 O O . THR B 1 15 ? 21.828 34.812 8.633 1 89.75 15 THR B O 1
ATOM 5496 N N . GLU B 1 16 ? 20.281 33.375 7.84 1 83.44 16 GLU B N 1
ATOM 5497 C CA . GLU B 1 16 ? 21.25 32.469 7.266 1 83.44 16 GLU B CA 1
ATOM 5498 C C . GLU B 1 16 ? 21.672 32.906 5.871 1 83.44 16 GLU B C 1
ATOM 5500 O O . GLU B 1 16 ? 21.016 33.719 5.242 1 83.44 16 GLU B O 1
ATOM 5505 N N . PRO B 1 17 ? 22.812 32.312 5.359 1 80 17 PRO B N 1
ATOM 5506 C CA . PRO B 1 17 ? 23.344 32.719 4.055 1 80 17 PRO B CA 1
ATOM 5507 C C . PRO B 1 17 ? 22.344 32.531 2.922 1 80 17 PRO B C 1
ATOM 5509 O O . PRO B 1 17 ? 22.359 33.281 1.938 1 80 17 PRO B O 1
ATOM 5512 N N . ASN B 1 18 ? 21.531 31.594 3.053 1 83.31 18 ASN B N 1
ATOM 5513 C CA . ASN B 1 18 ? 20.594 31.312 1.973 1 83.31 18 ASN B CA 1
ATOM 5514 C C . ASN B 1 18 ? 19.25 32.031 2.182 1 83.31 18 ASN B C 1
ATOM 5516 O O . ASN B 1 18 ? 18.266 31.703 1.511 1 83.31 18 ASN B O 1
ATOM 5520 N N . GLN B 1 19 ? 19.281 33.031 3.043 1 89.62 19 GLN B N 1
ATOM 5521 C CA . GLN B 1 19 ? 18.031 33.75 3.359 1 89.62 19 GLN B CA 1
ATOM 5522 C C . GLN B 1 19 ? 18.125 35.219 2.979 1 89.62 19 GLN B C 1
ATOM 5524 O O . GLN B 1 19 ? 19.219 35.781 2.953 1 89.62 19 GLN B O 1
ATOM 5529 N N . CYS B 1 20 ? 17.031 35.75 2.639 1 93.25 20 CYS B N 1
ATOM 5530 C CA . CYS B 1 20 ? 16.891 37.188 2.4 1 93.25 20 CYS B CA 1
ATOM 5531 C C . CYS B 1 20 ? 15.688 37.75 3.156 1 93.25 20 CYS B C 1
ATOM 5533 O O . CYS B 1 20 ? 14.875 37 3.691 1 93.25 20 CYS B O 1
ATOM 5535 N N . VAL B 1 21 ? 15.695 39.062 3.252 1 96.5 21 VAL B N 1
ATOM 5536 C CA . VAL B 1 21 ? 14.594 39.719 3.936 1 96.5 21 VAL B CA 1
ATOM 5537 C C . VAL B 1 21 ? 13.766 40.5 2.924 1 96.5 21 VAL B C 1
ATOM 5539 O O . VAL B 1 21 ? 14.305 41.125 1.998 1 96.5 21 VAL B O 1
ATOM 5542 N N . CYS B 1 22 ? 12.492 40.438 3.113 1 97.44 22 CYS B N 1
ATOM 5543 C CA . CYS B 1 22 ? 11.562 41.156 2.262 1 97.44 22 CYS B CA 1
ATOM 5544 C C . CYS B 1 22 ? 10.594 42 3.098 1 97.44 22 CYS B C 1
ATOM 5546 O O . CYS B 1 22 ? 10.43 41.75 4.293 1 97.44 22 CYS B O 1
ATOM 5548 N N . VAL B 1 23 ? 10.062 43 2.49 1 98.12 23 VAL B N 1
ATOM 5549 C CA . VAL B 1 23 ? 8.977 43.812 3.072 1 98.12 23 VAL B CA 1
ATOM 5550 C C . VAL B 1 23 ? 7.73 43.688 2.201 1 98.12 23 VAL B C 1
ATOM 5552 O O . VAL B 1 23 ? 7.828 43.594 0.974 1 98.12 23 VAL B O 1
ATOM 5555 N N . THR B 1 24 ? 6.625 43.531 2.809 1 98.06 24 THR B N 1
ATOM 5556 C CA . THR B 1 24 ? 5.332 43.5 2.135 1 98.06 24 THR B CA 1
ATOM 5557 C C . THR B 1 24 ? 4.316 44.406 2.863 1 98.06 24 THR B C 1
ATOM 5559 O O . THR B 1 24 ? 4.562 44.812 3.992 1 98.06 24 THR B O 1
ATOM 5562 N N . GLY B 1 25 ? 3.195 44.75 2.125 1 98.12 25 GLY B N 1
ATOM 5563 C CA . GLY B 1 25 ? 2.188 45.594 2.719 1 98.12 25 GLY B CA 1
ATOM 5564 C C . GLY B 1 25 ? 0.905 45.656 1.911 1 98.12 25 GLY B C 1
ATOM 5565 O O . GLY B 1 25 ? 0.683 44.844 1.021 1 98.12 25 GLY B O 1
ATOM 5566 N N . ASP B 1 26 ? 0.085 46.625 2.316 1 97.69 26 ASP B N 1
ATOM 5567 C CA . ASP B 1 26 ? -1.263 46.688 1.762 1 97.69 26 ASP B CA 1
ATOM 5568 C C . ASP B 1 26 ? -1.252 47.375 0.397 1 97.69 26 ASP B C 1
ATOM 5570 O O . ASP B 1 26 ? -2.207 47.25 -0.374 1 97.69 26 ASP B O 1
ATOM 5574 N N . ASP B 1 27 ? -0.227 48.062 0.078 1 96.75 27 ASP B N 1
ATOM 5575 C CA . ASP B 1 27 ? -0.124 48.812 -1.174 1 96.75 27 ASP B CA 1
ATOM 5576 C C . ASP B 1 27 ? 0.531 47.969 -2.264 1 96.75 27 ASP B C 1
ATOM 5578 O O . ASP B 1 27 ? 1.359 47.094 -1.971 1 96.75 27 ASP B O 1
ATOM 5582 N N . ALA B 1 28 ? 0.187 48.281 -3.492 1 96.19 28 ALA B N 1
ATOM 5583 C CA . ALA B 1 28 ? 0.756 47.562 -4.629 1 96.19 28 ALA B CA 1
ATOM 5584 C C . ALA B 1 28 ? 2.275 47.688 -4.66 1 96.19 28 ALA B C 1
ATOM 5586 O O . ALA B 1 28 ? 2.98 46.781 -5.051 1 96.19 28 ALA B O 1
ATOM 5587 N N . ALA B 1 29 ? 2.805 48.844 -4.25 1 96.19 29 ALA B N 1
ATOM 5588 C CA . ALA B 1 29 ? 4.246 49.094 -4.242 1 96.19 29 ALA B CA 1
ATOM 5589 C C . ALA B 1 29 ? 4.945 48.188 -3.219 1 96.19 29 ALA B C 1
ATOM 5591 O O . ALA B 1 29 ? 6.148 47.938 -3.318 1 96.19 29 ALA B O 1
ATOM 5592 N N . LEU B 1 30 ? 4.195 47.75 -2.283 1 97.38 30 LEU B N 1
ATOM 5593 C CA . LEU B 1 30 ? 4.711 46.844 -1.255 1 97.38 30 LEU B CA 1
ATOM 5594 C C . LEU B 1 30 ? 4.273 45.406 -1.519 1 97.38 30 LEU B C 1
ATOM 5596 O O . LEU B 1 30 ? 4.359 44.562 -0.631 1 97.38 30 LEU B O 1
ATOM 5600 N N . GLY B 1 31 ? 3.664 45.156 -2.602 1 96.81 31 GLY B N 1
ATOM 5601 C CA . GLY B 1 31 ? 3.303 43.781 -2.998 1 96.81 31 GLY B CA 1
ATOM 5602 C C . GLY B 1 31 ? 1.882 43.406 -2.617 1 96.81 31 GLY B C 1
ATOM 5603 O O . GLY B 1 31 ? 1.441 42.281 -2.871 1 96.81 31 GLY B O 1
ATOM 5604 N N . ALA B 1 32 ? 1.096 44.25 -2.014 1 97.75 32 ALA B N 1
ATOM 5605 C CA . ALA B 1 32 ? -0.304 44.031 -1.65 1 97.75 32 ALA B CA 1
ATOM 5606 C C . ALA B 1 32 ? -0.479 42.75 -0.845 1 97.75 32 ALA B C 1
ATOM 5608 O O . ALA B 1 32 ? -1.397 41.969 -1.104 1 97.75 32 ALA B O 1
ATOM 5609 N N . TRP B 1 33 ? 0.443 42.469 0.012 1 97.56 33 TRP B N 1
ATOM 5610 C CA . TRP B 1 33 ? 0.454 41.344 0.934 1 97.56 33 TRP B CA 1
ATOM 5611 C C . TRP B 1 33 ? 0.634 40.031 0.18 1 97.56 33 TRP B C 1
ATOM 5613 O O . TRP B 1 33 ? 0.487 38.938 0.758 1 97.56 33 TRP B O 1
ATOM 5623 N N . ASP B 1 34 ? 0.87 40.062 -1.137 1 95.75 34 ASP B N 1
ATOM 5624 C CA . ASP B 1 34 ? 1.111 38.875 -1.951 1 95.75 34 ASP B CA 1
ATOM 5625 C C . ASP B 1 34 ? 2.516 38.312 -1.715 1 95.75 34 ASP B C 1
ATOM 5627 O O . ASP B 1 34 ? 3.508 38.969 -2.021 1 95.75 34 ASP B O 1
ATOM 5631 N N . PRO B 1 35 ? 2.57 37.094 -1.235 1 95.44 35 PRO B N 1
ATOM 5632 C CA . PRO B 1 35 ? 3.895 36.562 -0.925 1 95.44 35 PRO B CA 1
ATOM 5633 C C . PRO B 1 35 ? 4.777 36.406 -2.162 1 95.44 35 PRO B C 1
ATOM 5635 O O . PRO B 1 35 ? 5.996 36.25 -2.039 1 95.44 35 PRO B O 1
ATOM 5638 N N . THR B 1 36 ? 4.246 36.438 -3.301 1 92.38 36 THR B N 1
ATOM 5639 C CA . THR B 1 36 ? 5.031 36.281 -4.52 1 92.38 36 THR B CA 1
ATOM 5640 C C . THR B 1 36 ? 5.438 37.656 -5.082 1 92.38 36 THR B C 1
ATOM 5642 O O . THR B 1 36 ? 6.152 37.719 -6.086 1 92.38 36 THR B O 1
ATOM 5645 N N . ARG B 1 37 ? 5.059 38.75 -4.426 1 94.19 37 ARG B N 1
ATOM 5646 C CA . ARG B 1 37 ? 5.324 40.094 -4.961 1 94.19 37 ARG B CA 1
ATOM 5647 C C . ARG B 1 37 ? 5.953 41 -3.898 1 94.19 37 ARG B C 1
ATOM 5649 O O . ARG B 1 37 ? 5.848 42.219 -3.973 1 94.19 37 ARG B O 1
ATOM 5656 N N . MET B 1 38 ? 6.605 40.438 -2.961 1 96.38 38 MET B N 1
ATOM 5657 C CA . MET B 1 38 ? 7.23 41.219 -1.896 1 96.38 38 MET B CA 1
ATOM 5658 C C . MET B 1 38 ? 8.461 41.969 -2.412 1 96.38 38 MET B C 1
ATOM 5660 O O . MET B 1 38 ? 9.023 41.594 -3.447 1 96.38 38 MET B O 1
ATOM 5664 N N . VAL B 1 39 ? 8.852 42.938 -1.666 1 96.69 39 VAL B N 1
ATOM 5665 C CA . VAL B 1 39 ? 10.016 43.719 -2.068 1 96.69 39 VAL B CA 1
ATOM 5666 C C . VAL B 1 39 ? 11.25 43.25 -1.302 1 96.69 39 VAL B C 1
ATOM 5668 O O . VAL B 1 39 ? 11.281 43.312 -0.07 1 96.69 39 VAL B O 1
ATOM 5671 N N . ARG B 1 40 ? 12.203 42.844 -1.996 1 95.69 40 ARG B N 1
ATOM 5672 C CA . ARG B 1 40 ? 13.438 42.344 -1.402 1 95.69 40 ARG B CA 1
ATOM 5673 C C . ARG B 1 40 ? 14.258 43.5 -0.827 1 95.69 40 ARG B C 1
ATOM 5675 O O . ARG B 1 40 ? 14.352 44.562 -1.434 1 95.69 40 ARG B O 1
ATOM 5682 N N . MET B 1 41 ? 14.852 43.25 0.273 1 96.12 41 MET B N 1
ATOM 5683 C CA . MET B 1 41 ? 15.703 44.25 0.928 1 96.12 41 MET B CA 1
ATOM 5684 C C . MET B 1 41 ? 17.172 43.906 0.73 1 96.12 41 MET B C 1
ATOM 5686 O O . MET B 1 41 ? 17.516 42.812 0.291 1 96.12 41 MET B O 1
ATOM 5690 N N . SER B 1 42 ? 17.969 44.875 0.997 1 93.5 42 SER B N 1
ATOM 5691 C CA . SER B 1 42 ? 19.422 44.719 0.885 1 93.5 42 SER B CA 1
ATOM 5692 C C . SER B 1 42 ? 20.078 44.719 2.258 1 93.5 42 SER B C 1
ATOM 5694 O O . SER B 1 42 ? 19.703 45.5 3.131 1 93.5 42 SER B O 1
ATOM 5696 N N . ARG B 1 43 ? 20.984 43.844 2.344 1 91.56 43 ARG B N 1
ATOM 5697 C CA . ARG B 1 43 ? 21.75 43.781 3.586 1 91.56 43 ARG B CA 1
ATOM 5698 C C . ARG B 1 43 ? 22.688 44.969 3.701 1 91.56 43 ARG B C 1
ATOM 5700 O O . ARG B 1 43 ? 23.359 45.344 2.732 1 91.56 43 ARG B O 1
ATOM 5707 N N . GLU B 1 44 ? 22.719 45.656 4.875 1 86.06 44 GLU B N 1
ATOM 5708 C CA . GLU B 1 44 ? 23.609 46.781 5.086 1 86.06 44 GLU B CA 1
ATOM 5709 C C . GLU B 1 44 ? 24.859 46.375 5.84 1 86.06 44 GLU B C 1
ATOM 5711 O O . GLU B 1 44 ? 24.797 45.562 6.773 1 86.06 44 GLU B O 1
ATOM 5716 N N . PHE B 1 45 ? 26.047 46.531 5.273 1 72.38 45 PHE B N 1
ATOM 5717 C CA . PHE B 1 45 ? 27.312 46.188 5.906 1 72.38 45 PHE B CA 1
ATOM 5718 C C . PHE B 1 45 ? 27.781 47.344 6.809 1 72.38 45 PHE B C 1
ATOM 5720 O O . PHE B 1 45 ? 27.891 48.469 6.367 1 72.38 45 PHE B O 1
ATOM 5727 N N . THR B 1 46 ? 27.312 47.344 8.039 1 59.03 46 THR B N 1
ATOM 5728 C CA . THR B 1 46 ? 27.844 48.344 8.93 1 59.03 46 THR B CA 1
ATOM 5729 C C . THR B 1 46 ? 29.266 48.031 9.344 1 59.03 46 THR B C 1
ATOM 5731 O O . THR B 1 46 ? 29.703 46.875 9.25 1 59.03 46 THR B O 1
ATOM 5734 N N . GLY B 1 47 ? 30.156 49.062 9.609 1 51.56 47 GLY B N 1
ATOM 5735 C CA . GLY B 1 47 ? 31.547 48.969 10.008 1 51.56 47 GLY B CA 1
ATOM 5736 C C . GLY B 1 47 ? 31.812 47.938 11.062 1 51.56 47 GLY B C 1
ATOM 5737 O O . GLY B 1 47 ? 32.969 47.5 11.227 1 51.56 47 GLY B O 1
ATOM 5738 N N . ASN B 1 48 ? 31 47.812 12.047 1 47.94 48 ASN B N 1
ATOM 5739 C CA . ASN B 1 48 ? 31.375 46.938 13.148 1 47.94 48 ASN B CA 1
ATOM 5740 C C . ASN B 1 48 ? 31.016 45.469 12.859 1 47.94 48 ASN B C 1
ATOM 5742 O O . ASN B 1 48 ? 30.891 44.688 13.781 1 47.94 48 ASN B O 1
ATOM 5746 N N . GLY B 1 49 ? 30.734 45.125 11.727 1 50.91 49 GLY B N 1
ATOM 5747 C CA . GLY B 1 49 ? 30.641 43.719 11.398 1 50.91 49 GLY B CA 1
ATOM 5748 C C . GLY B 1 49 ? 29.234 43.156 11.555 1 50.91 49 GLY B C 1
ATOM 5749 O O . GLY B 1 49 ? 29.016 41.969 11.367 1 50.91 49 GLY B O 1
ATOM 5750 N N . SER B 1 50 ? 28.406 43.969 12.203 1 56.22 50 SER B N 1
ATOM 5751 C CA . SER B 1 50 ? 27.156 43.281 12.516 1 56.22 50 SER B CA 1
ATOM 5752 C C . SER B 1 50 ? 26.266 43.156 11.289 1 56.22 50 SER B C 1
ATOM 5754 O O . SER B 1 50 ? 25.953 44.156 10.641 1 56.22 50 SER B O 1
ATOM 5756 N N . ARG B 1 51 ? 26.047 42.031 10.57 1 67.19 51 ARG B N 1
ATOM 5757 C CA . ARG B 1 51 ? 25.422 41.5 9.359 1 67.19 51 ARG B CA 1
ATOM 5758 C C . ARG B 1 51 ? 23.922 41.281 9.555 1 67.19 51 ARG B C 1
ATOM 5760 O O . ARG B 1 51 ? 23.312 40.469 8.883 1 67.19 51 ARG B O 1
ATOM 5767 N N . LYS B 1 52 ? 23.312 42.219 10.398 1 88.62 52 LYS B N 1
ATOM 5768 C CA . LYS B 1 52 ? 21.938 41.844 10.703 1 88.62 52 LYS B CA 1
ATOM 5769 C C . LYS B 1 52 ? 20.969 42.906 10.164 1 88.62 52 LYS B C 1
ATOM 5771 O O . LYS B 1 52 ? 19.75 42.688 10.18 1 88.62 52 LYS B O 1
ATOM 5776 N N . LEU B 1 53 ? 21.5 44.062 9.703 1 93.75 53 LEU B N 1
ATOM 5777 C CA . LEU B 1 53 ? 20.625 45.156 9.273 1 93.75 53 LEU B CA 1
ATOM 5778 C C . LEU B 1 53 ? 20.266 45 7.793 1 93.75 53 LEU B C 1
ATOM 5780 O O . LEU B 1 53 ? 21.156 44.812 6.957 1 93.75 53 LEU B O 1
ATOM 5784 N N . TRP B 1 54 ? 19.016 45.062 7.465 1 95.81 54 TRP B N 1
ATOM 5785 C CA . TRP B 1 54 ? 18.484 45.062 6.105 1 95.81 54 TRP B CA 1
ATOM 5786 C C . TRP B 1 54 ? 17.703 46.312 5.816 1 95.81 54 TRP B C 1
ATOM 5788 O O . TRP B 1 54 ? 17 46.844 6.691 1 95.81 54 TRP B O 1
ATOM 5798 N N . SER B 1 55 ? 17.797 46.875 4.547 1 95.75 55 SER B N 1
ATOM 5799 C CA . SER B 1 55 ? 17.062 48.062 4.207 1 95.75 55 SER B CA 1
ATOM 5800 C C . SER B 1 55 ? 16.672 48.094 2.734 1 95.75 55 SER B C 1
ATOM 5802 O O . SER B 1 55 ? 17.234 47.344 1.93 1 95.75 55 SER B O 1
ATOM 5804 N N . THR B 1 56 ? 15.672 48.812 2.455 1 95.88 56 THR B N 1
ATOM 5805 C CA . THR B 1 56 ? 15.266 49.094 1.083 1 95.88 56 THR B CA 1
ATOM 5806 C C . THR B 1 56 ? 14.492 50.406 1.008 1 95.88 56 THR B C 1
ATOM 5808 O O . THR B 1 56 ? 13.992 50.906 2.02 1 95.88 56 THR B O 1
ATOM 5811 N N . THR B 1 57 ? 14.578 51.062 -0.111 1 95.69 57 THR B N 1
ATOM 5812 C CA . THR B 1 57 ? 13.844 52.281 -0.357 1 95.69 57 THR B CA 1
ATOM 5813 C C . THR B 1 57 ? 12.789 52.094 -1.442 1 95.69 57 THR B C 1
ATOM 5815 O O . THR B 1 57 ? 13.086 51.562 -2.514 1 95.69 57 THR B O 1
ATOM 5818 N N . ILE B 1 58 ? 11.609 52.5 -1.106 1 95.31 58 ILE B N 1
ATOM 5819 C CA . ILE B 1 58 ? 10.477 52.312 -2 1 95.31 58 ILE B CA 1
ATOM 5820 C C . ILE B 1 58 ? 9.758 53.625 -2.236 1 95.31 58 ILE B C 1
ATOM 5822 O O . ILE B 1 58 ? 9.586 54.438 -1.309 1 95.31 58 ILE B O 1
ATOM 5826 N N . LYS B 1 59 ? 9.344 53.875 -3.506 1 93.5 59 LYS B N 1
ATOM 5827 C CA . LYS B 1 59 ? 8.57 55.062 -3.832 1 93.5 59 LYS B CA 1
ATOM 5828 C C . LYS B 1 59 ? 7.098 54.875 -3.467 1 93.5 59 LYS B C 1
ATOM 5830 O O . LYS B 1 59 ? 6.438 53.969 -3.975 1 93.5 59 LYS B O 1
ATOM 5835 N N . LEU B 1 60 ? 6.621 55.781 -2.572 1 94.31 60 LEU B N 1
ATOM 5836 C CA . LEU B 1 60 ? 5.242 55.688 -2.105 1 94.31 60 LEU B CA 1
ATOM 5837 C C . LEU B 1 60 ? 4.527 57.031 -2.271 1 94.31 60 LEU B C 1
ATOM 5839 O O . LEU B 1 60 ? 5.172 58.094 -2.336 1 94.31 60 LEU B O 1
ATOM 5843 N N . HIS B 1 61 ? 3.176 56.938 -2.373 1 92 61 HIS B N 1
ATOM 5844 C CA . HIS B 1 61 ? 2.375 58.156 -2.533 1 92 61 HIS B CA 1
ATOM 5845 C C . HIS B 1 61 ? 2.146 58.844 -1.192 1 92 61 HIS B C 1
ATOM 5847 O O . HIS B 1 61 ? 1.96 58.188 -0.17 1 92 61 HIS B O 1
ATOM 5853 N N . THR B 1 62 ? 2.117 60.156 -1.205 1 88.94 62 THR B N 1
ATOM 5854 C CA . THR B 1 62 ? 1.896 60.938 0.011 1 88.94 62 THR B CA 1
ATOM 5855 C C . THR B 1 62 ? 0.413 60.969 0.365 1 88.94 62 THR B C 1
ATOM 5857 O O . THR B 1 62 ? -0.434 60.594 -0.442 1 88.94 62 THR B O 1
ATOM 5860 N N . HIS B 1 63 ? 0.15 61.406 1.679 1 88.5 63 HIS B N 1
ATOM 5861 C CA . HIS B 1 63 ? -1.188 61.562 2.24 1 88.5 63 HIS B CA 1
ATOM 5862 C C . HIS B 1 63 ? -1.916 60.219 2.295 1 88.5 63 HIS B C 1
ATOM 5864 O O . HIS B 1 63 ? -3.092 60.125 1.934 1 88.5 63 HIS B O 1
ATOM 5870 N N . LYS B 1 64 ? -1.108 59.25 2.598 1 91.69 64 LYS B N 1
ATOM 5871 C CA . LYS B 1 64 ? -1.646 57.906 2.746 1 91.69 64 LYS B CA 1
ATOM 5872 C C . LYS B 1 64 ? -1.029 57.188 3.949 1 91.69 64 LYS B C 1
ATOM 5874 O O . LYS B 1 64 ? 0.095 57.5 4.348 1 91.69 64 LYS B O 1
ATOM 5879 N N . THR B 1 65 ? -1.851 56.312 4.594 1 94.81 65 THR B N 1
ATOM 5880 C CA . THR B 1 65 ? -1.372 55.406 5.645 1 94.81 65 THR B CA 1
ATOM 5881 C C . THR B 1 65 ? -1.056 54.031 5.082 1 94.81 65 THR B C 1
ATOM 5883 O O . THR B 1 65 ? -1.816 53.5 4.273 1 94.81 65 THR B O 1
ATOM 5886 N N . TYR B 1 66 ? 0.141 53.5 5.477 1 95.94 66 TYR B N 1
ATOM 5887 C CA . TYR B 1 66 ? 0.595 52.219 4.953 1 95.94 66 TYR B CA 1
ATOM 5888 C C . TYR B 1 66 ? 0.747 51.188 6.07 1 95.94 66 TYR B C 1
ATOM 5890 O O . TYR B 1 66 ? 1.299 51.5 7.133 1 95.94 66 TYR B O 1
ATOM 5898 N N . ASP B 1 67 ? 0.228 49.969 5.855 1 97.62 67 ASP B N 1
ATOM 5899 C CA . ASP B 1 67 ? 0.516 48.812 6.68 1 97.62 67 ASP B CA 1
ATOM 5900 C C . ASP B 1 67 ? 1.613 47.938 6.055 1 97.62 67 ASP B C 1
ATOM 5902 O O . ASP B 1 67 ? 1.658 47.781 4.832 1 97.62 67 ASP B O 1
ATOM 5906 N N . TYR B 1 68 ? 2.531 47.438 6.883 1 97.94 68 TYR B N 1
ATOM 5907 C CA . TYR B 1 68 ? 3.586 46.625 6.293 1 97.94 68 TYR B CA 1
ATOM 5908 C C . TYR B 1 68 ? 4.117 45.594 7.297 1 97.94 68 TYR B C 1
ATOM 5910 O O . TYR B 1 68 ? 3.834 45.688 8.492 1 97.94 68 TYR B O 1
ATOM 5918 N N . ARG B 1 69 ? 4.793 44.562 6.84 1 98 69 ARG B N 1
ATOM 5919 C CA . ARG B 1 69 ? 5.457 43.5 7.594 1 98 69 ARG B CA 1
ATOM 5920 C C . ARG B 1 69 ? 6.785 43.125 6.953 1 98 69 ARG B C 1
ATOM 5922 O O . ARG B 1 69 ? 6.984 43.312 5.754 1 98 69 ARG B O 1
ATOM 5929 N N . PHE B 1 70 ? 7.645 42.562 7.785 1 98.31 70 PHE B N 1
ATOM 5930 C CA . PHE B 1 70 ? 8.883 42 7.273 1 98.31 70 PHE B CA 1
ATOM 5931 C C . PHE B 1 70 ? 8.797 40.469 7.227 1 98.31 70 PHE B C 1
ATOM 5933 O O . PHE B 1 70 ? 8.117 39.875 8.047 1 98.31 70 PHE B O 1
ATOM 5940 N N . VAL B 1 71 ? 9.484 39.875 6.215 1 97.88 71 VAL B N 1
ATOM 5941 C CA . VAL B 1 71 ? 9.453 38.438 5.953 1 97.88 71 VAL B CA 1
ATOM 5942 C C . VAL B 1 71 ? 10.859 37.938 5.648 1 97.88 71 VAL B C 1
ATOM 5944 O O . VAL B 1 71 ? 11.609 38.594 4.902 1 97.88 71 VAL B O 1
ATOM 5947 N N . VAL B 1 72 ? 11.258 36.906 6.266 1 96.12 72 VAL B N 1
ATOM 5948 C CA . VAL B 1 72 ? 12.5 36.219 5.918 1 96.12 72 VAL B CA 1
ATOM 5949 C C . VAL B 1 72 ? 12.195 35.031 4.996 1 96.12 72 VAL B C 1
ATOM 5951 O O . VAL B 1 72 ? 11.438 34.125 5.363 1 96.12 72 VAL B O 1
ATOM 5954 N N . CYS B 1 73 ? 12.766 35.062 3.828 1 93.94 73 CYS B N 1
ATOM 5955 C CA . CYS B 1 73 ? 12.477 34.062 2.816 1 93.94 73 CYS B CA 1
ATOM 5956 C C . CYS B 1 73 ? 13.758 33.469 2.264 1 93.94 73 CYS B C 1
ATOM 5958 O O . CYS B 1 73 ? 14.859 33.906 2.598 1 93.94 73 CYS B O 1
ATOM 5960 N N . LYS B 1 74 ? 13.547 32.375 1.551 1 89.25 74 LYS B N 1
ATOM 5961 C CA . LYS B 1 74 ? 14.672 31.781 0.841 1 89.25 74 LYS B CA 1
ATOM 5962 C C . LYS B 1 74 ? 15.164 32.688 -0.281 1 89.25 74 LYS B C 1
ATOM 5964 O O . LYS B 1 74 ? 14.359 33.281 -1.011 1 89.25 74 LYS B O 1
ATOM 5969 N N . ASP B 1 75 ? 16.484 32.781 -0.377 1 81.25 75 ASP B N 1
ATOM 5970 C CA . ASP B 1 75 ? 17.094 33.594 -1.421 1 81.25 75 ASP B CA 1
ATOM 5971 C C . ASP B 1 75 ? 17.203 32.844 -2.73 1 81.25 75 ASP B C 1
ATOM 5973 O O . ASP B 1 75 ? 18.078 31.984 -2.881 1 81.25 75 ASP B O 1
ATOM 5977 N N . SER B 1 76 ? 16.219 33.031 -3.568 1 69.69 76 SER B N 1
ATOM 5978 C CA . SER B 1 76 ? 16.234 32.312 -4.844 1 69.69 76 SER B CA 1
ATOM 5979 C C . SER B 1 76 ? 17.469 32.688 -5.66 1 69.69 76 SER B C 1
ATOM 5981 O O . SER B 1 76 ? 17.844 31.953 -6.578 1 69.69 76 SER B O 1
ATOM 5983 N N . HIS B 1 77 ? 18.062 33.875 -5.41 1 57.72 77 HIS B N 1
ATOM 5984 C CA . HIS B 1 77 ? 19.234 34.344 -6.152 1 57.72 77 HIS B CA 1
ATOM 5985 C C . HIS B 1 77 ? 20.516 33.812 -5.516 1 57.72 77 HIS B C 1
ATOM 5987 O O . HIS B 1 77 ? 21.609 34 -6.086 1 57.72 77 HIS B O 1
ATOM 5993 N N . ALA B 1 78 ? 20.422 33.312 -4.434 1 50 78 ALA B N 1
ATOM 5994 C CA . ALA B 1 78 ? 21.625 32.812 -3.777 1 50 78 ALA B CA 1
ATOM 5995 C C . ALA B 1 78 ? 22.203 31.609 -4.535 1 50 78 ALA B C 1
ATOM 5997 O O . ALA B 1 78 ? 21.531 30.594 -4.703 1 50 78 ALA B O 1
ATOM 5998 N N . ARG B 1 79 ? 23 31.906 -5.676 1 42.91 79 ARG B N 1
ATOM 5999 C CA . ARG B 1 79 ? 23.75 30.938 -6.469 1 42.91 79 ARG B CA 1
ATOM 6000 C C . ARG B 1 79 ? 24.562 30.016 -5.578 1 42.91 79 ARG B C 1
ATOM 6002 O O . ARG B 1 79 ? 25 30.406 -4.492 1 42.91 79 ARG B O 1
ATOM 6009 N N . SER B 1 80 ? 24.5 28.734 -5.84 1 40.25 80 SER B N 1
ATOM 6010 C CA . SER B 1 80 ? 25.469 27.766 -5.344 1 40.25 80 SER B CA 1
ATOM 6011 C C . SER B 1 80 ? 26.891 28.281 -5.5 1 40.25 80 SER B C 1
ATOM 6013 O O . SER B 1 80 ? 27.297 28.703 -6.59 1 40.25 80 SER B O 1
ATOM 6015 N N . THR B 1 81 ? 27.609 28.859 -4.617 1 29.89 81 THR B N 1
ATOM 6016 C CA . THR B 1 81 ? 29.047 29.062 -4.766 1 29.89 81 THR B CA 1
ATOM 6017 C C . THR B 1 81 ? 29.703 27.844 -5.395 1 29.89 81 THR B C 1
ATOM 6019 O O . THR B 1 81 ? 29.781 26.781 -4.773 1 29.89 81 THR B O 1
ATOM 6022 N N . LYS B 1 82 ? 29.719 27.656 -6.594 1 31.75 82 LYS B N 1
ATOM 6023 C CA . LYS B 1 82 ? 30.797 26.812 -7.113 1 31.75 82 LYS B CA 1
ATOM 6024 C C . LYS B 1 82 ? 32.156 27.219 -6.539 1 31.75 82 LYS B C 1
ATOM 6026 O O . LYS B 1 82 ? 32.5 28.406 -6.562 1 31.75 82 LYS B O 1
ATOM 6031 N N . ALA B 1 83 ? 32.906 26.375 -5.906 1 25.69 83 ALA B N 1
ATOM 6032 C CA . ALA B 1 83 ? 34.344 26.5 -5.672 1 25.69 83 ALA B CA 1
ATOM 6033 C C . ALA B 1 83 ? 35.062 26.969 -6.93 1 25.69 83 ALA B C 1
ATOM 6035 O O . ALA B 1 83 ? 35.188 26.219 -7.898 1 25.69 83 ALA B O 1
ATOM 6036 N N . GLU B 1 84 ? 35.031 28.141 -7.387 1 27.14 84 GLU B N 1
ATOM 6037 C CA . GLU B 1 84 ? 36.062 28.672 -8.273 1 27.14 84 GLU B CA 1
ATOM 6038 C C . GLU B 1 84 ? 37.438 28.438 -7.688 1 27.14 84 GLU B C 1
ATOM 6040 O O . GLU B 1 84 ? 37.875 29.188 -6.809 1 27.14 84 GLU B O 1
ATOM 6045 N N . THR B 1 85 ? 37.906 27.234 -7.375 1 23.61 85 THR B N 1
ATOM 6046 C CA . THR B 1 85 ? 39.344 27.219 -7.207 1 23.61 85 THR B CA 1
ATOM 6047 C C . THR B 1 85 ? 40.031 27.984 -8.336 1 23.61 85 THR B C 1
ATOM 6049 O O . THR B 1 85 ? 39.438 28.234 -9.375 1 23.61 85 THR B O 1
ATOM 6052 N N . ASN B 1 86 ? 41.469 27.562 -8.617 1 23.19 86 ASN B N 1
ATOM 6053 C CA . ASN B 1 86 ? 42.75 28.156 -8.953 1 23.19 86 ASN B CA 1
ATOM 6054 C C . ASN B 1 86 ? 42.875 28.453 -10.445 1 23.19 86 ASN B C 1
ATOM 6056 O O . ASN B 1 86 ? 43.969 28.484 -11 1 23.19 86 ASN B O 1
ATOM 6060 N N . LEU B 1 87 ? 41.969 28.312 -11.32 1 21.95 87 LEU B N 1
ATOM 6061 C CA . LEU B 1 87 ? 42.719 28.609 -12.531 1 21.95 87 LEU B CA 1
ATOM 6062 C C . LEU B 1 87 ? 43.281 30.031 -12.484 1 21.95 87 LEU B C 1
ATOM 6064 O O . LEU B 1 87 ? 42.531 30.984 -12.234 1 21.95 87 LEU B O 1
ATOM 6068 N N . ARG B 1 88 ? 44.656 30.172 -12.227 1 21.58 88 ARG B N 1
ATOM 6069 C CA . ARG B 1 88 ? 45.594 31.297 -12.344 1 21.58 88 ARG B CA 1
ATOM 6070 C C . ARG B 1 88 ? 45.188 32.219 -13.5 1 21.58 88 ARG B C 1
ATOM 6072 O O . ARG B 1 88 ? 45.125 33.438 -13.328 1 21.58 88 ARG B O 1
ATOM 6079 N N . ASN B 1 89 ? 45.844 31.891 -14.711 1 20.64 89 ASN B N 1
ATOM 6080 C CA . ASN B 1 89 ? 46.625 32.938 -15.391 1 20.64 89 ASN B CA 1
ATOM 6081 C C . ASN B 1 89 ? 45.719 33.938 -16.094 1 20.64 89 ASN B C 1
ATOM 6083 O O . ASN B 1 89 ? 45.906 35.156 -15.938 1 20.64 89 ASN B O 1
ATOM 6087 N N . GLY B 1 90 ? 45.406 33.562 -17.391 1 21.62 90 GLY B N 1
ATOM 6088 C CA . GLY B 1 90 ? 45.625 34.531 -18.453 1 21.62 90 GLY B CA 1
ATOM 6089 C C . GLY B 1 90 ? 44.594 35.656 -18.453 1 21.62 90 GLY B C 1
ATOM 6090 O O . GLY B 1 90 ? 43.531 35.531 -17.812 1 21.62 90 GLY B O 1
ATOM 6091 N N . ASN B 1 91 ? 44.906 36.844 -19.031 1 20.41 91 ASN B N 1
ATOM 6092 C CA . ASN B 1 91 ? 44.625 38.281 -19.172 1 20.41 91 ASN B CA 1
ATOM 6093 C C . ASN B 1 91 ? 43.219 38.5 -19.75 1 20.41 91 ASN B C 1
ATOM 6095 O O . ASN B 1 91 ? 42.875 39.625 -20.109 1 20.41 91 ASN B O 1
ATOM 6099 N N . SER B 1 92 ? 42.625 37.406 -20.375 1 20.62 92 SER B N 1
ATOM 6100 C CA . SER B 1 92 ? 41.844 38.094 -21.422 1 20.62 92 SER B CA 1
ATOM 6101 C C . SER B 1 92 ? 40.75 38.969 -20.812 1 20.62 92 SER B C 1
ATOM 6103 O O . SER B 1 92 ? 40.125 38.594 -19.828 1 20.62 92 SER B O 1
ATOM 6105 N N . THR B 1 93 ? 40.719 40.25 -21.109 1 20.09 93 THR B N 1
ATOM 6106 C CA . THR B 1 93 ? 40.062 41.531 -20.875 1 20.09 93 THR B CA 1
ATOM 6107 C C . THR B 1 93 ? 38.562 41.406 -21.016 1 20.09 93 THR B C 1
ATOM 6109 O O . THR B 1 93 ? 37.812 42.312 -20.609 1 20.09 93 THR B O 1
ATOM 6112 N N . ASN B 1 94 ? 38.031 40.469 -21.844 1 19.19 94 ASN B N 1
ATOM 6113 C CA . ASN B 1 94 ? 36.906 41.125 -22.484 1 19.19 94 ASN B CA 1
ATOM 6114 C C . ASN B 1 94 ? 35.75 41.375 -21.5 1 19.19 94 ASN B C 1
ATOM 6116 O O . ASN B 1 94 ? 35.531 40.562 -20.578 1 19.19 94 ASN B O 1
ATOM 6120 N N . ASN B 1 95 ? 35.25 42.562 -21.391 1 19.02 95 ASN B N 1
ATOM 6121 C CA . ASN B 1 95 ? 34.344 43.469 -20.703 1 19.02 95 ASN B CA 1
ATOM 6122 C C . ASN B 1 95 ? 32.906 42.969 -20.688 1 19.02 95 ASN B C 1
ATOM 6124 O O . ASN B 1 95 ? 31.984 43.688 -20.344 1 19.02 95 ASN B O 1
ATOM 6128 N N . GLY B 1 96 ? 32.531 41.938 -21.516 1 19.08 96 GLY B N 1
ATOM 6129 C CA . GLY B 1 96 ? 31.125 42.125 -21.828 1 19.08 96 GLY B CA 1
ATOM 6130 C C . GLY B 1 96 ? 30.203 41.938 -20.656 1 19.08 96 GLY B C 1
ATOM 6131 O O . GLY B 1 96 ? 30.453 41.062 -19.812 1 19.08 96 GLY B O 1
ATOM 6132 N N . HIS B 1 97 ? 29.484 42.938 -20.219 1 18.89 97 HIS B N 1
ATOM 6133 C CA . HIS B 1 97 ? 28.484 43.281 -19.219 1 18.89 97 HIS B CA 1
ATOM 6134 C C . HIS B 1 97 ? 27.297 42.344 -19.297 1 18.89 97 HIS B C 1
ATOM 6136 O O . HIS B 1 97 ? 26.141 42.781 -19.375 1 18.89 97 HIS B O 1
ATOM 6142 N N . GLY B 1 98 ? 27.391 41.094 -19.719 1 19.95 98 GLY B N 1
ATOM 6143 C CA . GLY B 1 98 ? 26.062 40.5 -19.922 1 19.95 98 GLY B CA 1
ATOM 6144 C C . GLY B 1 98 ? 25.266 40.406 -18.641 1 19.95 98 GLY B C 1
ATOM 6145 O O . GLY B 1 98 ? 25.75 39.938 -17.625 1 19.95 98 GLY B O 1
ATOM 6146 N N . HIS B 1 99 ? 24.375 41.406 -18.422 1 21.02 99 HIS B N 1
ATOM 6147 C CA . HIS B 1 99 ? 23.266 41.469 -17.484 1 21.02 99 HIS B CA 1
ATOM 6148 C C . HIS B 1 99 ? 22.422 40.219 -17.531 1 21.02 99 HIS B C 1
ATOM 6150 O O . HIS B 1 99 ? 21.812 39.906 -18.547 1 21.02 99 HIS B O 1
ATOM 6156 N N . SER B 1 100 ? 22.938 39.125 -17.188 1 23.62 100 SER B N 1
ATOM 6157 C CA . SER B 1 100 ? 22 38 -17.141 1 23.62 100 SER B CA 1
ATOM 6158 C C . SER B 1 100 ? 20.75 38.344 -16.344 1 23.62 100 SER B C 1
ATOM 6160 O O . SER B 1 100 ? 20.828 38.594 -15.141 1 23.62 100 SER B O 1
ATOM 6162 N N . ASP B 1 101 ? 19.812 39.062 -16.969 1 24 101 ASP B N 1
ATOM 6163 C CA . ASP B 1 101 ? 18.406 39.281 -16.594 1 24 101 ASP B CA 1
ATOM 6164 C C . ASP B 1 101 ? 17.797 38 -16.031 1 24 101 ASP B C 1
ATOM 6166 O O . ASP B 1 101 ? 18.125 36.906 -16.469 1 24 101 ASP B O 1
ATOM 6170 N N . MET B 1 102 ? 17.359 38.125 -14.875 1 26.97 102 MET B N 1
ATOM 6171 C CA . MET B 1 102 ? 16.375 37.188 -14.305 1 26.97 102 MET B CA 1
ATOM 6172 C C . MET B 1 102 ? 15.312 36.812 -15.328 1 26.97 102 MET B C 1
ATOM 6174 O O . MET B 1 102 ? 14.547 37.688 -15.766 1 26.97 102 MET B O 1
ATOM 6178 N N . ASP B 1 103 ? 15.617 36.062 -16.312 1 27.61 103 ASP B N 1
ATOM 6179 C CA . ASP B 1 103 ? 14.609 35.594 -17.266 1 27.61 103 ASP B CA 1
ATOM 6180 C C . ASP B 1 103 ? 13.336 35.156 -16.562 1 27.61 103 ASP B C 1
ATOM 6182 O O . ASP B 1 103 ? 13.305 34.094 -15.922 1 27.61 103 ASP B O 1
ATOM 6186 N N . CYS B 1 104 ? 12.5 36.094 -16.109 1 29.44 104 CYS B N 1
ATOM 6187 C CA . CYS B 1 104 ? 11.117 36.094 -15.648 1 29.44 104 CYS B CA 1
ATOM 6188 C C . CYS B 1 104 ? 10.211 35.375 -16.641 1 29.44 104 CYS B C 1
ATOM 6190 O O . CYS B 1 104 ? 8.984 35.5 -16.562 1 29.44 104 CYS B O 1
ATOM 6192 N N . SER B 1 105 ? 10.57 34.875 -17.703 1 30.31 105 SER B N 1
ATOM 6193 C CA . SER B 1 105 ? 9.586 34.469 -18.703 1 30.31 105 SER B CA 1
ATOM 6194 C C . SER B 1 105 ? 8.82 33.25 -18.234 1 30.31 105 SER B C 1
ATOM 6196 O O . SER B 1 105 ? 7.906 32.781 -18.922 1 30.31 105 SER B O 1
ATOM 6198 N N . SER B 1 106 ? 9.484 32.281 -17.609 1 34.19 106 SER B N 1
ATOM 6199 C CA . SER B 1 106 ? 8.57 31.141 -17.438 1 34.19 106 SER B CA 1
ATOM 6200 C C . SER B 1 106 ? 7.477 31.469 -16.422 1 34.19 106 SER B C 1
ATOM 6202 O O . SER B 1 106 ? 7.742 32.094 -15.391 1 34.19 106 SER B O 1
ATOM 6204 N N . SER B 1 107 ? 6.203 31.672 -16.812 1 39 107 SER B N 1
ATOM 6205 C CA . SER B 1 107 ? 4.945 32.031 -16.172 1 39 107 SER B CA 1
ATOM 6206 C C . SER B 1 107 ? 4.797 31.391 -14.805 1 39 107 SER B C 1
ATOM 6208 O O . SER B 1 107 ? 3.857 31.688 -14.07 1 39 107 SER B O 1
ATOM 6210 N N . ASP B 1 108 ? 5.355 30.297 -14.555 1 48.62 108 ASP B N 1
ATOM 6211 C CA . ASP B 1 108 ? 5.055 29.75 -13.234 1 48.62 108 ASP B CA 1
ATOM 6212 C C . ASP B 1 108 ? 5.84 30.469 -12.141 1 48.62 108 ASP B C 1
ATOM 6214 O O . ASP B 1 108 ? 7.055 30.641 -12.258 1 48.62 108 ASP B O 1
ATOM 6218 N N . PRO B 1 109 ? 5.172 31.281 -11.289 1 56.69 109 PRO B N 1
ATOM 6219 C CA . PRO B 1 109 ? 5.875 32 -10.234 1 56.69 109 PRO B CA 1
ATOM 6220 C C . PRO B 1 109 ? 6.918 31.156 -9.516 1 56.69 109 PRO B C 1
ATOM 6222 O O . PRO B 1 109 ? 6.742 29.938 -9.383 1 56.69 109 PRO B O 1
ATOM 6225 N N . SER B 1 110 ? 8.117 31.609 -9.422 1 68.06 110 SER B N 1
ATOM 6226 C CA . SER B 1 110 ? 9.203 30.984 -8.672 1 68.06 110 SER B CA 1
ATOM 6227 C C . SER B 1 110 ? 8.75 30.578 -7.273 1 68.06 110 SER B C 1
ATOM 6229 O O . SER B 1 110 ? 7.98 31.297 -6.633 1 68.06 110 SER B O 1
ATOM 6231 N N . PRO B 1 111 ? 9.117 29.422 -6.879 1 79.31 111 PRO B N 1
ATOM 6232 C CA . PRO B 1 111 ? 8.711 28.984 -5.539 1 79.31 111 PRO B CA 1
ATOM 6233 C C . PRO B 1 111 ? 9.227 29.922 -4.441 1 79.31 111 PRO B C 1
ATOM 6235 O O . PRO B 1 111 ? 10.352 30.422 -4.531 1 79.31 111 PRO B O 1
ATOM 6238 N N . VAL B 1 112 ? 8.367 30.312 -3.613 1 87.19 112 VAL B N 1
ATOM 6239 C CA . VAL B 1 112 ? 8.688 31.172 -2.475 1 87.19 112 VAL B CA 1
ATOM 6240 C C . VAL B 1 112 ? 8.617 30.359 -1.184 1 87.19 112 VAL B C 1
ATOM 6242 O O . VAL B 1 112 ? 7.602 29.719 -0.901 1 87.19 112 VAL B O 1
ATOM 6245 N N . THR B 1 113 ? 9.727 30.266 -0.515 1 92 113 THR B N 1
ATOM 6246 C CA . THR B 1 113 ? 9.75 29.656 0.805 1 92 113 THR B CA 1
ATOM 6247 C C . THR B 1 113 ? 9.938 30.703 1.895 1 92 113 THR B C 1
ATOM 6249 O O . THR B 1 113 ? 10.922 31.438 1.894 1 92 113 THR B O 1
ATOM 6252 N N . ILE B 1 114 ? 8.969 30.812 2.752 1 95 114 ILE B N 1
ATOM 6253 C CA . ILE B 1 114 ? 9.047 31.703 3.9 1 95 114 ILE B CA 1
ATOM 6254 C C . ILE B 1 114 ? 9.516 30.938 5.129 1 95 114 ILE B C 1
ATOM 6256 O O . ILE B 1 114 ? 8.883 29.953 5.531 1 95 114 ILE B O 1
ATOM 6260 N N . TYR B 1 115 ? 10.602 31.375 5.684 1 92.44 115 TYR B N 1
ATOM 6261 C CA . TYR B 1 115 ? 11.102 30.719 6.883 1 92.44 115 TYR B CA 1
ATOM 6262 C C . TYR B 1 115 ? 10.438 31.281 8.133 1 92.44 115 TYR B C 1
ATOM 6264 O O . TYR B 1 115 ? 10.078 30.531 9.039 1 92.44 115 TYR B O 1
ATOM 6272 N N . LYS B 1 116 ? 10.359 32.594 8.195 1 94.31 116 LYS B N 1
ATOM 6273 C CA . LYS B 1 116 ? 9.648 33.25 9.281 1 94.31 116 LYS B CA 1
ATOM 6274 C C . LYS B 1 116 ? 9.117 34.625 8.828 1 94.31 116 LYS B C 1
ATOM 6276 O O . LYS B 1 116 ? 9.664 35.219 7.906 1 94.31 116 LYS B O 1
ATOM 6281 N N . TRP B 1 117 ? 8.086 35.094 9.469 1 97.12 117 TRP B N 1
ATOM 6282 C CA . TRP B 1 117 ? 7.488 36.375 9.141 1 97.12 117 TRP B CA 1
ATOM 6283 C C . TRP B 1 117 ? 6.77 36.969 10.352 1 97.12 117 TRP B C 1
ATOM 6285 O O . TRP B 1 117 ? 6.48 36.25 11.32 1 97.12 117 TRP B O 1
ATOM 6295 N N . GLU B 1 118 ? 6.602 38.25 10.352 1 96.75 118 GLU B N 1
ATOM 6296 C CA . GLU B 1 118 ? 5.891 38.938 11.422 1 96.75 118 GLU B CA 1
ATOM 6297 C C . GLU B 1 118 ? 4.391 38.656 11.352 1 96.75 118 GLU B C 1
ATOM 6299 O O . GLU B 1 118 ? 3.766 38.844 10.305 1 96.75 118 GLU B O 1
ATOM 6304 N N . THR B 1 119 ? 3.861 38.25 12.523 1 95.25 119 THR B N 1
ATOM 6305 C CA . THR B 1 119 ? 2.455 37.875 12.523 1 95.25 119 THR B CA 1
ATOM 6306 C C . THR B 1 119 ? 1.693 38.594 13.633 1 95.25 119 THR B C 1
ATOM 6308 O O . THR B 1 119 ? 0.671 38.094 14.109 1 95.25 119 THR B O 1
ATOM 6311 N N . ASN B 1 120 ? 2.225 39.719 14.047 1 93.38 120 ASN B N 1
ATOM 6312 C CA . ASN B 1 120 ? 1.396 40.531 14.93 1 93.38 120 ASN B CA 1
ATOM 6313 C C . ASN B 1 120 ? 0.028 40.812 14.312 1 93.38 120 ASN B C 1
ATOM 6315 O O . ASN B 1 120 ? -0.073 41.062 13.117 1 93.38 120 ASN B O 1
ATOM 6319 N N . VAL B 1 121 ? -0.989 40.688 15.117 1 90.56 121 VAL B N 1
ATOM 6320 C CA . VAL B 1 121 ? -2.342 40.844 14.594 1 90.56 121 VAL B CA 1
ATOM 6321 C C . VAL B 1 121 ? -2.459 42.188 13.883 1 90.56 121 VAL B C 1
ATOM 6323 O O . VAL B 1 121 ? -3.014 42.281 12.781 1 90.56 121 VAL B O 1
ATOM 6326 N N . ARG B 1 122 ? -1.938 43.219 14.57 1 91.81 122 ARG B N 1
ATOM 6327 C CA . ARG B 1 122 ? -1.854 44.531 13.922 1 91.81 122 ARG B CA 1
ATOM 6328 C C . ARG B 1 122 ? -0.537 44.688 13.164 1 91.81 122 ARG B C 1
ATOM 6330 O O . ARG B 1 122 ? 0.539 44.594 13.758 1 91.81 122 ARG B O 1
ATOM 6337 N N . PRO B 1 123 ? -0.6 44.938 11.914 1 96.12 123 PRO B N 1
ATOM 6338 C CA . PRO B 1 123 ? 0.643 45.156 11.18 1 96.12 123 PRO B CA 1
ATOM 6339 C C . PRO B 1 123 ? 1.292 46.5 11.555 1 96.12 123 PRO B C 1
ATOM 6341 O O . PRO B 1 123 ? 0.684 47.312 12.25 1 96.12 123 PRO B O 1
ATOM 6344 N N . ARG B 1 124 ? 2.598 46.656 11.156 1 96.94 124 ARG B N 1
ATOM 6345 C CA . ARG B 1 124 ? 3.225 47.969 11.289 1 96.94 124 ARG B CA 1
ATOM 6346 C C . ARG B 1 124 ? 2.496 49.031 10.445 1 96.94 124 ARG B C 1
ATOM 6348 O O . ARG B 1 124 ? 1.994 48.719 9.367 1 96.94 124 ARG B O 1
ATOM 6355 N N . VAL B 1 125 ? 2.404 50.219 11.016 1 95.94 125 VAL B N 1
ATOM 6356 C CA . VAL B 1 125 ? 1.692 51.281 10.312 1 95.94 125 VAL B CA 1
ATOM 6357 C C . VAL B 1 125 ? 2.539 52.562 10.297 1 95.94 125 VAL B C 1
ATOM 6359 O O . VAL B 1 125 ? 3.229 52.875 11.266 1 95.94 125 VAL B O 1
ATOM 6362 N N . PHE B 1 126 ? 2.596 53.25 9.172 1 92.94 126 PHE B N 1
ATOM 6363 C CA . PHE B 1 126 ? 3.174 54.562 9.109 1 92.94 126 PHE B CA 1
ATOM 6364 C C . PHE B 1 126 ? 2.369 55.469 8.172 1 92.94 126 PHE B C 1
ATOM 6366 O O . PHE B 1 126 ? 1.769 55 7.211 1 92.94 126 PHE B O 1
ATOM 6373 N N . LYS B 1 127 ? 2.324 56.719 8.555 1 91.81 127 LYS B N 1
ATOM 6374 C CA . LYS B 1 127 ? 1.616 57.719 7.762 1 91.81 127 LYS B CA 1
ATOM 6375 C C . LYS B 1 127 ? 2.594 58.594 7.008 1 91.81 127 LYS B C 1
ATOM 6377 O O . LYS B 1 127 ? 3.584 59.062 7.582 1 91.81 127 LYS B O 1
ATOM 6382 N N . LEU B 1 128 ? 2.385 58.688 5.785 1 88.56 128 LEU B N 1
ATOM 6383 C CA . LEU B 1 128 ? 3.172 59.594 4.965 1 88.56 128 LEU B CA 1
ATOM 6384 C C . LEU B 1 128 ? 2.416 60.906 4.727 1 88.56 128 LEU B C 1
ATOM 6386 O O . LEU B 1 128 ? 1.482 60.969 3.924 1 88.56 128 LEU B O 1
ATOM 6390 N N . ASP B 1 129 ? 2.98 61.938 5.391 1 81.25 129 ASP B N 1
ATOM 6391 C CA . ASP B 1 129 ? 2.355 63.25 5.246 1 81.25 129 ASP B CA 1
ATOM 6392 C C . ASP B 1 129 ? 2.965 64 4.078 1 81.25 129 ASP B C 1
ATOM 6394 O O . ASP B 1 129 ? 3.969 63.594 3.502 1 81.25 129 ASP B O 1
ATOM 6398 N N . GLY B 1 130 ? 2.338 64.938 3.342 1 72.44 130 GLY B N 1
ATOM 6399 C CA . GLY B 1 130 ? 2.75 65.75 2.186 1 72.44 130 GLY B CA 1
ATOM 6400 C C . GLY B 1 130 ? 4.055 66.5 2.402 1 72.44 130 GLY B C 1
ATOM 6401 O O . GLY B 1 130 ? 4.637 67 1.453 1 72.44 130 GLY B O 1
ATOM 6402 N N . SER B 1 131 ? 4.605 66.625 3.533 1 62.19 131 SER B N 1
ATOM 6403 C CA . SER B 1 131 ? 5.66 67.625 3.764 1 62.19 131 SER B CA 1
ATOM 6404 C C . SER B 1 131 ? 7.043 67 3.664 1 62.19 131 SER B C 1
ATOM 6406 O O . SER B 1 131 ? 8.047 67.688 3.547 1 62.19 131 SER B O 1
ATOM 6408 N N . ALA B 1 132 ? 7.156 65.688 3.975 1 59.41 132 ALA B N 1
ATOM 6409 C CA . ALA B 1 132 ? 8.539 65.312 4.203 1 59.41 132 ALA B CA 1
ATOM 6410 C C . ALA B 1 132 ? 9.18 64.75 2.918 1 59.41 132 ALA B C 1
ATOM 6412 O O . ALA B 1 132 ? 8.578 63.969 2.199 1 59.41 132 ALA B O 1
ATOM 6413 N N . ALA B 1 133 ? 10.305 65.438 2.354 1 62.56 133 ALA B N 1
ATOM 6414 C CA . ALA B 1 133 ? 10.953 65.125 1.078 1 62.56 133 ALA B CA 1
ATOM 6415 C C . ALA B 1 133 ? 11.438 63.688 1.021 1 62.56 133 ALA B C 1
ATOM 6417 O O . ALA B 1 133 ? 11.312 63 -0.014 1 62.56 133 ALA B O 1
ATOM 6418 N N . ARG B 1 134 ? 11.945 62.938 2.162 1 70.25 134 ARG B N 1
ATOM 6419 C CA . ARG B 1 134 ? 12.438 61.562 2.158 1 70.25 134 ARG B CA 1
ATOM 6420 C C . ARG B 1 134 ? 12.391 60.969 3.559 1 70.25 134 ARG B C 1
ATOM 6422 O O . ARG B 1 134 ? 13.422 60.844 4.227 1 70.25 134 ARG B O 1
ATOM 6429 N N . PRO B 1 135 ? 11.219 60.5 3.992 1 78.12 135 PRO B N 1
ATOM 6430 C CA . PRO B 1 135 ? 11.156 59.969 5.352 1 78.12 135 PRO B CA 1
ATOM 6431 C C . PRO B 1 135 ? 11.93 58.656 5.5 1 78.12 135 PRO B C 1
ATOM 6433 O O . PRO B 1 135 ? 11.898 57.812 4.602 1 78.12 135 PRO B O 1
ATOM 6436 N N . ILE B 1 136 ? 12.82 58.594 6.477 1 81.06 136 ILE B N 1
ATOM 6437 C CA . ILE B 1 136 ? 13.461 57.375 6.945 1 81.06 136 ILE B CA 1
ATOM 6438 C C . ILE B 1 136 ? 12.711 56.844 8.156 1 81.06 136 ILE B C 1
ATOM 6440 O O . ILE B 1 136 ? 12.672 57.469 9.211 1 81.06 136 ILE B O 1
ATOM 6444 N N . LEU B 1 137 ? 12.148 55.656 7.883 1 90.5 137 LEU B N 1
ATOM 6445 C CA . LEU B 1 137 ? 11.422 55.062 9 1 90.5 137 LEU B CA 1
ATOM 6446 C C . LEU B 1 137 ? 12.391 54.594 10.078 1 90.5 137 LEU B C 1
ATOM 6448 O O . LEU B 1 137 ? 13.539 54.25 9.789 1 90.5 137 LEU B O 1
ATOM 6452 N N . PRO B 1 138 ? 11.914 54.562 11.312 1 90.44 138 PRO B N 1
ATOM 6453 C CA . PRO B 1 138 ? 12.758 54.031 12.391 1 90.44 138 PRO B CA 1
ATOM 6454 C C . PRO B 1 138 ? 13.18 52.594 12.148 1 90.44 138 PRO B C 1
ATOM 6456 O O . PRO B 1 138 ? 12.398 51.781 11.617 1 90.44 138 PRO B O 1
ATOM 6459 N N . GLU B 1 139 ? 14.391 52.344 12.508 1 91.94 139 GLU B N 1
ATOM 6460 C CA . GLU B 1 139 ? 14.875 50.969 12.414 1 91.94 139 GLU B CA 1
ATOM 6461 C C . GLU B 1 139 ? 14.023 50.031 13.25 1 91.94 139 GLU B C 1
ATOM 6463 O O . GLU B 1 139 ? 13.844 50.25 14.453 1 91.94 139 GLU B O 1
ATOM 6468 N N . ALA B 1 140 ? 13.531 49.031 12.586 1 95.31 140 ALA B N 1
ATOM 6469 C CA . ALA B 1 140 ? 12.656 48.094 13.258 1 95.31 140 ALA B CA 1
ATOM 6470 C C . ALA B 1 140 ? 13.438 46.875 13.766 1 95.31 140 ALA B C 1
ATOM 6472 O O . ALA B 1 140 ? 14.539 46.594 13.289 1 95.31 140 ALA B O 1
ATOM 6473 N N . THR B 1 141 ? 12.93 46.281 14.82 1 95.56 141 THR B N 1
ATOM 6474 C CA . THR B 1 141 ? 13.336 44.969 15.242 1 95.56 141 THR B CA 1
ATOM 6475 C C . THR B 1 141 ? 12.344 43.906 14.742 1 95.56 141 THR B C 1
ATOM 6477 O O . THR B 1 141 ? 11.148 43.969 15.039 1 95.56 141 THR B O 1
ATOM 6480 N N . PHE B 1 142 ? 12.859 43 14.055 1 96.81 142 PHE B N 1
ATOM 6481 C CA . PHE B 1 142 ? 12.016 42 13.422 1 96.81 142 PHE B CA 1
ATOM 6482 C C . PHE B 1 142 ? 11.086 41.344 14.445 1 96.81 142 PHE B C 1
ATOM 6484 O O . PHE B 1 142 ? 11.539 40.875 15.5 1 96.81 142 PHE B O 1
ATOM 6491 N N . GLY B 1 143 ? 9.836 41.312 14.172 1 95.12 143 GLY B N 1
ATOM 6492 C CA . GLY B 1 143 ? 8.852 40.625 15 1 95.12 143 GLY B CA 1
ATOM 6493 C C . GLY B 1 143 ? 8.281 41.531 16.094 1 95.12 143 GLY B C 1
ATOM 6494 O O . GLY B 1 143 ? 7.199 41.25 16.609 1 95.12 143 GLY B O 1
ATOM 6495 N N . SER B 1 144 ? 8.992 42.562 16.469 1 95.12 144 SER B N 1
ATOM 6496 C CA . SER B 1 144 ? 8.57 43.406 17.594 1 95.12 144 SER B CA 1
ATOM 6497 C C . SER B 1 144 ? 7.941 44.688 17.109 1 95.12 144 SER B C 1
ATOM 6499 O O . SER B 1 144 ? 8.602 45.5 16.438 1 95.12 144 SER B O 1
ATOM 6501 N N . TYR B 1 145 ? 6.715 44.906 17.516 1 93.38 145 TYR B N 1
ATOM 6502 C CA . TYR B 1 145 ? 5.996 46.125 17.156 1 93.38 145 TYR B CA 1
ATOM 6503 C C . TYR B 1 145 ? 4.875 46.406 18.141 1 93.38 145 TYR B C 1
ATOM 6505 O O . TYR B 1 145 ? 4.09 45.5 18.484 1 93.38 145 TYR B O 1
ATOM 6513 N N . ASP B 1 146 ? 4.84 47.656 18.641 1 89.88 146 ASP B N 1
ATOM 6514 C CA . ASP B 1 146 ? 3.773 48.125 19.516 1 89.88 146 ASP B CA 1
ATOM 6515 C C . ASP B 1 146 ? 3.641 47.25 20.766 1 89.88 146 ASP B C 1
ATOM 6517 O O . ASP B 1 146 ? 2.535 46.844 21.125 1 89.88 146 ASP B O 1
ATOM 6521 N N . GLY B 1 147 ? 4.676 46.781 21.203 1 87.06 147 GLY B N 1
ATOM 6522 C CA . GLY B 1 147 ? 4.699 46.031 22.469 1 87.06 147 GLY B CA 1
ATOM 6523 C C . GLY B 1 147 ? 4.449 44.562 22.297 1 87.06 147 GLY B C 1
ATOM 6524 O O . GLY B 1 147 ? 4.426 43.812 23.266 1 87.06 147 GLY B O 1
ATOM 6525 N N . MET B 1 148 ? 4.258 44.094 21.078 1 87.94 148 MET B N 1
ATOM 6526 C CA . MET B 1 148 ? 4.035 42.688 20.812 1 87.94 148 MET B CA 1
ATOM 6527 C C . MET B 1 148 ? 5.172 42.094 19.984 1 87.94 148 MET B C 1
ATOM 6529 O O . MET B 1 148 ? 5.797 42.812 19.188 1 87.94 148 MET B O 1
ATOM 6533 N N . THR B 1 149 ? 5.465 40.906 20.219 1 90.56 149 THR B N 1
ATOM 6534 C CA . THR B 1 149 ? 6.461 40.188 19.438 1 90.56 149 THR B CA 1
ATOM 6535 C C . THR B 1 149 ? 5.914 38.812 18.984 1 90.56 149 THR B C 1
ATOM 6537 O O . THR B 1 149 ? 5.867 37.875 19.766 1 90.56 149 THR B O 1
ATOM 6540 N N . ASN B 1 150 ? 5.426 38.75 17.812 1 90.88 150 ASN B N 1
ATOM 6541 C CA . ASN B 1 150 ? 4.902 37.5 17.25 1 90.88 150 ASN B CA 1
ATOM 6542 C C . ASN B 1 150 ? 5.562 37.188 15.906 1 90.88 150 ASN B C 1
ATOM 6544 O O . ASN B 1 150 ? 5.516 38 14.977 1 90.88 150 ASN B O 1
ATOM 6548 N N . ILE B 1 151 ? 6.223 36.062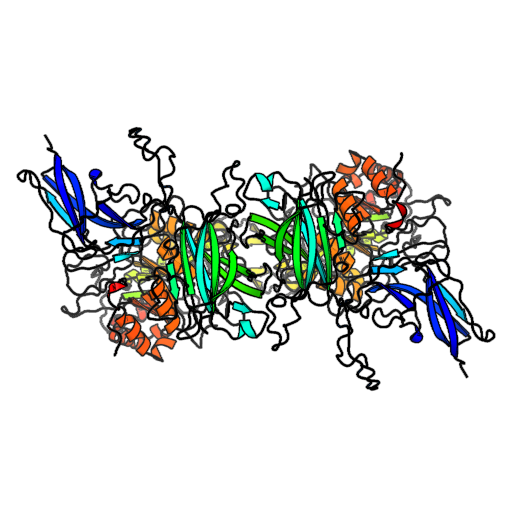 15.867 1 92.62 151 ILE B N 1
ATOM 6549 C CA . ILE B 1 151 ? 6.867 35.531 14.672 1 92.62 151 ILE B CA 1
ATOM 6550 C C . ILE B 1 151 ? 6.371 34.125 14.406 1 92.62 151 ILE B C 1
ATOM 6552 O O . ILE B 1 151 ? 6.223 33.312 15.336 1 92.62 151 ILE B O 1
ATOM 6556 N N . ASN B 1 152 ? 6.012 33.844 13.195 1 93.44 152 ASN B N 1
ATOM 6557 C CA . ASN B 1 152 ? 5.566 32.5 12.82 1 93.44 152 ASN B CA 1
ATOM 6558 C C . ASN B 1 152 ? 6.355 31.969 11.633 1 93.44 152 ASN B C 1
ATOM 6560 O O . ASN B 1 152 ? 6.988 32.75 10.906 1 93.44 152 ASN B O 1
ATOM 6564 N N . LYS B 1 153 ? 6.344 30.672 11.547 1 92.62 153 LYS B N 1
ATOM 6565 C CA . LYS B 1 153 ? 6.934 30.047 10.367 1 92.62 153 LYS B CA 1
ATOM 6566 C C . LYS B 1 153 ? 6.047 30.234 9.141 1 92.62 153 LYS B C 1
ATOM 6568 O O . LYS B 1 153 ? 4.859 30.547 9.266 1 92.62 153 LYS B O 1
ATOM 6573 N N . GLY B 1 154 ? 6.637 29.984 7.996 1 95.06 154 GLY B N 1
ATOM 6574 C CA . GLY B 1 154 ? 5.887 30.109 6.754 1 95.06 154 GLY B CA 1
ATOM 6575 C C . GLY B 1 154 ? 4.945 28.953 6.516 1 95.06 154 GLY B C 1
ATOM 6576 O O . GLY B 1 154 ? 4.879 28.016 7.32 1 95.06 154 GLY B O 1
ATOM 6577 N N . TYR B 1 155 ? 4.113 29.094 5.527 1 96.56 155 TYR B N 1
ATOM 6578 C CA . TYR B 1 155 ? 3.176 28.094 5.043 1 96.56 155 TYR B CA 1
ATOM 6579 C C . TYR B 1 155 ? 3.482 27.703 3.602 1 96.56 155 TYR B C 1
ATOM 6581 O O . TYR B 1 155 ? 4.438 28.203 3.006 1 96.56 155 TYR B O 1
ATOM 6589 N N . LEU B 1 156 ? 2.773 26.75 3.086 1 96.62 156 LEU B N 1
ATOM 6590 C CA . LEU B 1 156 ? 3.021 26.281 1.723 1 96.62 156 LEU B CA 1
ATOM 6591 C C . LEU B 1 156 ? 2.289 27.172 0.713 1 96.62 156 LEU B C 1
ATOM 6593 O O . LEU B 1 156 ? 1.058 27.234 0.72 1 96.62 156 LEU B O 1
ATOM 6597 N N . ILE B 1 157 ? 3.057 27.812 -0.104 1 94.69 157 ILE B N 1
ATOM 6598 C CA . ILE B 1 157 ? 2.518 28.719 -1.114 1 94.69 157 ILE B CA 1
ATOM 6599 C C . ILE B 1 157 ? 2.461 28 -2.465 1 94.69 157 ILE B C 1
ATOM 6601 O O . ILE B 1 157 ? 1.377 27.781 -3.012 1 94.69 157 ILE B O 1
ATOM 6605 N N . ASN B 1 158 ? 3.527 27.578 -3.014 1 90.88 158 ASN B N 1
ATOM 6606 C CA . ASN B 1 158 ? 3.633 26.812 -4.25 1 90.88 158 ASN B CA 1
ATOM 6607 C C . ASN B 1 158 ? 4.738 25.766 -4.168 1 90.88 158 ASN B C 1
ATOM 6609 O O . ASN B 1 158 ? 5.207 25.266 -5.195 1 90.88 158 ASN B O 1
ATOM 6613 N N . GLN B 1 159 ? 5.188 25.547 -3.004 1 91.88 159 GLN B N 1
ATOM 6614 C CA . GLN B 1 159 ? 6.168 24.5 -2.734 1 91.88 159 GLN B CA 1
ATOM 6615 C C . GLN B 1 159 ? 5.586 23.422 -1.824 1 91.88 159 GLN B C 1
ATOM 6617 O O . GLN B 1 159 ? 4.496 23.594 -1.277 1 91.88 159 GLN B O 1
ATOM 6622 N N . CYS B 1 160 ? 6.301 22.312 -1.741 1 93.62 160 CYS B N 1
ATOM 6623 C CA . CYS B 1 160 ? 5.938 21.203 -0.86 1 93.62 160 CYS B CA 1
ATOM 6624 C C . CYS B 1 160 ? 6.977 21.016 0.241 1 93.62 160 CYS B C 1
ATOM 6626 O O . CYS B 1 160 ? 8.086 21.547 0.145 1 93.62 160 CYS B O 1
ATOM 6628 N N . GLU B 1 161 ? 6.578 20.469 1.273 1 95.62 161 GLU B N 1
ATOM 6629 C CA . GLU B 1 161 ? 7.523 20.078 2.314 1 95.62 161 GLU B CA 1
ATOM 6630 C C . GLU B 1 161 ? 7.625 18.562 2.424 1 95.62 161 GLU B C 1
ATOM 6632 O O . GLU B 1 161 ? 6.613 17.859 2.348 1 95.62 161 GLU B O 1
ATOM 6637 N N . ILE B 1 162 ? 8.789 18.062 2.449 1 95.75 162 ILE B N 1
ATOM 6638 C CA . ILE B 1 162 ? 9.055 16.656 2.682 1 95.75 162 ILE B CA 1
ATOM 6639 C C . ILE B 1 162 ? 9.734 16.469 4.035 1 95.75 162 ILE B C 1
ATOM 6641 O O . ILE B 1 162 ? 10.719 17.156 4.34 1 95.75 162 ILE B O 1
ATOM 6645 N N . GLN B 1 163 ? 9.18 15.617 4.887 1 97.12 163 GLN B N 1
ATOM 6646 C CA . GLN B 1 163 ? 9.805 15.227 6.148 1 97.12 163 GLN B CA 1
ATOM 6647 C C . GLN B 1 163 ? 10.312 13.789 6.09 1 97.12 163 GLN B C 1
ATOM 6649 O O . GLN B 1 163 ? 9.586 12.883 5.684 1 97.12 163 GLN B O 1
ATOM 6654 N N . ILE B 1 164 ? 11.539 13.609 6.395 1 97.19 164 ILE B N 1
ATOM 6655 C CA . ILE B 1 164 ? 12.148 12.305 6.605 1 97.19 164 ILE B CA 1
ATOM 6656 C C . ILE B 1 164 ? 12.312 12.047 8.102 1 97.19 164 ILE B C 1
ATOM 6658 O O . ILE B 1 164 ? 13.047 12.766 8.781 1 97.19 164 ILE B O 1
ATOM 6662 N N . ARG B 1 165 ? 11.719 10.969 8.57 1 98 165 ARG B N 1
ATOM 6663 C CA . ARG B 1 165 ? 11.672 10.75 10.016 1 98 165 ARG B CA 1
ATOM 6664 C C . ARG B 1 165 ? 12.367 9.453 10.398 1 98 165 ARG B C 1
ATOM 6666 O O . ARG B 1 165 ? 12.18 8.422 9.742 1 98 165 ARG B O 1
ATOM 6673 N N . LEU B 1 166 ? 13.172 9.562 11.414 1 97.75 166 LEU B N 1
ATOM 6674 C CA . LEU B 1 166 ? 13.852 8.406 12 1 97.75 166 LEU B CA 1
ATOM 6675 C C . LEU B 1 166 ? 13.438 8.203 13.453 1 97.75 166 LEU B C 1
ATOM 6677 O O . LEU B 1 166 ? 13.711 9.055 14.305 1 97.75 166 LEU B O 1
ATOM 6681 N N . HIS B 1 167 ? 12.781 7.121 13.703 1 96.12 167 HIS B N 1
ATOM 6682 C CA . HIS B 1 167 ? 12.344 6.77 15.055 1 96.12 167 HIS B CA 1
ATOM 6683 C C . HIS B 1 167 ? 12.133 5.266 15.188 1 96.12 167 HIS B C 1
ATOM 6685 O O . HIS B 1 167 ? 12.18 4.535 14.195 1 96.12 167 HIS B O 1
ATOM 6691 N N . SER B 1 168 ? 12.039 4.738 16.406 1 93 168 SER B N 1
ATOM 6692 C CA . SER B 1 168 ? 11.711 3.344 16.703 1 93 168 SER B CA 1
ATOM 6693 C C . SER B 1 168 ? 12.766 2.4 16.141 1 93 168 SER B C 1
ATOM 6695 O O . SER B 1 168 ? 12.445 1.461 15.406 1 93 168 SER B O 1
ATOM 6697 N N . SER B 1 169 ? 13.992 2.668 16.391 1 92.94 169 SER B N 1
ATOM 6698 C CA . SER B 1 169 ? 15.141 1.851 16 1 92.94 169 SER B CA 1
ATOM 6699 C C . SER B 1 169 ? 15.227 1.698 14.484 1 92.94 169 SER B C 1
ATOM 6701 O O . SER B 1 169 ? 15.211 0.58 13.969 1 92.94 169 SER B O 1
ATOM 6703 N N . PRO B 1 170 ? 15.422 2.834 13.836 1 96.19 170 PRO B N 1
ATOM 6704 C CA . PRO B 1 170 ? 15.359 2.844 12.375 1 96.19 170 PRO B CA 1
ATOM 6705 C C . PRO B 1 170 ? 16.609 2.254 11.727 1 96.19 170 PRO B C 1
ATOM 6707 O O . PRO B 1 170 ? 16.609 1.938 10.531 1 96.19 170 PRO B O 1
ATOM 6710 N N . ILE B 1 171 ? 17.719 2.146 12.477 1 96.38 171 ILE B N 1
ATOM 6711 C CA . ILE B 1 171 ? 18.984 1.714 11.922 1 96.38 171 ILE B CA 1
ATOM 6712 C C . ILE B 1 171 ? 19.281 0.28 12.359 1 96.38 171 ILE B C 1
ATOM 6714 O O . ILE B 1 171 ? 19.328 -0.013 13.562 1 96.38 171 ILE B O 1
ATOM 6718 N N . TYR B 1 172 ? 19.5 -0.552 11.398 1 93.25 172 TYR B N 1
ATOM 6719 C CA . TYR B 1 172 ? 19.906 -1.92 11.68 1 93.25 172 TYR B CA 1
ATOM 6720 C C . TYR B 1 172 ? 21.141 -2.297 10.859 1 93.25 172 TYR B C 1
ATOM 6722 O O . TYR B 1 172 ? 21.062 -2.4 9.633 1 93.25 172 TYR B O 1
ATOM 6730 N N . MET B 1 173 ? 22.234 -2.508 11.531 1 91.81 173 MET B N 1
ATOM 6731 C CA . MET B 1 173 ? 23.469 -2.938 10.898 1 91.81 173 MET B CA 1
ATOM 6732 C C . MET B 1 173 ? 23.672 -4.441 11.047 1 91.81 173 MET B C 1
ATOM 6734 O O . MET B 1 173 ? 23.391 -5.004 12.109 1 91.81 173 MET B O 1
ATOM 6738 N N . TRP B 1 174 ? 24.156 -5.039 10.031 1 88.56 174 TRP B N 1
ATOM 6739 C CA . TRP B 1 174 ? 24.203 -6.496 10.016 1 88.56 174 TRP B CA 1
ATOM 6740 C C . TRP B 1 174 ? 25.281 -7.016 10.969 1 88.56 174 TRP B C 1
ATOM 6742 O O . TRP B 1 174 ? 25.016 -7.934 11.758 1 88.56 174 TRP B O 1
ATOM 6752 N N . LYS B 1 175 ? 26.453 -6.43 10.953 1 87.94 175 LYS B N 1
ATOM 6753 C CA . LYS B 1 175 ? 27.547 -6.914 11.789 1 87.94 175 LYS B CA 1
ATOM 6754 C C . LYS B 1 175 ? 27.547 -6.227 13.148 1 87.94 175 LYS B C 1
ATOM 6756 O O . LYS B 1 175 ? 27.281 -5.027 13.25 1 87.94 175 LYS B O 1
ATOM 6761 N N . PRO B 1 176 ? 27.969 -6.941 14.094 1 86.06 176 PRO B N 1
ATOM 6762 C CA . PRO B 1 176 ? 28.016 -6.375 15.445 1 86.06 176 PRO B CA 1
ATOM 6763 C C . PRO B 1 176 ? 28.953 -5.172 15.555 1 86.06 176 PRO B C 1
ATOM 6765 O O . PRO B 1 176 ? 28.641 -4.211 16.266 1 86.06 176 PRO B O 1
ATOM 6768 N N . LYS B 1 177 ? 30.016 -5.172 14.93 1 85.94 177 LYS B N 1
ATOM 6769 C CA . LYS B 1 177 ? 30.969 -4.062 15.008 1 85.94 177 LYS B CA 1
ATOM 6770 C C . LYS B 1 177 ? 30.312 -2.748 14.586 1 85.94 177 LYS B C 1
ATOM 6772 O O . LYS B 1 177 ? 30.688 -1.678 15.062 1 85.94 177 LYS B O 1
ATOM 6777 N N . HIS B 1 178 ? 29.344 -2.891 13.688 1 87.75 178 HIS B N 1
ATOM 6778 C CA . HIS B 1 178 ? 28.594 -1.717 13.258 1 87.75 178 HIS B CA 1
ATOM 6779 C C . HIS B 1 178 ? 27.359 -1.499 14.133 1 87.75 178 HIS B C 1
ATOM 6781 O O . HIS B 1 178 ? 27.016 -0.36 14.461 1 87.75 178 HIS B O 1
ATOM 6787 N N . ARG B 1 179 ? 26.719 -2.543 14.562 1 87.44 179 ARG B N 1
ATOM 6788 C CA . ARG B 1 179 ? 25.453 -2.486 15.281 1 87.44 179 ARG B CA 1
ATOM 6789 C C . ARG B 1 179 ? 25.625 -1.856 16.656 1 87.44 179 ARG B C 1
ATOM 6791 O O . ARG B 1 179 ? 24.719 -1.204 17.172 1 87.44 179 ARG B O 1
ATOM 6798 N N . GLU B 1 180 ? 26.766 -1.936 17.234 1 87.69 180 GLU B N 1
ATOM 6799 C CA . GLU B 1 180 ? 27 -1.48 18.594 1 87.69 180 GLU B CA 1
ATOM 6800 C C . GLU B 1 180 ? 27.453 -0.023 18.625 1 87.69 180 GLU B C 1
ATOM 6802 O O . GLU B 1 180 ? 27.625 0.564 19.688 1 87.69 180 GLU B O 1
ATOM 6807 N N . GLN B 1 181 ? 27.578 0.546 17.469 1 90.19 181 GLN B N 1
ATOM 6808 C CA . GLN B 1 181 ? 28.047 1.929 17.391 1 90.19 181 GLN B CA 1
ATOM 6809 C C . GLN B 1 181 ? 26.875 2.906 17.547 1 90.19 181 GLN B C 1
ATOM 6811 O O . GLN B 1 181 ? 25.719 2.523 17.391 1 90.19 181 GLN B O 1
ATOM 6816 N N . THR B 1 182 ? 27.234 4.098 17.953 1 94.5 182 THR B N 1
ATOM 6817 C CA . THR B 1 182 ? 26.312 5.227 17.891 1 94.5 182 THR B CA 1
ATOM 6818 C C . THR B 1 182 ? 26.547 6.043 16.625 1 94.5 182 THR B C 1
ATOM 6820 O O . THR B 1 182 ? 27.688 6.402 16.312 1 94.5 182 THR B O 1
ATOM 6823 N N . TYR B 1 183 ? 25.453 6.316 15.961 1 96.44 183 TYR B N 1
ATOM 6824 C CA . TYR B 1 183 ? 25.625 6.953 14.656 1 96.44 183 TYR B CA 1
ATOM 6825 C C . TYR B 1 183 ? 25.094 8.383 14.68 1 96.44 183 TYR B C 1
ATOM 6827 O O . TYR B 1 183 ? 24.062 8.656 15.305 1 96.44 183 TYR B O 1
ATOM 6835 N N . SER B 1 184 ? 25.812 9.289 14.047 1 96.69 184 SER B N 1
ATOM 6836 C CA . SER B 1 184 ? 25.312 10.57 13.586 1 96.69 184 SER B CA 1
ATOM 6837 C C . SER B 1 184 ? 24.859 10.5 12.133 1 96.69 184 SER B C 1
ATOM 6839 O O . SER B 1 184 ? 25.516 9.852 11.312 1 96.69 184 SER B O 1
ATOM 6841 N N . ILE B 1 185 ? 23.734 11.109 11.828 1 97.56 185 ILE B N 1
ATOM 6842 C CA . ILE B 1 185 ? 23.156 11.008 10.492 1 97.56 185 ILE B CA 1
ATOM 6843 C C . ILE B 1 185 ? 23.016 12.398 9.883 1 97.56 185 ILE B C 1
ATOM 6845 O O . ILE B 1 185 ? 22.406 13.289 10.492 1 97.56 185 ILE B O 1
ATOM 6849 N N . LYS B 1 186 ? 23.578 12.586 8.766 1 96.56 186 LYS B N 1
ATOM 6850 C CA . LYS B 1 186 ? 23.422 13.805 7.984 1 96.56 186 LYS B CA 1
ATOM 6851 C C . LYS B 1 186 ? 22.484 13.57 6.793 1 96.56 186 LYS B C 1
ATOM 6853 O O . LYS B 1 186 ? 22.672 12.625 6.031 1 96.56 186 LYS B O 1
ATOM 6858 N N . CYS B 1 187 ? 21.469 14.359 6.684 1 96.75 187 CYS B N 1
ATOM 6859 C CA . CYS B 1 187 ? 20.531 14.266 5.57 1 96.75 187 CYS B CA 1
ATOM 6860 C C . CYS B 1 187 ? 20.75 15.414 4.586 1 96.75 187 CYS B C 1
ATOM 6862 O O . CYS B 1 187 ? 20.719 16.578 4.969 1 96.75 187 CYS B O 1
ATOM 6864 N N . THR B 1 188 ? 20.938 15.094 3.334 1 94.5 188 THR B N 1
ATOM 6865 C CA . THR B 1 188 ? 21.125 16.078 2.281 1 94.5 188 THR B CA 1
ATOM 6866 C C . THR B 1 188 ? 20.109 15.891 1.168 1 94.5 188 THR B C 1
ATOM 6868 O O . THR B 1 188 ? 19.828 14.758 0.752 1 94.5 188 THR B O 1
ATOM 6871 N N . ALA B 1 189 ? 19.531 16.984 0.789 1 92.62 189 ALA B N 1
ATOM 6872 C CA . A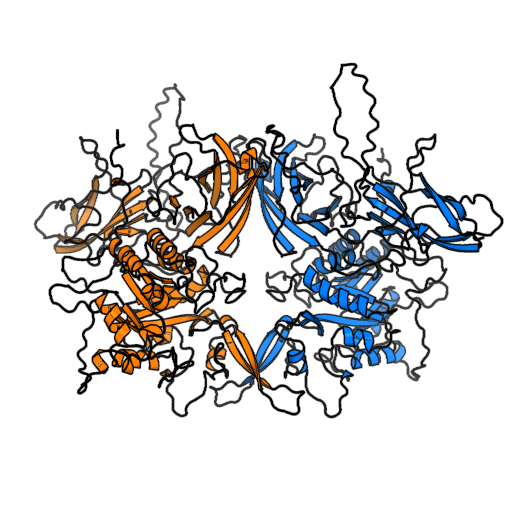LA B 1 189 ? 18.594 16.922 -0.333 1 92.62 189 ALA B CA 1
ATOM 6873 C C . ALA B 1 189 ? 19.344 16.766 -1.655 1 92.62 189 ALA B C 1
ATOM 6875 O O . ALA B 1 189 ? 20.422 17.312 -1.838 1 92.62 189 ALA B O 1
ATOM 6876 N N . VAL B 1 190 ? 18.766 15.945 -2.541 1 91 190 VAL B N 1
ATOM 6877 C CA . VAL B 1 190 ? 19.328 15.68 -3.859 1 91 190 VAL B CA 1
ATOM 6878 C C . VAL B 1 190 ? 18.328 16.078 -4.941 1 91 190 VAL B C 1
ATOM 6880 O O . VAL B 1 190 ? 17.156 15.688 -4.887 1 91 190 VAL B O 1
ATOM 6883 N N . ASP B 1 191 ? 18.734 16.812 -5.914 1 86.75 191 ASP B N 1
ATOM 6884 C CA . ASP B 1 191 ? 17.859 17.297 -6.98 1 86.75 191 ASP B CA 1
ATOM 6885 C C . ASP B 1 191 ? 17.906 16.375 -8.188 1 86.75 191 ASP B C 1
ATOM 6887 O O . ASP B 1 191 ? 18.844 16.406 -8.977 1 86.75 191 ASP B O 1
ATOM 6891 N N . TYR B 1 192 ? 16.922 15.672 -8.477 1 86.25 192 TYR B N 1
ATOM 6892 C CA . TYR B 1 192 ? 16.844 14.711 -9.57 1 86.25 192 TYR B CA 1
ATOM 6893 C C . TYR B 1 192 ? 16.234 15.336 -10.82 1 86.25 192 TYR B C 1
ATOM 6895 O O . TYR B 1 192 ? 16.031 14.648 -11.828 1 86.25 192 TYR B O 1
ATOM 6903 N N . SER B 1 193 ? 15.914 16.578 -10.773 1 78.88 193 SER B N 1
ATOM 6904 C CA . SER B 1 193 ? 15.359 17.25 -11.945 1 78.88 193 SER B CA 1
ATOM 6905 C C . SER B 1 193 ? 16.438 17.531 -12.977 1 78.88 193 SER B C 1
ATOM 6907 O O . SER B 1 193 ? 16.156 17.703 -14.164 1 78.88 193 SER B O 1
ATOM 6909 N N . GLN B 1 194 ? 17.656 17.75 -12.508 1 67.88 194 GLN B N 1
ATOM 6910 C CA . GLN B 1 194 ? 18.75 18.125 -13.406 1 67.88 194 GLN B CA 1
ATOM 6911 C C . GLN B 1 194 ? 19.297 16.906 -14.141 1 67.88 194 GLN B C 1
ATOM 6913 O O . GLN B 1 194 ? 19.812 15.984 -13.508 1 67.88 194 GLN B O 1
ATOM 6918 N N . GLN B 1 195 ? 18.766 16.797 -15.352 1 64.19 195 GLN B N 1
ATOM 6919 C CA . GLN B 1 195 ? 19.266 15.711 -16.188 1 64.19 195 GLN B CA 1
ATOM 6920 C C . GLN B 1 195 ? 20.594 16.078 -16.828 1 64.19 195 GLN B C 1
ATOM 6922 O O . GLN B 1 195 ? 20.828 17.25 -17.156 1 64.19 195 GLN B O 1
ATOM 6927 N N . GLY B 1 196 ? 21.766 15.602 -16.297 1 59.81 196 GLY B N 1
ATOM 6928 C CA . GLY B 1 196 ? 23.094 15.914 -16.797 1 59.81 196 GLY B CA 1
ATOM 6929 C C . GLY B 1 196 ? 23.109 16.328 -18.25 1 59.81 196 GLY B C 1
ATOM 6930 O O . GLY B 1 196 ? 22.203 15.961 -19.016 1 59.81 196 GLY B O 1
ATOM 6931 N N . ALA B 1 197 ? 23.906 17.359 -18.531 1 62.38 197 ALA B N 1
ATOM 6932 C CA . ALA B 1 197 ? 24.109 17.75 -19.922 1 62.38 197 ALA B CA 1
ATOM 6933 C C . ALA B 1 197 ? 24.578 16.578 -20.766 1 62.38 197 ALA B C 1
ATOM 6935 O O . ALA B 1 197 ? 25.391 15.758 -20.312 1 62.38 197 ALA B O 1
ATOM 6936 N N . PRO B 1 198 ? 23.938 16.297 -21.875 1 64.06 198 PRO B N 1
ATOM 6937 C CA . PRO B 1 198 ? 24.344 15.203 -22.75 1 64.06 198 PRO B CA 1
ATOM 6938 C C . PRO B 1 198 ? 25.844 15.125 -22.969 1 64.06 198 PRO B C 1
ATOM 6940 O O . PRO B 1 198 ? 26.391 14.031 -23.125 1 64.06 198 PRO B O 1
ATOM 6943 N N . GLU B 1 199 ? 26.5 16.25 -22.906 1 65.88 199 GLU B N 1
ATOM 6944 C CA . GLU B 1 199 ? 27.906 16.281 -23.297 1 65.88 199 GLU B CA 1
ATOM 6945 C C . GLU B 1 199 ? 28.812 16.047 -22.094 1 65.88 199 GLU B C 1
ATOM 6947 O O . GLU B 1 199 ? 30.031 15.906 -22.25 1 65.88 199 GLU B O 1
ATOM 6952 N N . ASP B 1 200 ? 28.266 15.82 -21.016 1 66.06 200 ASP B N 1
ATOM 6953 C CA . ASP B 1 200 ? 29.094 15.672 -19.828 1 66.06 200 ASP B CA 1
ATOM 6954 C C . ASP B 1 200 ? 29.516 14.219 -19.641 1 66.06 200 ASP B C 1
ATOM 6956 O O . ASP B 1 200 ? 28.75 13.398 -19.141 1 66.06 200 ASP B O 1
ATOM 6960 N N . ASP B 1 201 ? 30.734 13.852 -20.016 1 67.31 201 ASP B N 1
ATOM 6961 C CA . ASP B 1 201 ? 31.234 12.477 -19.984 1 67.31 201 ASP B CA 1
ATOM 6962 C C . ASP B 1 201 ? 31.984 12.195 -18.672 1 67.31 201 ASP B C 1
ATOM 6964 O O . ASP B 1 201 ? 3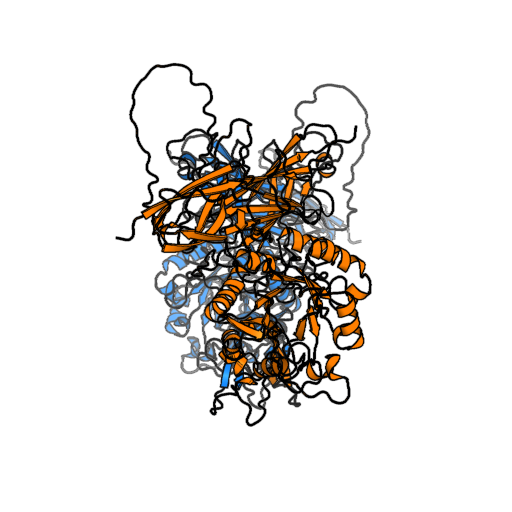2.594 11.141 -18.531 1 67.31 201 ASP B O 1
ATOM 6968 N N . ASP B 1 202 ? 31.938 13.164 -17.781 1 71.88 202 ASP B N 1
ATOM 6969 C CA . ASP B 1 202 ? 32.656 12.961 -16.516 1 71.88 202 ASP B CA 1
ATOM 6970 C C . ASP B 1 202 ? 31.844 12.062 -15.578 1 71.88 202 ASP B C 1
ATOM 6972 O O . ASP B 1 202 ? 30.766 12.438 -15.125 1 71.88 202 ASP B O 1
ATOM 6976 N N . ASP B 1 203 ? 32.438 10.961 -15.211 1 71.62 203 ASP B N 1
ATOM 6977 C CA . ASP B 1 203 ? 31.781 9.953 -14.383 1 71.62 203 ASP B CA 1
ATOM 6978 C C . ASP B 1 203 ? 31.5 10.492 -12.984 1 71.62 203 ASP B C 1
ATOM 6980 O O . ASP B 1 203 ? 30.625 9.977 -12.281 1 71.62 203 ASP B O 1
ATOM 6984 N N . SER B 1 204 ? 32.25 11.492 -12.594 1 70.06 204 SER B N 1
ATOM 6985 C CA . SER B 1 204 ? 32.094 12.039 -11.25 1 70.06 204 SER B CA 1
ATOM 6986 C C . SER B 1 204 ? 30.766 12.805 -11.125 1 70.06 204 SER B C 1
ATOM 6988 O O . SER B 1 204 ? 30.297 13.062 -10.016 1 70.06 204 SER B O 1
ATOM 6990 N N . ARG B 1 205 ? 30.125 13.031 -12.328 1 74.5 205 ARG B N 1
ATOM 6991 C CA . ARG B 1 205 ? 28.891 13.797 -12.32 1 74.5 205 ARG B CA 1
ATOM 6992 C C . ARG B 1 205 ? 27.719 12.945 -12.836 1 74.5 205 ARG B C 1
ATOM 6994 O O . ARG B 1 205 ? 26.766 13.484 -13.383 1 74.5 205 ARG B O 1
ATOM 7001 N N . ASP B 1 206 ? 27.969 11.695 -12.617 1 79.31 206 ASP B N 1
ATOM 7002 C CA . ASP B 1 206 ? 26.922 10.797 -13.117 1 79.31 206 ASP B CA 1
ATOM 7003 C C . ASP B 1 206 ? 25.703 10.828 -12.219 1 79.31 206 ASP B C 1
ATOM 7005 O O . ASP B 1 206 ? 24.609 10.453 -12.641 1 79.31 206 ASP B O 1
ATOM 7009 N N . SER B 1 207 ? 25.922 11.305 -10.977 1 80.94 207 SER B N 1
ATOM 7010 C CA . SER B 1 207 ? 24.828 11.367 -10.023 1 80.94 207 SER B CA 1
ATOM 7011 C C . SER B 1 207 ? 24.219 12.766 -9.961 1 80.94 207 SER B C 1
ATOM 7013 O O . SER B 1 207 ? 24.906 13.75 -10.258 1 80.94 207 SER B O 1
ATOM 7015 N N . PRO B 1 208 ? 22.953 12.844 -9.602 1 78.19 208 PRO B N 1
ATOM 7016 C CA . PRO B 1 208 ? 22.359 14.172 -9.422 1 78.19 208 PRO B CA 1
ATOM 7017 C C . PRO B 1 208 ? 23.094 15.008 -8.367 1 78.19 208 PRO B C 1
ATOM 7019 O O . PRO B 1 208 ? 23.625 14.453 -7.402 1 78.19 208 PRO B O 1
ATOM 7022 N N . PRO B 1 209 ? 23.125 16.266 -8.625 1 74.06 209 PRO B N 1
ATOM 7023 C CA . PRO B 1 209 ? 23.828 17.125 -7.684 1 74.06 209 PRO B CA 1
ATOM 7024 C C . PRO B 1 209 ? 23.141 17.219 -6.324 1 74.06 209 PRO B C 1
ATOM 7026 O O . PRO B 1 209 ? 21.906 17.156 -6.25 1 74.06 209 PRO B O 1
ATOM 7029 N N . LEU B 1 210 ? 23.953 17.359 -5.336 1 75.69 210 LEU B N 1
ATOM 7030 C CA . LEU B 1 210 ? 23.438 17.641 -3.994 1 75.69 210 LEU B CA 1
ATOM 7031 C C . LEU B 1 210 ? 22.984 19.094 -3.871 1 75.69 210 LEU B C 1
ATOM 7033 O O . LEU B 1 210 ? 23.609 19.984 -4.441 1 75.69 210 LEU B O 1
ATOM 7037 N N . CYS B 1 211 ? 21.938 19.203 -3.164 1 74.44 211 CYS B N 1
ATOM 7038 C CA . CYS B 1 211 ? 21.484 20.562 -2.877 1 74.44 211 CYS B CA 1
ATOM 7039 C C . CYS B 1 211 ? 22.328 21.203 -1.79 1 74.44 211 CYS B C 1
ATOM 7041 O O . CYS B 1 211 ? 23.297 20.609 -1.312 1 74.44 211 CYS B O 1
ATOM 7043 N N . GLN B 1 212 ? 21.953 22.453 -1.544 1 70.06 212 GLN B N 1
ATOM 7044 C CA . GLN B 1 212 ? 22.703 23.156 -0.512 1 70.06 212 GLN B CA 1
ATOM 7045 C C . GLN B 1 212 ? 22.438 22.562 0.868 1 70.06 212 GLN B C 1
ATOM 7047 O O . GLN B 1 212 ? 21.328 22.094 1.143 1 70.06 212 GLN B O 1
ATOM 7052 N N . PRO B 1 213 ? 23.5 22.5 1.595 1 58.56 213 PRO B N 1
ATOM 7053 C CA . PRO B 1 213 ? 23.344 21.922 2.932 1 58.56 213 PRO B CA 1
ATOM 7054 C C . PRO B 1 213 ? 22.172 22.531 3.703 1 58.56 213 PRO B C 1
ATOM 7056 O O . PRO B 1 213 ? 21.5 21.828 4.465 1 58.56 213 PRO B O 1
ATOM 7059 N N . ASN B 1 214 ? 22 23.812 3.48 1 66.94 214 ASN B N 1
ATOM 7060 C CA . ASN B 1 214 ? 21 24.484 4.281 1 66.94 214 ASN B CA 1
ATOM 7061 C C . ASN B 1 214 ? 19.594 24.312 3.682 1 66.94 214 ASN B C 1
ATOM 7063 O O . ASN B 1 214 ? 18.656 25 4.086 1 66.94 214 ASN B O 1
ATOM 7067 N N . ASP B 1 215 ? 19.531 23.297 2.939 1 81.88 215 ASP B N 1
ATOM 7068 C CA . ASP B 1 215 ? 18.219 23.031 2.363 1 81.88 215 ASP B CA 1
ATOM 7069 C C . ASP B 1 215 ? 17.438 22.047 3.219 1 81.88 215 ASP B C 1
ATOM 7071 O O . ASP B 1 215 ? 16.234 21.859 3.027 1 81.88 215 ASP B O 1
ATOM 7075 N N . VAL B 1 216 ? 18.172 21.438 4.152 1 92.31 216 VAL B N 1
ATOM 7076 C CA . VAL B 1 216 ? 17.5 20.5 5.043 1 92.31 216 VAL B CA 1
ATOM 7077 C C . VAL B 1 216 ? 17.672 20.938 6.492 1 92.31 216 VAL B C 1
ATOM 7079 O O . VAL B 1 216 ? 18.797 21.078 6.977 1 92.31 216 VAL B O 1
ATOM 7082 N N . TYR B 1 217 ? 16.594 21.203 7.133 1 93.12 217 TYR B N 1
ATOM 7083 C CA . TYR B 1 217 ? 16.594 21.469 8.562 1 93.12 217 TYR B CA 1
ATOM 7084 C C . TYR B 1 217 ? 16.312 20.203 9.359 1 93.12 217 TYR B C 1
ATOM 7086 O O . TYR B 1 217 ? 15.68 19.281 8.859 1 93.12 217 TYR B O 1
ATOM 7094 N N . ALA B 1 218 ? 16.859 20.141 10.539 1 95.12 218 ALA B N 1
ATOM 7095 C CA . ALA B 1 218 ? 16.719 18.922 11.336 1 95.12 218 ALA B CA 1
ATOM 7096 C C . ALA B 1 218 ? 16.359 19.25 12.781 1 95.12 218 ALA B C 1
ATOM 7098 O O . ALA B 1 218 ? 16.719 20.312 13.289 1 95.12 218 ALA B O 1
ATOM 7099 N N . CYS B 1 219 ? 15.633 18.359 13.406 1 95.31 219 CYS B N 1
ATOM 7100 C CA . CYS B 1 219 ? 15.352 18.453 14.828 1 95.31 219 CYS B CA 1
ATOM 7101 C C . CYS B 1 219 ? 15.164 17.062 15.438 1 95.31 219 CYS B C 1
ATOM 7103 O O . CYS B 1 219 ? 15.023 16.078 14.719 1 95.31 219 CYS B O 1
ATOM 7105 N N . ASN B 1 220 ? 15.336 16.969 16.656 1 95.62 220 ASN B N 1
ATOM 7106 C CA . ASN B 1 220 ? 14.945 15.82 17.484 1 95.62 220 ASN B CA 1
ATOM 7107 C C . ASN B 1 220 ? 13.75 16.156 18.359 1 95.62 220 ASN B C 1
ATOM 7109 O O . ASN B 1 220 ? 13.891 16.844 19.375 1 95.62 220 ASN B O 1
ATOM 7113 N N . VAL B 1 221 ? 12.648 15.617 18.031 1 93.25 221 VAL B N 1
ATOM 7114 C CA . VAL B 1 221 ? 11.383 15.969 18.656 1 93.25 221 VAL B CA 1
ATOM 7115 C C . VAL B 1 221 ? 11.43 15.633 20.141 1 93.25 221 VAL B C 1
ATOM 7117 O O . VAL B 1 221 ? 10.812 16.328 20.953 1 93.25 221 VAL B O 1
ATOM 7120 N N . ASN B 1 222 ? 12.203 14.695 20.484 1 88.44 222 ASN B N 1
ATOM 7121 C CA . ASN B 1 222 ? 12.211 14.242 21.875 1 88.44 222 ASN B CA 1
ATOM 7122 C C . ASN B 1 222 ? 13.336 14.898 22.672 1 88.44 222 ASN B C 1
ATOM 7124 O O . ASN B 1 222 ? 13.531 14.586 23.844 1 88.44 222 ASN B O 1
ATOM 7128 N N . ASP B 1 223 ? 14.023 15.766 22 1 83.31 223 ASP B N 1
ATOM 7129 C CA . ASP B 1 223 ? 15.07 16.531 22.688 1 83.31 223 ASP B CA 1
ATOM 7130 C C . ASP B 1 223 ? 14.648 17.969 22.906 1 83.31 223 ASP B C 1
ATOM 7132 O O . ASP B 1 223 ? 14.453 18.719 21.938 1 83.31 223 ASP B O 1
ATOM 7136 N N . HIS B 1 224 ? 14.602 18.375 24.078 1 75 224 HIS B N 1
ATOM 7137 C CA . HIS B 1 224 ? 14.109 19.703 24.422 1 75 224 HIS B CA 1
ATOM 7138 C C . HIS B 1 224 ? 14.969 20.797 23.797 1 75 224 HIS B C 1
ATOM 7140 O O . HIS B 1 224 ? 14.445 21.844 23.375 1 75 224 HIS B O 1
ATOM 7146 N N . GLU B 1 225 ? 16.219 20.562 23.641 1 74.62 225 GLU B N 1
ATOM 7147 C CA . GLU B 1 225 ? 17.125 21.578 23.094 1 74.62 225 GLU B CA 1
ATOM 7148 C C . GLU B 1 225 ? 17.094 21.609 21.578 1 74.62 225 GLU B C 1
ATOM 7150 O O . GLU B 1 225 ? 17.375 22.641 20.953 1 74.62 225 GLU B O 1
ATOM 7155 N N . LEU B 1 226 ? 16.688 20.5 21.078 1 76.12 226 LEU B N 1
ATOM 7156 C CA . LEU B 1 226 ? 16.719 20.375 19.625 1 76.12 226 LEU B CA 1
ATOM 7157 C C . LEU B 1 226 ? 15.312 20.172 19.062 1 76.12 226 LEU B C 1
ATOM 7159 O O . LEU B 1 226 ? 15.141 19.562 18.016 1 76.12 226 LEU B O 1
ATOM 7163 N N . SER B 1 227 ? 14.367 20.625 19.797 1 80.25 227 SER B N 1
ATOM 7164 C CA . SER B 1 227 ? 13 20.328 19.391 1 80.25 227 SER B CA 1
ATOM 7165 C C . SER B 1 227 ? 12.578 21.172 18.188 1 80.25 227 SER B C 1
ATOM 7167 O O . SER B 1 227 ? 11.656 20.812 17.453 1 80.25 227 SER B O 1
ATOM 7169 N N . VAL B 1 228 ? 13.266 22.266 18.016 1 82.38 228 VAL B N 1
ATOM 7170 C CA . VAL B 1 228 ? 12.938 23.141 16.891 1 82.38 228 VAL B CA 1
ATOM 7171 C C . VAL B 1 228 ? 13.922 22.906 15.75 1 82.38 228 VAL B C 1
ATOM 7173 O O . VAL B 1 228 ? 15.133 22.781 15.984 1 82.38 228 VAL B O 1
ATOM 7176 N N . ALA B 1 229 ? 13.461 22.875 14.602 1 88.88 229 ALA B N 1
ATOM 7177 C CA . ALA B 1 229 ? 14.266 22.578 13.414 1 88.88 229 ALA B CA 1
ATOM 7178 C C . ALA B 1 229 ? 15.367 23.625 13.234 1 88.88 229 ALA B C 1
ATOM 7180 O O . ALA B 1 229 ? 15.117 24.828 13.359 1 88.88 229 ALA B O 1
ATOM 7181 N N . GLN B 1 230 ? 16.516 23.156 12.961 1 88.62 230 GLN B N 1
ATOM 7182 C CA . GLN B 1 230 ? 17.688 24 12.75 1 88.62 230 GLN B CA 1
ATOM 7183 C C . GLN B 1 230 ? 18.578 23.438 11.641 1 88.62 230 GLN B C 1
ATOM 7185 O O . GLN B 1 230 ? 18.438 22.281 11.25 1 88.62 230 GLN B O 1
ATOM 7190 N N . PRO B 1 231 ? 19.391 24.312 11.141 1 88.88 231 PRO B N 1
ATOM 7191 C CA . PRO B 1 231 ? 20.359 23.781 10.172 1 88.88 231 PRO B CA 1
ATOM 7192 C C . PRO B 1 231 ? 21.219 22.656 10.75 1 88.88 231 PRO B C 1
ATOM 7194 O O . PRO B 1 231 ? 21.469 22.641 11.961 1 88.88 231 PRO B O 1
ATOM 7197 N N . GLN B 1 232 ? 21.672 21.797 9.914 1 91.69 232 GLN B N 1
ATOM 7198 C CA . GLN B 1 232 ? 22.453 20.641 10.352 1 91.69 232 GLN B CA 1
ATOM 7199 C C . GLN B 1 232 ? 23.938 21 10.484 1 91.69 232 GLN B C 1
ATOM 7201 O O . GLN B 1 232 ? 24.453 21.828 9.727 1 91.69 232 GLN B O 1
ATOM 7206 N N . GLY B 1 233 ? 24.578 20.375 11.438 1 89.62 233 GLY B N 1
ATOM 7207 C CA . GLY B 1 233 ? 26.031 20.391 11.438 1 89.62 233 GLY B CA 1
ATOM 7208 C C . GLY B 1 233 ? 26.641 19.531 10.344 1 89.62 233 GLY B C 1
ATOM 7209 O O . GLY B 1 233 ? 25.906 18.875 9.586 1 89.62 233 GLY B O 1
ATOM 7210 N N . PRO B 1 234 ? 27.938 19.5 10.266 1 90.31 234 PRO B N 1
ATOM 7211 C CA . PRO B 1 234 ? 28.609 18.766 9.188 1 90.31 234 PRO B CA 1
ATOM 7212 C C . PRO B 1 234 ? 28.312 17.266 9.211 1 90.31 234 PRO B C 1
ATOM 7214 O O . PRO B 1 234 ? 28.375 16.609 8.172 1 90.31 234 PRO B O 1
ATOM 7217 N N . VAL B 1 235 ? 27.969 16.766 10.398 1 94.19 235 VAL B N 1
ATOM 7218 C CA . VAL B 1 235 ? 27.75 15.32 10.477 1 94.19 235 VAL B CA 1
ATOM 7219 C C . VAL B 1 235 ? 26.312 15.039 10.883 1 94.19 235 VAL B C 1
ATOM 7221 O O . VAL B 1 235 ? 25.969 13.914 11.266 1 94.19 235 VAL B O 1
ATOM 7224 N N . GLY B 1 236 ? 25.5 16.031 10.883 1 94.81 236 GLY B N 1
ATOM 7225 C CA . GLY B 1 236 ? 24.078 15.859 11.148 1 94.81 236 GLY B CA 1
ATOM 7226 C C . GLY B 1 236 ? 23.766 15.68 12.625 1 94.81 236 GLY B C 1
ATOM 7227 O O . GLY B 1 236 ? 24.328 16.375 13.469 1 94.81 236 GLY B O 1
ATOM 7228 N N . LEU B 1 237 ? 22.828 14.828 12.961 1 95.38 237 LEU B N 1
ATOM 7229 C CA . LEU B 1 237 ? 22.359 14.633 14.336 1 95.38 237 LEU B CA 1
ATOM 7230 C C . LEU B 1 237 ? 22.672 13.219 14.812 1 95.38 237 LEU B C 1
ATOM 7232 O O . LEU B 1 237 ? 22.562 12.258 14.055 1 95.38 237 LEU B O 1
ATOM 7236 N N . ILE B 1 238 ? 23 13.148 16.094 1 94.94 238 ILE B N 1
ATOM 7237 C CA . ILE B 1 238 ? 23.234 11.852 16.734 1 94.94 238 ILE B CA 1
ATOM 7238 C C . ILE B 1 238 ? 21.891 11.18 17.016 1 94.94 238 ILE B C 1
ATOM 7240 O O . ILE B 1 238 ? 20.953 11.82 17.5 1 94.94 238 ILE B O 1
ATOM 7244 N N . TYR B 1 239 ? 21.766 9.906 16.719 1 96 239 TYR B N 1
ATOM 7245 C CA . TYR B 1 239 ? 20.562 9.133 17.031 1 96 239 TYR B CA 1
ATOM 7246 C C . TYR B 1 239 ? 20.797 8.227 18.234 1 96 239 TYR B C 1
ATOM 7248 O O . TYR B 1 239 ? 21.703 7.387 18.203 1 96 239 TYR B O 1
ATOM 7256 N N . LYS B 1 240 ? 20.031 8.375 19.234 1 93.25 240 LYS B N 1
ATOM 7257 C CA . LYS B 1 240 ? 20.016 7.52 20.406 1 93.25 240 LYS B CA 1
ATOM 7258 C C . LYS B 1 240 ? 18.672 6.824 20.578 1 93.25 240 LYS B C 1
ATOM 7260 O O . LYS B 1 240 ? 17.719 7.113 19.828 1 93.25 240 LYS B O 1
ATOM 7265 N N . GLN B 1 241 ? 18.656 5.938 21.484 1 89.25 241 GLN B N 1
ATOM 7266 C CA . GLN B 1 241 ? 17.422 5.219 21.766 1 89.25 241 GLN B CA 1
ATOM 7267 C C . GLN B 1 241 ? 16.281 6.188 22.094 1 89.25 241 GLN B C 1
ATOM 7269 O O . GLN B 1 241 ? 16.484 7.148 22.828 1 89.25 241 GLN B O 1
ATOM 7274 N N . ASN B 1 242 ? 15.133 6.082 21.484 1 88.44 242 ASN B N 1
ATOM 7275 C CA . ASN B 1 242 ? 13.891 6.816 21.703 1 88.44 242 ASN B CA 1
ATOM 7276 C C . ASN B 1 242 ? 13.922 8.188 21.031 1 88.44 242 ASN B C 1
ATOM 7278 O O . ASN B 1 242 ? 13.023 9.008 21.25 1 88.44 242 ASN B O 1
ATOM 7282 N N . ASP B 1 243 ? 15.055 8.492 20.328 1 94.25 243 ASP B N 1
ATOM 7283 C CA . ASP B 1 243 ? 15.055 9.734 19.578 1 94.25 243 ASP B CA 1
ATOM 7284 C C . ASP B 1 243 ? 14.016 9.711 18.453 1 94.25 243 ASP B C 1
ATOM 7286 O O . ASP B 1 243 ? 13.617 8.633 18 1 94.25 243 ASP B O 1
ATOM 7290 N N . TYR B 1 244 ? 13.523 10.852 18.219 1 96.62 244 TYR B N 1
ATOM 7291 C CA . TYR B 1 244 ? 12.641 11.102 17.094 1 96.62 244 TYR B CA 1
ATOM 7292 C C . TYR B 1 244 ? 13.172 12.234 16.219 1 96.62 244 TYR B C 1
ATOM 7294 O O . TYR B 1 244 ? 12.805 13.398 16.422 1 96.62 244 TYR B O 1
ATOM 7302 N N . ILE B 1 245 ? 14.008 11.875 15.219 1 97.25 245 ILE B N 1
ATOM 7303 C CA . ILE B 1 245 ? 14.672 12.875 14.383 1 97.25 245 ILE B CA 1
ATOM 7304 C C . ILE B 1 245 ? 13.828 13.156 13.148 1 97.25 245 ILE B C 1
ATOM 7306 O O . ILE B 1 245 ? 13.297 12.234 12.523 1 97.25 245 ILE B O 1
ATOM 7310 N N . VAL B 1 246 ? 13.656 14.383 12.859 1 97.44 246 VAL B N 1
ATOM 7311 C CA . VAL B 1 246 ? 12.938 14.805 11.664 1 97.44 246 VAL B CA 1
ATOM 7312 C C . VAL B 1 246 ? 13.852 15.68 10.797 1 97.44 246 VAL B C 1
ATOM 7314 O O . VAL B 1 246 ? 14.383 16.688 11.273 1 97.44 246 VAL B O 1
ATOM 7317 N N . PHE B 1 247 ? 14.078 15.266 9.562 1 96.94 247 PHE B N 1
ATOM 7318 C CA . PHE B 1 247 ? 14.664 16.109 8.539 1 96.94 247 PHE B CA 1
ATOM 7319 C C . PHE B 1 247 ? 13.586 16.719 7.645 1 96.94 247 PHE B C 1
ATOM 7321 O O . PHE B 1 247 ? 12.719 16 7.141 1 96.94 247 PHE B O 1
ATOM 7328 N N . ARG B 1 248 ? 13.625 18 7.453 1 95.31 248 ARG B N 1
ATOM 7329 C CA . ARG B 1 248 ? 12.594 18.656 6.652 1 95.31 248 ARG B CA 1
ATOM 7330 C C . ARG B 1 248 ? 13.219 19.5 5.547 1 95.31 248 ARG B C 1
ATOM 7332 O O . ARG B 1 248 ? 14.242 20.156 5.758 1 95.31 248 ARG B O 1
ATOM 7339 N N . SER B 1 249 ? 12.633 19.453 4.402 1 93.31 249 SER B N 1
ATOM 7340 C CA . SER B 1 249 ? 13.023 20.266 3.26 1 93.31 249 SER B CA 1
ATOM 7341 C C . SER B 1 249 ? 11.812 20.719 2.455 1 93.31 249 SER B C 1
ATOM 7343 O O . SER B 1 249 ? 10.852 19.969 2.287 1 93.31 249 SER B O 1
ATOM 7345 N N . GLN B 1 250 ? 11.844 21.938 2.023 1 91.88 250 GLN B N 1
ATOM 7346 C CA . GLN B 1 250 ? 10.797 22.453 1.152 1 91.88 250 GLN B CA 1
ATOM 7347 C C . GLN B 1 250 ? 11.305 22.641 -0.274 1 91.88 250 GLN B C 1
ATOM 7349 O O . GLN B 1 250 ? 12.422 23.109 -0.484 1 91.88 250 GLN B O 1
ATOM 7354 N N . MET B 1 251 ? 10.492 22.156 -1.194 1 87.31 251 MET B N 1
ATOM 7355 C CA . MET B 1 251 ? 10.875 22.188 -2.604 1 87.31 251 MET B CA 1
ATOM 7356 C C . MET B 1 251 ? 9.641 22.312 -3.496 1 87.31 251 MET B C 1
ATOM 7358 O O . MET B 1 251 ? 8.531 22 -3.07 1 87.31 251 MET B O 1
ATOM 7362 N N . PRO B 1 252 ? 9.867 22.734 -4.715 1 83.31 252 PRO B N 1
ATOM 7363 C CA . PRO B 1 252 ? 8.719 22.953 -5.598 1 83.31 252 PRO B CA 1
ATOM 7364 C C . PRO B 1 252 ? 8.008 21.656 -5.977 1 83.31 252 PRO B C 1
ATOM 7366 O O . PRO B 1 252 ? 6.777 21.609 -6.02 1 83.31 252 PRO B O 1
ATOM 7369 N N . ASP B 1 253 ? 8.789 20.594 -6.312 1 84.88 253 ASP B N 1
ATOM 7370 C CA . ASP B 1 253 ? 8.203 19.344 -6.793 1 84.88 253 ASP B CA 1
ATOM 7371 C C . ASP B 1 253 ? 8.812 18.156 -6.066 1 84.88 253 ASP B C 1
ATOM 7373 O O . ASP B 1 253 ? 9.969 17.797 -6.297 1 84.88 253 ASP B O 1
ATOM 7377 N N . PRO B 1 254 ? 7.957 17.562 -5.285 1 81.38 254 PRO B N 1
ATOM 7378 C CA . PRO B 1 254 ? 8.484 16.422 -4.547 1 81.38 254 PRO B CA 1
ATOM 7379 C C . PRO B 1 254 ? 8.875 15.258 -5.461 1 81.38 254 PRO B C 1
ATOM 7381 O O . PRO B 1 254 ? 9.648 14.383 -5.055 1 81.38 254 PRO B O 1
ATOM 7384 N N . ALA B 1 255 ? 8.391 15.266 -6.656 1 86.31 255 ALA B N 1
ATOM 7385 C CA . ALA B 1 255 ? 8.664 14.172 -7.586 1 86.31 255 ALA B CA 1
ATOM 7386 C C . ALA B 1 255 ? 10.086 14.266 -8.133 1 86.31 255 ALA B C 1
ATOM 7388 O O . ALA B 1 255 ? 10.562 13.344 -8.812 1 86.31 255 ALA B O 1
ATOM 7389 N N . THR B 1 256 ? 10.781 15.281 -7.758 1 85.75 256 THR B N 1
ATOM 7390 C CA . THR B 1 256 ? 12.125 15.461 -8.297 1 85.75 256 THR B CA 1
ATOM 7391 C C . THR B 1 256 ? 13.148 15.594 -7.176 1 85.75 256 THR B C 1
ATOM 7393 O O . THR B 1 256 ? 14.305 15.914 -7.422 1 85.75 256 THR B O 1
ATOM 7396 N N . MET B 1 257 ? 12.703 15.375 -6.039 1 87.88 257 MET B N 1
ATOM 7397 C CA . MET B 1 257 ? 13.633 15.531 -4.922 1 87.88 257 MET B CA 1
ATOM 7398 C C . MET B 1 257 ? 13.844 14.211 -4.199 1 87.88 257 MET B C 1
ATOM 7400 O O . MET B 1 257 ? 12.883 13.531 -3.834 1 87.88 257 MET B O 1
ATOM 7404 N N . GLY B 1 258 ? 15.086 13.898 -4.105 1 92.19 258 GLY B N 1
ATOM 7405 C CA . GLY B 1 258 ? 15.5 12.781 -3.277 1 92.19 258 GLY B CA 1
ATOM 7406 C C . GLY B 1 258 ? 16.359 13.195 -2.104 1 92.19 258 GLY B C 1
ATOM 7407 O O . GLY B 1 258 ? 16.547 14.391 -1.855 1 92.19 258 GLY B O 1
ATOM 7408 N N . PHE B 1 259 ? 16.812 12.203 -1.339 1 94.94 259 PHE B N 1
ATOM 7409 C CA . PHE B 1 259 ? 17.641 12.492 -0.17 1 94.94 259 PHE B CA 1
ATOM 7410 C C . PHE B 1 259 ? 18.766 11.469 -0.029 1 94.94 259 PHE B C 1
ATOM 7412 O O . PHE B 1 259 ? 18.609 10.312 -0.436 1 94.94 259 PHE B O 1
ATOM 7419 N N . GLN B 1 260 ? 19.812 11.93 0.428 1 95 260 GLN B N 1
ATOM 7420 C CA . GLN B 1 260 ? 20.938 11.102 0.83 1 95 260 GLN B CA 1
ATOM 7421 C C . GLN B 1 260 ? 21.188 11.195 2.332 1 95 260 GLN B C 1
ATOM 7423 O O . GLN B 1 260 ? 21.25 12.297 2.889 1 95 260 GLN B O 1
ATOM 7428 N N . LEU B 1 261 ? 21.25 10.086 3.01 1 97 261 LEU B N 1
ATOM 7429 C CA . LEU B 1 261 ? 21.578 10.031 4.43 1 97 261 LEU B CA 1
ATOM 7430 C C . LEU B 1 261 ? 22.969 9.422 4.641 1 97 261 LEU B C 1
ATOM 7432 O O . LEU B 1 261 ? 23.188 8.258 4.309 1 97 261 LEU B O 1
ATOM 7436 N N . ASP B 1 262 ? 23.828 10.203 5.203 1 96.19 262 ASP B N 1
ATOM 7437 C CA . ASP B 1 262 ? 25.188 9.758 5.504 1 96.19 262 ASP B CA 1
ATOM 7438 C C . ASP B 1 262 ? 25.312 9.344 6.969 1 96.19 262 ASP B C 1
ATOM 7440 O O . ASP B 1 262 ? 24.828 10.047 7.863 1 96.19 262 ASP B O 1
ATOM 7444 N N . PHE B 1 263 ? 26 8.25 7.164 1 96.81 263 PHE B N 1
ATOM 7445 C CA . PHE B 1 263 ? 26.141 7.703 8.508 1 96.81 263 PHE B CA 1
ATOM 7446 C C . PHE B 1 263 ? 27.594 7.828 8.984 1 96.81 263 PHE B C 1
ATOM 7448 O O . PHE B 1 263 ? 28.516 7.406 8.289 1 96.81 263 PHE B O 1
ATOM 7455 N N . TYR B 1 264 ? 27.766 8.398 10.172 1 96.69 264 TYR B N 1
ATOM 7456 C CA . TYR B 1 264 ? 29.062 8.555 10.812 1 96.69 264 TYR B CA 1
ATOM 7457 C C . TYR B 1 264 ? 29.078 7.887 12.18 1 96.69 264 TYR B C 1
ATOM 7459 O O . TYR B 1 264 ? 28.125 7.996 12.945 1 96.69 264 TYR B O 1
ATOM 7467 N N . VAL B 1 265 ? 30.125 7.172 12.484 1 95.69 265 VAL B N 1
ATOM 7468 C CA . VAL B 1 265 ? 30.297 6.66 13.844 1 95.69 265 VAL B CA 1
ATOM 7469 C C . VAL B 1 265 ? 30.656 7.809 14.789 1 95.69 265 VAL B C 1
ATOM 7471 O O . VAL B 1 265 ? 31.562 8.594 14.516 1 95.69 265 VAL B O 1
ATOM 7474 N N . PHE B 1 266 ? 29.875 7.898 15.789 1 91.81 266 PHE B N 1
ATOM 7475 C CA . PHE B 1 266 ? 30.109 8.938 16.781 1 91.81 266 PHE B CA 1
ATOM 7476 C C . PHE B 1 266 ? 30.719 8.344 18.047 1 91.81 266 PHE B C 1
ATOM 7478 O O . PHE B 1 266 ? 30.125 7.453 18.672 1 91.81 266 PHE B O 1
ATOM 7485 N N . GLU B 1 267 ? 31.859 8.711 18.344 1 88.12 267 GLU B N 1
ATOM 7486 C CA . GLU B 1 267 ? 32.531 8.445 19.609 1 88.12 267 GLU B CA 1
ATOM 7487 C C . GLU B 1 267 ? 33 9.742 20.266 1 88.12 267 GLU B C 1
ATOM 7489 O O . GLU B 1 267 ? 33.562 10.625 19.594 1 88.12 267 GLU B O 1
ATOM 7494 N N . ALA B 1 268 ? 32.781 9.703 21.562 1 84 268 ALA B N 1
ATOM 7495 C CA . ALA B 1 268 ? 33.156 10.914 22.281 1 84 268 ALA B CA 1
ATOM 7496 C C . ALA B 1 268 ? 34.625 11.25 22.062 1 84 268 ALA B C 1
ATOM 7498 O O . ALA B 1 268 ? 35.5 10.375 22.156 1 84 268 ALA B O 1
ATOM 7499 N N . ASN B 1 269 ? 35 12.477 21.734 1 85.5 269 ASN B N 1
ATOM 7500 C CA . ASN B 1 269 ? 36.344 13.047 21.609 1 85.5 269 ASN B CA 1
ATOM 7501 C C . ASN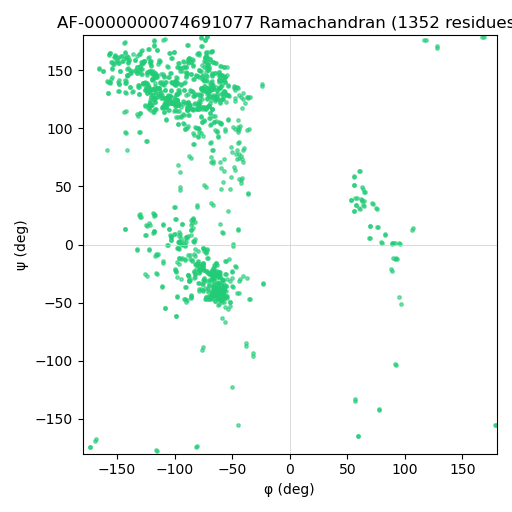 B 1 269 ? 37.062 12.469 20.422 1 85.5 269 ASN B C 1
ATOM 7503 O O . ASN B 1 269 ? 38.312 12.461 20.391 1 85.5 269 ASN B O 1
ATOM 7507 N N . GLN B 1 270 ? 36.344 11.836 19.531 1 89.69 270 GLN B N 1
ATOM 7508 C CA . GLN B 1 270 ? 36.938 11.359 18.281 1 89.69 270 GLN B CA 1
ATOM 7509 C C . GLN B 1 270 ? 36.25 11.992 17.062 1 89.69 270 GLN B C 1
ATOM 7511 O O . GLN B 1 270 ? 35.094 12.398 17.141 1 89.69 270 GLN B O 1
ATOM 7516 N N . THR B 1 271 ? 37.031 12.133 16.109 1 91.44 271 THR B N 1
ATOM 7517 C CA . THR B 1 271 ? 36.469 12.594 14.844 1 91.44 271 THR B CA 1
ATOM 7518 C C . THR B 1 271 ? 35.469 11.578 14.289 1 91.44 271 THR B C 1
ATOM 7520 O O . THR B 1 271 ? 35.781 10.383 14.203 1 91.44 271 THR B O 1
ATOM 7523 N N . PRO B 1 272 ? 34.281 12.008 13.953 1 93.12 272 PRO B N 1
ATOM 7524 C CA . PRO B 1 272 ? 33.281 11.078 13.398 1 93.12 272 PRO B CA 1
ATOM 7525 C C . PRO B 1 272 ? 33.781 10.398 12.117 1 93.12 272 PRO B C 1
ATOM 7527 O O . PRO B 1 272 ? 34.375 11.047 11.266 1 93.12 272 PRO B O 1
ATOM 7530 N N . LYS B 1 273 ? 33.562 9.133 11.961 1 93.81 273 LYS B N 1
ATOM 7531 C CA . LYS B 1 273 ? 34.031 8.352 10.82 1 93.81 273 LYS B CA 1
ATOM 7532 C C . LYS B 1 273 ? 32.875 7.953 9.922 1 93.81 273 LYS B C 1
ATOM 7534 O O . LYS B 1 273 ? 31.891 7.359 10.391 1 93.81 273 LYS B O 1
ATOM 7539 N N . PHE B 1 274 ? 33.031 8.297 8.688 1 94.56 274 PHE B N 1
ATOM 7540 C CA . PHE B 1 274 ? 32 7.941 7.699 1 94.56 274 PHE B CA 1
ATOM 7541 C C . PHE B 1 274 ? 31.969 6.434 7.477 1 94.56 274 PHE B C 1
ATOM 7543 O O . PHE B 1 274 ? 33.031 5.801 7.324 1 94.56 274 PHE B O 1
ATOM 7550 N N . VAL B 1 275 ? 30.719 5.832 7.398 1 93.12 275 VAL B N 1
ATOM 7551 C CA . VAL B 1 275 ? 30.625 4.379 7.273 1 93.12 275 VAL B CA 1
ATOM 7552 C C . VAL B 1 275 ? 29.828 4.02 6.031 1 93.12 275 VAL B C 1
ATOM 7554 O O . VAL B 1 275 ? 29.969 2.918 5.488 1 93.12 275 VAL B O 1
ATOM 7557 N N . GLY B 1 276 ? 28.953 4.891 5.625 1 93.56 276 GLY B N 1
ATOM 7558 C CA . GLY B 1 276 ? 28.109 4.586 4.48 1 93.56 276 GLY B CA 1
ATOM 7559 C C . GLY B 1 276 ? 26.969 5.562 4.301 1 93.56 276 GLY B C 1
ATOM 7560 O O . GLY B 1 276 ? 26.859 6.547 5.035 1 93.56 276 GLY B O 1
ATOM 7561 N N . SER B 1 277 ? 26.141 5.32 3.193 1 95.25 277 SER B N 1
ATOM 7562 C CA . SER B 1 277 ? 25.031 6.215 2.883 1 95.25 277 SER B CA 1
ATOM 7563 C C . SER B 1 277 ? 23.797 5.434 2.449 1 95.25 277 SER B C 1
ATOM 7565 O O . SER B 1 277 ? 23.906 4.297 1.979 1 95.25 277 SER B O 1
ATOM 7567 N N . SER B 1 278 ? 22.703 5.938 2.701 1 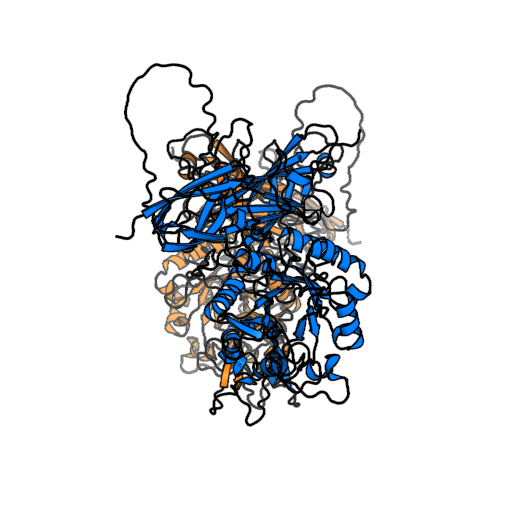96.38 278 SER B N 1
ATOM 7568 C CA . SER B 1 278 ? 21.438 5.512 2.121 1 96.38 278 SER B CA 1
ATOM 7569 C C . SER B 1 278 ? 20.906 6.551 1.144 1 96.38 278 SER B C 1
ATOM 7571 O O . SER B 1 278 ? 21.109 7.75 1.33 1 96.38 278 SER B O 1
ATOM 7573 N N . HIS B 1 279 ? 20.281 6.117 0.098 1 94.75 279 HIS B N 1
ATOM 7574 C CA . HIS B 1 279 ? 19.734 7 -0.925 1 94.75 279 HIS B CA 1
ATOM 7575 C C . HIS B 1 279 ? 18.219 6.82 -1.06 1 94.75 279 HIS B C 1
ATOM 7577 O O . HIS B 1 279 ? 17.75 5.715 -1.327 1 94.75 279 HIS B O 1
ATOM 7583 N N . LEU B 1 280 ? 17.531 7.836 -0.834 1 94.94 280 LEU B N 1
ATOM 7584 C CA . LEU B 1 280 ? 16.078 7.867 -1.035 1 94.94 280 LEU B CA 1
ATOM 7585 C C . LEU B 1 280 ? 15.734 8.539 -2.357 1 94.94 280 LEU B C 1
ATOM 7587 O O . LEU B 1 280 ? 15.977 9.734 -2.535 1 94.94 280 LEU B O 1
ATOM 7591 N N . LEU B 1 281 ? 15.164 7.828 -3.281 1 93 281 LEU B N 1
ATOM 7592 C CA . LEU B 1 281 ? 14.719 8.375 -4.559 1 93 281 LEU B CA 1
ATOM 7593 C C . LEU B 1 281 ? 13.453 9.203 -4.379 1 93 281 LEU B C 1
ATOM 7595 O O . LEU B 1 281 ? 12.742 9.062 -3.381 1 93 281 LEU B O 1
ATOM 7599 N N . PRO B 1 282 ? 13.258 10.094 -5.379 1 90.06 282 PRO B N 1
ATOM 7600 C CA . PRO B 1 282 ? 12.016 10.867 -5.309 1 90.06 282 PRO B CA 1
ATOM 7601 C C . PRO B 1 282 ? 10.766 9.977 -5.254 1 90.06 282 PRO B C 1
ATOM 7603 O O . PRO B 1 282 ? 10.734 8.914 -5.875 1 90.06 282 PRO B O 1
ATOM 7606 N N . HIS B 1 283 ? 9.906 10.438 -4.453 1 83.06 283 HIS B N 1
ATOM 7607 C CA . HIS B 1 283 ? 8.641 9.727 -4.352 1 83.06 283 HIS B CA 1
ATOM 7608 C C . HIS B 1 283 ? 7.668 10.172 -5.441 1 83.06 283 HIS B C 1
ATOM 7610 O O . HIS B 1 283 ? 7.219 11.32 -5.445 1 83.06 283 HIS B O 1
ATOM 7616 N N . LYS B 1 284 ? 7.289 9.32 -6.312 1 78.06 284 LYS B N 1
ATOM 7617 C CA . LYS B 1 284 ? 6.449 9.695 -7.445 1 78.06 284 LYS B CA 1
ATOM 7618 C C . LYS B 1 284 ? 5.02 9.195 -7.262 1 78.06 284 LYS B C 1
ATOM 7620 O O . LYS B 1 284 ? 4.129 9.531 -8.039 1 78.06 284 LYS B O 1
ATOM 7625 N N . GLN B 1 285 ? 4.785 8.539 -6.199 1 75.31 285 GLN B N 1
ATOM 7626 C CA . GLN B 1 285 ? 3.451 7.988 -5.992 1 75.31 285 GLN B CA 1
ATOM 7627 C C . GLN B 1 285 ? 2.539 8.992 -5.297 1 75.31 285 GLN B C 1
ATOM 7629 O O . GLN B 1 285 ? 2.977 10.086 -4.922 1 75.31 285 GLN B O 1
ATOM 7634 N N . LYS B 1 286 ? 1.273 8.609 -5.238 1 78.88 286 LYS B N 1
ATOM 7635 C CA . LYS B 1 286 ? 0.231 9.508 -4.746 1 78.88 286 LYS B CA 1
ATOM 7636 C C . LYS B 1 286 ? 0.178 9.508 -3.221 1 78.88 286 LYS B C 1
ATOM 7638 O O . LYS B 1 286 ? -0.308 10.461 -2.613 1 78.88 286 LYS B O 1
ATOM 7643 N N . ASP B 1 287 ? 0.735 8.57 -2.615 1 90.12 287 ASP B N 1
ATOM 7644 C CA . ASP B 1 287 ? 0.637 8.461 -1.163 1 90.12 287 ASP B CA 1
ATOM 7645 C C . ASP B 1 287 ? 1.499 9.516 -0.471 1 90.12 287 ASP B C 1
ATOM 7647 O O . ASP B 1 287 ? 2.666 9.703 -0.825 1 90.12 287 ASP B O 1
ATOM 7651 N N . SER B 1 288 ? 0.896 10.188 0.493 1 96.19 288 SER B N 1
ATOM 7652 C CA . SER B 1 288 ? 1.599 11.25 1.202 1 96.19 288 SER B CA 1
ATOM 7653 C C . SER B 1 288 ? 2.369 10.703 2.398 1 96.19 288 SER B C 1
ATOM 7655 O O . SER B 1 288 ? 3.277 11.359 2.91 1 96.19 288 SER B O 1
ATOM 7657 N N . GLN B 1 289 ? 1.946 9.602 2.959 1 95.5 289 GLN B N 1
ATOM 7658 C CA . GLN B 1 289 ? 2.596 8.914 4.07 1 95.5 289 GLN B CA 1
ATOM 7659 C C . GLN B 1 289 ? 3.195 7.586 3.623 1 95.5 289 GLN B C 1
ATOM 7661 O O . GLN B 1 289 ? 2.469 6.68 3.205 1 95.5 289 GLN B O 1
ATOM 7666 N N . VAL B 1 290 ? 4.535 7.52 3.762 1 91.94 290 VAL B N 1
ATOM 7667 C CA . VAL B 1 290 ? 5.191 6.344 3.203 1 91.94 290 VAL B CA 1
ATOM 7668 C C . VAL B 1 290 ? 6.273 5.852 4.16 1 91.94 290 VAL B C 1
ATOM 7670 O O . VAL B 1 290 ? 6.996 6.656 4.754 1 91.94 290 VAL B O 1
ATOM 7673 N N . ILE B 1 291 ? 6.359 4.617 4.391 1 92.12 291 ILE B N 1
ATOM 7674 C CA . ILE B 1 291 ? 7.473 3.986 5.09 1 92.12 291 ILE B CA 1
ATOM 7675 C C . ILE B 1 291 ? 8.352 3.24 4.09 1 92.12 291 ILE B C 1
ATOM 7677 O O . ILE B 1 291 ? 7.855 2.457 3.277 1 92.12 291 ILE B O 1
ATOM 7681 N N . ARG B 1 292 ? 9.586 3.48 4.102 1 92.06 292 ARG B N 1
ATOM 7682 C CA . ARG B 1 292 ? 10.531 2.842 3.189 1 92.06 292 ARG B CA 1
ATOM 7683 C C . ARG B 1 292 ? 11.664 2.176 3.955 1 92.06 292 ARG B C 1
ATOM 7685 O O . ARG B 1 292 ? 12.141 2.709 4.961 1 92.06 292 ARG B O 1
ATOM 7692 N N . LYS B 1 293 ? 12.031 1.063 3.508 1 92.38 293 LYS B N 1
ATOM 7693 C CA . LYS B 1 293 ? 13.25 0.396 3.947 1 92.38 293 LYS B CA 1
ATOM 7694 C C . LYS B 1 293 ? 14.312 0.411 2.852 1 92.38 293 LYS B C 1
ATOM 7696 O O . LYS B 1 293 ? 14.07 -0.071 1.741 1 92.38 293 LYS B O 1
ATOM 7701 N N . VAL B 1 294 ? 15.445 0.969 3.113 1 94.81 294 VAL B N 1
ATOM 7702 C CA . VAL B 1 294 ? 16.5 1.108 2.113 1 94.81 294 VAL B CA 1
ATOM 7703 C C . VAL B 1 294 ? 17.828 0.604 2.684 1 94.81 294 VAL B C 1
ATOM 7705 O O . VAL B 1 294 ? 18.016 0.613 3.9 1 94.81 294 VAL B O 1
ATOM 7708 N N . PRO B 1 295 ? 18.703 0.166 1.846 1 94.5 295 PRO B N 1
ATOM 7709 C CA . PRO B 1 295 ? 20 -0.305 2.338 1 94.5 295 PRO B CA 1
ATOM 7710 C C . PRO B 1 295 ? 20.938 0.839 2.734 1 94.5 295 PRO B C 1
ATOM 7712 O O . PRO B 1 295 ? 20.828 1.941 2.191 1 94.5 295 PRO B O 1
ATOM 7715 N N . ILE B 1 296 ? 21.688 0.575 3.723 1 96 296 ILE B N 1
ATOM 7716 C CA . ILE B 1 296 ? 22.875 1.387 3.984 1 96 296 ILE B CA 1
ATOM 7717 C C . ILE B 1 296 ? 24.062 0.824 3.213 1 96 296 ILE B C 1
ATOM 7719 O O . ILE B 1 296 ? 24.547 -0.267 3.52 1 96 296 ILE B O 1
ATOM 7723 N N . ILE B 1 297 ? 24.469 1.6 2.254 1 92.88 297 ILE B N 1
ATOM 7724 C CA . ILE B 1 297 ? 25.547 1.149 1.388 1 92.88 297 ILE B CA 1
ATOM 7725 C C . ILE B 1 297 ? 26.891 1.544 1.995 1 92.88 297 ILE B C 1
ATOM 7727 O O . ILE B 1 297 ? 27.141 2.727 2.236 1 92.88 297 ILE B O 1
ATOM 7731 N N . GLY B 1 298 ? 27.688 0.528 2.193 1 89.94 298 GLY B N 1
ATOM 7732 C CA . GLY B 1 298 ? 29 0.768 2.787 1 89.94 298 GLY B CA 1
ATOM 7733 C C . GLY B 1 298 ? 30.016 1.253 1.785 1 89.94 298 GLY B C 1
ATOM 7734 O O . GLY B 1 298 ? 29.688 1.521 0.628 1 89.94 298 GLY B O 1
ATOM 7735 N N . CYS B 1 299 ? 31.219 1.352 2.256 1 85.5 299 CYS B N 1
ATOM 7736 C CA . CYS B 1 299 ? 32.312 1.923 1.473 1 85.5 299 CYS B CA 1
ATOM 7737 C C . CYS B 1 299 ? 32.75 0.962 0.378 1 85.5 299 CYS B C 1
ATOM 7739 O O . CYS B 1 299 ? 33.5 1.345 -0.522 1 85.5 299 CYS B O 1
ATOM 7741 N N . LYS B 1 300 ? 32.219 -0.256 0.378 1 79.75 300 LYS B N 1
ATOM 7742 C CA . LYS B 1 300 ? 32.562 -1.215 -0.671 1 79.75 300 LYS B CA 1
ATOM 7743 C C . LYS B 1 300 ? 31.359 -1.449 -1.599 1 79.75 300 LYS B C 1
ATOM 7745 O O . LYS B 1 300 ? 31.203 -2.543 -2.143 1 79.75 300 LYS B O 1
ATOM 7750 N N . TYR B 1 301 ? 30.422 -0.642 -1.601 1 78.81 301 TYR B N 1
ATOM 7751 C CA . TYR B 1 301 ? 29.312 -0.553 -2.549 1 78.81 301 TYR B CA 1
ATOM 7752 C C . TYR B 1 301 ? 28.281 -1.645 -2.289 1 78.81 301 TYR B C 1
ATOM 7754 O O . TYR B 1 301 ? 27.5 -1.994 -3.178 1 78.81 301 TYR B O 1
ATOM 7762 N N . ARG B 1 302 ? 28.391 -2.225 -1.172 1 87.31 302 ARG B N 1
ATOM 7763 C CA . ARG B 1 302 ? 27.422 -3.254 -0.794 1 87.31 302 ARG B CA 1
ATOM 7764 C C . ARG B 1 302 ? 26.688 -2.871 0.486 1 87.31 302 ARG B C 1
ATOM 7766 O O . ARG B 1 302 ? 27.188 -2.066 1.277 1 87.31 302 ARG B O 1
ATOM 7773 N N . PRO B 1 303 ? 25.547 -3.439 0.664 1 91.31 303 PRO B N 1
ATOM 7774 C CA . PRO B 1 303 ? 24.797 -3.105 1.873 1 91.31 303 PRO B CA 1
ATOM 7775 C C . PRO B 1 303 ? 25.469 -3.6 3.148 1 91.31 303 PRO B C 1
ATOM 7777 O O . PRO B 1 303 ? 25.953 -4.738 3.199 1 91.31 303 PRO B O 1
ATOM 7780 N N . ILE B 1 304 ? 25.547 -2.754 4.172 1 92.38 304 ILE B N 1
ATOM 7781 C CA . ILE B 1 304 ? 26.078 -3.15 5.465 1 92.38 304 ILE B CA 1
ATOM 7782 C C . ILE B 1 304 ? 24.984 -3.098 6.523 1 92.38 304 ILE B C 1
ATOM 7784 O O . ILE B 1 304 ? 25.203 -3.488 7.672 1 92.38 304 ILE B O 1
ATOM 7788 N N . GLY B 1 305 ? 23.906 -2.586 6.145 1 94.12 305 GLY B N 1
ATOM 7789 C CA . GLY B 1 305 ? 22.734 -2.469 7.012 1 94.12 305 GLY B CA 1
ATOM 7790 C C . GLY B 1 305 ? 21.5 -1.965 6.285 1 94.12 305 GLY B C 1
ATOM 7791 O O . GLY B 1 305 ? 21.469 -1.919 5.055 1 94.12 305 GLY B O 1
ATOM 7792 N N . GLU B 1 306 ? 20.484 -1.747 7.035 1 94.5 306 GLU B N 1
ATOM 7793 C CA . GLU B 1 306 ? 19.25 -1.221 6.48 1 94.5 306 GLU B CA 1
ATOM 7794 C C . GLU B 1 306 ? 18.703 -0.065 7.32 1 94.5 306 GLU B C 1
ATOM 7796 O O . GLU B 1 306 ? 18.953 -0.009 8.531 1 94.5 306 GLU B O 1
ATOM 7801 N N . LEU B 1 307 ? 18.062 0.842 6.629 1 96.75 307 LEU B N 1
ATOM 7802 C CA . LEU B 1 307 ? 17.438 2.016 7.23 1 96.75 307 LEU B CA 1
ATOM 7803 C C . LEU B 1 307 ? 15.938 2.021 6.977 1 96.75 307 LEU B C 1
ATOM 7805 O O . LEU B 1 307 ? 15.492 1.834 5.844 1 96.75 307 LEU B O 1
ATOM 7809 N N . THR B 1 308 ? 15.195 2.111 8.062 1 95.94 308 THR B N 1
ATOM 7810 C CA . THR B 1 308 ? 13.766 2.338 7.934 1 95.94 308 THR B CA 1
ATOM 7811 C C . THR B 1 308 ? 13.43 3.818 8.109 1 95.94 308 THR B C 1
ATOM 7813 O O . THR B 1 308 ? 13.727 4.406 9.148 1 95.94 308 THR B O 1
ATOM 7816 N N . VAL B 1 309 ? 12.828 4.402 7.074 1 96.69 309 VAL B N 1
ATOM 7817 C CA . VAL B 1 309 ? 12.508 5.828 7.121 1 96.69 309 VAL B CA 1
ATOM 7818 C C . VAL B 1 309 ? 11.008 6.027 6.898 1 96.69 309 VAL B C 1
ATOM 7820 O O . VAL B 1 309 ? 10.391 5.32 6.094 1 96.69 309 VAL B O 1
ATOM 7823 N N . GLU B 1 310 ? 10.453 6.879 7.68 1 96.62 310 GLU B N 1
ATOM 7824 C CA . GLU B 1 310 ? 9.102 7.359 7.43 1 96.62 310 GLU B CA 1
ATOM 7825 C C . GLU B 1 310 ? 9.117 8.711 6.719 1 96.62 310 GLU B C 1
ATOM 7827 O O . GLU B 1 310 ? 9.812 9.633 7.141 1 96.62 310 GLU B O 1
ATOM 7832 N N . CYS B 1 311 ? 8.383 8.805 5.656 1 96.19 311 CYS B N 1
ATOM 7833 C CA . CYS B 1 311 ? 8.328 10.039 4.875 1 96.19 311 CYS B CA 1
ATOM 7834 C C . CYS B 1 311 ? 6.93 10.633 4.887 1 96.19 311 CYS B C 1
ATOM 7836 O O . CYS B 1 311 ? 5.941 9.914 4.773 1 96.19 311 CYS B O 1
ATOM 7838 N N . LEU B 1 312 ? 6.859 11.914 5.098 1 97.62 312 LEU B N 1
ATOM 7839 C CA . LEU B 1 312 ? 5.625 12.68 4.965 1 97.62 312 LEU B CA 1
ATOM 7840 C C . LEU B 1 312 ? 5.77 13.773 3.91 1 97.62 312 LEU B C 1
ATOM 7842 O O . LEU B 1 312 ? 6.719 14.555 3.951 1 97.62 312 LEU B O 1
ATOM 7846 N N . ILE B 1 313 ? 4.875 13.812 2.971 1 96.94 313 ILE B N 1
ATOM 7847 C CA . ILE B 1 313 ? 4.848 14.867 1.957 1 96.94 313 ILE B CA 1
ATOM 7848 C C . ILE B 1 313 ? 3.639 15.766 2.182 1 96.94 313 ILE B C 1
ATOM 7850 O O . ILE B 1 313 ? 2.498 15.305 2.168 1 96.94 313 ILE B O 1
ATOM 7854 N N . ALA B 1 314 ? 3.875 16.984 2.438 1 97.31 314 ALA B N 1
ATOM 7855 C CA . ALA B 1 314 ? 2.824 17.984 2.539 1 97.31 314 ALA B CA 1
ATOM 7856 C C . ALA B 1 314 ? 2.783 18.859 1.29 1 97.31 314 ALA B C 1
ATOM 7858 O O . ALA B 1 314 ? 3.803 19.422 0.887 1 97.31 314 ALA B O 1
ATOM 7859 N N . ARG B 1 315 ? 1.637 19 0.672 1 96.25 315 ARG B N 1
ATOM 7860 C CA . ARG B 1 315 ? 1.437 19.797 -0.537 1 96.25 315 ARG B CA 1
ATOM 7861 C C . ARG B 1 315 ? 0.481 20.953 -0.279 1 96.25 315 ARG B C 1
ATOM 7863 O O . ARG B 1 315 ? -0.405 20.859 0.573 1 96.25 315 ARG B O 1
ATOM 7870 N N . PRO B 1 316 ? 0.703 22.062 -0.969 1 96.44 316 PRO B N 1
ATOM 7871 C CA . PRO B 1 316 ? -0.258 23.156 -0.817 1 96.44 316 PRO B CA 1
ATOM 7872 C C . PRO B 1 316 ? -1.637 22.812 -1.374 1 96.44 316 PRO B C 1
ATOM 7874 O O . PRO B 1 316 ? -1.779 21.844 -2.129 1 96.44 316 PRO B O 1
ATOM 7877 N N . VAL B 1 317 ? -2.641 23.516 -0.88 1 97.38 317 VAL B N 1
ATOM 7878 C CA . VAL B 1 317 ? -3.988 23.344 -1.421 1 97.38 317 VAL B CA 1
ATOM 7879 C C . VAL B 1 317 ? -4.074 24.016 -2.795 1 97.38 317 VAL B C 1
ATOM 7881 O O . VAL B 1 317 ? -3.934 25.234 -2.916 1 97.38 317 VAL B O 1
ATOM 7884 N N . LYS B 1 318 ? -4.332 23.219 -3.758 1 92.88 318 LYS B N 1
ATOM 7885 C CA . LYS B 1 318 ? -4.438 23.766 -5.109 1 92.88 318 LYS B CA 1
ATOM 7886 C C . LYS B 1 318 ? -5.574 24.766 -5.211 1 92.88 318 LYS B C 1
ATOM 7888 O O . LYS B 1 318 ? -6.699 24.5 -4.789 1 92.88 318 LYS B O 1
ATOM 7893 N N . GLY B 1 319 ? -5.254 25.953 -5.66 1 91.06 319 GLY B N 1
ATOM 7894 C CA . GLY B 1 319 ? -6.273 26.953 -5.902 1 91.06 319 GLY B CA 1
ATOM 7895 C C . GLY B 1 319 ? -6.508 27.875 -4.707 1 91.06 319 GLY B C 1
ATOM 7896 O O . GLY B 1 319 ? -7.211 28.875 -4.82 1 91.06 319 GLY B O 1
ATOM 7897 N N . LEU B 1 320 ? -6 27.562 -3.561 1 94.44 320 LEU B N 1
ATOM 7898 C CA . LEU B 1 320 ? -6.16 28.406 -2.381 1 94.44 320 LEU B CA 1
ATOM 7899 C C . LEU B 1 320 ? -5.039 29.438 -2.291 1 94.44 320 LEU B C 1
ATOM 7901 O O . LEU B 1 320 ? -3.867 29.078 -2.16 1 94.44 320 LEU B O 1
ATOM 7905 N N . THR B 1 321 ? -5.379 30.688 -2.391 1 91.62 321 THR B N 1
ATOM 7906 C CA . THR B 1 321 ? -4.398 31.766 -2.287 1 91.62 321 THR B CA 1
ATOM 7907 C C . THR B 1 321 ? -4.555 32.5 -0.963 1 91.62 321 THR B C 1
ATOM 7909 O O . THR B 1 321 ? -5.625 33.062 -0.667 1 91.62 321 THR B O 1
ATOM 7912 N N . LEU B 1 322 ? -3.492 32.5 -0.24 1 95.5 322 LEU B N 1
ATOM 7913 C CA . LEU B 1 322 ? -3.461 33.188 1.046 1 95.5 322 LEU B CA 1
ATOM 7914 C C . LEU B 1 322 ? -2.445 34.344 1.028 1 95.5 322 LEU B C 1
ATOM 7916 O O . LEU B 1 322 ? -1.401 34.219 0.381 1 95.5 322 LEU B O 1
ATOM 7920 N N . THR B 1 323 ? -2.777 35.406 1.721 1 95.62 323 THR B N 1
ATOM 7921 C CA . THR B 1 323 ? -1.891 36.562 1.771 1 95.62 323 THR B CA 1
ATOM 7922 C C . THR B 1 323 ? -1.233 36.688 3.143 1 95.62 323 THR B C 1
ATOM 7924 O O . THR B 1 323 ? -1.547 35.906 4.055 1 95.62 323 THR B O 1
ATOM 7927 N N . LEU B 1 324 ? -0.358 37.656 3.291 1 97.31 324 LEU B N 1
ATOM 7928 C CA . LEU B 1 324 ? 0.372 37.875 4.535 1 97.31 324 LEU B CA 1
ATOM 7929 C C . LEU B 1 324 ? -0.256 39 5.34 1 97.31 324 LEU B C 1
ATOM 7931 O O . LEU B 1 324 ? 0.417 39.656 6.156 1 97.31 324 LEU B O 1
ATOM 7935 N N . GLU B 1 325 ? -1.496 39.281 5.09 1 96.25 325 GLU B N 1
ATOM 7936 C CA . GLU B 1 325 ? -2.195 40.375 5.75 1 96.25 325 GLU B CA 1
ATOM 7937 C C . GLU B 1 325 ? -2.445 40.062 7.223 1 96.25 325 GLU B C 1
ATOM 7939 O O . GLU B 1 325 ? -2.289 40.938 8.078 1 96.25 325 GLU B O 1
ATOM 7944 N N . SER B 1 326 ? -2.924 38.875 7.461 1 93.5 326 SER B N 1
ATOM 7945 C CA . SER B 1 326 ? -3.254 38.531 8.836 1 93.5 326 SER B CA 1
ATOM 7946 C C . SER B 1 326 ? -3.023 37.031 9.094 1 93.5 326 SER B C 1
ATOM 7948 O O . SER B 1 326 ? -3.086 36.219 8.164 1 93.5 326 SER B O 1
ATOM 7950 N N . SER B 1 327 ? -2.672 36.75 10.336 1 95.12 327 SER B N 1
ATOM 7951 C CA . SER B 1 327 ? -2.531 35.375 10.805 1 95.12 327 SER B CA 1
ATOM 7952 C C . SER B 1 327 ? -2.893 35.25 12.281 1 95.12 327 SER B C 1
ATOM 7954 O O . SER B 1 327 ? -2.568 36.156 13.078 1 95.12 327 SER B O 1
ATOM 7956 N N . PHE B 1 328 ? -3.59 34.219 12.57 1 93.56 328 PHE B N 1
ATOM 7957 C CA . PHE B 1 328 ? -3.955 33.969 13.961 1 93.56 328 PHE B CA 1
ATOM 7958 C C . PHE B 1 328 ? -3.357 32.656 14.438 1 93.56 328 PHE B C 1
ATOM 7960 O O . PHE B 1 328 ? -3.727 32.156 15.5 1 93.56 328 PHE B O 1
ATOM 7967 N N . GLN B 1 329 ? -2.457 32.094 13.688 1 93.88 329 GLN B N 1
ATOM 7968 C CA . GLN B 1 329 ? -1.952 30.766 13.969 1 93.88 329 GLN B CA 1
ATOM 7969 C C . GLN B 1 329 ? -1.246 30.703 15.32 1 93.88 329 GLN B C 1
ATOM 7971 O O . GLN B 1 329 ? -1.197 29.656 15.961 1 93.88 329 GLN B O 1
ATOM 7976 N N . THR B 1 330 ? -0.685 31.844 15.734 1 87.81 330 THR B N 1
ATOM 7977 C CA . THR B 1 330 ? 0.056 31.844 16.984 1 87.81 330 THR B CA 1
ATOM 7978 C C . THR B 1 330 ? -0.533 32.844 17.969 1 87.81 330 THR B C 1
ATOM 7980 O O . THR B 1 330 ? 0.127 33.25 18.922 1 87.81 330 THR B O 1
ATOM 7983 N N . HIS B 1 331 ? -1.679 33.25 17.719 1 87.06 331 HIS B N 1
ATOM 7984 C CA . HIS B 1 331 ? -2.305 34.281 18.531 1 87.06 331 HIS B CA 1
ATOM 7985 C C . HIS B 1 331 ? -3.348 33.688 19.469 1 87.06 331 HIS B C 1
ATOM 7987 O O . HIS B 1 331 ? -4.191 32.906 19.047 1 87.06 331 HIS B O 1
ATOM 7993 N N . TRP B 1 332 ? -3.186 34.031 20.672 1 87 332 TRP B N 1
ATOM 7994 C CA . TRP B 1 332 ? -4.211 33.719 21.656 1 87 332 TRP B CA 1
ATOM 7995 C C . TRP B 1 332 ? -4.324 34.844 22.688 1 87 332 TRP B C 1
ATOM 7997 O O . TRP B 1 332 ? -3.344 35.188 23.344 1 87 332 TRP B O 1
ATOM 8007 N N . LYS B 1 333 ? -5.445 35.531 22.703 1 76.75 333 LYS B N 1
ATOM 8008 C CA . LYS B 1 333 ? -5.625 36.625 23.641 1 76.75 333 LYS B CA 1
ATOM 8009 C C . LYS B 1 333 ? -6.031 36.125 25.016 1 76.75 333 LYS B C 1
ATOM 8011 O O . LYS B 1 333 ? -7.059 35.438 25.156 1 76.75 333 LYS B O 1
ATOM 8016 N N . LYS B 1 334 ? -5.016 36.094 25.859 1 62.62 334 LYS B N 1
ATOM 8017 C CA . LYS B 1 334 ? -5.375 35.75 27.234 1 62.62 334 LYS B CA 1
ATOM 8018 C C . LYS B 1 334 ? -6.039 36.906 27.953 1 62.62 334 LYS B C 1
ATOM 8020 O O . LYS B 1 334 ? -5.613 38.062 27.812 1 62.62 334 LYS B O 1
ATOM 8025 N N . LYS B 1 335 ? -7.301 37.031 27.984 1 51.06 335 LYS B N 1
ATOM 8026 C CA . LYS B 1 335 ? -8.016 38.125 28.656 1 51.06 335 LYS B CA 1
ATOM 8027 C C . LYS B 1 335 ? -7.289 38.562 29.906 1 51.06 335 LYS B C 1
ATOM 8029 O O . LYS B 1 335 ? -6.641 37.75 30.578 1 51.06 335 LYS B O 1
ATOM 8034 N N . ASP B 1 336 ? -6.992 39.844 30.047 1 44.34 336 ASP B N 1
ATOM 8035 C CA . ASP B 1 336 ? -6.312 40.688 31.031 1 44.34 336 ASP B CA 1
ATOM 8036 C C . ASP B 1 336 ? -6.582 40.188 32.469 1 44.34 336 ASP B C 1
ATOM 8038 O O . ASP B 1 336 ? -7.734 40.125 32.875 1 44.34 336 ASP B O 1
ATOM 8042 N N . LEU B 1 337 ? -5.711 39.5 33.031 1 40.91 337 LEU B N 1
ATOM 8043 C CA . LEU B 1 337 ? -5.641 39.25 34.438 1 40.91 337 LEU B CA 1
ATOM 8044 C C . LEU B 1 337 ? -6.113 40.438 35.25 1 40.91 337 LEU B C 1
ATOM 8046 O O . LEU B 1 337 ? -6.656 40.281 36.344 1 40.91 337 LEU B O 1
ATOM 8050 N N . GLU B 1 338 ? -5.629 41.594 34.875 1 39.84 338 GLU B N 1
ATOM 8051 C CA . GLU B 1 338 ? -5.812 42.719 35.781 1 39.84 338 GLU B CA 1
ATOM 8052 C C . GLU B 1 338 ? -7.293 43.062 35.969 1 39.84 338 GLU B C 1
ATOM 8054 O O . GLU B 1 338 ? -7.668 43.75 36.906 1 39.84 338 GLU B O 1
ATOM 8059 N N . ARG B 1 339 ? -8.039 43.062 34.875 1 43.03 339 ARG B N 1
ATOM 8060 C CA . ARG B 1 339 ? -9.398 43.469 35.188 1 43.03 339 ARG B CA 1
ATOM 8061 C C . ARG B 1 339 ? -10.227 42.312 35.719 1 43.03 339 ARG B C 1
ATOM 8063 O O . ARG B 1 339 ? -11.453 42.375 35.75 1 43.03 339 ARG B O 1
ATOM 8070 N N . GLY B 1 340 ? -9.594 41.125 36.25 1 43.53 340 GLY B N 1
ATOM 8071 C CA . GLY B 1 340 ? -10.227 40.125 37.062 1 43.53 340 GLY B CA 1
ATOM 8072 C C . GLY B 1 340 ? -10.711 38.938 36.25 1 43.53 340 GLY B C 1
ATOM 8073 O O . GLY B 1 340 ? -10.922 37.844 36.812 1 43.53 340 GLY B O 1
ATOM 8074 N N . MET B 1 341 ? -11.484 38.906 35.125 1 43.72 341 MET B N 1
ATOM 8075 C CA . MET B 1 341 ? -12.227 37.719 34.75 1 43.72 341 MET B CA 1
ATOM 8076 C C . MET B 1 341 ? -11.438 36.906 33.719 1 43.72 341 MET B C 1
ATOM 8078 O O . MET B 1 341 ? -11.422 37.219 32.531 1 43.72 341 MET B O 1
ATOM 8082 N N . GLU B 1 342 ? -10.344 36.281 33.969 1 54.44 342 GLU B N 1
ATOM 8083 C CA . GLU B 1 342 ? -9.586 35.281 33.188 1 54.44 342 GLU B CA 1
ATOM 8084 C C . GLU B 1 342 ? -10.445 34.062 32.844 1 54.44 342 GLU B C 1
ATOM 8086 O O . GLU B 1 342 ? -10.648 33.188 33.688 1 54.44 342 GLU B O 1
ATOM 8091 N N . ARG B 1 343 ? -11.43 34.188 31.875 1 71.69 343 ARG B N 1
ATOM 8092 C CA . ARG B 1 343 ? -12.344 33.031 31.828 1 71.69 343 ARG B CA 1
ATOM 8093 C C . ARG B 1 343 ? -11.961 32.062 30.719 1 71.69 343 ARG B C 1
ATOM 8095 O O . ARG B 1 343 ? -11.531 32.469 29.641 1 71.69 343 ARG B O 1
ATOM 8102 N N . SER B 1 344 ? -11.664 30.812 31.062 1 89.31 344 SER B N 1
ATOM 8103 C CA . SER B 1 344 ? -11.586 29.688 30.125 1 89.31 344 SER B CA 1
ATOM 8104 C C . SER B 1 344 ? -12.766 29.672 29.172 1 89.31 344 SER B C 1
ATOM 8106 O O . SER B 1 344 ? -13.891 30.016 29.547 1 89.31 344 SER B O 1
ATOM 8108 N N . LEU B 1 345 ? -12.461 29.453 27.938 1 93.94 345 LEU B N 1
ATOM 8109 C CA . LEU B 1 345 ? -13.555 29.312 26.969 1 93.94 345 LEU B CA 1
ATOM 8110 C C . LEU B 1 345 ? -14.438 28.125 27.328 1 93.94 345 LEU B C 1
ATOM 8112 O O . LEU B 1 345 ? -13.938 27.078 27.75 1 93.94 345 LEU B O 1
ATOM 8116 N N . ASP B 1 346 ? -15.742 28.344 27.266 1 95.38 346 ASP B N 1
ATOM 8117 C CA . ASP B 1 346 ? -16.703 27.234 27.281 1 95.38 346 ASP B CA 1
ATOM 8118 C C . ASP B 1 346 ? -16.938 26.688 25.875 1 95.38 346 ASP B C 1
ATOM 8120 O O . ASP B 1 346 ? -17.469 27.391 25.016 1 95.38 346 ASP B O 1
ATOM 8124 N N . ILE B 1 347 ? -16.594 25.453 25.656 1 97.5 347 ILE B N 1
ATOM 8125 C CA . ILE B 1 347 ? -16.688 24.859 24.328 1 97.5 347 ILE B CA 1
ATOM 8126 C C . ILE B 1 347 ? -17.703 23.719 24.344 1 97.5 347 ILE B C 1
ATOM 8128 O O . ILE B 1 347 ? -17.484 22.703 25.016 1 97.5 347 ILE B O 1
ATOM 8132 N N . GLY B 1 348 ? -18.812 23.891 23.547 1 96.62 348 GLY B N 1
ATOM 8133 C CA . GLY B 1 348 ? -19.828 22.844 23.469 1 96.62 348 GLY B CA 1
ATOM 8134 C C . GLY B 1 348 ? -19.391 21.641 22.672 1 96.62 348 GLY B C 1
ATOM 8135 O O . GLY B 1 348 ? -19.156 21.734 21.469 1 96.62 348 GLY B O 1
ATOM 8136 N N . HIS B 1 349 ? -19.297 20.469 23.312 1 95.62 349 HIS B N 1
ATOM 8137 C CA . HIS B 1 349 ? -18.906 19.203 22.688 1 95.62 349 HIS B CA 1
ATOM 8138 C C . HIS B 1 349 ? -19.984 18.703 21.734 1 95.62 349 HIS B C 1
ATOM 8140 O O . HIS B 1 349 ? -21.094 18.391 22.156 1 95.62 349 HIS B O 1
ATOM 8146 N N . ARG B 1 350 ? -19.672 18.688 20.422 1 94.75 350 ARG B N 1
ATOM 8147 C CA . ARG B 1 350 ? -20.609 18.297 19.391 1 94.75 350 ARG B CA 1
ATOM 8148 C C . ARG B 1 350 ? -21.875 19.141 19.453 1 94.75 350 ARG B C 1
ATOM 8150 O O . ARG B 1 350 ? -22.984 18.656 19.172 1 94.75 350 ARG B O 1
ATOM 8157 N N . GLY B 1 351 ? -21.781 20.266 19.875 1 94.44 351 GLY B N 1
ATOM 8158 C CA . GLY B 1 351 ? -22.891 21.156 20.156 1 94.44 351 GLY B CA 1
ATOM 8159 C C . GLY B 1 351 ? -23.391 21.078 21.578 1 94.44 351 GLY B C 1
ATOM 8160 O O . GLY B 1 351 ? -22.719 21.547 22.5 1 94.44 351 GLY B O 1
ATOM 8161 N N . MET B 1 352 ? -24.484 20.406 21.656 1 90.06 352 MET B N 1
ATOM 8162 C CA . MET B 1 352 ? -25.094 20.281 22.984 1 90.06 352 MET B CA 1
ATOM 8163 C C . MET B 1 352 ? -24.688 18.969 23.641 1 90.06 352 MET B C 1
ATOM 8165 O O . MET B 1 352 ? -25.281 18.562 24.656 1 90.06 352 MET B O 1
ATOM 8169 N N . GLY B 1 353 ? -23.719 18.297 23.031 1 88 353 GLY B N 1
ATOM 8170 C CA . GLY B 1 353 ? -23.219 17.094 23.672 1 88 353 GLY B CA 1
ATOM 8171 C C . GLY B 1 353 ? -23.453 15.844 22.859 1 88 353 GLY B C 1
ATOM 8172 O O . GLY B 1 353 ? -24.062 15.906 21.781 1 88 353 GLY B O 1
ATOM 8173 N N . ALA B 1 354 ? -22.938 14.656 23.359 1 80.06 354 ALA B N 1
ATOM 8174 C CA . ALA B 1 354 ? -23.016 13.352 22.703 1 80.06 354 ALA B CA 1
ATOM 8175 C C . ALA B 1 354 ? -24.391 12.711 22.906 1 80.06 354 ALA B C 1
ATOM 8177 O O . ALA B 1 354 ? -24.562 11.875 23.797 1 80.06 354 ALA B O 1
ATOM 8178 N N . SER B 1 355 ? -25.266 12.969 21.953 1 77.81 355 SER B N 1
ATOM 8179 C CA . SER B 1 355 ? -26.672 12.617 22.156 1 77.81 355 SER B CA 1
ATOM 8180 C C . SER B 1 355 ? -26.906 11.125 21.953 1 77.81 355 SER B C 1
ATOM 8182 O O . SER B 1 355 ? -27.906 10.578 22.453 1 77.81 355 SER B O 1
ATOM 8184 N N . TYR B 1 356 ? -26.016 10.516 21.266 1 74.69 356 TYR B N 1
ATOM 8185 C CA . TYR B 1 356 ? -26.25 9.094 21 1 74.69 356 TYR B CA 1
ATOM 8186 C C . TYR B 1 356 ? -25.828 8.25 22.203 1 74.69 356 TYR B C 1
ATOM 8188 O O . TYR B 1 356 ? -26.234 7.09 22.312 1 74.69 356 TYR B O 1
ATOM 8196 N N . SER B 1 357 ? -24.984 8.797 23.031 1 69.12 357 SER B N 1
ATOM 8197 C CA . SER B 1 357 ? -24.484 8.039 24.172 1 69.12 357 SER B CA 1
ATOM 8198 C C . SER B 1 357 ? -25.047 8.578 25.484 1 69.12 357 SER B C 1
ATOM 8200 O O . SER B 1 357 ? -25 7.906 26.5 1 69.12 357 SER B O 1
ATOM 8202 N N . ARG B 1 358 ? -25.609 9.836 25.359 1 71.38 358 ARG B N 1
ATOM 8203 C CA . ARG B 1 358 ? -26.141 10.477 26.562 1 71.38 358 ARG B CA 1
ATOM 8204 C C . ARG B 1 358 ? -27.438 11.203 26.266 1 71.38 358 ARG B C 1
ATOM 8206 O O . ARG B 1 358 ? -27.75 11.492 25.109 1 71.38 358 ARG B O 1
ATOM 8213 N N . VAL B 1 359 ? -28.156 11.469 27.234 1 69.5 359 VAL B N 1
ATOM 8214 C CA . VAL B 1 359 ? -29.453 12.148 27.094 1 69.5 359 VAL B CA 1
ATOM 8215 C C . VAL B 1 359 ? -29.234 13.578 26.625 1 69.5 359 VAL B C 1
ATOM 8217 O O . VAL B 1 359 ? -28.422 14.312 27.203 1 69.5 359 VAL B O 1
ATOM 8220 N N . SER B 1 360 ? -29.719 13.875 25.469 1 72.75 360 SER B N 1
ATOM 8221 C CA . SER B 1 360 ? -29.719 15.242 24.953 1 72.75 360 SER B CA 1
ATOM 8222 C C . SER B 1 360 ? -31 15.562 24.203 1 72.75 360 SER B C 1
ATOM 8224 O O . SER B 1 360 ? -31.656 14.664 23.672 1 72.75 360 SER B O 1
ATOM 8226 N N . THR B 1 361 ? -31.344 16.797 24.234 1 72.5 361 THR B N 1
ATOM 8227 C CA . THR B 1 361 ? -32.562 17.219 23.578 1 72.5 361 THR B CA 1
ATOM 8228 C C . THR B 1 361 ? -32.375 17.344 22.062 1 72.5 361 THR B C 1
ATOM 8230 O O . THR B 1 361 ? -33.312 17.281 21.297 1 72.5 361 THR B O 1
ATOM 8233 N N . LEU B 1 362 ? -31.109 17.531 21.766 1 84.25 362 LEU B N 1
ATOM 8234 C CA . LEU B 1 362 ? -30.812 17.734 20.344 1 84.25 362 LEU B CA 1
ATOM 8235 C C . LEU B 1 362 ? -29.781 16.719 19.859 1 84.25 362 LEU B C 1
ATOM 8237 O O . LEU B 1 362 ? -28.891 16.328 20.625 1 84.25 362 LEU B O 1
ATOM 8241 N N . LYS B 1 363 ? -29.969 16.375 18.656 1 87.25 363 LYS B N 1
ATOM 8242 C CA . LYS B 1 363 ? -29 15.445 18.062 1 87.25 363 LYS B CA 1
ATOM 8243 C C . LYS B 1 363 ? -27.625 16.094 17.922 1 87.25 363 LYS B C 1
ATOM 8245 O O . LYS B 1 363 ? -27.516 17.25 17.516 1 87.25 363 LYS B O 1
ATOM 8250 N N . GLU B 1 364 ? -26.625 15.406 18.297 1 88.56 364 GLU B N 1
ATOM 8251 C CA . GLU B 1 364 ? -25.266 15.891 18.203 1 88.56 364 GLU B CA 1
ATOM 8252 C C . GLU B 1 364 ? -24.891 16.188 16.75 1 88.56 364 GLU B C 1
ATOM 8254 O O . GLU B 1 364 ? -25.469 15.617 15.82 1 88.56 364 GLU B O 1
ATOM 8259 N N . ASN B 1 365 ? -23.922 17.125 16.594 1 91.94 365 ASN B N 1
ATOM 8260 C CA . ASN B 1 365 ? -23.312 17.406 15.289 1 91.94 365 ASN B CA 1
ATOM 8261 C C . ASN B 1 365 ? -24.375 17.828 14.266 1 91.94 365 ASN B C 1
ATOM 8263 O O . ASN B 1 365 ? -24.375 17.344 13.133 1 91.94 365 ASN B O 1
ATOM 8267 N N . THR B 1 366 ? -25.297 18.609 14.734 1 91.69 366 THR B N 1
ATOM 8268 C CA . THR B 1 366 ? -26.297 19.234 13.867 1 91.69 366 THR B CA 1
ATOM 8269 C C . THR B 1 366 ? -26.266 20.75 14.008 1 91.69 366 THR B C 1
ATOM 8271 O O . THR B 1 366 ? -25.75 21.281 15 1 91.69 366 THR B O 1
ATOM 8274 N N . VAL B 1 367 ? -26.812 21.406 13.023 1 94.19 367 VAL B N 1
ATOM 8275 C CA . VAL B 1 367 ? -26.891 22.859 13.055 1 94.19 367 VAL B CA 1
ATOM 8276 C C . VAL B 1 367 ? -27.688 23.312 14.266 1 94.19 367 VAL B C 1
ATOM 8278 O O . VAL B 1 367 ? -27.297 24.266 14.961 1 94.19 367 VAL B O 1
ATOM 8281 N N . ALA B 1 368 ? -28.75 22.562 14.523 1 92.62 368 ALA B N 1
ATOM 8282 C CA . ALA B 1 368 ? -29.594 22.875 15.664 1 92.62 368 ALA B CA 1
ATOM 8283 C C . ALA B 1 368 ? -28.812 22.75 16.969 1 92.62 368 ALA B C 1
ATOM 8285 O O . ALA B 1 368 ? -28.953 23.578 17.875 1 92.62 368 ALA B O 1
ATOM 8286 N N . SER B 1 369 ? -28.078 21.766 17.094 1 93.62 369 SER B N 1
ATOM 8287 C CA . SER B 1 369 ? -27.297 21.547 18.297 1 93.62 369 SER B CA 1
ATOM 8288 C C . SER B 1 369 ? -26.266 22.656 18.484 1 93.62 369 SER B C 1
ATOM 8290 O O . SER B 1 369 ? -26.031 23.109 19.609 1 93.62 369 SER B O 1
ATOM 8292 N N . PHE B 1 370 ? -25.672 23.141 17.5 1 96.62 370 PHE B N 1
ATOM 8293 C CA . PHE B 1 370 ? -24.672 24.203 17.547 1 96.62 370 PHE B CA 1
ATOM 8294 C C . PHE B 1 370 ? -25.312 25.516 17.953 1 96.62 370 PHE B C 1
ATOM 8296 O O . PHE B 1 370 ? -24.812 26.234 18.828 1 96.62 370 PHE B O 1
ATOM 8303 N N . ALA B 1 371 ? -26.406 25.781 17.312 1 94.19 371 ALA B N 1
ATOM 8304 C CA . ALA B 1 371 ? -27.141 27.016 17.625 1 94.19 371 ALA B CA 1
ATOM 8305 C C . ALA B 1 371 ? -27.594 27.016 19.078 1 94.19 371 ALA B C 1
ATOM 8307 O O . ALA B 1 371 ? -27.516 28.047 19.766 1 94.19 371 ALA B O 1
ATOM 8308 N N . ALA B 1 372 ? -28.016 25.875 19.5 1 93.06 372 ALA B N 1
ATOM 8309 C CA . ALA B 1 372 ? -28.469 25.766 20.875 1 93.06 372 ALA B CA 1
ATOM 8310 C C . ALA B 1 372 ? -27.312 26 21.859 1 93.06 372 ALA B C 1
ATOM 8312 O O . ALA B 1 372 ? -27.484 26.641 22.891 1 93.06 372 ALA B O 1
ATOM 8313 N N . ALA B 1 373 ? -26.188 25.484 21.594 1 94.56 373 ALA B N 1
ATOM 8314 C CA . ALA B 1 373 ? -25.016 25.688 22.453 1 94.56 373 ALA B CA 1
ATOM 8315 C C . ALA B 1 373 ? -24.672 27.156 22.578 1 94.56 373 ALA B C 1
ATOM 8317 O O . ALA B 1 373 ? -24.375 27.656 23.656 1 94.56 373 ALA B O 1
ATOM 8318 N N . ALA B 1 374 ? -24.734 27.859 21.469 1 94.25 374 ALA B N 1
ATOM 8319 C CA . ALA B 1 374 ? -24.469 29.297 21.453 1 94.25 374 ALA B CA 1
ATOM 8320 C C . ALA B 1 374 ? -25.438 30.031 22.391 1 94.25 374 ALA B C 1
ATOM 8322 O O . ALA B 1 374 ? -25.016 30.891 23.156 1 94.25 374 ALA B O 1
ATOM 8323 N N . THR B 1 375 ? -26.641 29.625 22.312 1 92.56 375 THR B N 1
ATOM 8324 C CA . THR B 1 375 ? -27.672 30.281 23.109 1 92.56 375 THR B CA 1
ATOM 8325 C C . THR B 1 375 ? -27.438 30.031 24.594 1 92.56 375 THR B C 1
ATOM 8327 O O . THR B 1 375 ? -27.828 30.844 25.438 1 92.56 375 THR B O 1
ATOM 8330 N N . HIS B 1 376 ? -26.766 28.984 24.859 1 92 376 HIS B N 1
ATOM 8331 C CA . HIS B 1 376 ? -26.547 28.641 26.266 1 92 376 HIS B CA 1
ATOM 8332 C C . HIS B 1 376 ? -25.156 29.078 26.734 1 92 376 HIS B C 1
ATOM 8334 O O . HIS B 1 376 ? -24.672 28.609 27.766 1 92 376 HIS B O 1
ATOM 8340 N N . GLY B 1 377 ? -24.453 29.844 25.906 1 91.31 377 GLY B N 1
ATOM 8341 C CA . GLY B 1 377 ? -23.281 30.531 26.406 1 91.31 377 GLY B CA 1
ATOM 8342 C C . GLY B 1 377 ? -21.984 29.906 25.922 1 91.31 377 GLY B C 1
ATOM 8343 O O . GLY B 1 377 ? -20.906 30.219 26.453 1 91.31 377 GLY B O 1
ATOM 8344 N N . ALA B 1 378 ? -22.031 29.078 25 1 94.88 378 ALA B N 1
ATOM 8345 C CA . ALA B 1 378 ? -20.797 28.516 24.453 1 94.88 378 ALA B CA 1
ATOM 8346 C C . ALA B 1 378 ? -20.016 29.594 23.703 1 94.88 378 ALA B C 1
ATOM 8348 O O . ALA B 1 378 ? -20.594 30.391 22.953 1 94.88 378 ALA B O 1
ATOM 8349 N N . ASP B 1 379 ? -18.75 29.656 23.984 1 94.75 379 ASP B N 1
ATOM 8350 C CA . ASP B 1 379 ? -17.859 30.5 23.188 1 94.75 379 ASP B CA 1
ATOM 8351 C C . ASP B 1 379 ? -17.516 29.859 21.859 1 94.75 379 ASP B C 1
ATOM 8353 O O . ASP B 1 379 ? -17.359 30.547 20.844 1 94.75 379 ASP B O 1
ATOM 8357 N N . PHE B 1 380 ? -17.344 28.578 21.906 1 97.44 380 PHE B N 1
ATOM 8358 C CA . PHE B 1 380 ? -17.047 27.719 20.766 1 97.44 380 PHE B CA 1
ATOM 8359 C C . PHE B 1 380 ? -17.922 26.453 20.781 1 97.44 380 PHE B C 1
ATOM 8361 O O . PHE B 1 380 ? -18.484 26.109 21.828 1 97.44 380 PHE B O 1
ATOM 8368 N N . VAL B 1 381 ? -18.047 25.859 19.641 1 97.94 381 VAL B N 1
ATOM 8369 C CA . VAL B 1 381 ? -18.5 24.469 19.562 1 97.94 381 VAL B CA 1
ATOM 8370 C C . VAL B 1 381 ? -17.422 23.609 18.906 1 97.94 381 VAL B C 1
ATOM 8372 O O . VAL B 1 381 ? -16.672 24.078 18.047 1 97.94 381 VAL B O 1
ATOM 8375 N N . GLU B 1 382 ? -17.297 22.406 19.438 1 98.25 382 GLU B N 1
ATOM 8376 C CA . GLU B 1 382 ? -16.391 21.422 18.875 1 98.25 382 GLU B CA 1
ATOM 8377 C C . GLU B 1 382 ? -17.141 20.359 18.078 1 98.25 382 GLU B C 1
ATOM 8379 O O . GLU B 1 382 ? -18.172 19.859 18.516 1 98.25 382 GLU B O 1
ATOM 8384 N N . PHE B 1 383 ? -16.688 20.047 16.875 1 98.06 383 PHE B N 1
ATOM 8385 C CA . PHE B 1 383 ? -17.328 19 16.094 1 98.06 383 PHE B CA 1
ATOM 8386 C C . PHE B 1 383 ? -16.312 18.344 15.156 1 98.06 383 PHE B C 1
ATOM 8388 O O . PHE B 1 383 ? -15.234 18.891 14.914 1 98.06 383 PHE B O 1
ATOM 8395 N N . ASP B 1 384 ? -16.688 17.141 14.656 1 97.06 384 ASP B N 1
ATOM 8396 C CA . ASP B 1 384 ? -15.82 16.297 13.844 1 97.06 384 ASP B CA 1
ATOM 8397 C C . ASP B 1 384 ? -16.188 16.391 12.367 1 97.06 384 ASP B C 1
ATOM 8399 O O . ASP B 1 384 ? -17.375 16.422 12.023 1 97.06 384 ASP B O 1
ATOM 8403 N N . VAL B 1 385 ? -15.172 16.438 11.523 1 98.56 385 VAL B N 1
ATOM 8404 C CA . VAL B 1 385 ? -15.398 16.516 10.086 1 98.56 385 VAL B CA 1
ATOM 8405 C C . VAL B 1 385 ? -14.672 15.375 9.383 1 98.56 385 VAL B C 1
ATOM 8407 O O . VAL B 1 385 ? -13.531 15.047 9.727 1 98.56 385 VAL B O 1
ATOM 8410 N N . LEU B 1 386 ? -15.297 14.711 8.477 1 97.44 386 LEU B N 1
ATOM 8411 C CA . LEU B 1 386 ? -14.711 13.75 7.559 1 97.44 386 LEU B CA 1
ATOM 8412 C C . LEU B 1 386 ? -15.367 13.836 6.184 1 97.44 386 LEU B C 1
ATOM 8414 O O . LEU B 1 386 ? -16.312 14.594 5.992 1 97.44 386 LEU B O 1
ATOM 8418 N N . LEU B 1 387 ? -14.875 13.109 5.18 1 98.31 387 LEU B N 1
ATOM 8419 C CA . LEU B 1 387 ? -15.367 13.211 3.812 1 98.31 387 LEU B CA 1
ATOM 8420 C C . LEU B 1 387 ? -16.344 12.078 3.494 1 98.31 387 LEU B C 1
ATOM 8422 O O . LEU B 1 387 ? -16.125 10.938 3.912 1 98.31 387 LEU B O 1
ATOM 8426 N N . SER B 1 388 ? -17.359 12.422 2.789 1 97.62 388 SER B N 1
ATOM 8427 C CA . SER B 1 388 ? -18.203 11.406 2.156 1 97.62 388 SER B CA 1
ATOM 8428 C C . SER B 1 388 ? -17.5 10.781 0.956 1 97.62 388 SER B C 1
ATOM 8430 O O . SER B 1 388 ? -16.391 11.18 0.599 1 97.62 388 SER B O 1
ATOM 8432 N N . LYS B 1 389 ? -18.125 9.805 0.36 1 93.75 389 LYS B N 1
ATOM 8433 C CA . LYS B 1 389 ? -17.578 9.117 -0.807 1 93.75 389 LYS B CA 1
ATOM 8434 C C . LYS B 1 389 ? -17.312 10.094 -1.945 1 93.75 389 LYS B C 1
ATOM 8436 O O . LYS B 1 389 ? -16.312 9.961 -2.658 1 93.75 389 LYS B O 1
ATOM 8441 N N . ASP B 1 390 ? -18.172 11.023 -2.133 1 96.25 390 ASP B N 1
ATOM 8442 C CA . ASP B 1 390 ? -18.047 12.008 -3.201 1 96.25 390 ASP B CA 1
ATOM 8443 C C . ASP B 1 390 ? -17.172 13.188 -2.762 1 96.25 390 ASP B C 1
ATOM 8445 O O . ASP B 1 390 ? -17.219 14.258 -3.373 1 96.25 390 ASP B O 1
ATOM 8449 N N . LYS B 1 391 ? -16.469 13.094 -1.683 1 97.56 391 LYS B N 1
ATOM 8450 C CA . LYS B 1 391 ? -15.438 14 -1.202 1 97.56 391 LYS B CA 1
ATOM 8451 C C . LYS B 1 391 ? -16.047 15.312 -0.704 1 97.56 391 LYS B C 1
ATOM 8453 O O . LYS B 1 391 ? -15.477 16.391 -0.913 1 97.56 391 LYS B O 1
ATOM 8458 N N . ILE B 1 392 ? -17.188 15.195 -0.126 1 98.44 392 ILE B N 1
ATOM 8459 C CA . ILE B 1 392 ? -17.812 16.359 0.51 1 98.44 392 ILE B CA 1
ATOM 8460 C C . ILE B 1 392 ? -17.578 16.297 2.018 1 98.44 392 ILE B C 1
ATOM 8462 O O . ILE B 1 392 ? -17.906 15.305 2.67 1 98.44 392 ILE B O 1
ATOM 8466 N N . PRO B 1 393 ? -17.016 17.406 2.596 1 98.69 393 PRO B N 1
ATOM 8467 C CA . PRO B 1 393 ? -16.859 17.406 4.051 1 98.69 393 PRO B CA 1
ATOM 8468 C C . PRO B 1 393 ? -18.188 17.375 4.789 1 98.69 393 PRO B C 1
ATOM 8470 O O . PRO B 1 393 ? -19.047 18.219 4.559 1 98.69 393 PRO B O 1
ATOM 8473 N N . VAL B 1 394 ? -18.359 16.375 5.684 1 98.25 394 VAL B N 1
ATOM 8474 C CA . VAL B 1 394 ? -19.594 16.188 6.465 1 98.25 394 VAL B CA 1
ATOM 8475 C C . VAL B 1 394 ? -19.25 16.188 7.953 1 98.25 394 VAL B C 1
ATOM 8477 O O . VAL B 1 394 ? -18.141 15.836 8.344 1 98.25 394 VAL B O 1
ATOM 8480 N N . VAL B 1 395 ? -20.172 16.656 8.695 1 97.88 395 VAL B N 1
ATOM 8481 C CA . VAL B 1 395 ? -20.016 16.703 10.148 1 97.88 395 VAL B CA 1
ATOM 8482 C C . VAL B 1 395 ? -20.578 15.438 10.773 1 97.88 395 VAL B C 1
ATOM 8484 O O . VAL B 1 395 ? -21.797 15.211 10.742 1 97.88 395 VAL B O 1
ATOM 8487 N N . TYR B 1 396 ? -19.719 14.578 11.344 1 96.06 396 TYR B N 1
ATOM 8488 C CA . TYR B 1 396 ? -20.062 13.328 12 1 96.06 396 TYR B CA 1
ATOM 8489 C C . TYR B 1 396 ? -18.906 12.789 12.82 1 96.06 396 TYR B C 1
ATOM 8491 O O . TYR B 1 396 ? -17.75 12.945 12.438 1 96.06 396 TYR B O 1
ATOM 8499 N N . HIS B 1 397 ? -19.172 12.078 13.812 1 92.81 397 HIS B N 1
ATOM 8500 C CA . HIS B 1 397 ? -18.156 11.75 14.797 1 92.81 397 HIS B CA 1
ATOM 8501 C C . HIS B 1 397 ? -17.453 10.438 14.453 1 92.81 397 HIS B C 1
ATOM 8503 O O . HIS B 1 397 ? -16.234 10.336 14.562 1 92.81 397 HIS B O 1
ATOM 8509 N N . ASP B 1 398 ? -18.188 9.391 14.109 1 92.56 398 ASP B N 1
ATOM 8510 C CA . ASP B 1 398 ? -17.609 8.055 13.93 1 92.56 398 ASP B CA 1
ATOM 8511 C C . ASP B 1 398 ? -17.109 7.863 12.5 1 92.56 398 ASP B C 1
ATOM 8513 O O . ASP B 1 398 ? -17.562 8.547 11.578 1 92.56 398 ASP B O 1
ATOM 8517 N N . PHE B 1 399 ? -16.219 6.883 12.32 1 95.56 399 PHE B N 1
ATOM 8518 C CA . PHE B 1 399 ? -15.703 6.59 10.992 1 95.56 399 PHE B CA 1
ATOM 8519 C C . PHE B 1 399 ? -16.703 5.785 10.18 1 95.56 399 PHE B C 1
ATOM 8521 O O . PHE B 1 399 ? -16.625 5.73 8.945 1 95.56 399 PHE B O 1
ATOM 8528 N N . ALA B 1 400 ? -17.641 5.18 10.906 1 93.5 400 ALA B N 1
ATOM 8529 C CA . ALA B 1 400 ? -18.578 4.285 10.227 1 93.5 400 ALA B CA 1
ATOM 8530 C C . ALA B 1 400 ? -19.984 4.461 10.766 1 93.5 400 ALA B C 1
ATOM 8532 O O . ALA B 1 400 ? -20.188 5.043 11.836 1 93.5 400 ALA B O 1
ATOM 8533 N N . VAL B 1 401 ? -20.953 4.035 9.945 1 92.25 401 VAL B N 1
ATOM 8534 C CA . VAL B 1 401 ? -22.359 3.916 10.312 1 92.25 401 VAL B CA 1
ATOM 8535 C C . VAL B 1 401 ? -22.828 2.48 10.078 1 92.25 401 VAL B C 1
ATOM 8537 O O . VAL B 1 401 ? -22.078 1.655 9.547 1 92.25 401 VAL B O 1
ATOM 8540 N N . LYS B 1 402 ? -23.953 2.252 10.586 1 87.88 402 LYS B N 1
ATOM 8541 C CA . LYS B 1 402 ? -24.516 0.922 10.375 1 87.88 402 LYS B CA 1
ATOM 8542 C C . LYS B 1 402 ? -25.844 1 9.625 1 87.88 402 LYS B C 1
ATOM 8544 O O . LYS B 1 402 ? -26.578 1.989 9.742 1 87.88 402 LYS B O 1
ATOM 8549 N N . VAL B 1 403 ? -26.094 0.005 8.844 1 82.19 403 VAL B N 1
ATOM 8550 C CA . VAL B 1 403 ? -27.344 -0.102 8.102 1 82.19 403 VAL B CA 1
ATOM 8551 C C . VAL B 1 403 ? -28.094 -1.371 8.523 1 82.19 403 VAL B C 1
ATOM 8553 O O . VAL B 1 403 ? -27.469 -2.395 8.812 1 82.19 403 VAL B O 1
ATOM 8556 N N . LEU B 1 404 ? -29.406 -1.169 8.555 1 76.94 404 LEU B N 1
ATOM 8557 C CA . LEU B 1 404 ? -30.25 -2.303 8.898 1 76.94 404 LEU B CA 1
ATOM 8558 C C . LEU B 1 404 ? -30.547 -3.158 7.672 1 76.94 404 LEU B C 1
ATOM 8560 O O . LEU B 1 404 ? -30.828 -2.629 6.594 1 76.94 404 LEU B O 1
ATOM 8564 N N . TYR B 1 405 ? -30.391 -4.43 7.785 1 72.69 405 TYR B N 1
ATOM 8565 C CA . TYR B 1 405 ? -30.797 -5.34 6.715 1 72.69 405 TYR B CA 1
ATOM 8566 C C . TYR B 1 405 ? -31.625 -6.484 7.266 1 72.69 405 TYR B C 1
ATOM 8568 O O . TYR B 1 405 ? -31.578 -6.789 8.461 1 72.69 405 TYR B O 1
ATOM 8576 N N . SER B 1 406 ? -32.562 -6.984 6.367 1 68.44 406 SER B N 1
ATOM 8577 C CA . SER B 1 406 ? -33.469 -8.07 6.773 1 68.44 406 SER B CA 1
ATOM 8578 C C . SER B 1 406 ? -32.875 -9.43 6.402 1 68.44 406 SER B C 1
ATOM 8580 O O . SER B 1 406 ? -32.375 -9.609 5.289 1 68.44 406 SER B O 1
ATOM 8582 N N . ASN B 1 407 ? -32.719 -10.297 7.41 1 64.69 407 ASN B N 1
ATOM 8583 C CA . ASN B 1 407 ? -32.281 -11.672 7.199 1 64.69 407 ASN B CA 1
ATOM 8584 C C . ASN B 1 407 ? -33.406 -12.547 6.656 1 64.69 407 ASN B C 1
ATOM 8586 O O . ASN B 1 407 ? -34.5 -12.578 7.215 1 64.69 407 ASN B O 1
ATOM 8590 N N . LYS B 1 408 ? -33.281 -13.172 5.383 1 60.03 408 LYS B N 1
ATOM 8591 C CA . LYS B 1 408 ? -34.312 -14.008 4.738 1 60.03 408 LYS B CA 1
ATOM 8592 C C . LYS B 1 408 ? -34.5 -15.32 5.492 1 60.03 408 LYS B C 1
ATOM 8594 O O . LYS B 1 408 ? -35.594 -15.914 5.441 1 60.03 408 LYS B O 1
ATOM 8599 N N . LYS B 1 409 ? -33.438 -16.031 5.879 1 55 409 LYS B N 1
ATOM 8600 C CA . LYS B 1 409 ? -33.594 -17.406 6.359 1 55 409 LYS B CA 1
ATOM 8601 C C . LYS B 1 409 ? -34.531 -17.469 7.574 1 55 409 LYS B C 1
ATOM 8603 O O . LYS B 1 409 ? -35 -18.547 7.953 1 55 409 LYS B O 1
ATOM 8608 N N . LYS B 1 410 ? -34.219 -16.859 8.727 1 44.84 410 LYS B N 1
ATOM 8609 C CA . LYS B 1 410 ? -34.906 -17.156 9.992 1 44.84 410 LYS B CA 1
ATOM 8610 C C . LYS B 1 410 ? -36.312 -16.625 10.008 1 44.84 410 LYS B C 1
ATOM 8612 O O . LYS B 1 410 ? -36.594 -15.547 9.484 1 44.84 410 LYS B O 1
ATOM 8617 N N . HIS B 1 411 ? -37.156 -17.562 10.156 1 46.09 411 HIS B N 1
ATOM 8618 C CA . HIS B 1 411 ? -38.531 -17.266 10.547 1 46.09 411 HIS B CA 1
ATOM 8619 C C . HIS B 1 411 ? -38.625 -15.922 11.273 1 46.09 411 HIS B C 1
ATOM 8621 O O . HIS B 1 411 ? -39.719 -15.43 11.555 1 46.09 411 HIS B O 1
ATOM 8627 N N . SER B 1 412 ? -37.594 -15.672 11.977 1 46.12 412 SER B N 1
ATOM 8628 C CA . SER B 1 412 ? -37.75 -14.477 12.789 1 46.12 412 SER B CA 1
ATOM 8629 C C . SER B 1 412 ? -37.125 -13.258 12.102 1 46.12 412 SER B C 1
ATOM 8631 O O . SER B 1 412 ? -36 -13.305 11.633 1 46.12 412 SER B O 1
ATOM 8633 N N . LYS B 1 413 ? -37.844 -12.477 11.586 1 52.75 413 LYS B N 1
ATOM 8634 C CA . LYS B 1 413 ? -37.625 -11.133 11.055 1 52.75 413 LYS B CA 1
ATOM 8635 C C . LYS B 1 413 ? -36.625 -10.359 11.898 1 52.75 413 LYS B C 1
ATOM 8637 O O . LYS B 1 413 ? -36.938 -9.289 12.43 1 52.75 413 LYS B O 1
ATOM 8642 N N . GLU B 1 414 ? -35.5 -11.109 12.266 1 59.91 414 GLU B N 1
ATOM 8643 C CA . GLU B 1 414 ? -34.594 -10.297 13.062 1 59.91 414 GLU B CA 1
ATOM 8644 C C . GLU B 1 414 ? -33.719 -9.406 12.172 1 59.91 414 GLU B C 1
ATOM 8646 O O . GLU B 1 414 ? -33.188 -9.867 11.148 1 59.91 414 GLU B O 1
ATOM 8651 N N . SER B 1 415 ? -33.812 -8.148 12.242 1 68.88 415 SER B N 1
ATOM 8652 C CA . SER B 1 415 ? -33 -7.113 11.586 1 68.88 415 SER B CA 1
ATOM 8653 C C . SER B 1 415 ? -31.594 -7.059 12.156 1 68.88 415 SER B C 1
ATOM 8655 O O . SER B 1 415 ? -31.391 -7.195 13.367 1 68.88 415 SER B O 1
ATOM 8657 N N . GLU B 1 416 ? -30.641 -7.297 11.297 1 77.44 416 GLU B N 1
ATOM 8658 C CA . GLU B 1 416 ? -29.234 -7.195 11.703 1 77.44 416 GLU B CA 1
ATOM 8659 C C . GLU B 1 416 ? -28.594 -5.93 11.148 1 77.44 416 GLU B C 1
ATOM 8661 O O . GLU B 1 416 ? -29.109 -5.328 10.203 1 77.44 416 GLU B O 1
ATOM 8666 N N . LEU B 1 417 ? -27.594 -5.5 11.898 1 81.31 417 LEU B N 1
ATOM 8667 C CA . LEU B 1 417 ? -26.891 -4.281 11.492 1 81.31 417 LEU B CA 1
ATOM 8668 C C . LEU B 1 417 ? -25.578 -4.613 10.805 1 81.31 417 LEU B C 1
ATOM 8670 O O . LEU B 1 417 ? -24.891 -5.566 11.188 1 81.31 417 LEU B O 1
ATOM 8674 N N . PHE B 1 418 ? -25.359 -3.836 9.758 1 82.12 418 PHE B N 1
ATOM 8675 C CA . PHE B 1 418 ? -24.109 -3.949 9 1 82.12 418 PHE B CA 1
ATOM 8676 C C . PHE B 1 418 ? -23.359 -2.627 8.992 1 82.12 418 PHE B C 1
ATOM 8678 O O . PHE B 1 418 ? -23.938 -1.575 8.711 1 82.12 418 PHE B O 1
ATOM 8685 N N . GLU B 1 419 ? -22 -2.713 9.289 1 87.12 419 GLU B N 1
ATOM 8686 C CA . GLU B 1 419 ? -21.188 -1.509 9.406 1 87.12 419 GLU B CA 1
ATOM 8687 C C . GLU B 1 419 ? -20.641 -1.081 8.039 1 87.12 419 GLU B C 1
ATOM 8689 O O . GLU B 1 419 ? -20.156 -1.913 7.27 1 87.12 419 GLU B O 1
ATOM 8694 N N . ILE B 1 420 ? -20.781 0.218 7.746 1 87 420 ILE B N 1
ATOM 8695 C CA . ILE B 1 420 ? -20.297 0.804 6.5 1 87 420 ILE B CA 1
ATOM 8696 C C . ILE B 1 420 ? -19.484 2.068 6.805 1 87 420 ILE B C 1
ATOM 8698 O O . ILE B 1 420 ? -19.953 2.941 7.543 1 87 420 ILE B O 1
ATOM 8702 N N . PRO B 1 421 ? -18.266 2.188 6.246 1 91.81 421 PRO B N 1
ATOM 8703 C CA . PRO B 1 421 ? -17.531 3.439 6.434 1 91.81 421 PRO B CA 1
ATOM 8704 C C . PRO B 1 421 ? -18.281 4.652 5.879 1 91.81 421 PRO B C 1
ATOM 8706 O O . PRO B 1 421 ? -18.906 4.562 4.824 1 91.81 421 PRO B O 1
ATOM 8709 N N . VAL B 1 422 ? -18.203 5.719 6.582 1 95.19 422 VAL B N 1
ATOM 8710 C CA . VAL B 1 422 ? -18.828 6.957 6.141 1 95.19 422 VAL B CA 1
ATOM 8711 C C . VAL B 1 422 ? -18.297 7.348 4.766 1 95.19 422 VAL B C 1
ATOM 8713 O O . VAL B 1 422 ? -19.062 7.758 3.889 1 95.19 422 VAL B O 1
ATOM 8716 N N . GLN B 1 423 ? -17.062 7.168 4.531 1 94.69 423 GLN B N 1
ATOM 8717 C CA . GLN B 1 423 ? -16.422 7.582 3.287 1 94.69 423 GLN B CA 1
ATOM 8718 C C . GLN B 1 423 ? -16.844 6.688 2.127 1 94.69 423 GLN B C 1
ATOM 8720 O O . GLN B 1 423 ? -16.469 6.93 0.979 1 94.69 423 GLN B O 1
ATOM 8725 N N . SER B 1 424 ? -17.594 5.688 2.373 1 90.06 424 SER B N 1
ATOM 8726 C CA . SER B 1 424 ? -18.078 4.805 1.319 1 90.06 424 SER B CA 1
ATOM 8727 C C . SER B 1 424 ? -19.5 5.184 0.898 1 90.06 424 SER B C 1
ATOM 8729 O O . SER B 1 424 ? -20.062 4.57 -0.006 1 90.06 424 SER B O 1
ATOM 8731 N N . LEU B 1 425 ? -20.094 6.172 1.551 1 91.75 425 LEU B N 1
ATOM 8732 C CA . LEU B 1 425 ? -21.438 6.641 1.238 1 91.75 425 LEU B CA 1
ATOM 8733 C C . LEU B 1 425 ? -21.406 8.062 0.697 1 91.75 425 LEU B C 1
ATOM 8735 O O . LEU B 1 425 ? -20.672 8.914 1.208 1 91.75 425 LEU B O 1
ATOM 8739 N N . THR B 1 426 ? -22.141 8.289 -0.363 1 93.38 426 THR B N 1
ATOM 8740 C CA . THR B 1 426 ? -22.266 9.648 -0.87 1 93.38 426 THR B CA 1
ATOM 8741 C C . THR B 1 426 ? -23.047 10.516 0.114 1 93.38 426 THR B C 1
ATOM 8743 O O . THR B 1 426 ? -23.719 10 1.018 1 93.38 426 THR B O 1
ATOM 8746 N N . LEU B 1 427 ? -22.953 11.82 -0.144 1 95.56 427 LEU B N 1
ATOM 8747 C CA . LEU B 1 427 ? -23.719 12.734 0.7 1 95.56 427 LEU B CA 1
ATOM 8748 C C . LEU B 1 427 ? -25.203 12.414 0.647 1 95.56 427 LEU B C 1
ATOM 8750 O O . LEU B 1 427 ? -25.875 12.367 1.684 1 95.56 427 LEU B O 1
ATOM 8754 N N . ALA B 1 428 ? -25.703 12.188 -0.544 1 91.44 428 ALA B N 1
ATOM 8755 C CA . ALA B 1 428 ? -27.125 11.883 -0.72 1 91.44 428 ALA B CA 1
ATOM 8756 C C . ALA B 1 428 ? -27.531 10.641 0.064 1 91.44 428 ALA B C 1
ATOM 8758 O O . ALA B 1 428 ? -28.578 10.617 0.717 1 91.44 428 ALA B O 1
ATOM 8759 N N . GLN B 1 429 ? -26.703 9.664 0.069 1 87.75 429 GLN B N 1
ATOM 8760 C CA . GLN B 1 429 ? -26.969 8.422 0.788 1 87.75 429 GLN B CA 1
ATOM 8761 C C . GLN B 1 429 ? -26.906 8.641 2.297 1 87.75 429 GLN B C 1
ATOM 8763 O O . GLN B 1 429 ? -27.781 8.156 3.029 1 87.75 429 GLN B O 1
ATOM 8768 N N . LEU B 1 430 ? -25.938 9.352 2.787 1 91.69 430 LEU B N 1
ATOM 8769 C CA . LEU B 1 430 ? -25.797 9.648 4.211 1 91.69 430 LEU B CA 1
ATOM 8770 C C . LEU B 1 430 ? -27.047 10.352 4.742 1 91.69 430 LEU B C 1
ATOM 8772 O O . LEU B 1 430 ? -27.5 10.07 5.855 1 91.69 430 LEU B O 1
ATOM 8776 N N . GLN B 1 431 ? -27.562 11.156 3.92 1 89.75 431 GLN B N 1
ATOM 8777 C CA . GLN B 1 431 ? -28.641 12.008 4.387 1 89.75 431 GLN B CA 1
ATOM 8778 C C . GLN B 1 431 ? -30 11.344 4.156 1 89.75 431 GLN B C 1
ATOM 8780 O O . GLN B 1 431 ? -31.016 11.766 4.719 1 89.75 431 GLN B O 1
ATOM 8785 N N . SER B 1 432 ? -30.047 10.266 3.361 1 86 432 SER B N 1
ATOM 8786 C CA . SER B 1 432 ? -31.344 9.719 2.996 1 86 432 SER B CA 1
ATOM 8787 C C . SER B 1 432 ? -31.516 8.305 3.545 1 86 432 SER B C 1
ATOM 8789 O O . SER B 1 432 ? -32.656 7.855 3.756 1 86 432 SER B O 1
ATOM 8791 N N . MET B 1 433 ? -30.469 7.617 3.793 1 82.44 433 MET B N 1
ATOM 8792 C CA . MET B 1 433 ? -30.547 6.23 4.238 1 82.44 433 MET B CA 1
ATOM 8793 C C . MET B 1 433 ? -30.906 6.152 5.719 1 82.44 433 MET B C 1
ATOM 8795 O O . MET B 1 433 ? -30.578 7.062 6.484 1 82.44 433 MET B O 1
ATOM 8799 N N . ARG B 1 434 ? -31.594 5.098 6.059 1 82.81 434 ARG B N 1
ATOM 8800 C CA . ARG B 1 434 ? -31.781 4.793 7.473 1 82.81 434 ARG B CA 1
ATOM 8801 C C . ARG B 1 434 ? -30.5 4.23 8.078 1 82.81 434 ARG B C 1
ATOM 8803 O O . ARG B 1 434 ? -30.156 3.062 7.867 1 82.81 434 ARG B O 1
ATOM 8810 N N . LEU B 1 435 ? -29.859 5.07 8.883 1 86.62 435 LEU B N 1
ATOM 8811 C CA . LEU B 1 435 ? -28.547 4.711 9.391 1 86.62 435 LEU B CA 1
ATOM 8812 C C . LEU B 1 435 ? -28.547 4.672 10.914 1 86.62 435 LEU B C 1
ATOM 8814 O O . LEU B 1 435 ? -29.375 5.316 11.562 1 86.62 435 LEU B O 1
ATOM 8818 N N . PHE B 1 436 ? -27.656 3.9 11.398 1 85.62 436 PHE B N 1
ATOM 8819 C CA . PHE B 1 436 ? -27.453 3.748 12.836 1 85.62 436 PHE B CA 1
ATOM 8820 C C . PHE B 1 436 ? -26.016 4.102 13.211 1 85.62 436 PHE B C 1
ATOM 8822 O O . PHE B 1 436 ? -25.094 3.922 12.414 1 85.62 436 PHE B O 1
ATOM 8829 N N . SER B 1 437 ? -25.938 4.609 14.422 1 84.06 437 SER B N 1
ATOM 8830 C CA . SER B 1 437 ? -24.609 4.984 14.883 1 84.06 437 SER B CA 1
ATOM 8831 C C . SER B 1 437 ? -23.734 3.756 15.078 1 84.06 437 SER B C 1
ATOM 8833 O O . SER B 1 437 ? -24.219 2.688 15.453 1 84.06 437 SER B O 1
ATOM 8835 N N . GLY B 1 438 ? -22.469 3.822 14.82 1 72.69 438 GLY B N 1
ATOM 8836 C CA . GLY B 1 438 ? -21.5 2.732 14.891 1 72.69 438 GLY B CA 1
ATOM 8837 C C . GLY B 1 438 ? -21.312 2.188 16.297 1 72.69 438 GLY B C 1
ATOM 8838 O O . GLY B 1 438 ? -21.312 0.972 16.5 1 72.69 438 GLY B O 1
ATOM 8839 N N . GLU B 1 439 ? -21.219 3.037 17.266 1 72.31 439 GLU B N 1
ATOM 8840 C CA . GLU B 1 439 ? -20.828 2.641 18.609 1 72.31 439 GLU B CA 1
ATOM 8841 C C . GLU B 1 439 ? -22.047 2.205 19.438 1 72.31 439 GLU B C 1
ATOM 8843 O O . GLU B 1 439 ? -21.969 1.237 20.188 1 72.31 439 GLU B O 1
ATOM 8848 N N . HIS B 1 440 ? -23.281 2.809 19.188 1 71.94 440 HIS B N 1
ATOM 8849 C CA . HIS B 1 440 ? -24.375 2.59 20.125 1 71.94 440 HIS B CA 1
ATOM 8850 C C . HIS B 1 440 ? -25.578 1.975 19.422 1 71.94 440 HIS B C 1
ATOM 8852 O O . HIS B 1 440 ? -26.594 1.664 20.062 1 71.94 440 HIS B O 1
ATOM 8858 N N . ASP B 1 441 ? -25.547 1.813 18.172 1 74.19 441 ASP B N 1
ATOM 8859 C CA . ASP B 1 441 ? -26.594 1.186 17.359 1 74.19 441 ASP B CA 1
ATOM 8860 C C . ASP B 1 441 ? -27.906 1.95 17.469 1 74.19 441 ASP B C 1
ATOM 8862 O O . ASP B 1 441 ? -28.984 1.346 17.547 1 74.19 441 ASP B O 1
ATOM 8866 N N . VAL B 1 442 ? -27.703 3.324 17.688 1 78 442 VAL B N 1
ATOM 8867 C CA . VAL B 1 442 ? -28.875 4.191 17.734 1 78 442 VAL B CA 1
ATOM 8868 C C . VAL B 1 442 ? -29.172 4.73 16.344 1 78 442 VAL B C 1
ATOM 8870 O O . VAL B 1 442 ? -28.266 5.09 15.594 1 78 442 VAL B O 1
ATOM 8873 N N . GLU B 1 443 ? -30.422 4.773 16.031 1 80.81 443 GLU B N 1
ATOM 8874 C CA . GLU B 1 443 ? -30.812 5.277 14.719 1 80.81 443 GLU B CA 1
ATOM 8875 C C . GLU B 1 443 ? -30.516 6.77 14.594 1 80.81 443 GLU B C 1
ATOM 8877 O O . GLU B 1 443 ? -30.953 7.57 15.422 1 80.81 443 GLU B O 1
ATOM 8882 N N . ILE B 1 444 ? -29.844 7.145 13.617 1 77.81 444 ILE B N 1
ATOM 8883 C CA . ILE B 1 444 ? -29.344 8.5 13.422 1 77.81 444 ILE B CA 1
ATOM 8884 C C . ILE B 1 444 ? -30.422 9.352 12.742 1 77.81 444 ILE B C 1
ATOM 8886 O O . ILE B 1 444 ? -30.656 10.492 13.141 1 77.81 444 ILE B O 1
ATOM 8890 N N . ASN B 1 445 ? -31.078 8.758 11.688 1 69 445 ASN B N 1
ATOM 8891 C CA . ASN B 1 445 ? -31.984 9.531 10.844 1 69 445 ASN B CA 1
ATOM 8892 C C . ASN B 1 445 ? -33.438 9.312 11.234 1 69 445 ASN B C 1
ATOM 8894 O O . ASN B 1 445 ? -34.312 9.258 10.367 1 69 445 ASN B O 1
ATOM 8898 N N . LYS B 1 446 ? -33.625 9.094 12.445 1 64.62 446 LYS B N 1
ATOM 8899 C CA . LYS B 1 446 ? -35.031 8.945 12.844 1 64.62 446 LYS B CA 1
ATOM 8900 C C . LYS B 1 446 ? -35.812 10.25 12.664 1 64.62 446 LYS B C 1
ATOM 8902 O O . LYS B 1 446 ? -35.375 11.297 13.156 1 64.62 446 LYS B O 1
ATOM 8907 N N . GLU B 1 447 ? -36.656 10.289 11.609 1 59.41 447 GLU B N 1
ATOM 8908 C CA . GLU B 1 447 ? -37.438 11.484 11.289 1 59.41 447 GLU B CA 1
ATOM 8909 C C . GLU B 1 447 ? -38.344 11.859 12.453 1 59.41 447 GLU B C 1
ATOM 8911 O O . GLU B 1 447 ? -39.031 10.992 13.023 1 59.41 447 GLU B O 1
ATOM 8916 N N . GLN B 1 448 ? -38.031 12.805 13.156 1 54.06 448 GLN B N 1
ATOM 8917 C CA . GLN B 1 448 ? -39.094 13.352 13.992 1 54.06 448 GLN B CA 1
ATOM 8918 C C . GLN B 1 448 ? -40 14.266 13.18 1 54.06 448 GLN B C 1
ATOM 8920 O O . GLN B 1 448 ? -39.531 15.055 12.359 1 54.06 448 GLN B O 1
ATOM 8925 N N . GLU B 1 449 ? -41.312 13.945 13.008 1 48.94 449 GLU B N 1
ATOM 8926 C CA . GLU B 1 449 ? -42.344 14.742 12.32 1 48.94 449 GLU B CA 1
ATOM 8927 C C . GLU B 1 449 ? -42.125 16.234 12.578 1 48.94 449 GLU B C 1
ATOM 8929 O O . GLU B 1 449 ? -41.969 16.656 13.727 1 48.94 449 GLU B O 1
ATOM 8934 N N . GLY B 1 450 ? -42.031 17.078 11.461 1 50.69 450 GLY B N 1
ATOM 8935 C CA . GLY B 1 450 ? -42.031 18.531 11.531 1 50.69 450 GLY B CA 1
ATOM 8936 C C . GLY B 1 450 ? -40.625 19.109 11.648 1 50.69 450 GLY B C 1
ATOM 8937 O O . GLY B 1 450 ? -40.469 20.328 11.82 1 50.69 450 GLY B O 1
ATOM 8938 N N . GLN B 1 451 ? -39.656 18.25 11.641 1 59.66 451 GLN B N 1
ATOM 8939 C CA . GLN B 1 451 ? -38.344 18.781 12.016 1 59.66 451 GLN B CA 1
ATOM 8940 C C . GLN B 1 451 ? -37.656 19.453 10.828 1 59.66 451 GLN B C 1
ATOM 8942 O O . GLN B 1 451 ? -37.688 18.938 9.703 1 59.66 451 GLN B O 1
ATOM 8947 N N . CYS B 1 452 ? -37.188 20.672 11.062 1 66.88 452 CYS B N 1
ATOM 8948 C CA . CYS B 1 452 ? -36.438 21.562 10.195 1 66.88 452 CYS B CA 1
ATOM 8949 C C . CYS B 1 452 ? -35.094 20.938 9.797 1 66.88 452 CYS B C 1
ATOM 8951 O O . CYS B 1 452 ? -34.562 20.078 10.508 1 66.88 452 CYS B O 1
ATOM 8953 N N . VAL B 1 453 ? -34.656 21.188 8.594 1 76.56 453 VAL B N 1
ATOM 8954 C CA . VAL B 1 453 ? -33.438 20.734 7.961 1 76.56 453 VAL B CA 1
ATOM 8955 C C . VAL B 1 453 ? -32.25 20.922 8.922 1 76.56 453 VAL B C 1
ATOM 8957 O O . VAL B 1 453 ? -31.312 20.141 8.891 1 76.56 453 VAL B O 1
ATOM 8960 N N . ARG B 1 454 ? -32.438 21.75 9.891 1 83.69 454 ARG B N 1
ATOM 8961 C CA . ARG B 1 454 ? -31.359 22.062 10.812 1 83.69 454 ARG B CA 1
ATOM 8962 C C . ARG B 1 454 ? -31.109 20.938 11.797 1 83.69 454 ARG B C 1
ATOM 8964 O O . ARG B 1 454 ? -30.062 20.875 12.438 1 83.69 454 ARG B O 1
ATOM 8971 N N . HIS B 1 455 ? -32.062 20.078 11.867 1 84.81 455 HIS B N 1
ATOM 8972 C CA . HIS B 1 455 ? -31.953 18.984 12.82 1 84.81 455 HIS B CA 1
ATOM 8973 C C . HIS B 1 455 ? -31.422 17.719 12.156 1 84.81 455 HIS B C 1
ATOM 8975 O O . HIS B 1 455 ? -31.172 16.719 12.828 1 84.81 455 HIS B O 1
ATOM 8981 N N . ASP B 1 456 ? -31.219 17.797 10.93 1 87 456 ASP B N 1
ATOM 8982 C CA . ASP B 1 456 ? -30.828 16.625 10.172 1 87 456 ASP B CA 1
ATOM 8983 C C . ASP B 1 456 ? -29.375 16.25 10.445 1 87 456 ASP B C 1
ATOM 8985 O O . ASP B 1 456 ? -28.5 17.125 10.539 1 87 456 ASP B O 1
ATOM 8989 N N . PRO B 1 457 ? -29.188 15.023 10.609 1 90.69 457 PRO B N 1
ATOM 8990 C CA . PRO B 1 457 ? -27.797 14.57 10.773 1 90.69 457 PRO B CA 1
ATOM 8991 C C . PRO B 1 457 ? -26.969 14.695 9.5 1 90.69 457 PRO B C 1
ATOM 8993 O O . PRO B 1 457 ? -27.531 14.883 8.414 1 90.69 457 PRO B O 1
ATOM 8996 N N . PHE B 1 458 ? -25.734 14.719 9.625 1 94.31 458 PHE B N 1
ATOM 8997 C CA . PHE B 1 458 ? -24.75 14.789 8.555 1 94.31 458 PHE B CA 1
ATOM 8998 C C . PHE B 1 458 ? -24.844 16.109 7.805 1 94.31 458 PHE B C 1
ATOM 9000 O O . PHE B 1 458 ? -24.906 16.125 6.574 1 94.31 458 PHE B O 1
ATOM 9007 N N . PRO B 1 459 ? -24.953 17.156 8.484 1 96.69 459 PRO B N 1
ATOM 9008 C CA . PRO B 1 459 ? -24.828 18.406 7.727 1 96.69 459 PRO B CA 1
ATOM 9009 C C . PRO B 1 459 ? -23.453 18.547 7.062 1 96.69 459 PRO B C 1
ATOM 9011 O O . PRO B 1 459 ? -22.469 18 7.559 1 96.69 459 PRO B O 1
ATOM 9014 N N . THR B 1 460 ? -23.438 19.203 5.945 1 98 460 THR B N 1
ATOM 9015 C CA . THR B 1 460 ? -22.141 19.516 5.359 1 98 460 THR B CA 1
ATOM 9016 C C . THR B 1 460 ? -21.438 20.594 6.176 1 98 460 THR B C 1
ATOM 9018 O O . THR B 1 460 ? -22.078 21.391 6.863 1 98 460 THR B O 1
ATOM 9021 N N . LEU B 1 461 ? -20.156 20.594 6.113 1 98.69 461 LEU B N 1
ATOM 9022 C CA . LEU B 1 461 ? -19.391 21.656 6.746 1 98.69 461 LEU B CA 1
ATOM 9023 C C . LEU B 1 461 ? -19.812 23.031 6.211 1 98.69 461 LEU B C 1
ATOM 9025 O O . LEU B 1 461 ? -19.906 24 6.965 1 98.69 461 LEU B O 1
ATOM 9029 N N . GLN B 1 462 ? -20.078 23.094 4.949 1 98.31 462 GLN B N 1
ATOM 9030 C CA . GLN B 1 462 ? -20.547 24.328 4.348 1 98.31 462 GLN B CA 1
ATOM 9031 C C . GLN B 1 462 ? -21.844 24.812 5.012 1 98.31 462 GLN B C 1
ATOM 9033 O O . GLN B 1 462 ? -21.984 25.984 5.332 1 98.31 462 GLN B O 1
ATOM 9038 N N . GLU B 1 463 ? -22.75 23.859 5.191 1 97.25 463 GLU B N 1
ATOM 9039 C CA . GLU B 1 463 ? -24.016 24.188 5.82 1 97.25 463 GLU B CA 1
ATOM 9040 C C . GLU B 1 463 ? -23.812 24.703 7.242 1 97.25 463 GLU B C 1
ATOM 9042 O O . GLU B 1 463 ? -24.453 25.672 7.656 1 97.25 463 GLU B O 1
ATOM 9047 N N . VAL B 1 464 ? -22.953 24.094 7.941 1 97.81 464 VAL B N 1
ATOM 9048 C CA . VAL B 1 464 ? -22.688 24.5 9.32 1 97.81 464 VAL B CA 1
ATOM 9049 C C . VAL B 1 464 ? -22.062 25.891 9.344 1 97.81 464 VAL B C 1
ATOM 9051 O O . VAL B 1 464 ? -22.453 26.734 10.141 1 97.81 464 VAL B O 1
ATOM 9054 N N . LEU B 1 465 ? -21.156 26.188 8.484 1 98 465 LEU B N 1
ATOM 9055 C CA . LEU B 1 465 ? -20.438 27.453 8.43 1 98 465 LEU B CA 1
ATOM 9056 C C . LEU B 1 465 ? -21.375 28.594 8.055 1 98 465 LEU B C 1
ATOM 9058 O O . LEU B 1 465 ? -21.188 29.719 8.492 1 98 465 LEU B O 1
ATOM 9062 N N . THR B 1 466 ? -22.391 28.266 7.312 1 96.81 466 THR B N 1
ATOM 9063 C CA . THR B 1 466 ? -23.234 29.328 6.781 1 96.81 466 THR B CA 1
ATOM 9064 C C . THR B 1 466 ? -24.484 29.5 7.625 1 96.81 466 THR B C 1
ATOM 9066 O O . THR B 1 466 ? -25.094 30.562 7.645 1 96.81 466 THR B O 1
ATOM 9069 N N . SER B 1 467 ? -24.859 28.438 8.367 1 95.25 467 SER B N 1
ATOM 9070 C CA . SER B 1 467 ? -26.156 28.469 9.039 1 95.25 467 SER B CA 1
ATOM 9071 C C . SER B 1 467 ? -26 28.859 10.508 1 95.25 467 SER B C 1
ATOM 9073 O O . SER B 1 467 ? -26.969 29.281 11.141 1 95.25 467 SER B O 1
ATOM 9075 N N . VAL B 1 468 ? -24.906 28.672 11.094 1 95.88 468 VAL B N 1
ATOM 9076 C CA . VAL B 1 468 ? -24.672 29.016 12.492 1 95.88 468 VAL B CA 1
ATOM 9077 C C . VAL B 1 468 ? -24.156 30.453 12.602 1 95.88 468 VAL B C 1
ATOM 9079 O O . VAL B 1 468 ? -23.359 30.891 11.766 1 95.88 468 VAL B O 1
ATOM 9082 N N . GLU B 1 469 ? -24.516 31.109 13.594 1 94.69 469 GLU B N 1
ATOM 9083 C CA . GLU B 1 469 ? -24.141 32.531 13.766 1 94.69 469 GLU B CA 1
ATOM 9084 C C . GLU B 1 469 ? -22.625 32.688 13.836 1 94.69 469 GLU B C 1
ATOM 9086 O O . GLU B 1 469 ? -21.938 31.875 14.477 1 94.69 469 GLU B O 1
ATOM 9091 N N . ASP B 1 470 ? -22.109 33.75 13.359 1 93.94 470 ASP B N 1
ATOM 9092 C CA . ASP B 1 470 ? -20.688 33.969 13.164 1 93.94 470 ASP B CA 1
ATOM 9093 C C . ASP B 1 470 ? -19.984 34.219 14.5 1 93.94 470 ASP B C 1
ATOM 9095 O O . ASP B 1 470 ? -18.781 34.031 14.617 1 93.94 470 ASP B O 1
ATOM 9099 N N . SER B 1 471 ? -20.734 34.625 15.422 1 93.12 471 SER B N 1
ATOM 9100 C CA . SER B 1 471 ? -20.141 34.969 16.719 1 93.12 471 SER B CA 1
ATOM 9101 C C . SER B 1 471 ? -19.703 33.719 17.469 1 93.12 471 SER B C 1
ATOM 9103 O O . SER B 1 471 ? -18.859 33.781 18.359 1 93.12 471 SER B O 1
ATOM 9105 N N . LEU B 1 472 ? -20.312 32.625 17.109 1 96.44 472 LEU B N 1
ATOM 9106 C CA . LEU B 1 472 ? -19.906 31.344 17.719 1 96.44 472 LEU B CA 1
ATOM 9107 C C . LEU B 1 472 ? -18.641 30.797 17.078 1 96.44 472 LEU B C 1
ATOM 9109 O O . LEU B 1 472 ? -18.625 30.562 15.859 1 96.44 472 LEU B O 1
ATOM 9113 N N . GLY B 1 473 ? -17.578 30.609 17.859 1 97.56 473 GLY B N 1
ATOM 9114 C CA . GLY B 1 473 ? -16.359 30.031 17.344 1 97.56 473 GLY B CA 1
ATOM 9115 C C . GLY B 1 473 ? -16.469 28.547 17.047 1 97.56 473 GLY B C 1
ATOM 9116 O O . GLY B 1 473 ? -17.328 27.875 17.609 1 97.56 473 GLY B O 1
ATOM 9117 N N . PHE B 1 474 ? -15.648 28.078 16.141 1 98.56 474 PHE B N 1
ATOM 9118 C CA . PHE B 1 474 ? -15.641 26.656 15.797 1 98.56 474 PHE B CA 1
ATOM 9119 C C . PHE B 1 474 ? -14.297 26.016 16.141 1 98.56 474 PHE B C 1
ATOM 9121 O O . PHE B 1 474 ? -13.25 26.547 15.773 1 98.56 474 PHE B O 1
ATOM 9128 N N . ASN B 1 475 ? -14.297 25 16.953 1 98.56 475 ASN B N 1
ATOM 9129 C CA . ASN B 1 475 ? -13.211 24.016 17 1 98.56 475 ASN B CA 1
ATOM 9130 C C . ASN B 1 475 ? -13.477 22.844 16.062 1 98.56 475 ASN B C 1
ATOM 9132 O O . ASN B 1 475 ? -14.219 21.922 16.406 1 98.56 475 ASN B O 1
ATOM 9136 N N . ILE B 1 476 ? -12.859 22.891 14.891 1 98.81 476 ILE B N 1
ATOM 9137 C CA . ILE B 1 476 ? -13.102 21.891 13.852 1 98.81 476 ILE B CA 1
ATOM 9138 C C . ILE B 1 476 ? -12.094 20.75 13.984 1 98.81 476 ILE B C 1
ATOM 9140 O O . ILE B 1 476 ? -10.922 20.906 13.633 1 98.81 476 ILE B O 1
ATOM 9144 N N . GLU B 1 477 ? -12.508 19.688 14.477 1 98.69 477 GLU B N 1
ATOM 9145 C CA . GLU B 1 477 ? -11.656 18.5 14.586 1 98.69 477 GLU B CA 1
ATOM 9146 C C . GLU B 1 477 ? -11.633 17.719 13.273 1 98.69 477 GLU B C 1
ATOM 9148 O O . GLU B 1 477 ? -12.68 17.312 12.773 1 98.69 477 GLU B O 1
ATOM 9153 N N . ILE B 1 478 ? -10.5 17.547 12.711 1 98.69 478 ILE B N 1
ATOM 9154 C CA . ILE B 1 478 ? -10.344 16.734 11.516 1 98.69 478 ILE B CA 1
ATOM 9155 C C . ILE B 1 478 ? -10.133 15.266 11.922 1 98.69 478 ILE B C 1
ATOM 9157 O O . ILE B 1 478 ? -9.141 14.938 12.57 1 98.69 478 ILE B O 1
ATOM 9161 N N . LYS B 1 479 ? -11.039 14.445 11.469 1 97.19 479 LYS B N 1
ATOM 9162 C CA . LYS B 1 479 ? -10.93 13.016 11.742 1 97.19 479 LYS B CA 1
ATOM 9163 C C . LYS B 1 479 ? -10.008 12.328 10.742 1 97.19 479 LYS B C 1
ATOM 9165 O O . LYS B 1 479 ? -10.195 12.453 9.531 1 97.19 479 LYS B O 1
ATOM 9170 N N . TYR B 1 480 ? -9.078 11.633 11.258 1 98 480 TYR B N 1
ATOM 9171 C CA . TYR B 1 480 ? -8.172 10.812 10.461 1 98 480 TYR B CA 1
ATOM 9172 C C . TYR B 1 480 ? -7.723 9.578 11.242 1 98 480 TYR B C 1
ATOM 9174 O O . TYR B 1 480 ? -7.332 9.688 12.406 1 98 480 TYR B O 1
ATOM 9182 N N . PRO B 1 481 ? -7.793 8.43 10.609 1 97.56 481 PRO B N 1
ATOM 9183 C CA . PRO B 1 481 ? -7.562 7.199 11.367 1 97.56 481 PRO B CA 1
ATOM 9184 C C . PRO B 1 481 ? -6.098 7.004 11.742 1 97.56 481 PRO B C 1
ATOM 9186 O O . PRO B 1 481 ? -5.203 7.352 10.961 1 97.56 481 PRO B O 1
ATOM 9189 N N . GLN B 1 482 ? -5.902 6.422 12.922 1 97.19 482 GLN B N 1
ATOM 9190 C CA . GLN B 1 482 ? -4.578 6.062 13.422 1 97.19 482 GLN B CA 1
ATOM 9191 C C . GLN B 1 482 ? -4.488 4.562 13.703 1 97.19 482 GLN B C 1
ATOM 9193 O O . GLN B 1 482 ? -5.512 3.896 13.867 1 97.19 482 GLN B O 1
ATOM 9198 N N . GLN B 1 483 ? -3.281 4.086 13.68 1 96 483 GLN B N 1
ATOM 9199 C CA . GLN B 1 483 ? -3.025 2.73 14.156 1 96 483 GLN B CA 1
ATOM 9200 C C . GLN B 1 483 ? -2.973 2.678 15.68 1 96 483 GLN B C 1
ATOM 9202 O O . GLN B 1 483 ? -2.441 3.586 16.312 1 96 483 GLN B O 1
ATOM 9207 N N . LEU B 1 484 ? -3.467 1.579 16.219 1 96.69 484 LEU B N 1
ATOM 9208 C CA . LEU B 1 484 ? -3.494 1.401 17.672 1 96.69 484 LEU B CA 1
ATOM 9209 C C . LEU B 1 484 ? -2.344 0.511 18.125 1 96.69 484 LEU B C 1
ATOM 9211 O O . LEU B 1 484 ? -1.688 -0.135 17.297 1 96.69 484 LEU B O 1
ATOM 9215 N N . ILE B 1 485 ? -2.072 0.491 19.344 1 94.5 485 ILE B N 1
ATOM 9216 C CA . ILE B 1 485 ? -0.917 -0.183 19.938 1 94.5 485 ILE B CA 1
ATOM 9217 C C . ILE B 1 485 ? -1.014 -1.686 19.672 1 94.5 485 ILE B C 1
ATOM 9219 O O . ILE B 1 485 ? 0.003 -2.383 19.656 1 94.5 485 ILE B O 1
ATOM 9223 N N . ASP B 1 486 ? -2.217 -2.227 19.438 1 93.5 486 ASP B N 1
ATOM 9224 C CA . ASP B 1 486 ? -2.404 -3.646 19.156 1 93.5 486 ASP B CA 1
ATOM 9225 C C . ASP B 1 486 ? -2.316 -3.924 17.656 1 93.5 486 ASP B C 1
ATOM 9227 O O . ASP B 1 486 ? -2.717 -4.992 17.188 1 93.5 486 ASP B O 1
ATOM 9231 N N . ASP B 1 487 ? -1.974 -2.947 16.906 1 90.88 487 ASP B N 1
ATOM 9232 C CA . ASP B 1 487 ? -1.664 -3.021 15.477 1 90.88 487 ASP B CA 1
ATOM 9233 C C . ASP B 1 487 ? -2.939 -2.996 14.641 1 90.88 487 ASP B C 1
ATOM 9235 O O . ASP B 1 487 ? -2.889 -3.17 13.422 1 90.88 487 ASP B O 1
ATOM 9239 N N . THR B 1 488 ? -4.027 -2.744 15.258 1 92.31 488 THR B N 1
ATOM 9240 C CA . THR B 1 488 ? -5.254 -2.545 14.492 1 92.31 488 THR B CA 1
ATOM 9241 C C . THR B 1 488 ? -5.41 -1.081 14.094 1 92.31 488 THR B C 1
ATOM 9243 O O . THR B 1 488 ? -4.824 -0.195 14.719 1 92.31 488 THR B O 1
ATOM 9246 N N . TRP B 1 489 ? -6.172 -0.856 13.031 1 93 489 TRP B N 1
ATOM 9247 C CA . TRP B 1 489 ? -6.438 0.5 12.562 1 93 489 TRP B CA 1
ATOM 9248 C C . TRP B 1 489 ? -7.852 0.933 12.93 1 93 489 TRP B C 1
ATOM 9250 O O . TRP B 1 489 ? -8.789 0.129 12.883 1 93 489 TRP B O 1
ATOM 9260 N N . GLU B 1 490 ? -8.008 2.193 13.25 1 94.69 490 GLU B N 1
ATOM 9261 C CA . GLU B 1 490 ? -9.352 2.727 13.453 1 94.69 490 GLU B CA 1
ATOM 9262 C C . GLU B 1 490 ? -10.203 2.572 12.195 1 94.69 490 GLU B C 1
ATOM 9264 O O . GLU B 1 490 ? -11.406 2.311 12.281 1 94.69 490 GLU B O 1
ATOM 9269 N N . MET B 1 491 ? -9.672 2.752 11.133 1 93.5 491 MET B N 1
ATOM 9270 C CA . MET B 1 491 ? -10.266 2.549 9.82 1 93.5 491 MET B CA 1
ATOM 9271 C C . MET B 1 491 ? -9.195 2.309 8.766 1 93.5 491 MET B C 1
ATOM 9273 O O . MET B 1 491 ? -8.164 2.988 8.75 1 93.5 491 MET B O 1
ATOM 9277 N N . GLU B 1 492 ? -9.43 1.426 7.887 1 87.5 492 GLU B N 1
ATOM 9278 C CA . GLU B 1 492 ? -8.477 1.101 6.836 1 87.5 492 GLU B CA 1
ATOM 9279 C C . GLU B 1 492 ? -8.883 1.726 5.504 1 87.5 492 GLU B C 1
ATOM 9281 O O . GLU B 1 492 ? -10.047 2.094 5.32 1 87.5 492 GLU B O 1
ATOM 9286 N N . ASN B 1 493 ? -7.91 1.836 4.609 1 85.88 493 ASN B N 1
ATOM 9287 C CA . ASN B 1 493 ? -8.148 2.307 3.25 1 85.88 493 ASN B CA 1
ATOM 9288 C C . ASN B 1 493 ? -8.812 3.68 3.238 1 85.88 493 ASN B C 1
ATOM 9290 O O . ASN B 1 493 ? -9.828 3.875 2.58 1 85.88 493 ASN B O 1
ATOM 9294 N N . PHE B 1 494 ? -8.273 4.586 3.939 1 92.38 494 PHE B N 1
ATOM 9295 C CA . PHE B 1 494 ? -8.805 5.938 4.082 1 92.38 494 PHE B CA 1
ATOM 9296 C C . PHE B 1 494 ? -8.203 6.863 3.035 1 92.38 494 PHE B C 1
ATOM 9298 O O . PHE B 1 494 ? -7.137 6.578 2.479 1 92.38 494 PHE B O 1
ATOM 9305 N N . THR B 1 495 ? -8.859 7.91 2.744 1 94.44 495 THR B N 1
ATOM 9306 C CA . THR B 1 495 ? -8.414 8.93 1.797 1 94.44 495 THR B CA 1
ATOM 9307 C C . THR B 1 495 ? -7.055 9.492 2.199 1 94.44 495 THR B C 1
ATOM 9309 O O . THR B 1 495 ? -6.785 9.688 3.387 1 94.44 495 THR B O 1
ATOM 9312 N N . ASP B 1 496 ? -6.242 9.812 1.193 1 96.5 496 ASP B N 1
ATOM 9313 C CA . ASP B 1 496 ? -4.926 10.406 1.421 1 96.5 496 ASP B CA 1
ATOM 9314 C C . ASP B 1 496 ? -5.031 11.688 2.246 1 96.5 496 ASP B C 1
ATOM 9316 O O . ASP B 1 496 ? -5.938 12.492 2.031 1 96.5 496 ASP B O 1
ATOM 9320 N N . VAL B 1 497 ? -4.062 11.914 3.098 1 97.81 497 VAL B N 1
ATOM 9321 C CA . VAL B 1 497 ? -4.145 12.984 4.086 1 97.81 497 VAL B CA 1
ATOM 9322 C C . VAL B 1 497 ? -4.148 14.344 3.385 1 97.81 497 VAL B C 1
ATOM 9324 O O . VAL B 1 497 ? -4.855 15.266 3.801 1 97.81 497 VAL B O 1
ATOM 9327 N N . ASN B 1 498 ? -3.309 14.586 2.305 1 97.88 498 ASN B N 1
ATOM 9328 C CA . ASN B 1 498 ? -3.34 15.836 1.557 1 97.88 498 ASN B CA 1
ATOM 9329 C C . ASN B 1 498 ? -4.699 16.062 0.904 1 97.88 498 ASN B C 1
ATOM 9331 O O . ASN B 1 498 ? -5.273 17.156 1.021 1 97.88 498 ASN B O 1
ATOM 9335 N N . GLU B 1 499 ? -5.188 15.055 0.276 1 97.25 499 GLU B N 1
ATOM 9336 C CA . GLU B 1 499 ? -6.477 15.172 -0.392 1 97.25 499 GLU B CA 1
ATOM 9337 C C . GLU B 1 499 ? -7.594 15.461 0.608 1 97.25 499 GLU B C 1
ATOM 9339 O O . GLU B 1 499 ? -8.477 16.281 0.343 1 97.25 499 GLU B O 1
ATOM 9344 N N . ASN B 1 500 ? -7.555 14.703 1.68 1 97.94 500 ASN B N 1
ATOM 9345 C CA . ASN B 1 500 ? -8.539 14.914 2.74 1 97.94 500 ASN B CA 1
ATOM 9346 C C . ASN B 1 500 ? -8.594 16.375 3.176 1 97.94 500 ASN B C 1
ATOM 9348 O O . ASN B 1 500 ? -9.664 16.984 3.191 1 97.94 500 ASN B O 1
ATOM 9352 N N . LEU B 1 501 ? -7.465 16.969 3.445 1 98.56 501 LEU B N 1
ATOM 9353 C CA . LEU B 1 501 ? -7.406 18.328 3.98 1 98.56 501 LEU B CA 1
ATOM 9354 C C . LEU B 1 501 ? -7.691 19.359 2.889 1 98.56 501 LEU B C 1
ATOM 9356 O O . LEU B 1 501 ? -8.266 20.406 3.158 1 98.56 501 LEU B O 1
ATOM 9360 N N . ASP B 1 502 ? -7.266 19.062 1.642 1 98.38 502 ASP B N 1
ATOM 9361 C CA . ASP B 1 502 ? -7.559 19.984 0.549 1 98.38 502 ASP B CA 1
ATOM 9362 C C . ASP B 1 502 ? -9.055 20.266 0.444 1 98.38 502 ASP B C 1
ATOM 9364 O O . ASP B 1 502 ? -9.477 21.406 0.32 1 98.38 502 ASP B O 1
ATOM 9368 N N . GLN B 1 503 ? -9.836 19.188 0.556 1 98.38 503 GLN B N 1
ATOM 9369 C CA . GLN B 1 503 ? -11.281 19.312 0.424 1 98.38 503 GLN B CA 1
ATOM 9370 C C . GLN B 1 503 ? -11.875 20.109 1.588 1 98.38 503 GLN B C 1
ATOM 9372 O O . GLN B 1 503 ? -12.75 20.953 1.391 1 98.38 503 GLN B O 1
ATOM 9377 N N . ILE B 1 504 ? -11.422 19.891 2.723 1 98.75 504 ILE B N 1
ATOM 9378 C CA . ILE B 1 504 ? -11.961 20.531 3.922 1 98.75 504 ILE B CA 1
ATOM 9379 C C . ILE B 1 504 ? -11.547 22 3.957 1 98.75 504 ILE B C 1
ATOM 9381 O O . ILE B 1 504 ? -12.383 22.875 4.195 1 98.75 504 ILE B O 1
ATOM 9385 N N . LEU B 1 505 ? -10.281 22.297 3.709 1 98.75 505 LEU B N 1
ATOM 9386 C CA . LEU B 1 505 ? -9.773 23.656 3.783 1 98.75 505 LEU B CA 1
ATOM 9387 C C . LEU B 1 505 ? -10.406 24.531 2.701 1 98.75 505 LEU B C 1
ATOM 9389 O O . LEU B 1 505 ? -10.648 25.719 2.918 1 98.75 505 LEU B O 1
ATOM 9393 N N . ARG B 1 506 ? -10.68 23.953 1.552 1 98.19 506 ARG B N 1
ATOM 9394 C CA . ARG B 1 506 ? -11.359 24.719 0.509 1 98.19 506 ARG B CA 1
ATOM 9395 C C . ARG B 1 506 ? -12.719 25.203 0.989 1 98.19 506 ARG B C 1
ATOM 9397 O O . ARG B 1 506 ? -13.086 26.359 0.761 1 98.19 506 ARG B O 1
ATOM 9404 N N . VAL B 1 507 ? -13.43 24.328 1.654 1 98.56 507 VAL B N 1
ATOM 9405 C CA . VAL B 1 507 ? -14.758 24.672 2.148 1 98.56 507 VAL B CA 1
ATOM 9406 C C . VAL B 1 507 ? -14.633 25.734 3.246 1 98.56 507 VAL B C 1
ATOM 9408 O O . VAL B 1 507 ? -15.383 26.703 3.254 1 98.56 507 VAL B O 1
ATOM 9411 N N . VAL B 1 508 ? -13.688 25.609 4.129 1 98.62 508 VAL B N 1
ATOM 9412 C CA . VAL B 1 508 ? -13.531 26.531 5.25 1 98.62 508 VAL B CA 1
ATOM 9413 C C . VAL B 1 508 ? -13.188 27.922 4.727 1 98.62 508 VAL B C 1
ATOM 9415 O O . VAL B 1 508 ? -13.836 28.906 5.09 1 98.62 508 VAL B O 1
ATOM 9418 N N . PHE B 1 509 ? -12.25 28.062 3.854 1 97.88 509 PHE B N 1
ATOM 9419 C CA . PHE B 1 509 ? -11.781 29.359 3.414 1 97.88 509 PHE B CA 1
ATOM 9420 C C . PHE B 1 509 ? -12.773 30.016 2.455 1 97.88 509 PHE B C 1
ATOM 9422 O O . PHE B 1 509 ? -12.75 31.219 2.256 1 97.88 509 PHE B O 1
ATOM 9429 N N . ALA B 1 510 ? -13.656 29.188 1.928 1 97.38 510 ALA B N 1
ATOM 9430 C CA . ALA B 1 510 ? -14.703 29.734 1.065 1 97.38 510 ALA B CA 1
ATOM 9431 C C . ALA B 1 510 ? -15.859 30.297 1.891 1 97.38 510 ALA B C 1
ATOM 9433 O O . ALA B 1 510 ? -16.547 31.219 1.457 1 97.38 510 ALA B O 1
ATOM 9434 N N . HIS B 1 511 ? -16.047 29.766 3.18 1 97.69 511 HIS B N 1
ATOM 9435 C CA . HIS B 1 511 ? -17.328 30.062 3.814 1 97.69 511 HIS B CA 1
ATOM 9436 C C . HIS B 1 511 ? -17.125 30.531 5.254 1 97.69 511 HIS B C 1
ATOM 9438 O O . HIS B 1 511 ? -18.094 30.922 5.918 1 97.69 511 HIS B O 1
ATOM 9444 N N . ALA B 1 512 ? -15.969 30.547 5.797 1 95.88 512 ALA B N 1
ATOM 9445 C CA . ALA B 1 512 ? -15.742 30.828 7.215 1 95.88 512 ALA B CA 1
ATOM 9446 C C . ALA B 1 512 ? -16.016 32.281 7.543 1 95.88 512 ALA B C 1
ATOM 9448 O O . ALA B 1 512 ? -16.406 32.625 8.672 1 95.88 512 ALA B O 1
ATOM 9449 N N . GLY B 1 513 ? -15.781 33.219 6.551 1 93.5 513 GLY B N 1
ATOM 9450 C CA . GLY B 1 513 ? -15.93 34.625 6.848 1 93.5 513 GLY B CA 1
ATOM 9451 C C . GLY B 1 513 ? -15.07 35.094 8.008 1 93.5 513 GLY B C 1
ATOM 9452 O O . GLY B 1 513 ? -13.875 34.812 8.062 1 93.5 513 GLY B O 1
ATOM 9453 N N . PRO B 1 514 ? -15.656 35.844 8.938 1 94 514 PRO B N 1
ATOM 9454 C CA . PRO B 1 514 ? -14.883 36.375 10.062 1 94 514 PRO B CA 1
ATOM 9455 C C . PRO B 1 514 ? -14.867 35.406 11.258 1 94 514 PRO B C 1
ATOM 9457 O O . PRO B 1 514 ? -14.359 35.781 12.328 1 94 514 PRO B O 1
ATOM 9460 N N . ARG B 1 515 ? -15.398 34.25 11.117 1 96.44 515 ARG B N 1
ATOM 9461 C CA . ARG B 1 515 ? -15.555 33.344 12.227 1 96.44 515 ARG B CA 1
ATOM 9462 C C . ARG B 1 515 ? -14.203 32.969 12.828 1 96.44 515 ARG B C 1
ATOM 9464 O O . ARG B 1 515 ? -13.242 32.719 12.094 1 96.44 515 ARG B O 1
ATOM 9471 N N . LYS B 1 516 ? -14.234 32.875 14.125 1 95.75 516 LYS B N 1
ATOM 9472 C CA . LYS B 1 516 ? -13.07 32.344 14.812 1 95.75 516 LYS B CA 1
ATOM 9473 C C . LYS B 1 516 ? -13.031 30.812 14.703 1 95.75 516 LYS B C 1
ATOM 9475 O O . LYS B 1 516 ? -14 30.125 15.039 1 95.75 516 LYS B O 1
ATOM 9480 N N . ILE B 1 517 ? -11.898 30.359 14.219 1 98 517 ILE B N 1
ATOM 9481 C CA . ILE B 1 517 ? -11.781 28.922 14.008 1 98 517 ILE B CA 1
ATOM 9482 C C . ILE B 1 517 ? -10.477 28.422 14.609 1 98 517 ILE B C 1
ATOM 9484 O O . ILE B 1 517 ? -9.445 29.078 14.516 1 98 517 ILE B O 1
ATOM 9488 N N . VAL B 1 518 ? -10.547 27.328 15.297 1 98.12 518 VAL B N 1
ATOM 9489 C CA . VAL B 1 518 ? -9.398 26.516 15.703 1 98.12 518 VAL B CA 1
ATOM 9490 C C . VAL B 1 518 ? -9.508 25.125 15.094 1 98.12 518 VAL B C 1
ATOM 9492 O O . VAL B 1 518 ? -10.562 24.484 15.164 1 98.12 518 VAL B O 1
ATOM 9495 N N . PHE B 1 519 ? -8.438 24.688 14.43 1 98.81 519 PHE B N 1
ATOM 9496 C CA . PHE B 1 519 ? -8.398 23.297 13.953 1 98.81 519 PHE B CA 1
ATOM 9497 C C . PHE B 1 519 ? -7.793 22.375 15.008 1 98.81 519 PHE B C 1
ATOM 9499 O O . PHE B 1 519 ? -6.906 22.781 15.758 1 98.81 519 PHE B O 1
ATOM 9506 N N . SER B 1 520 ? -8.258 21.188 15.047 1 98.75 520 SER B N 1
ATOM 9507 C CA . SER B 1 520 ? -7.66 20.188 15.93 1 98.75 520 SER B CA 1
ATOM 9508 C C . SER B 1 520 ? -7.695 18.797 15.297 1 98.75 520 SER B C 1
ATOM 9510 O O . SER B 1 520 ? -8.438 18.578 14.336 1 98.75 520 SER B O 1
ATOM 9512 N N . SER B 1 521 ? -6.844 17.922 15.727 1 98.81 521 SER B N 1
ATOM 9513 C CA . SER B 1 521 ? -6.824 16.531 15.297 1 98.81 521 SER B CA 1
ATOM 9514 C C . SER B 1 521 ? -6.031 15.656 16.266 1 98.81 521 SER B C 1
ATOM 9516 O O . SER B 1 521 ? -5.07 16.125 16.875 1 98.81 521 SER B O 1
ATOM 9518 N N . PHE B 1 522 ? -6.426 14.391 16.375 1 98.5 522 PHE B N 1
ATOM 9519 C CA . PHE B 1 522 ? -5.645 13.414 17.141 1 98.5 522 PHE B CA 1
ATOM 9520 C C . PHE B 1 522 ? -4.445 12.938 16.328 1 98.5 522 PHE B C 1
ATOM 9522 O O . PHE B 1 522 ? -3.496 12.375 16.875 1 98.5 522 PHE B O 1
ATOM 9529 N N . ASP B 1 523 ? -4.496 13.07 15.039 1 98.38 523 ASP B N 1
ATOM 9530 C CA . ASP B 1 523 ? -3.439 12.586 14.156 1 98.38 523 ASP B CA 1
ATOM 9531 C C . ASP B 1 523 ? -2.35 13.648 13.977 1 98.38 523 ASP B C 1
ATOM 9533 O O . ASP B 1 523 ? -2.598 14.719 13.422 1 98.38 523 ASP B O 1
ATOM 9537 N N . PRO B 1 524 ? -1.115 13.32 14.344 1 98.44 524 PRO B N 1
ATOM 9538 C CA . PRO B 1 524 ? -0.036 14.312 14.25 1 98.44 524 PRO B CA 1
ATOM 9539 C C . PRO B 1 524 ? 0.209 14.773 12.812 1 98.44 524 PRO B C 1
ATOM 9541 O O . PRO B 1 524 ? 0.482 15.953 12.586 1 98.44 524 PRO B O 1
ATOM 9544 N N . ASP B 1 525 ? 0.159 13.914 11.898 1 98.62 525 ASP B N 1
ATOM 9545 C CA . ASP B 1 525 ? 0.419 14.289 10.508 1 98.62 525 ASP B CA 1
ATOM 9546 C C . ASP B 1 525 ? -0.632 15.273 10 1 98.62 525 ASP B C 1
ATOM 9548 O O . ASP B 1 525 ? -0.31 16.219 9.266 1 98.62 525 ASP B O 1
ATOM 9552 N N . THR B 1 526 ? -1.857 15.047 10.391 1 98.75 526 THR B N 1
ATOM 9553 C CA . THR B 1 526 ? -2.924 15.984 10.047 1 98.75 526 THR B CA 1
ATOM 9554 C C . THR B 1 526 ? -2.635 17.359 10.625 1 98.75 526 THR B C 1
ATOM 9556 O O . THR B 1 526 ? -2.822 18.375 9.945 1 98.75 526 THR B O 1
ATOM 9559 N N . CYS B 1 527 ? -2.17 17.438 11.828 1 98.81 527 CYS B N 1
ATOM 9560 C CA . CYS B 1 527 ? -1.834 18.719 12.453 1 98.81 527 CYS B CA 1
ATOM 9561 C C . CYS B 1 527 ? -0.713 19.422 11.695 1 98.81 527 CYS B C 1
ATOM 9563 O O . CYS B 1 527 ? -0.755 20.641 11.492 1 98.81 527 CYS B O 1
ATOM 9565 N N . ILE B 1 528 ? 0.287 18.656 11.281 1 98.56 528 ILE B N 1
ATOM 9566 C CA . ILE B 1 528 ? 1.396 19.219 10.516 1 98.56 528 ILE B CA 1
ATOM 9567 C C . ILE B 1 528 ? 0.868 19.844 9.227 1 98.56 528 ILE B C 1
ATOM 9569 O O . ILE B 1 528 ? 1.197 21 8.906 1 98.56 528 ILE B O 1
ATOM 9573 N N . LEU B 1 529 ? 0.048 19.125 8.547 1 98.75 529 LEU B N 1
ATOM 9574 C CA . LEU B 1 529 ? -0.472 19.609 7.273 1 98.75 529 LEU B CA 1
ATOM 9575 C C . LEU B 1 529 ? -1.374 20.828 7.484 1 98.75 529 LEU B C 1
ATOM 9577 O O . LEU B 1 529 ? -1.328 21.781 6.707 1 98.75 529 LEU B O 1
ATOM 9581 N N . LEU B 1 530 ? -2.193 20.766 8.516 1 98.69 530 LEU B N 1
ATOM 9582 C CA . LEU B 1 530 ? -3.057 21.906 8.805 1 98.69 530 LEU B CA 1
ATOM 9583 C C . LEU B 1 530 ? -2.23 23.172 9.023 1 98.69 530 LEU B C 1
ATOM 9585 O O . LEU B 1 530 ? -2.611 24.25 8.562 1 98.69 530 LEU B O 1
ATOM 9589 N N . LYS B 1 531 ? -1.155 23 9.727 1 98.06 531 LYS B N 1
ATOM 9590 C CA . LYS B 1 531 ? -0.273 24.141 10 1 98.06 531 LYS B CA 1
ATOM 9591 C C . LYS B 1 531 ? 0.39 24.641 8.727 1 98.06 531 LYS B C 1
ATOM 9593 O O . LYS B 1 531 ? 0.525 25.844 8.531 1 98.06 531 LYS B O 1
ATOM 9598 N N . LEU B 1 532 ? 0.722 23.781 7.844 1 98.12 532 LEU B N 1
ATOM 9599 C CA . LEU B 1 532 ? 1.528 24.109 6.672 1 98.12 532 LEU B CA 1
ATOM 9600 C C . LEU B 1 532 ? 0.646 24.594 5.523 1 98.12 532 LEU B C 1
ATOM 9602 O O . LEU B 1 532 ? 1.076 25.406 4.703 1 98.12 532 LEU B O 1
ATOM 9606 N N . LYS B 1 533 ? -0.553 24.125 5.449 1 98.38 533 LYS B N 1
ATOM 9607 C CA . LYS B 1 533 ? -1.368 24.344 4.258 1 98.38 533 LYS B CA 1
ATOM 9608 C C . LYS B 1 533 ? -2.09 25.688 4.324 1 98.38 533 LYS B C 1
ATOM 9610 O O . LYS B 1 533 ? -2.609 26.156 3.314 1 98.38 533 LYS B O 1
ATOM 9615 N N . GLN B 1 534 ? -2.1 26.281 5.527 1 98.06 534 GLN B N 1
ATOM 9616 C CA . GLN B 1 534 ? -2.75 27.578 5.688 1 98.06 534 GLN B CA 1
ATOM 9617 C C . GLN B 1 534 ? -2.025 28.438 6.719 1 98.06 534 GLN B C 1
ATOM 9619 O O . GLN B 1 534 ? -1.196 27.938 7.48 1 98.06 534 GLN B O 1
ATOM 9624 N N . ASN B 1 535 ? -2.271 29.781 6.715 1 96.62 535 ASN B N 1
ATOM 9625 C CA . ASN B 1 535 ? -1.542 30.672 7.613 1 96.62 535 ASN B CA 1
ATOM 9626 C C . ASN B 1 535 ? -2.49 31.484 8.477 1 96.62 535 ASN B C 1
ATOM 9628 O O . ASN B 1 535 ? -2.08 32.469 9.078 1 96.62 535 ASN B O 1
ATOM 9632 N N . LYS B 1 536 ? -3.688 31.078 8.547 1 96.75 536 LYS B N 1
ATOM 9633 C CA . LYS B 1 536 ? -4.66 31.953 9.203 1 96.75 536 LYS B CA 1
ATOM 9634 C C . LYS B 1 536 ? -5.074 31.375 10.555 1 96.75 536 LYS B C 1
ATOM 9636 O O . LYS B 1 536 ? -4.988 32.062 11.578 1 96.75 536 LYS B O 1
ATOM 9641 N N . TYR B 1 537 ? -5.523 30.188 10.578 1 98 537 TYR B N 1
ATOM 9642 C CA . TYR B 1 537 ? -6.148 29.641 11.773 1 98 537 TYR B CA 1
ATOM 9643 C C . TYR B 1 537 ? -5.164 28.797 12.57 1 98 537 TYR B C 1
ATOM 9645 O O . TYR B 1 537 ? -4.352 28.078 11.992 1 98 537 TYR B O 1
ATOM 9653 N N . PRO B 1 538 ? -5.266 28.859 13.875 1 97.62 538 PRO B N 1
ATOM 9654 C CA . PRO B 1 538 ? -4.387 28.047 14.727 1 97.62 538 PRO B CA 1
ATOM 9655 C C . PRO B 1 538 ? -4.762 26.562 14.719 1 97.62 538 PRO B C 1
ATOM 9657 O O . PRO B 1 538 ? -5.867 26.219 14.312 1 97.62 538 PRO B O 1
ATOM 9660 N N . VAL B 1 539 ? -3.787 25.75 15.125 1 98.62 539 VAL B N 1
ATOM 9661 C CA . VAL B 1 539 ? -3.961 24.297 15.203 1 98.62 539 VAL B CA 1
ATOM 9662 C C . VAL B 1 539 ? -3.643 23.812 16.609 1 98.62 539 VAL B C 1
ATOM 9664 O O . VAL B 1 539 ? -2.627 24.188 17.203 1 98.62 539 VAL B O 1
ATOM 9667 N N . ILE B 1 540 ? -4.551 23.031 17.141 1 98.5 540 ILE B N 1
ATOM 9668 C CA . ILE B 1 540 ? -4.383 22.406 18.453 1 98.5 540 ILE B CA 1
ATOM 9669 C C . ILE B 1 540 ? -4.285 20.891 18.297 1 98.5 540 ILE B C 1
ATOM 9671 O O . ILE B 1 540 ? -5.055 20.297 17.547 1 98.5 540 ILE B O 1
ATOM 9675 N N . PHE B 1 541 ? -3.275 20.281 19.016 1 98.62 541 PHE B N 1
ATOM 9676 C CA . PHE B 1 541 ? -3.086 18.844 18.969 1 98.62 541 PHE B CA 1
ATOM 9677 C C . PHE B 1 541 ? -3.926 18.141 20.031 1 98.62 541 PHE B C 1
ATOM 9679 O O . PHE B 1 541 ? -3.709 18.344 21.234 1 98.62 541 PHE B O 1
ATOM 9686 N N . LEU B 1 542 ? -4.902 17.312 19.594 1 98.75 542 LEU B N 1
ATOM 9687 C CA . LEU B 1 542 ? -5.684 16.5 20.531 1 98.75 542 LEU B CA 1
ATOM 9688 C C . LEU B 1 542 ? -4.871 15.305 21.016 1 98.75 542 LEU B C 1
ATOM 9690 O O . LEU B 1 542 ? -4.23 14.617 20.234 1 98.75 542 LEU B O 1
ATOM 9694 N N . HIS B 1 543 ? -4.926 15.078 22.328 1 98.31 543 HIS B N 1
ATOM 9695 C CA . HIS B 1 543 ? -4.09 14.023 22.875 1 98.31 543 HIS B CA 1
ATOM 9696 C C . HIS B 1 543 ? -4.809 13.281 24 1 98.31 543 HIS B C 1
ATOM 9698 O O . HIS B 1 543 ? -5.348 13.906 24.922 1 98.31 543 HIS B O 1
ATOM 9704 N N . GLN B 1 544 ? -4.828 11.984 23.969 1 97.38 544 GLN B N 1
ATOM 9705 C CA . GLN B 1 544 ? -5.566 11.219 24.969 1 97.38 544 GLN B CA 1
ATOM 9706 C C . GLN B 1 544 ? -4.648 10.766 26.109 1 97.38 544 GLN B C 1
ATOM 9708 O O . GLN B 1 544 ? -5.125 10.328 27.156 1 97.38 544 GLN B O 1
ATOM 9713 N N . GLY B 1 545 ? -3.324 10.914 25.922 1 95.75 545 GLY B N 1
ATOM 9714 C CA . GLY B 1 545 ? -2.389 10.43 26.922 1 95.75 545 GLY B CA 1
ATOM 9715 C C . GLY B 1 545 ? -2.508 8.938 27.172 1 95.75 545 GLY B C 1
ATOM 9716 O O . GLY B 1 545 ? -2.977 8.195 26.312 1 95.75 545 GLY B O 1
ATOM 9717 N N . GLN B 1 546 ? -1.917 8.539 28.266 1 94.19 546 GLN B N 1
ATOM 9718 C CA . GLN B 1 546 ? -2.021 7.145 28.672 1 94.19 546 GLN B CA 1
ATOM 9719 C C . GLN B 1 546 ? -3.277 6.91 29.516 1 94.19 546 GLN B C 1
ATOM 9721 O O . GLN B 1 546 ? -3.188 6.656 30.719 1 94.19 546 GLN B O 1
ATOM 9726 N N . THR B 1 547 ? -4.375 6.871 28.859 1 94.88 547 THR B N 1
ATOM 9727 C CA . THR B 1 547 ? -5.676 6.75 29.5 1 94.88 547 THR B CA 1
ATOM 9728 C C . THR B 1 547 ? -6.055 5.285 29.703 1 94.88 547 THR B C 1
ATOM 9730 O O . THR B 1 547 ? -5.52 4.406 29.016 1 94.88 547 THR B O 1
ATOM 9733 N N . ASN B 1 548 ? -6.914 4.98 30.562 1 92.12 548 ASN B N 1
ATOM 9734 C CA . ASN B 1 548 ? -7.465 3.646 30.781 1 92.12 548 ASN B CA 1
ATOM 9735 C C . ASN B 1 548 ? -8.789 3.461 30.047 1 92.12 548 ASN B C 1
ATOM 9737 O O . ASN B 1 548 ? -9.398 2.391 30.109 1 92.12 548 ASN B O 1
ATOM 9741 N N . ILE B 1 549 ? -9.188 4.434 29.344 1 92.81 549 ILE B N 1
ATOM 9742 C CA . ILE B 1 549 ? -10.523 4.441 28.75 1 92.81 549 ILE B CA 1
ATOM 9743 C C . ILE B 1 549 ? -10.453 3.996 27.297 1 92.81 549 ILE B C 1
ATOM 9745 O O . ILE B 1 549 ? -11.281 3.211 26.844 1 92.81 549 ILE B O 1
ATOM 9749 N N . TYR B 1 550 ? -9.5 4.496 26.594 1 93.94 550 TYR B N 1
ATOM 9750 C CA . TYR B 1 550 ? -9.367 4.211 25.172 1 93.94 550 TYR B CA 1
ATOM 9751 C C . TYR B 1 550 ? -8.117 3.395 24.891 1 93.94 550 TYR B C 1
ATOM 9753 O O . TYR B 1 550 ? -7.152 3.432 25.656 1 93.94 550 TYR B O 1
ATOM 9761 N N . VAL B 1 551 ? -8.125 2.711 23.734 1 94.88 551 VAL B N 1
ATOM 9762 C CA . VAL B 1 551 ? -6.914 2.031 23.281 1 94.88 551 VAL B CA 1
ATOM 9763 C C . VAL B 1 551 ? -5.879 3.061 22.844 1 94.88 551 VAL B C 1
ATOM 9765 O O . VAL B 1 551 ? -6.203 4.02 22.141 1 94.88 551 VAL B O 1
ATOM 9768 N N . ARG B 1 552 ? -4.734 2.859 23.25 1 95.38 552 ARG B N 1
ATOM 9769 C CA . ARG B 1 552 ? -3.67 3.82 22.984 1 95.38 552 ARG B CA 1
ATOM 9770 C C . ARG B 1 552 ? -3.275 3.805 21.516 1 95.38 552 ARG B C 1
ATOM 9772 O O . ARG B 1 552 ? -3.338 2.76 20.859 1 95.38 552 ARG B O 1
ATOM 9779 N N . TYR B 1 553 ? -2.832 4.965 21.031 1 96.81 553 TYR B N 1
ATOM 9780 C CA . TYR B 1 553 ? -2.301 5.066 19.672 1 96.81 553 TYR B CA 1
ATOM 9781 C C . TYR B 1 553 ? -0.867 4.551 19.609 1 96.81 553 TYR B C 1
ATOM 9783 O O . TYR B 1 553 ? -0.115 4.668 20.578 1 96.81 553 TYR B O 1
ATOM 9791 N N . LYS B 1 554 ? -0.493 4.035 18.484 1 95.75 554 LYS B N 1
ATOM 9792 C CA . LYS B 1 554 ? 0.847 3.494 18.266 1 95.75 554 LYS B CA 1
ATOM 9793 C C . LYS B 1 554 ? 1.852 4.609 18 1 95.75 554 LYS B C 1
ATOM 9795 O O . LYS B 1 554 ? 3.027 4.492 18.344 1 95.75 554 LYS B O 1
ATOM 9800 N N . ASP B 1 555 ? 1.469 5.664 17.375 1 96.25 555 ASP B N 1
ATOM 9801 C CA . ASP B 1 555 ? 2.342 6.785 17.047 1 96.25 555 ASP B CA 1
ATOM 9802 C C . ASP B 1 555 ? 2.988 7.367 18.297 1 96.25 555 ASP B C 1
ATOM 9804 O O . ASP B 1 555 ? 2.289 7.773 19.234 1 96.25 555 ASP B O 1
ATOM 9808 N N . HIS B 1 556 ? 4.301 7.477 18.219 1 92.12 556 HIS B N 1
ATOM 9809 C CA . HIS B 1 556 ? 5.102 7.953 19.344 1 92.12 556 HIS B CA 1
ATOM 9810 C C . HIS B 1 556 ? 4.652 9.336 19.797 1 92.12 556 HIS B C 1
ATOM 9812 O O . HIS B 1 556 ? 4.602 9.617 21 1 92.12 556 HIS B O 1
ATOM 9818 N N . ARG B 1 557 ? 4.309 10.141 19.016 1 95.06 557 ARG B N 1
ATOM 9819 C CA . ARG B 1 557 ? 3.934 11.523 19.281 1 95.06 557 ARG B CA 1
ATOM 9820 C C . ARG B 1 557 ? 2.602 11.594 20.031 1 95.06 557 ARG B C 1
ATOM 9822 O O . ARG B 1 557 ? 2.336 12.555 20.75 1 95.06 557 ARG B O 1
ATOM 9829 N N . ALA B 1 558 ? 1.798 10.555 19.844 1 96.44 558 ALA B N 1
ATOM 9830 C CA . AL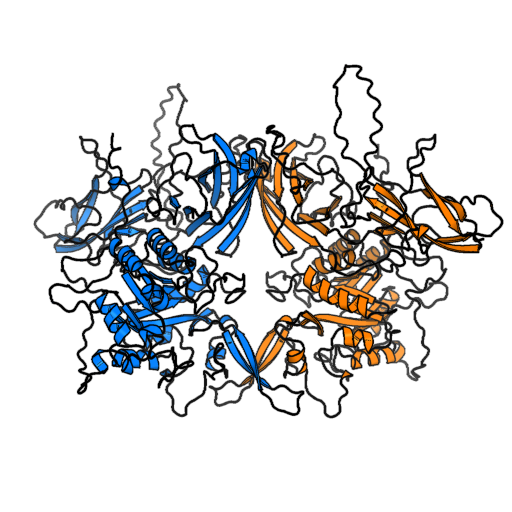A B 1 558 ? 0.462 10.523 20.438 1 96.44 558 ALA B CA 1
ATOM 9831 C C . ALA B 1 558 ? 0.418 9.586 21.641 1 96.44 558 ALA B C 1
ATOM 9833 O O . ALA B 1 558 ? -0.655 9.312 22.188 1 96.44 558 ALA B O 1
ATOM 9834 N N . SER B 1 559 ? 1.563 9.172 22.141 1 93.12 559 SER B N 1
ATOM 9835 C CA . SER B 1 559 ? 1.61 8.117 23.156 1 93.12 559 SER B CA 1
ATOM 9836 C C . SER B 1 559 ? 1.52 8.695 24.562 1 93.12 559 SER B C 1
ATOM 9838 O O . SER B 1 559 ? 0.753 8.203 25.391 1 93.12 559 SER B O 1
ATOM 9840 N N . THR B 1 560 ? 2.32 9.742 24.859 1 93.5 560 THR B N 1
ATOM 9841 C CA . THR B 1 560 ? 2.287 10.398 26.172 1 93.5 560 THR B CA 1
ATOM 9842 C C . THR B 1 560 ? 2.137 11.914 26 1 93.5 560 THR B C 1
ATOM 9844 O O . THR B 1 560 ? 2.525 12.469 24.969 1 93.5 560 THR B O 1
ATOM 9847 N N . PHE B 1 561 ? 1.617 12.539 27.094 1 95.38 561 PHE B N 1
ATOM 9848 C CA . PHE B 1 561 ? 1.478 13.984 27.047 1 95.38 561 PHE B CA 1
ATOM 9849 C C . PHE B 1 561 ? 2.83 14.656 26.828 1 95.38 561 PHE B C 1
ATOM 9851 O O . PHE B 1 561 ? 2.932 15.633 26.078 1 95.38 561 PHE B O 1
ATOM 9858 N N . GLY B 1 562 ? 3.873 14.109 27.438 1 92.5 562 GLY B N 1
ATOM 9859 C CA . GLY B 1 562 ? 5.203 14.672 27.266 1 92.5 562 GLY B CA 1
ATOM 9860 C C . GLY B 1 562 ? 5.648 14.703 25.812 1 92.5 562 GLY B C 1
ATOM 9861 O O . GLY B 1 562 ? 6.105 15.734 25.328 1 92.5 562 GLY B O 1
ATOM 9862 N N . TRP B 1 563 ? 5.504 13.609 25.156 1 92.56 563 TRP B N 1
ATOM 9863 C CA . TRP B 1 563 ? 5.883 13.523 23.75 1 92.56 563 TRP B CA 1
ATOM 9864 C C . TRP B 1 563 ? 4.988 14.406 22.891 1 92.56 563 TRP B C 1
ATOM 9866 O O . TRP B 1 563 ? 5.438 14.977 21.891 1 92.56 563 TRP B O 1
ATOM 9876 N N . GLY B 1 564 ? 3.711 14.445 23.281 1 95.5 564 GLY B N 1
ATOM 9877 C CA . GLY B 1 564 ? 2.795 15.328 22.578 1 95.5 564 GLY B CA 1
ATOM 9878 C C . GLY B 1 564 ? 3.184 16.797 22.672 1 95.5 564 GLY B C 1
ATOM 9879 O O . GLY B 1 564 ? 3.102 17.516 21.688 1 95.5 564 GLY B O 1
ATOM 9880 N N . ILE B 1 565 ? 3.582 17.234 23.844 1 94.5 565 ILE B N 1
ATOM 9881 C CA . ILE B 1 565 ? 4.023 18.609 24.062 1 94.5 565 ILE B CA 1
ATOM 9882 C C . ILE B 1 565 ? 5.25 18.906 23.203 1 94.5 565 ILE B C 1
ATOM 9884 O O . ILE B 1 565 ? 5.32 19.938 22.547 1 94.5 565 ILE B O 1
ATOM 9888 N N . ASN B 1 566 ? 6.211 17.953 23.172 1 93.12 566 ASN B N 1
ATOM 9889 C CA . ASN B 1 566 ? 7.398 18.109 22.344 1 93.12 566 ASN B CA 1
ATOM 9890 C C . ASN B 1 566 ? 7.035 18.25 20.875 1 93.12 566 ASN B C 1
ATOM 9892 O O . ASN B 1 566 ? 7.605 19.078 20.156 1 93.12 566 ASN B O 1
ATOM 9896 N N . PHE B 1 567 ? 6.148 17.469 20.469 1 95.81 567 PHE B N 1
ATOM 9897 C CA . PHE B 1 567 ? 5.691 17.5 19.094 1 95.81 567 PHE B CA 1
ATOM 9898 C C . PHE B 1 567 ? 5.074 18.844 18.75 1 95.81 567 PHE B C 1
ATOM 9900 O O . PHE B 1 567 ? 5.41 19.453 17.734 1 95.81 567 PHE B O 1
ATOM 9907 N N . ALA B 1 568 ? 4.148 19.266 19.578 1 96.06 568 ALA B N 1
ATOM 9908 C CA . ALA B 1 568 ? 3.486 20.547 19.344 1 96.06 568 ALA B CA 1
ATOM 9909 C C . ALA B 1 568 ? 4.504 21.688 19.266 1 96.06 568 ALA B C 1
ATOM 9911 O O . ALA B 1 568 ? 4.375 22.578 18.422 1 96.06 568 ALA B O 1
ATOM 9912 N N . LEU B 1 569 ? 5.5 21.625 20.109 1 92.62 569 LEU B N 1
ATOM 9913 C CA . LEU B 1 569 ? 6.559 22.625 20.094 1 92.62 569 LEU B CA 1
ATOM 9914 C C . LEU B 1 569 ? 7.352 22.562 18.797 1 92.62 569 LEU B C 1
ATOM 9916 O O . LEU B 1 569 ? 7.617 23.578 18.172 1 92.62 569 LEU B O 1
ATOM 9920 N N . SER B 1 570 ? 7.668 21.375 18.391 1 93.56 570 SER B N 1
ATOM 9921 C CA . SER B 1 570 ? 8.484 21.156 17.203 1 93.56 570 SER B CA 1
ATOM 9922 C C . SER B 1 570 ? 7.789 21.688 15.953 1 93.56 570 SER B C 1
ATOM 9924 O O . SER B 1 570 ? 8.445 22.172 15.031 1 93.56 570 SER B O 1
ATOM 9926 N N . GLU B 1 571 ? 6.484 21.594 15.945 1 94.88 571 GLU B N 1
ATOM 9927 C CA . GLU B 1 571 ? 5.734 21.953 14.742 1 94.88 571 GLU B CA 1
ATOM 9928 C C . GLU B 1 571 ? 5.082 23.328 14.891 1 94.88 571 GLU B C 1
ATOM 9930 O O . GLU B 1 571 ? 4.332 23.766 14.016 1 94.88 571 GLU B O 1
ATOM 9935 N N . HIS B 1 572 ? 5.305 24.031 15.961 1 92.56 572 HIS B N 1
ATOM 9936 C CA . HIS B 1 572 ? 4.832 25.391 16.219 1 92.56 572 HIS B CA 1
ATOM 9937 C C . HIS B 1 572 ? 3.309 25.438 16.234 1 92.56 572 HIS B C 1
ATOM 9939 O O . HIS B 1 572 ? 2.707 26.344 15.648 1 92.56 572 HIS B O 1
ATOM 9945 N N . LEU B 1 573 ? 2.73 24.406 16.812 1 96.38 573 LEU B N 1
ATOM 9946 C CA . LEU B 1 573 ? 1.286 24.453 17.031 1 96.38 573 LEU B CA 1
ATOM 9947 C C . LEU B 1 573 ? 0.926 25.438 18.141 1 96.38 573 LEU B C 1
ATOM 9949 O O . LEU B 1 573 ? 1.79 25.844 18.922 1 96.38 573 LEU B O 1
ATOM 9953 N N . LEU B 1 574 ? -0.337 25.844 18.125 1 96.38 574 LEU B N 1
ATOM 9954 C CA . LEU B 1 574 ? -0.78 26.781 19.141 1 96.38 574 LEU B CA 1
ATOM 9955 C C . LEU B 1 574 ? -0.755 26.141 20.531 1 96.38 574 LEU B C 1
ATOM 9957 O O . LEU B 1 574 ? -0.428 26.797 21.516 1 96.38 574 LEU B O 1
ATOM 9961 N N . GLY B 1 575 ? -1.172 24.953 20.562 1 97.31 575 GLY B N 1
ATOM 9962 C CA . GLY B 1 575 ? -1.214 24.25 21.828 1 97.31 575 GLY B CA 1
ATOM 9963 C C . GLY B 1 575 ? -1.771 22.844 21.719 1 97.31 575 GLY B C 1
ATOM 9964 O O . GLY B 1 575 ? -1.559 22.156 20.719 1 97.31 575 GLY B O 1
ATOM 9965 N N . LEU B 1 576 ? -2.32 22.359 22.906 1 98 576 LEU B N 1
ATOM 9966 C CA . LEU B 1 576 ? -2.832 21 22.984 1 98 576 LEU B CA 1
ATOM 9967 C C . LEU B 1 576 ? -4.203 20.969 23.641 1 98 576 LEU B C 1
ATOM 9969 O O . LEU B 1 576 ? -4.539 21.859 24.422 1 98 576 LEU B O 1
ATOM 9973 N N . ALA B 1 577 ? -4.992 19.969 23.281 1 98.62 577 ALA B N 1
ATOM 9974 C CA . ALA B 1 577 ? -6.191 19.594 24.016 1 98.62 577 ALA B CA 1
ATOM 9975 C C . ALA B 1 577 ? -5.988 18.25 24.734 1 98.62 577 ALA B C 1
ATOM 9977 O O . ALA B 1 577 ? -5.887 17.203 24.078 1 98.62 577 ALA B O 1
ATOM 9978 N N . LEU B 1 578 ? -5.977 18.266 26.047 1 98.25 578 LEU B N 1
ATOM 9979 C CA . LEU B 1 578 ? -5.551 17.125 26.844 1 98.25 578 LEU B CA 1
ATOM 9980 C C . LEU B 1 578 ? -6.742 16.453 27.516 1 98.25 578 LEU B C 1
ATOM 9982 O O . LEU B 1 578 ? -7.652 17.141 28 1 98.25 578 LEU B O 1
ATOM 9986 N N . HIS B 1 579 ? -6.719 15.148 27.531 1 98 579 HIS B N 1
ATOM 9987 C CA . HIS B 1 579 ? -7.758 14.391 28.219 1 98 579 HIS B CA 1
ATOM 9988 C C . HIS B 1 579 ? -7.719 14.656 29.719 1 98 579 HIS B C 1
ATOM 9990 O O . HIS B 1 579 ? -6.703 14.406 30.375 1 98 579 HIS B O 1
ATOM 9996 N N . THR B 1 580 ? -8.805 15.008 30.25 1 97.5 580 THR B N 1
ATOM 9997 C CA . THR B 1 580 ? -8.875 15.484 31.625 1 97.5 580 THR B CA 1
ATOM 9998 C C . THR B 1 580 ? -8.539 14.367 32.594 1 97.5 580 THR B C 1
ATOM 10000 O O . THR B 1 580 ? -7.844 14.594 33.594 1 97.5 580 THR B O 1
ATOM 10003 N N . GLU B 1 581 ? -8.969 13.164 32.281 1 96.44 581 GLU B N 1
ATOM 10004 C CA . GLU B 1 581 ? -8.711 12.031 33.188 1 96.44 581 GLU B CA 1
ATOM 10005 C C . GLU B 1 581 ? -7.219 11.859 33.438 1 96.44 581 GLU B C 1
ATOM 10007 O O . GLU B 1 581 ? -6.805 11.625 34.562 1 96.44 581 GLU B O 1
ATOM 10012 N N . VAL B 1 582 ? -6.477 11.938 32.438 1 95.75 582 VAL B N 1
ATOM 10013 C CA . VAL B 1 582 ? -5.035 11.734 32.562 1 95.75 582 VAL B CA 1
ATOM 10014 C C . VAL B 1 582 ? -4.387 12.961 33.188 1 95.75 582 VAL B C 1
ATOM 10016 O O . VAL B 1 582 ? -3.49 12.836 34.031 1 95.75 582 VAL B O 1
ATOM 10019 N N . LEU B 1 583 ? -4.852 14.125 32.812 1 95.12 583 LEU B N 1
ATOM 10020 C CA . LEU B 1 583 ? -4.285 15.375 33.312 1 95.12 583 LEU B CA 1
ATOM 10021 C C . LEU B 1 583 ? -4.449 15.492 34.844 1 95.12 583 LEU B C 1
ATOM 10023 O O . LEU B 1 583 ? -3.545 15.969 35.531 1 95.12 583 LEU B O 1
ATOM 10027 N N . LEU B 1 584 ? -5.551 15.023 35.344 1 94.31 584 LEU B N 1
ATOM 10028 C CA . LEU B 1 584 ? -5.844 15.102 36.781 1 94.31 584 LEU B CA 1
ATOM 10029 C C . LEU B 1 584 ? -4.883 14.219 37.562 1 94.31 584 LEU B C 1
ATOM 10031 O O . LEU B 1 584 ? -4.703 14.43 38.781 1 94.31 584 LEU B O 1
ATOM 10035 N N . ARG B 1 585 ? -4.289 13.289 36.906 1 92.81 585 ARG B N 1
ATOM 10036 C CA . ARG B 1 585 ? -3.336 12.422 37.594 1 92.81 585 ARG B CA 1
ATOM 10037 C C . ARG B 1 585 ? -1.968 13.086 37.688 1 92.81 585 ARG B C 1
ATOM 10039 O O . ARG B 1 585 ? -1.173 12.734 38.562 1 92.81 585 ARG B O 1
ATOM 10046 N N . ASP B 1 586 ? -1.664 13.961 36.719 1 91.69 586 ASP B N 1
ATOM 10047 C CA . ASP B 1 586 ? -0.373 14.641 36.719 1 91.69 586 ASP B CA 1
ATOM 10048 C C . ASP B 1 586 ? -0.512 16.078 36.25 1 91.69 586 ASP B C 1
ATOM 10050 O O . ASP B 1 586 ? -0.319 16.375 35.062 1 91.69 586 ASP B O 1
ATOM 10054 N N . LEU B 1 587 ? -0.627 16.984 37.094 1 92 587 LEU B N 1
ATOM 10055 C CA . LEU B 1 587 ? -0.873 18.391 36.781 1 92 587 LEU B CA 1
ATOM 10056 C C . LEU B 1 587 ? 0.427 19.109 36.438 1 92 587 LEU B C 1
ATOM 10058 O O . LEU B 1 587 ? 0.403 20.219 35.906 1 92 587 LEU B O 1
ATOM 10062 N N . SER B 1 588 ? 1.604 18.453 36.625 1 91.19 588 SER B N 1
ATOM 10063 C CA . SER B 1 588 ? 2.887 19.062 36.281 1 91.19 588 SER B CA 1
ATOM 10064 C C . SER B 1 588 ? 3.014 19.312 34.781 1 91.19 588 SER B C 1
ATOM 10066 O O . SER B 1 588 ? 3.773 20.172 34.375 1 91.19 588 SER B O 1
ATOM 10068 N N . LEU B 1 589 ? 2.324 18.578 34.094 1 90.12 589 LEU B N 1
ATOM 10069 C CA . LEU B 1 589 ? 2.365 18.719 32.625 1 90.12 589 LEU B CA 1
ATOM 10070 C C . LEU B 1 589 ? 1.735 20.031 32.188 1 90.12 589 LEU B C 1
ATOM 10072 O O . LEU B 1 589 ? 2.113 20.594 31.172 1 90.12 589 LEU B O 1
ATOM 10076 N N . LEU B 1 590 ? 0.783 20.5 32.969 1 93.06 590 LEU B N 1
ATOM 10077 C CA . LEU B 1 590 ? 0.169 21.797 32.688 1 93.06 590 LEU B CA 1
ATOM 10078 C C . LEU B 1 590 ? 1.185 22.922 32.844 1 93.06 590 LEU B C 1
ATOM 10080 O O . LEU B 1 590 ? 1.192 23.875 32.031 1 93.06 590 LEU B O 1
ATOM 10084 N N . GLU B 1 591 ? 2.008 22.781 33.75 1 90.88 591 GLU B N 1
ATOM 10085 C CA . GLU B 1 591 ? 3.047 23.781 33.969 1 90.88 591 GLU B CA 1
ATOM 10086 C C . GLU B 1 591 ? 4.031 23.844 32.812 1 90.88 591 GLU B C 1
ATOM 10088 O O . GLU B 1 591 ? 4.488 24.922 32.438 1 90.88 591 GLU B O 1
ATOM 10093 N N . ARG B 1 592 ? 4.301 22.75 32.375 1 90.31 592 ARG B N 1
ATOM 10094 C CA . ARG B 1 592 ? 5.195 22.703 31.203 1 90.31 592 ARG B CA 1
ATOM 10095 C C . ARG B 1 592 ? 4.586 23.422 30.016 1 90.31 592 ARG B C 1
ATOM 10097 O O . ARG B 1 592 ? 5.277 24.156 29.297 1 90.31 592 ARG B O 1
ATOM 10104 N N . CYS B 1 593 ? 3.354 23.172 29.781 1 93.06 593 CYS B N 1
ATOM 10105 C CA . CYS B 1 593 ? 2.66 23.844 28.688 1 93.06 593 CYS B CA 1
ATOM 10106 C C . CYS B 1 593 ? 2.697 25.359 28.875 1 93.06 593 CYS B C 1
ATOM 10108 O O . CYS B 1 593 ? 3.012 26.094 27.938 1 93.06 593 CYS B O 1
ATOM 10110 N N . PHE B 1 594 ? 2.494 25.766 30.109 1 91.31 594 PHE B N 1
ATOM 10111 C CA . PHE B 1 594 ? 2.445 27.203 30.406 1 91.31 594 PHE B CA 1
ATOM 10112 C C . PHE B 1 594 ? 3.826 27.828 30.266 1 91.31 594 PHE B C 1
ATOM 10114 O O . PHE B 1 594 ? 3.957 28.953 29.812 1 91.31 594 PHE B O 1
ATOM 10121 N N . ALA B 1 595 ? 4.789 27.062 30.625 1 89.19 595 ALA B N 1
ATOM 10122 C CA . ALA B 1 595 ? 6.164 27.547 30.516 1 89.19 595 ALA B CA 1
ATOM 10123 C C . ALA B 1 595 ? 6.535 27.844 29.062 1 89.19 595 ALA B C 1
ATOM 10125 O O . ALA B 1 595 ? 7.355 28.719 28.797 1 89.19 595 ALA B O 1
ATOM 10126 N N . HIS B 1 596 ? 5.91 27.172 28.203 1 88.5 596 HIS B N 1
ATOM 10127 C CA . HIS B 1 596 ? 6.191 27.375 26.781 1 88.5 596 HIS B CA 1
ATOM 10128 C C . HIS B 1 596 ? 5.094 28.188 26.109 1 88.5 596 HIS B C 1
ATOM 10130 O O . HIS B 1 596 ? 4.992 28.219 24.875 1 88.5 596 HIS B O 1
ATOM 10136 N N . LYS B 1 597 ? 4.148 28.734 26.906 1 88.56 597 LYS B N 1
ATOM 10137 C CA . LYS B 1 597 ? 3.088 29.641 26.469 1 88.56 597 LYS B CA 1
ATOM 10138 C C . LYS B 1 597 ? 2.137 28.953 25.5 1 88.56 597 LYS B C 1
ATOM 10140 O O . LYS B 1 597 ? 1.667 29.562 24.531 1 88.56 597 LYS B O 1
ATOM 10145 N N . MET B 1 598 ? 1.963 27.688 25.734 1 93.25 598 MET B N 1
ATOM 10146 C CA . MET B 1 598 ? 1.029 26.938 24.906 1 93.25 598 MET B CA 1
ATOM 10147 C C . MET B 1 598 ? -0.402 27.109 25.406 1 93.25 598 MET B C 1
ATOM 10149 O O . MET B 1 598 ? -0.64 27.188 26.609 1 93.25 598 MET B O 1
ATOM 10153 N N . VAL B 1 599 ? -1.287 27.188 24.484 1 95.5 599 VAL B N 1
ATOM 10154 C CA . VAL B 1 599 ? -2.711 27.188 24.797 1 95.5 599 VAL B CA 1
ATOM 10155 C C . VAL B 1 599 ? -3.166 25.781 25.141 1 95.5 599 VAL B C 1
ATOM 10157 O O . VAL B 1 599 ? -2.828 24.812 24.438 1 95.5 599 VAL B O 1
ATOM 10160 N N . VAL B 1 600 ? -3.939 25.625 26.25 1 97 600 VAL B N 1
ATOM 10161 C CA . VAL B 1 600 ? -4.336 24.297 26.703 1 97 600 VAL B CA 1
ATOM 10162 C C . VAL B 1 600 ? -5.859 24.203 26.766 1 97 600 VAL B C 1
ATOM 10164 O O . VAL B 1 600 ? -6.504 24.938 27.5 1 97 600 VAL B O 1
ATOM 10167 N N . PHE B 1 601 ? -6.445 23.312 25.969 1 97.94 601 PHE B N 1
ATOM 10168 C CA . PHE B 1 601 ? -7.824 22.859 26.109 1 97.94 601 PHE B CA 1
ATOM 10169 C C . PHE B 1 601 ? -7.879 21.547 26.875 1 97.94 601 PHE B C 1
ATOM 10171 O O . PHE B 1 601 ? -6.879 20.828 26.953 1 97.94 601 PHE B O 1
ATOM 10178 N N . VAL B 1 602 ? -9.008 21.266 27.484 1 98.19 602 VAL B N 1
ATOM 10179 C CA . VAL B 1 602 ? -9.219 19.969 28.109 1 98.19 602 VAL B CA 1
ATOM 10180 C C . VAL B 1 602 ? -10.539 19.375 27.625 1 98.19 602 VAL B C 1
ATOM 10182 O O . VAL B 1 602 ? -11.5 20.094 27.359 1 98.19 602 VAL B O 1
ATOM 10185 N N . TRP B 1 603 ? -10.555 18.062 27.516 1 98 603 TRP B N 1
ATOM 10186 C CA . TRP B 1 603 ? -11.734 17.344 27.047 1 98 603 TRP B CA 1
ATOM 10187 C C . TRP B 1 603 ? -11.906 16.031 27.797 1 98 603 TRP B C 1
ATOM 10189 O O . TRP B 1 603 ? -11 15.586 28.516 1 98 603 TRP B O 1
ATOM 10199 N N . GLY B 1 604 ? -13.055 15.438 27.688 1 96.19 604 GLY B N 1
ATOM 10200 C CA . GLY B 1 604 ? -13.352 14.156 28.297 1 96.19 604 GLY B CA 1
ATOM 10201 C C . GLY B 1 604 ? -14.617 14.18 29.141 1 96.19 604 GLY B C 1
ATOM 10202 O O . GLY B 1 604 ? -15.117 15.258 29.484 1 96.19 604 GLY B O 1
ATOM 10203 N N . ASP B 1 605 ? -15.039 13.016 29.562 1 93.94 605 ASP B N 1
ATOM 10204 C CA . ASP B 1 605 ? -16.297 12.859 30.297 1 93.94 605 ASP B CA 1
ATOM 10205 C C . ASP B 1 605 ? -16.188 13.484 31.688 1 93.94 605 ASP B C 1
ATOM 10207 O O . ASP B 1 605 ? -17.203 13.883 32.25 1 93.94 605 ASP B O 1
ATOM 10211 N N . ASP B 1 606 ? -15.031 13.578 32.188 1 95 606 ASP B N 1
ATOM 10212 C CA . ASP B 1 606 ? -14.836 14.18 33.5 1 95 606 ASP B CA 1
ATOM 10213 C C . ASP B 1 606 ? -15.297 15.633 33.5 1 95 606 ASP B C 1
ATOM 10215 O O . ASP B 1 606 ? -15.703 16.156 34.531 1 95 606 ASP B O 1
ATOM 10219 N N . ASN B 1 607 ? -15.281 16.297 32.375 1 95.94 607 ASN B N 1
ATOM 10220 C CA . ASN B 1 607 ? -15.664 17.703 32.281 1 95.94 607 ASN B CA 1
ATOM 10221 C C . ASN B 1 607 ? -17.172 17.891 32.375 1 95.94 607 ASN B C 1
ATOM 10223 O O . ASN B 1 607 ? -17.672 19.016 32.375 1 95.94 607 ASN B O 1
ATOM 10227 N N . ASN B 1 608 ? -17.891 16.75 32.438 1 93.31 608 ASN B N 1
ATOM 10228 C CA . ASN B 1 608 ? -19.328 16.844 32.594 1 93.31 608 ASN B CA 1
ATOM 10229 C C . ASN B 1 608 ? -19.719 17 34.062 1 93.31 608 ASN B C 1
ATOM 10231 O O . ASN B 1 608 ? -20.797 16.562 34.469 1 93.31 608 ASN B O 1
ATOM 10235 N N . ASP B 1 609 ? -18.844 17.422 34.875 1 94.25 609 ASP B N 1
ATOM 10236 C CA . ASP B 1 609 ? -19 17.781 36.281 1 94.25 609 ASP B CA 1
ATOM 10237 C C . ASP B 1 609 ? -18.594 19.234 36.531 1 94.25 609 ASP B C 1
ATOM 10239 O O . ASP B 1 609 ? -17.422 19.594 36.375 1 94.25 609 ASP B O 1
ATOM 10243 N N . PRO B 1 610 ? -19.578 20.047 36.938 1 93.94 610 PRO B N 1
ATOM 10244 C CA . PRO B 1 610 ? -19.281 21.469 37.188 1 93.94 610 PRO B CA 1
ATOM 10245 C C . PRO B 1 610 ? -18.094 21.672 38.125 1 93.94 610 PRO B C 1
ATOM 10247 O O . PRO B 1 610 ? -17.359 22.656 38 1 93.94 610 PRO B O 1
ATOM 10250 N N . LYS B 1 611 ? -17.906 20.766 39.031 1 94.88 611 LYS B N 1
ATOM 10251 C CA . LYS B 1 611 ? -16.781 20.875 39.969 1 94.88 611 LYS B CA 1
ATOM 10252 C C . LYS B 1 611 ? -15.453 20.766 39.219 1 94.88 611 LYS B C 1
ATOM 10254 O O . LYS B 1 611 ? -14.5 21.484 39.5 1 94.88 611 LYS B O 1
ATOM 10259 N N . ILE B 1 612 ? -15.438 19.906 38.281 1 95.81 612 ILE B N 1
ATOM 10260 C CA . ILE B 1 612 ? -14.219 19.703 37.531 1 95.81 612 ILE B CA 1
ATOM 10261 C C . ILE B 1 612 ? -13.992 20.891 36.594 1 95.81 612 ILE B C 1
ATOM 10263 O O . ILE B 1 612 ? -12.859 21.344 36.406 1 95.81 612 ILE B O 1
ATOM 10267 N N . ILE B 1 613 ? -15.086 21.406 36.031 1 95.69 613 ILE B N 1
ATOM 10268 C CA . ILE B 1 613 ? -14.977 22.594 35.188 1 95.69 613 ILE B CA 1
ATOM 10269 C C . ILE B 1 613 ? -14.344 23.734 35.969 1 95.69 613 ILE B C 1
ATOM 10271 O O . ILE B 1 613 ? -13.406 24.391 35.5 1 95.69 613 ILE B O 1
ATOM 10275 N N . ARG B 1 614 ? -14.812 23.938 37.188 1 94.06 614 ARG B N 1
ATOM 10276 C CA . ARG B 1 614 ? -14.273 25 38.031 1 94.06 614 ARG B CA 1
ATOM 10277 C C . ARG B 1 614 ? -12.805 24.75 38.344 1 94.06 614 ARG B C 1
ATOM 10279 O O . ARG B 1 614 ? -11.992 25.672 38.344 1 94.06 614 ARG B O 1
ATOM 10286 N N . GLN B 1 615 ? -12.562 23.531 38.594 1 94.69 615 GLN B N 1
ATOM 10287 C CA . GLN B 1 615 ? -11.18 23.172 38.906 1 94.69 615 GLN B CA 1
ATOM 10288 C C . GLN B 1 615 ? -10.266 23.5 37.719 1 94.69 615 GLN B C 1
ATOM 10290 O O . GLN B 1 615 ? -9.18 24.047 37.875 1 94.69 615 GLN B O 1
ATOM 10295 N N . MET B 1 616 ? -10.688 23.125 36.531 1 94.88 616 MET B N 1
ATOM 10296 C CA . MET B 1 616 ? -9.898 23.391 35.344 1 94.88 616 MET B CA 1
ATOM 10297 C C . MET B 1 616 ? -9.719 24.891 35.125 1 94.88 616 MET B C 1
A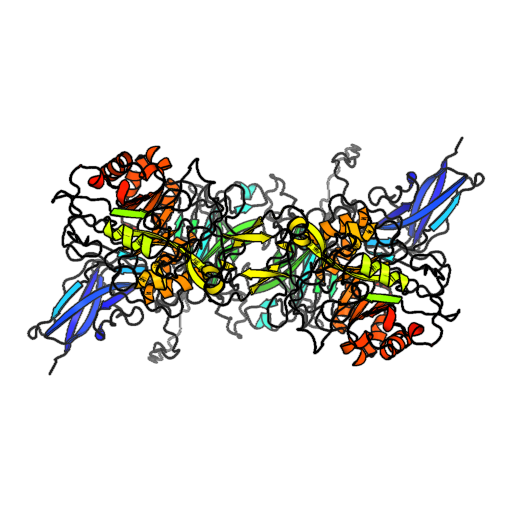TOM 10299 O O . MET B 1 616 ? -8.641 25.344 34.75 1 94.88 616 MET B O 1
ATOM 10303 N N . ARG B 1 617 ? -10.758 25.625 35.375 1 92.5 617 ARG B N 1
ATOM 10304 C CA . ARG B 1 617 ? -10.688 27.078 35.281 1 92.5 617 ARG B CA 1
ATOM 10305 C C . ARG B 1 617 ? -9.68 27.656 36.25 1 92.5 617 ARG B C 1
ATOM 10307 O O . ARG B 1 617 ? -8.898 28.547 35.906 1 92.5 617 ARG B O 1
ATOM 10314 N N . ASP B 1 618 ? -9.711 27.094 37.406 1 91.44 618 ASP B N 1
ATOM 10315 C CA . ASP B 1 618 ? -8.797 27.547 38.469 1 91.44 618 ASP B CA 1
ATOM 10316 C C . ASP B 1 618 ? -7.348 27.25 38.094 1 91.44 618 ASP B C 1
ATOM 10318 O O . ASP B 1 618 ? -6.438 27.984 38.469 1 91.44 618 ASP B O 1
ATOM 10322 N N . LEU B 1 619 ? -7.199 26.203 37.344 1 92.25 619 LEU B N 1
ATOM 10323 C CA . LEU B 1 619 ? -5.863 25.828 36.906 1 92.25 619 LEU B CA 1
ATOM 10324 C C . LEU B 1 619 ? -5.465 26.656 35.688 1 92.25 619 LEU B C 1
ATOM 10326 O O . LEU B 1 619 ? -4.375 26.453 35.125 1 92.25 619 LEU B O 1
ATOM 10330 N N . LYS B 1 620 ? -6.352 27.469 35.188 1 91.06 620 LYS B N 1
ATOM 10331 C CA . LYS B 1 620 ? -6.109 28.469 34.156 1 91.06 620 LYS B CA 1
ATOM 10332 C C . LYS B 1 620 ? -5.957 27.812 32.781 1 91.06 620 LYS B C 1
ATOM 10334 O O . LYS B 1 620 ? -5.156 28.266 31.953 1 91.06 620 LYS B O 1
ATOM 10339 N N . VAL B 1 621 ? -6.645 26.719 32.594 1 94.56 621 VAL B N 1
ATOM 10340 C CA . VAL B 1 621 ? -6.691 26.188 31.25 1 94.56 621 VAL B CA 1
ATOM 10341 C C . VAL B 1 621 ? -7.426 27.156 30.328 1 94.56 621 VAL B C 1
ATOM 10343 O O . VAL B 1 621 ? -8.219 27.984 30.797 1 94.56 621 VAL B O 1
ATOM 10346 N N . ASP B 1 622 ? -7.168 27.109 29.047 1 95.31 622 ASP B N 1
ATOM 10347 C CA . ASP B 1 622 ? -7.664 28.125 28.125 1 95.31 622 ASP B CA 1
ATOM 10348 C C . ASP B 1 622 ? -9.055 27.75 27.609 1 95.31 622 ASP B C 1
ATOM 10350 O O . ASP B 1 622 ? -9.82 28.625 27.203 1 95.31 622 ASP B O 1
ATOM 10354 N N . GLY B 1 623 ? -9.422 26.547 27.562 1 96.56 623 GLY B N 1
ATOM 10355 C CA . GLY B 1 623 ? -10.719 26.109 27.094 1 96.56 623 GLY B CA 1
ATOM 10356 C C . GLY B 1 623 ? -11.148 24.766 27.672 1 96.56 623 GLY B C 1
ATOM 10357 O O . GLY B 1 623 ? -10.32 23.859 27.844 1 96.56 623 GLY B O 1
ATOM 10358 N N . VAL B 1 624 ? -12.438 24.609 27.969 1 97.56 624 VAL B N 1
ATOM 10359 C CA . VAL B 1 624 ? -13.008 23.375 28.484 1 97.56 624 VAL B CA 1
ATOM 10360 C C . VAL B 1 624 ? -14.086 22.859 27.531 1 97.56 624 VAL B C 1
ATOM 10362 O O . VAL B 1 624 ? -15.07 23.562 27.266 1 97.56 624 VAL B O 1
ATOM 10365 N N . ILE B 1 625 ? -13.898 21.672 27.016 1 97.88 625 ILE B N 1
ATOM 10366 C CA . ILE B 1 625 ? -14.859 21.031 26.125 1 97.88 625 ILE B CA 1
ATOM 10367 C C . ILE B 1 625 ? -15.734 20.062 26.922 1 97.88 625 ILE B C 1
ATOM 10369 O O . ILE B 1 625 ? -15.227 19.125 27.562 1 97.88 625 ILE B O 1
ATOM 10373 N N . TYR B 1 626 ? -17 20.234 26.859 1 95.19 626 TYR B N 1
ATOM 10374 C CA . TYR B 1 626 ? -17.859 19.359 27.672 1 95.19 626 TYR B CA 1
ATOM 10375 C C . TYR B 1 626 ? -19.266 19.297 27.094 1 95.19 626 TYR B C 1
ATOM 10377 O O . TYR B 1 626 ? -19.609 20.047 26.172 1 95.19 626 TYR B O 1
ATOM 10385 N N . ASP B 1 627 ? -20.016 18.312 27.516 1 93.62 627 ASP B N 1
ATOM 10386 C CA . ASP B 1 627 ? -21.375 18.078 27.062 1 93.62 627 ASP B CA 1
ATOM 10387 C C . ASP B 1 627 ? -22.375 18.922 27.844 1 93.62 627 ASP B C 1
ATOM 10389 O O . ASP B 1 627 ? -22.078 19.344 28.984 1 93.62 627 ASP B O 1
ATOM 10393 N N . ARG B 1 628 ? -23.484 19.203 27.219 1 91.75 628 ARG B N 1
ATOM 10394 C CA . ARG B 1 628 ? -24.672 19.766 27.875 1 91.75 628 ARG B CA 1
ATOM 10395 C C . ARG B 1 628 ? -24.328 21.062 28.594 1 91.75 628 ARG B C 1
ATOM 10397 O O . ARG B 1 628 ? -24.578 21.203 29.797 1 91.75 628 ARG B O 1
ATOM 10404 N N . ILE B 1 629 ? -23.859 21.953 27.859 1 91.75 629 ILE B N 1
ATOM 10405 C CA . ILE B 1 629 ? -23.5 23.266 28.375 1 91.75 629 ILE B CA 1
ATOM 10406 C C . ILE B 1 629 ? -24.703 23.891 29.078 1 91.75 629 ILE B C 1
ATOM 10408 O O . ILE B 1 629 ? -24.547 24.688 30 1 91.75 629 ILE B O 1
ATOM 10412 N N . ASP B 1 630 ? -25.938 23.531 28.734 1 87.75 630 ASP B N 1
ATOM 10413 C CA . ASP B 1 630 ? -27.156 24.031 29.359 1 87.75 630 ASP B CA 1
ATOM 10414 C C . ASP B 1 630 ? -27.25 23.594 30.828 1 87.75 630 ASP B C 1
ATOM 10416 O O . ASP B 1 630 ? -27.844 24.297 31.641 1 87.75 630 ASP B O 1
ATOM 10420 N N . CYS B 1 631 ? -26.578 22.453 31.078 1 87.75 631 CYS B N 1
ATOM 10421 C CA . CYS B 1 631 ? -26.719 21.859 32.406 1 87.75 631 CYS B CA 1
ATOM 10422 C C . CYS B 1 631 ? -25.422 21.969 33.188 1 87.75 631 CYS B C 1
ATOM 10424 O O . CYS B 1 631 ? -25.438 22.219 34.406 1 87.75 631 CYS B O 1
ATOM 10426 N N . HIS B 1 632 ? -24.359 21.844 32.562 1 88.56 632 HIS B N 1
ATOM 10427 C CA . HIS B 1 632 ? -23.109 21.609 33.281 1 88.56 632 HIS B CA 1
ATOM 10428 C C . HIS B 1 632 ? -22.344 22.922 33.5 1 88.56 632 HIS B C 1
ATOM 10430 O O . HIS B 1 632 ? -21.422 22.984 34.312 1 88.56 632 HIS B O 1
ATOM 10436 N N . LYS B 1 633 ? -22.703 23.906 32.781 1 90.31 633 LYS B N 1
ATOM 10437 C CA . LYS B 1 633 ? -22.031 25.172 32.969 1 90.31 633 LYS B CA 1
ATOM 10438 C C . LYS B 1 633 ? -22.219 25.672 34.406 1 90.31 633 LYS B C 1
ATOM 10440 O O . LYS B 1 633 ? -23.344 25.828 34.875 1 90.31 633 LYS B O 1
ATOM 10445 N N . PRO B 1 634 ? -21.203 25.891 35.094 1 83.44 634 PRO B N 1
ATOM 10446 C CA . PRO B 1 634 ? -21.297 26.188 36.5 1 83.44 634 PRO B CA 1
ATOM 10447 C C . PRO B 1 634 ? -22.203 27.375 36.812 1 83.44 634 PRO B C 1
ATOM 10449 O O . PRO B 1 634 ? -22.906 27.391 37.812 1 83.44 634 PRO B O 1
ATOM 10452 N N . GLU B 1 635 ? -22.203 28.375 35.938 1 79.69 635 GLU B N 1
ATOM 10453 C CA . GLU B 1 635 ? -23.016 29.578 36.156 1 79.69 635 GLU B CA 1
ATOM 10454 C C . GLU B 1 635 ? -24.5 29.266 36.062 1 79.69 635 GLU B C 1
ATOM 10456 O O . GLU B 1 635 ? -25.328 30.047 36.531 1 79.69 635 GLU B O 1
ATOM 10461 N N . HIS B 1 636 ? -24.781 28.188 35.375 1 70.75 636 HIS B N 1
ATOM 10462 C CA . HIS B 1 636 ? -26.188 27.812 35.219 1 70.75 636 HIS B CA 1
ATOM 10463 C C . HIS B 1 636 ? -26.719 27.109 36.469 1 70.75 636 HIS B C 1
ATOM 10465 O O . HIS B 1 636 ? -27.922 26.875 36.562 1 70.75 636 HIS B O 1
ATOM 10471 N N . GLN B 1 637 ? -25.906 26.656 37.375 1 59.78 637 GLN B N 1
ATOM 10472 C CA . GLN B 1 637 ? -26.328 25.891 38.531 1 59.78 637 GLN B CA 1
ATOM 10473 C C . GLN B 1 637 ? -26.891 26.828 39.625 1 59.78 637 GLN B C 1
ATOM 10475 O O . GLN B 1 637 ? -27.578 26.375 40.531 1 59.78 637 GLN B O 1
ATOM 10480 N N . GLY B 1 638 ? -26.656 28.203 39.625 1 49.34 638 GLY B N 1
ATOM 10481 C CA . GLY B 1 638 ? -27.266 29.031 40.656 1 49.34 638 GLY B CA 1
ATOM 10482 C C . GLY B 1 638 ? -28.734 29.281 40.406 1 49.34 638 GLY B C 1
ATOM 10483 O O . GLY B 1 638 ? -29.25 29.031 39.312 1 49.34 638 GLY B O 1
ATOM 10484 N N . PRO B 1 639 ? -29.672 29.594 41.531 1 41.19 639 PRO B N 1
ATOM 10485 C CA . PRO B 1 639 ? -31.109 29.781 41.406 1 41.19 639 PRO B CA 1
ATOM 10486 C C . PRO B 1 639 ? -31.5 30.516 40.125 1 41.19 639 PRO B C 1
ATOM 10488 O O . PRO B 1 639 ? -32.406 30.094 39.406 1 41.19 639 PRO B O 1
ATOM 10491 N N . GLU B 1 640 ? -31.531 31.969 40.125 1 36.34 640 GLU B N 1
ATOM 10492 C CA . GLU B 1 640 ? -32.156 32.906 39.188 1 36.34 640 GLU B CA 1
ATOM 10493 C C . GLU B 1 640 ? -31.391 32.969 37.875 1 36.34 640 GLU B C 1
ATOM 10495 O O . GLU B 1 640 ? -30.484 33.781 37.719 1 36.34 640 GLU B O 1
ATOM 10500 N N . PHE B 1 641 ? -31.062 32.031 37.25 1 39.09 641 PHE B N 1
ATOM 10501 C CA . PHE B 1 641 ? -30.25 32.156 36.062 1 39.09 641 PHE B CA 1
ATOM 10502 C C . PHE B 1 641 ? -31.031 32.875 34.969 1 39.09 641 PHE B C 1
ATOM 10504 O O . PHE B 1 641 ? -32.031 32.344 34.469 1 39.09 641 PHE B O 1
ATOM 10511 N N . GLN B 1 642 ? -31.281 34.156 35.062 1 32.44 642 GLN B N 1
ATOM 10512 C CA . GLN B 1 642 ? -31.797 34.906 33.906 1 32.44 642 GLN B CA 1
ATOM 10513 C C . GLN B 1 642 ? -30.797 34.938 32.75 1 32.44 642 GLN B C 1
ATOM 10515 O O . GLN B 1 642 ? -29.609 35.156 32.969 1 32.44 642 GLN B O 1
ATOM 10520 N N . VAL B 1 643 ? -31.031 34.188 31.688 1 36.56 643 VAL B N 1
ATOM 10521 C CA . VAL B 1 643 ? -30.297 34.219 30.438 1 36.56 643 VAL B CA 1
ATOM 10522 C C . VAL B 1 643 ? -29.984 35.656 30.047 1 36.56 643 VAL B C 1
ATOM 10524 O O . VAL B 1 643 ? -30.891 36.438 29.734 1 36.56 643 VAL B O 1
ATOM 10527 N N . SER B 1 644 ? -29.328 36.438 30.812 1 28.67 644 SER B N 1
ATOM 10528 C CA . SER B 1 644 ? -29 37.75 30.25 1 28.67 644 SER B CA 1
ATOM 10529 C C . SER B 1 644 ? -28.281 37.625 28.922 1 28.67 644 SER B C 1
ATOM 10531 O O . SER B 1 644 ? -27.406 36.75 28.766 1 28.67 644 SER B O 1
ATOM 10533 N N . SER B 1 645 ? -28.875 37.906 27.859 1 29.8 645 SER B N 1
ATOM 10534 C CA . SER B 1 645 ? -28.406 38.031 26.469 1 29.8 645 SER B CA 1
ATOM 10535 C C . SER B 1 645 ? -27.109 38.812 26.391 1 29.8 645 SER B C 1
ATOM 10537 O O . SER B 1 645 ? -26.938 39.656 25.5 1 29.8 645 SER B O 1
ATOM 10539 N N . ALA B 1 646 ? -26.406 39.094 27.422 1 29.72 646 ALA B N 1
ATOM 10540 C CA . ALA B 1 646 ? -25.297 40 27.109 1 29.72 646 ALA B CA 1
ATOM 10541 C C . ALA B 1 646 ? -24.25 39.281 26.25 1 29.72 646 ALA B C 1
ATOM 10543 O O . ALA B 1 646 ? -23.734 38.219 26.609 1 29.72 646 ALA B O 1
ATOM 10544 N N . LYS B 1 647 ? -24.172 39.5 24.969 1 31.62 647 LYS B N 1
ATOM 10545 C CA . LYS B 1 647 ? -23.25 39.281 23.859 1 31.62 647 LYS B CA 1
ATOM 10546 C C . LYS B 1 647 ? -21.812 39.625 24.25 1 31.62 647 LYS B C 1
ATOM 10548 O O . LYS B 1 647 ? -21.406 40.781 24.156 1 31.62 647 LYS B O 1
ATOM 10553 N N . ALA B 1 648 ? -21.266 39.062 25.25 1 28.36 648 ALA B N 1
ATOM 10554 C CA . ALA B 1 648 ? -19.828 39.375 25.328 1 28.36 648 ALA B CA 1
ATOM 10555 C C . ALA B 1 648 ? -19.078 38.719 24.188 1 28.36 648 ALA B C 1
ATOM 10557 O O . ALA B 1 648 ? -19 37.469 24.109 1 28.36 648 ALA B O 1
ATOM 10558 N N . ALA B 1 649 ? -19.156 39.188 23.047 1 28.89 649 ALA B N 1
ATOM 10559 C CA . ALA B 1 649 ? -18.25 38.781 21.969 1 28.89 649 ALA B CA 1
ATOM 10560 C C . ALA B 1 649 ? -16.797 38.75 22.438 1 28.89 649 ALA B C 1
ATOM 10562 O O . ALA B 1 649 ? -16.234 39.781 22.812 1 28.89 649 ALA B O 1
ATOM 10563 N N . ALA B 1 650 ? -16.391 37.719 23.078 1 31.81 650 ALA B N 1
ATOM 10564 C CA . ALA B 1 650 ? -15 37.5 23.453 1 31.81 650 ALA B CA 1
ATOM 10565 C C . ALA B 1 650 ? -14.062 37.844 22.297 1 31.81 650 ALA B C 1
ATOM 10567 O O . ALA B 1 650 ? -14.211 37.312 21.203 1 31.81 650 ALA B O 1
ATOM 10568 N N . SER B 1 651 ? -13.484 39 22.344 1 31.45 651 SER B N 1
ATOM 10569 C CA . SER B 1 651 ? -12.523 39.562 21.406 1 31.45 651 SER B CA 1
ATOM 10570 C C . SER B 1 651 ? -11.273 38.688 21.297 1 31.45 651 SER B C 1
ATOM 10572 O O . SER B 1 651 ? -10.266 38.969 21.953 1 31.45 651 SER B O 1
ATOM 10574 N N . PHE B 1 652 ? -11.477 37.406 21.141 1 32.94 652 PHE B N 1
ATOM 10575 C CA . PHE B 1 652 ? -10.289 36.562 21.094 1 32.94 652 PHE B CA 1
ATOM 10576 C C . PHE B 1 652 ? -9.312 37.062 20.031 1 32.94 652 PHE B C 1
ATOM 10578 O O . PHE B 1 652 ? -8.102 37.094 20.25 1 32.94 652 PHE B O 1
ATOM 10585 N N . MET B 1 653 ? -9.922 37.156 18.797 1 36.53 653 MET B N 1
ATOM 10586 C CA . MET B 1 653 ? -9.055 37.594 17.703 1 36.53 653 MET B CA 1
ATOM 10587 C C . MET B 1 653 ? -8.938 39.125 17.672 1 36.53 653 MET B C 1
ATOM 10589 O O . MET B 1 653 ? -8.492 39.688 16.672 1 36.53 653 MET B O 1
ATOM 10593 N N . GLN B 1 654 ? -9.602 39.844 18.719 1 29.97 654 GLN B N 1
ATOM 10594 C CA . GLN B 1 654 ? -9.453 41.312 18.672 1 29.97 654 GLN B CA 1
ATOM 10595 C C . GLN B 1 654 ? -8.102 41.75 19.234 1 29.97 654 GLN B C 1
ATOM 10597 O O . GLN B 1 654 ? -7.617 41.188 20.203 1 29.97 654 GLN B O 1
ATOM 10602 N N . VAL B 1 655 ? -7.391 42.531 18.578 1 31.2 655 VAL B N 1
ATOM 10603 C CA . VAL B 1 655 ? -6.117 43.156 18.922 1 31.2 655 VAL B CA 1
ATOM 10604 C C . VAL B 1 655 ? -6.285 44 20.172 1 31.2 655 VAL B C 1
ATOM 10606 O O . VAL B 1 655 ? -7.004 45 20.156 1 31.2 655 VAL B O 1
ATOM 10609 N N . VAL B 1 656 ? -6.578 43.438 21.406 1 28.89 656 VAL B N 1
ATOM 10610 C CA . VAL B 1 656 ? -6.559 44.375 22.516 1 28.89 656 VAL B CA 1
ATOM 10611 C C . VAL B 1 656 ? -5.121 44.812 22.812 1 28.89 656 VAL B C 1
ATOM 10613 O O . VAL B 1 656 ? -4.203 43.969 22.75 1 28.89 656 VAL B O 1
ATOM 10616 N N . LYS B 1 657 ? -4.773 46.094 22.953 1 31.83 657 LYS B N 1
ATOM 10617 C CA . LYS B 1 657 ? -3.498 46.75 23.25 1 31.83 657 LYS B CA 1
ATOM 10618 C C . LYS B 1 657 ? -2.92 46.25 24.578 1 31.83 657 LYS B C 1
ATOM 10620 O O . LYS B 1 657 ? -1.972 46.844 25.094 1 31.83 657 LYS B O 1
ATOM 10625 N N . GLY B 1 658 ? -3.49 45.156 25.203 1 29.58 658 GLY B N 1
ATOM 10626 C CA . GLY B 1 658 ? -2.83 45.031 26.5 1 29.58 658 GLY B CA 1
ATOM 10627 C C . GLY B 1 658 ? -1.524 44.25 26.438 1 29.58 658 GLY B C 1
ATOM 10628 O O . GLY B 1 658 ? -1.256 43.562 25.453 1 29.58 658 GLY B O 1
ATOM 10629 N N . ASP B 1 659 ? -0.526 44.344 27.406 1 29.22 659 ASP B N 1
ATOM 10630 C CA . ASP B 1 659 ? 0.884 44 27.562 1 29.22 659 ASP B CA 1
ATOM 10631 C C . ASP B 1 659 ? 1.087 42.469 27.484 1 29.22 659 ASP B C 1
ATOM 10633 O O . ASP B 1 659 ? 2.213 42 27.297 1 29.22 659 ASP B O 1
ATOM 10637 N N . GLY B 1 660 ? 0.266 41.594 28.031 1 31.14 660 GLY B N 1
ATOM 10638 C CA . GLY B 1 660 ? 0.751 40.281 28.359 1 31.14 660 GLY B CA 1
ATOM 10639 C C . GLY B 1 660 ? 0.485 39.25 27.281 1 31.14 660 GLY B C 1
ATOM 10640 O O . GLY B 1 660 ? -0.391 38.406 27.422 1 31.14 660 GLY B O 1
ATOM 10641 N N . ASN B 1 661 ? 0.755 39.406 26.094 1 34.34 661 ASN B N 1
ATOM 10642 C CA . ASN B 1 661 ? 0.358 38.5 25 1 34.34 661 ASN B CA 1
ATOM 10643 C C . ASN B 1 661 ? 1.251 37.281 24.953 1 34.34 661 ASN B C 1
ATOM 10645 O O . ASN B 1 661 ? 2.475 37.375 25.047 1 34.34 661 ASN B O 1
ATOM 10649 N N . ALA B 1 662 ? 0.679 36.062 25.156 1 32.78 662 ALA B N 1
ATOM 10650 C CA . ALA B 1 662 ? 1.411 34.812 25.047 1 32.78 662 ALA B CA 1
ATOM 10651 C C . ALA B 1 662 ? 1.783 34.531 23.594 1 32.78 662 ALA B C 1
ATOM 10653 O O . ALA B 1 662 ? 0.925 34.531 22.703 1 32.78 662 ALA B O 1
ATOM 10654 N N . SER B 1 663 ? 2.832 34.969 23.078 1 31.94 663 SER B N 1
ATOM 10655 C CA . SER B 1 663 ? 3.297 34.594 21.75 1 31.94 663 SER B CA 1
ATOM 10656 C C . SER B 1 663 ? 4.195 33.344 21.797 1 31.94 663 SER B C 1
ATOM 10658 O O . SER B 1 663 ? 5.023 33.219 22.703 1 31.94 663 SER B O 1
ATOM 10660 N N . VAL B 1 664 ? 3.852 32.344 21.203 1 34.22 664 VAL B N 1
ATOM 10661 C CA . VAL B 1 664 ? 4.754 31.188 21.047 1 34.22 664 VAL B CA 1
ATOM 10662 C C . VAL B 1 664 ? 6.047 31.641 20.375 1 34.22 664 VAL B C 1
ATOM 10664 O O . VAL B 1 664 ? 6.016 32.25 19.281 1 34.22 664 VAL B O 1
ATOM 10667 N N . HIS B 1 665 ? 7.074 31.891 21.188 1 32.75 665 HIS B N 1
ATOM 10668 C CA . HIS B 1 665 ? 8.375 32.344 20.703 1 32.75 665 HIS B CA 1
ATOM 10669 C C . HIS B 1 665 ? 9.047 31.266 19.844 1 32.75 665 HIS B C 1
ATOM 10671 O O . HIS B 1 665 ? 9.055 30.078 20.234 1 32.75 665 HIS B O 1
ATOM 10677 N N . ILE B 1 666 ? 9.117 31.562 18.656 1 37.03 666 ILE B N 1
ATOM 10678 C CA . ILE B 1 666 ? 10.031 30.766 17.844 1 37.03 666 ILE B CA 1
ATOM 10679 C C . ILE B 1 666 ? 11.461 30.938 18.344 1 37.03 666 ILE B C 1
ATOM 10681 O O . ILE B 1 666 ? 11.969 32.062 18.422 1 37.03 666 ILE B O 1
ATOM 10685 N N . PHE B 1 667 ? 12.055 30.188 19.203 1 31.75 667 PHE B N 1
ATOM 10686 C CA . PHE B 1 667 ? 13.391 30.234 19.781 1 31.75 667 PHE B CA 1
ATOM 10687 C C . PHE B 1 667 ? 14.445 30.375 18.703 1 31.75 667 PHE B C 1
ATOM 10689 O O . PHE B 1 667 ? 14.461 29.625 17.734 1 31.75 667 PHE B O 1
ATOM 10696 N N . ASP B 1 668 ? 14.914 31.578 18.562 1 31.39 668 ASP B N 1
ATOM 10697 C CA . ASP B 1 668 ? 16.109 31.797 17.734 1 31.39 668 ASP B CA 1
ATOM 10698 C C . ASP B 1 668 ? 17.312 31.078 18.328 1 31.39 668 ASP B C 1
ATOM 10700 O O . ASP B 1 668 ? 17.453 31 19.562 1 31.39 668 ASP B O 1
ATOM 10704 N N . ALA B 1 669 ? 18.141 30.328 17.641 1 32.28 669 ALA B N 1
ATOM 10705 C CA . ALA B 1 669 ? 19.359 29.609 17.969 1 32.28 669 ALA B CA 1
ATOM 10706 C C . ALA B 1 669 ? 20.359 30.5 18.703 1 32.28 669 ALA B C 1
ATOM 10708 O O . ALA B 1 669 ? 21.25 30 19.391 1 32.28 669 ALA B O 1
ATOM 10709 N N . ASP B 1 670 ? 20.312 31.781 18.578 1 31.06 670 ASP B N 1
ATOM 10710 C CA . ASP B 1 670 ? 21.453 32.5 19.125 1 31.06 670 ASP B CA 1
ATOM 10711 C C . ASP B 1 670 ? 21.469 32.438 20.641 1 31.06 670 ASP B C 1
ATOM 10713 O O . ASP B 1 670 ? 22.375 33 21.281 1 31.06 670 ASP B O 1
ATOM 10717 N N . CYS B 1 671 ? 20.391 32.25 21.375 1 29.53 671 CYS B N 1
ATOM 10718 C CA . CYS B 1 671 ? 20.516 32.531 22.797 1 29.53 671 CYS B CA 1
ATOM 10719 C C . CYS B 1 671 ? 21.297 31.453 23.531 1 29.53 671 CYS B C 1
ATOM 10721 O O . CYS B 1 671 ? 21.562 31.562 24.719 1 29.53 671 CYS B O 1
ATOM 10723 N N . GLN B 1 672 ? 21.297 30.219 23.109 1 28.28 672 GLN B N 1
ATOM 10724 C CA . GLN B 1 672 ? 21.828 29.219 24.062 1 28.28 672 GLN B CA 1
ATOM 10725 C C . GLN B 1 672 ? 23.344 29.109 23.953 1 28.28 672 GLN B C 1
ATOM 10727 O O . GLN B 1 672 ? 23.922 28.141 24.422 1 28.28 672 GLN B O 1
ATOM 10732 N N . LEU B 1 673 ? 24.094 29.891 23.25 1 26.92 673 LEU B N 1
ATOM 10733 C CA . LEU B 1 673 ? 25.531 29.609 23.266 1 26.92 673 LEU B CA 1
ATOM 10734 C C . LEU B 1 673 ? 26.125 29.906 24.641 1 26.92 673 LEU B C 1
ATOM 10736 O O . LEU B 1 673 ? 26.531 31.031 24.906 1 26.92 673 LEU B O 1
ATOM 10740 N N . THR B 1 674 ? 25.375 29.641 25.766 1 26.3 674 THR B N 1
ATOM 10741 C CA . THR B 1 674 ? 26.141 29.922 26.969 1 26.3 674 THR B CA 1
ATOM 10742 C C . THR B 1 674 ? 27.469 29.172 26.953 1 26.3 674 THR B C 1
ATOM 10744 O O . THR B 1 674 ? 27.578 28.125 26.297 1 26.3 674 THR B O 1
ATOM 10747 N N . LYS B 1 675 ? 28.562 29.734 27.672 1 26.59 675 LYS B N 1
ATOM 10748 C CA . LYS B 1 675 ? 29.984 29.5 27.875 1 26.59 675 LYS B CA 1
ATOM 10749 C C . LYS B 1 675 ? 30.234 28.109 28.422 1 26.59 675 LYS B C 1
ATOM 10751 O O . LYS B 1 675 ? 29.453 27.594 29.234 1 26.59 675 LYS B O 1
ATOM 10756 N N . PRO B 1 676 ? 31.062 27.375 27.75 1 24.05 676 PRO B N 1
ATOM 10757 C CA . PRO B 1 676 ? 31.625 26.141 28.297 1 24.05 676 PRO B CA 1
ATOM 10758 C C . PRO B 1 676 ? 32.094 26.297 29.734 1 24.05 676 PRO B C 1
ATOM 10760 O O . PRO B 1 676 ? 32.5 27.391 30.141 1 24.05 676 PRO B O 1
ATOM 10763 N N . VAL B 1 677 ? 31.422 25.766 30.688 1 21.48 677 VAL B N 1
ATOM 10764 C CA . VAL B 1 677 ? 32.125 25.719 31.969 1 21.48 677 VAL B CA 1
ATOM 10765 C C . VAL B 1 677 ? 33.594 25.344 31.75 1 21.48 677 VAL B C 1
ATOM 10767 O O . VAL B 1 677 ? 33.875 24.422 30.984 1 21.48 677 VAL B O 1
ATOM 10770 N N . ALA B 1 678 ? 34.5 26.188 32.25 1 20.44 678 ALA B N 1
ATOM 10771 C CA . ALA B 1 678 ? 35.844 25.703 32.562 1 20.44 678 ALA B CA 1
ATOM 10772 C C . ALA B 1 678 ? 35.781 24.484 33.469 1 20.44 678 ALA B C 1
ATOM 10774 O O . ALA B 1 678 ? 35 24.453 34.438 1 20.44 678 ALA B O 1
#

pLDDT: mean 82.63, std 21.59, range [18.64, 98.81]

Secondary structure (DSSP, 8-state):
---EEEEEEEEE----TTEEEEEEESSGGGTTT-TTSPEE-EE---TT--TTEEEEEEEEESSEEEEEEEEEEE-TT----------------------------S-S-----EEEEE--SSPEEEEE-TT-SS-BPPPEETTEETTEE-EE----SS-EEEEEEE-SS-EEESSHHHHTSEEEEEEEEEETT----TT---GGGSSPPB--GGG-EEEETT-GGG-S-EE--TT-EEE-TT--EEEEEEES-GGGEEEEEEEEEE-TTS--EEEEEEEE----SS-SEEEEEEEEEETTSSEEEEEEEEEEEE-PPTT----SS---TT------STTS----EEEEETTT--TTTS--SS-SSSHHHHHHHHHTT-SEEEEEEEE-TTS-EEE-SSSEEEEEEEBSSSSS--EEEEEEEGGGS-HHHHHHB-EEETTT--BS----TT--GGG-SS-BHHHHHHHS-TTSEEEEEEP---BBTTS-BSSSSPPPHHHHHHHHHHHHHHH-TT--EEEEES-HHHHHHHHHH-SSS-EEEEE--S-SSSPPBSSGGGT-HHHHHHHHHHTT-SEEEEEHHHHTT-THHHHHHHHTT-EEEEESGGGGSHHHHHHHHHTT-SEEEES-HHHH-GGGSSS------------SSS----S---------GGGG------/---EEEEEEEEE----TTEEEEEEESSGGGTTT-TTSPEE-EE---TT--TTEEEEEEEEESSEEEEEEEEEEE-TT----------------------------SSS-----EEEEE--SSPEEEEE-TT-SS-BPPPEETTEETTEE-EE----SS-EEEEEEE-SS-EEESSHHHHTSEEEEEEEEEETT----TT---GGGSSPPB--GGG-EEEETT-GGG-S-EE--TT-EEE-TT--EEEEEEES-GGGEEEEEEEEEE-TTS--EEEEEEEEPPP-SS-SEEEEEEEEEETTSSEEEEEEEEEEEE-PPTT----SS---TT------STTS----EEEEETTT--TTTS--SS-SSSHHHHHHHHHTT-SEEEEEEEE-TTS-EEE-SSSEEEEEEEBSSSSS--EEEEEEEGGGS-HHHHHHB-EEETTT--BS----TT--GGG-SS-BHHHHHHHS-TTSEEEEEEP---BBTTS-BSSSSPPPHHHHHHHHHHHHHHH-TT--EEEEES-HHHHHHHHHH-SSS-EEEEE--S-SSSPPBSSGGGT-HHHHHHHHHHTT-SEEEEEHHHHTT-THHHHHHHHTT-EEEEESGGGGSHHHHHHHHHTT-SEEEES-HHHH-GGGSSS------------SSS----S---------GGGG------

Organism: NCBI:txid231223

Sequence (1356 aa):
MEVGVDVTFSVTVSTEPNQCVCVTGDDAALGAWDPTRMVRMSREFTGNGSRKLWSTTIKLHTHKTYDYRFVVCKDSHARSTKAETNLRNGNSTNNGHGHSDMDCSSSDPSPVTIYKWETNVRPRVFKLDGSAARPILPEATFGSYDGMTNINKGYLINQCEIQIRLHSSPIYMWKPKHREQTYSIKCTAVDYSQQGAPEDDDDSRDSPPLCQPNDVYACNVNDHELSVAQPQGPVGLIYKQNDYIVFRSQMPDPATMGFQLDFYVFEANQTPKFVGSSHLLPHKQKDSQVIRKVPIIGCKYRPIGELTVECLIARPVKGLTLTLESSFQTHWKKKDLERGMERSLDIGHRGMGASYSRVSTLKENTVASFAAAATHGADFVEFDVLLSKDKIPVVYHDFAVKVLYSNKKKHSKESELFEIPVQSLTLAQLQSMRLFSGEHDVEINKEQEGQCVRHDPFPTLQEVLTSVEDSLGFNIEIKYPQQLIDDTWEMENFTDVNENLDQILRVVFAHAGPRKIVFSSFDPDTCILLKLKQNKYPVIFLHQGQTNIYVRYKDHRASTFGWGINFALSEHLLGLALHTEVLLRDLSLLERCFAHKMVVFVWGDDNNDPKIIRQMRDLKVDGVIYDRIDCHKPEHQGPEFQVSSAKAAASFMQVVKGDGNASVHIFDADCQLTKPVAMEVGVDVTFSVTVSTEPNQCVCVTGDDAALGAWDPTRMVRMSREFTGNGSRKLWSTTIKLHTHKTYDYRFVVCKDSHARSTKAETNLRNGNSTNNGHGHSDMDCSSSDPSPVTIYKWETNVRPRVFKLDGSAARPILPEATFGSYDGMTNINKGYLINQCEIQIRLHSSPIYMWKPKHREQTYSIKCTAVDYSQQGAPEDDDDSRDSPPLCQPNDVYACNVNDHELSVAQPQGPVGLIYKQNDYIVFRSQMPDPATMGFQLDFYVFEANQTPKFVGSSHLLPHKQKDSQVIRKVPIIGCKYRPIGELTVECLIARPVKGLTLTLESSFQTHWKKKDLERGMERSLDIGHRGMGASYSRVSTLKENTVASFAAAATHGADFVEFDVLLSKDKIPVVYHDFAVKVLYSNKKKHSKESELFEIPVQSLTLAQLQSMRLFSGEHDVEINKEQEGQCVRHDPFPTLQEVLTSVEDSLGFNIEIKYPQQLIDDTWEMENFTDVNENLDQILRVVFAHAGPRKIVFSSFDPDTCILLKLKQNKYPVIFLHQGQTNIYVRYKDHRASTFGWGINFALSEHLLGLALHTEVLLRDLSLLERCFAHKMVVFVWGDDNNDPKIIRQMRDLKVDGVIYDRIDCHKPEHQGPEFQVSSAKAAASFMQVVKGDGNASVHIFDADCQLTKPVA

Foldseek 3Di:
DQDWAKEKAKEFADDDLQKWKWKAWCDVQQVNLALLRTHTWDFDQDPVRDRGMTMDITTDTAQDKIFMWMFMKGRPPSDDPDPPPDPDDDDDDDDDPPPPPPPPPPPPRDFIATAKIAFAQGTDMDHGHPPDRYHYDDYHYHQDDLQGRFMDGAFGAQKKKKKKKAADCFWWFDDPVVRVFWKQKQKWKFFQPDDPDPPDPDPVPPGTDTDDQQQKWKAWLLDPLGLATDRADPRGGIDDHGTMMMIMGMGNDLQGMKMKMWIWGDDPPDDTHTFFIWIGHRDPDDFQWDWDKTFTQGPVRDGRIIGIIIMGMFGAQPPDGDGSNHACQFFWDQPDVVVPPRFAFEEEELQQFPVLVDPDPAHGVFLVSNQVSVLLPGQAYEWEWFAALVGFIWTDDAQWKWAWDFDPPDPDRDIDIDIDGRNDHDLVCQQPGFIAHDPRRHTQQDDDPPDDPRRTHTDTPLCNLASHDQLHAYAYEYDDWAAFPVRDISDPPGDRLNSGVSSVVVSCVVRNPPHAYEYEYCDLSNQLNVVRNDRHHFYAYEEEAPDPPDGFGPDPCRHHLSSVQSSCLHSVGQAYEYELRVCVVPVVSVVVCVVQLHAYEYEDAVLQALVVVVVVVVSSHNHYYYHRSCPNPNLNPDDPPDSPPPPPSPPRSPSDSDNDIRGRDPDDVPPPPPDPDD/DQDWAKEKAKEFADDDLQKWKWKAWCDVQQVNLALLRTHTWDFDCDPVRDRGMTMDITTDTAQDKIFMWMFMKGRPPSDDPDPPPDPDDDDDDDDDPPPPPPPPPPPPRDFIATAKIAFAQGTDMDHGHPPDRYHYDDYYYHQDDLQGRFMDGAFGAQKKKKKKKAFDCFWWFDDPVVRVFWKQKQKWKFFQPDDPDPPDPDPVPPGTDTDDQQQKWKAWLLDPLGLATDGADPRGGIDDHGTMMMIMGMGNDLQGMKMKMWIWGDDPPDDTHTFFIWIGHRDPDDFQWDWDKTFTQGPVRHGRIIGIIIMGMFGAQPPDGDGSNHACQFFWDQPDVVVPPRFAFEEEELQQFPVLVDPDPAHGVFLVSNQVSVLLPGQAYEWEWFAALVGFIWTDDAQWKWAWDFDPPDPDRDIDIDIDGRNDHHPVCQQPGFIAHDPRRHTQQDDDPPDDPRRTHTDTPLCNLASHDQLHAYAYEYDDWFAFPVRDISDPPGDHLNSGVSSVVVSCVVRNPPHAYEYEYCDLSNQLNVVRNDRHHFYAYEEEAPDPPDGFGPDPCRHHLSSVQSSCLHSVGQAYEYELVVCVVPVVSVVVCVVQLHAYEYEDAVLQALVVVVVVVVSSHNHYYYHRSCPHVNLNPDDPPDSPPPPPSPCGSPSDSDNDIRGRDPDDVPPPPPDDDD

Solvent-accessible surface area (backbone atoms only — not comparable to full-atom values): 73692 Å² total; per-residue (Å²): 125,85,54,69,31,49,35,34,46,36,36,39,49,89,70,58,91,58,39,40,45,28,37,29,14,70,44,74,85,25,20,48,19,33,78,89,44,46,38,73,42,41,76,42,82,47,94,84,66,55,76,29,38,32,33,42,72,45,70,40,60,46,70,38,77,46,44,35,44,52,34,34,26,58,34,85,76,59,68,78,80,70,84,79,69,72,91,74,78,85,75,85,72,85,75,82,72,79,71,79,67,80,78,73,70,67,81,68,77,75,69,54,49,43,63,35,32,46,37,44,67,67,61,48,73,51,72,35,58,83,78,63,75,63,54,69,53,72,75,38,47,67,38,52,56,97,83,39,59,22,49,39,66,43,46,36,68,61,21,24,37,40,36,44,33,41,45,84,78,25,70,46,40,54,29,49,81,59,49,75,53,42,39,18,42,25,66,40,43,27,40,59,69,61,58,49,59,73,83,61,82,53,72,90,57,42,35,58,54,70,50,59,68,82,52,22,29,33,23,26,35,71,33,87,89,33,18,52,66,34,72,57,55,98,54,33,47,75,58,56,91,83,38,34,35,39,37,36,34,70,42,65,51,59,63,31,37,25,36,37,39,38,36,22,43,52,49,90,99,48,82,64,41,79,56,33,37,30,72,44,72,42,58,77,65,88,69,33,72,45,75,46,76,42,52,26,28,25,89,80,70,38,44,33,27,39,36,42,37,39,37,41,51,43,60,38,41,85,90,65,85,78,58,68,70,56,35,36,30,59,62,51,62,63,57,56,64,84,81,63,67,60,71,41,40,40,26,11,28,26,9,39,8,61,31,81,85,36,94,50,96,41,57,39,40,15,51,46,13,39,47,50,22,44,74,52,62,27,47,25,32,31,40,34,34,40,46,24,48,76,58,45,44,25,27,47,81,64,71,36,31,21,36,74,44,59,39,66,73,52,93,56,81,51,70,42,78,43,81,41,52,41,47,75,31,38,64,70,49,65,62,20,37,64,33,20,37,60,89,67,68,40,68,60,59,67,79,60,92,89,65,56,80,43,63,38,53,56,36,37,48,62,54,45,48,69,71,41,64,61,82,44,22,38,35,46,28,48,65,62,70,52,49,27,66,85,72,46,57,77,55,75,94,67,79,50,66,60,61,52,47,37,48,43,52,52,46,43,77,72,46,43,79,88,39,49,54,36,37,31,22,66,37,66,68,58,48,52,42,55,48,30,45,41,60,41,57,21,38,30,43,37,36,56,29,79,42,92,83,57,84,48,44,51,52,68,51,45,36,35,60,68,42,31,52,29,42,31,58,37,69,64,40,32,22,36,29,38,28,40,74,44,40,75,75,46,60,66,60,55,52,52,37,52,74,60,42,35,46,36,33,33,33,48,76,63,42,57,33,40,69,48,44,52,49,44,41,73,69,60,38,50,27,43,32,20,41,31,42,76,64,32,36,61,77,55,66,50,91,83,60,69,83,68,81,75,79,72,74,74,59,49,91,46,80,66,91,67,82,73,64,50,36,43,72,69,81,65,79,77,73,70,75,67,77,78,77,131,125,84,54,68,33,50,34,36,47,36,35,40,48,89,69,56,90,57,40,39,45,29,37,29,13,70,45,73,85,26,21,47,20,32,78,90,45,47,37,72,42,40,77,41,83,47,93,82,66,58,78,30,38,32,32,41,73,45,70,40,59,46,72,40,77,45,45,34,45,52,34,36,26,56,34,86,76,58,68,80,79,68,83,76,70,75,87,74,77,84,74,83,69,85,71,80,74,78,72,79,67,80,78,72,70,67,81,67,77,75,67,54,49,44,62,33,31,45,38,43,68,66,61,49,73,51,72,36,59,81,78,63,79,60,54,69,53,71,77,38,48,69,38,52,55,95,82,41,62,22,48,41,67,43,45,36,69,61,22,23,39,40,36,45,32,40,44,84,78,27,71,46,41,54,28,50,79,59,48,76,53,40,40,17,41,23,65,38,43,26,40,60,68,61,56,51,60,72,84,62,81,54,73,90,56,44,34,57,54,69,50,58,67,82,51,25,30,33,24,27,35,70,33,86,90,33,19,52,66,33,71,57,54,96,53,33,47,76,58,56,91,82,38,34,36,40,36,36,33,71,40,66,51,59,62,31,36,23,36,37,38,37,36,22,44,52,48,91,98,48,82,66,41,80,54,34,37,29,73,44,70,42,57,76,65,89,69,33,72,45,77,45,76,43,52,26,29,27,89,81,70,37,45,32,27,37,36,43,37,39,36,40,51,42,60,38,40,84,89,64,84,77,59,68,71,55,33,36,30,58,61,52,58,62,59,56,62,84,83,63,68,62,70,42,39,41,25,11,28,26,9,39,8,63,30,83,85,37,95,50,96,42,57,39,39,15,52,46,13,39,48,51,22,45,75,52,61,28,46,26,31,31,41,34,34,39,46,23,47,75,59,45,43,25,26,46,79,64,70,37,29,20,35,74,44,59,40,67,73,52,92,54,82,53,70,44,77,44,82,42,51,41,49,75,31,38,65,68,47,66,62,20,37,66,33,20,39,62,89,65,68,41,68,62,58,67,78,57,91,90,66,57,80,43,63,38,54,56,35,37,49,63,53,46,47,69,69,39,65,60,83,45,22,38,35,46,26,49,66,62,71,52,47,28,67,88,71,46,58,76,54,74,92,67,77,50,66,59,61,52,46,38,49,43,49,53,46,44,76,71,47,43,80,88,38,49,53,35,37,32,22,65,37,67,69,58,46,51,41,56,51,31,46,40,63,42,57,22,39,31,44,38,39,56,29,80,44,92,84,58,86,48,46,50,51,68,51,45,36,36,58,69,43,31,52,30,41,32,58,39,70,64,40,33,23,37,31,39,29,42,74,44,39,75,75,45,61,67,60,55,52,54,37,52,74,58,40,35,45,36,33,33,34,49,78,64,43,57,32,39,67,47,44,50,48,43,43,72,70,62,37,50,27,43,32,21,40,32,41,74,66,34,36,60,77,55,68,51,90,84,61,69,83,69,80,76,79,73,74,75,59,49,91,47,82,65,90,66,79,77,64,49,36,44,74,69,80,66,79,78,73,70,76,67,77,76,78,129

InterPro domains:
  IPR002044 Carbohydrate binding module family 20 [PF00686] (5-77)
  IPR002044 Carbohydrate binding module family 20 [PS51166] (1-119)
  IPR002044 Carbohydrate binding module family 20 [SM01065] (4-104)
  IPR013783 Immunoglobulin-like fold [G3DSA:2.60.40.10] (2-153)
  IPR013784 Carbohydrate-binding-like fold [SSF49452] (5-78)
  IPR017946 PLC-like phosphodiesterase, TIM beta/alpha-barrel domain superfamily [G3DSA:3.20.20.190] (331-633)
  IPR017946 PLC-like phosphodiesterase, TIM beta/alpha-barrel domain superfamily [SSF51695] (345-630)
  IPR030395 Glycerophosphodiester phosphodiesterase domain [PF03009] (349-630)
  IPR030395 Glycerophosphodiester phosphodiesterase domain [PS51704] (344-636)
  IPR051578 Glycerophosphodiester Phosphodiesterase [PTHR22958] (30-631)
  IPR057506 GPCPD1-like, C2 domain [PF25329] (157-318)